Protein 1KFT (pdb70)

Secondary structure (DSSP, 8-state):
--GGGG-TT-SSSHHHHHHHHHS-HHHHHH--HHHHTTSSSTTSHHHHHHHHHHT-

Solvent-accessible surface area: 3497 Å² total; per-residue (Å²): 190,72,62,26,127,80,16,173,29,7,50,107,124,50,33,97,52,3,42,139,144,70,64,25,76,111,27,4,114,95,2,14,32,123,82,0,24,115,12,53,60,0,67,104,39,16,0,52,68,0,29,121,46,21,61,146

B-factor: mean 1.95, std 2.53, range [0.15, 14.19]

CATH classification: 1.10.150.20

Sequence (56 aa):
TSSLETIEGVGPKRRQMLLKYMGGLQGLRNASVEEIAKVPGISQGLAEKIFWSLKHTSSLETIEGVGPKRRQMLLKYMGGLQGLRNASVEEIAKVPGISQGLAEKIFWSLKHTSSLETIEGVGPKRRQMLLKYMGGLQGLRNASVEEIAKVPGISQGLAEKIFWSLKHTSSLETIEGVGPKRRQMLLKYMGGLQGLRNASVEEIAKVPGISQGLAEKIFWSLKHTSSLETIEGVGPKRRQMLLKYMGGLQGLRNASVEEIAKVPGISQGLAEKIFWSLKHTSSLETIEGVGPKRRQMLLKYMGGLQGLRNASVEEIAKVPGISQGLAEKIFWSLKHTSSLETIEGVGPKRRQMLLKYMGGLQGLRNASVEEIAKVPGISQGLAEKIFWSLKHTSSLETIEGVGPKRRQMLLKYMGGLQGLRNASVEEIAKVPGISQGLAEKIFWSLKHTSSLETIEGVGPKRRQMLLKYMGGLQGLRNASVEEIAKVPGISQGLAEKIFWSLKHTSSLETIEGVGPKRRQMLLKYMGGLQGLRNASVEEIAKVPGISQGLAEKIFWSLKHTSSLETIEGVGPKRRQMLLKYMGGLQGLRNASVEEIAKVPGISQGLAEKIFWSLKHTSSLETIEGVGPKRRQMLLKYMGGLQGLRNASVEEIAKVPGISQGLAEKIFWSLKHTSSLETIEGVGPKRRQMLLKYMGGLQGLRNASVEEIAKVPGISQGLAEKIFWSLKHTSSLETIEGVGPKRRQMLLKYMGGLQGLRNASVEEIAKVPGISQGLAEKIFWSLKHTSSLETIEGVGPKRRQMLLKYMGGLQGLRNASVEEIAKVPGISQGLAEKIFWSLKHTSSLETIEGVGPKRRQMLLKYMGGLQGLRNASVEEIAKVPGISQGLAEKIFWSLKHTSSLETIEGVGPKRRQMLLKYMGGLQGLRNASVEEIAKVPGISQGLAEKIFWSLKHTSSLETIEGVGPKRRQMLLKYMGGLQGLRNASVEEIAKVPGISQGLAEKIFWSLKHTSSLETIEGVGPKRRQMLLKYMGGLQGLRNASVEEIAKVPGISQGLAEKIFWSLKHTSSLETIEGVGPKRRQMLLKYMGGLQGLRNASVEEIAKVPGISQGLAEKIFWSLKHTSSLETIEGVGPKRRQMLLKYMGGLQGLRNASVEEIAKVPGISQGLAEKIFWSLKHTSSLETIEGVGPKRRQMLLKYMGGLQGLRNASVEEIAKVPGISQGLAEKIFWSLKH

Nearest PDB structures (foldseek):
  1kft-assembly1_A  TM=8.227E-01  e=1.218E-06  Escherichia coli
  4glx-assembly1_A  TM=8.314E-01  e=6.378E-01  Escherichia coli K-12
  3lda-assembly1_A  TM=5.570E-01  e=4.583E+00  Saccharomyces cerevisiae
  3q8r-assembly1_B  TM=4.460E-01  e=3.129E+00  Homo sapiens
  3gv8-assembly1_B  TM=4.213E-01  e=6.300E+00  Homo sapiens

InterPro domains:
  IPR000305 GIY-YIG endonuclease [PF01541] (18-93)
  IPR000305 GIY-YIG endonuclease [PS50164] (16-94)
  IPR000305 GIY-YIG endonuclease [SM00465] (17-98)
  IPR001162 UvrC, RNAse H endonuclease domain [PF08459] (385-542)
  IPR001162 UvrC, RNAse H endonuclease domain [PF22920] (251-368)
  IPR001162 UvrC, RNAse H endonuclease domain [PS50165] (254-479)
  IPR001943 UVR domain [PF02151] (205-237)
  IPR001943 UVR domain [PS50151] (204-239)
  IPR003583 Helix-hairpin-helix DNA-binding motif, class 1 [SM00278] (556-575)
  IPR003583 Helix-hairpin-helix DNA-binding motif, class 1 [SM00278] (588-607)
  IPR004791 UvrABC system, subunit C [MF_00203] (4-607)
  IPR004791 UvrABC system, subunit C [TIGR00194] (9-589)
  IPR010994 RuvA domain 2-like [SSF47781] (521-606)
  IPR035901 GIY-YIG endonuclease superfamily [G3DSA:3.40.1440.10] (4-102)
  IPR035901 GIY-YIG endonuclease superfamily [SSF82771] (17-100)
  IPR036876 UVR domain superfamily [SSF46600] (190-243)
  IPR038476 UvrC, RNAse H endonuclease domain superfamily [G3DSA:3.30.420.340] (377-552)
  IPR047296 UvrC/Cho-like, GIY-YIG domain [cd10434] (17-94)
  IPR050066 UvrABC system protein C [PTHR30562] (1-606)
  IPR060101 SAM-like helix-hairpin-helix tandem [PF14520] (557-608)

Foldseek 3Di:
DDCLVPLPCPPVCLQVQVCVVPVDVVVVQVPALVRQCPTDVSHPNVRVSCNSNRDD

Structure (mmCIF, N/CA/C/O backbone):
data_1KFT
#
_entry.id   1KFT
#
loop_
_atom_site.group_PDB
_atom_site.id
_atom_site.type_symbol
_atom_site.label_atom_id
_atom_site.label_alt_id
_atom_site.label_comp_id
_atom_site.label_asym_id
_atom_site.label_entity_id
_atom_site.label_seq_id
_atom_site.pdbx_PDB_ins_code
_atom_site.Cartn_x
_atom_site.Cartn_y
_atom_site.Cartn_z
_atom_site.occupancy
_atom_site.B_iso_or_equiv
_atom_site.auth_seq_id
_atom_site.auth_comp_id
_atom_site.auth_asym_id
_atom_site.auth_atom_id
_atom_site.pdbx_PDB_model_num
ATOM 1 N N . THR A 1 23 ? -2.482 9.547 12.851 1.00 12.87 23 THR A N 1
ATOM 2 C CA . THR A 1 23 ? -3.914 9.812 12.862 1.00 12.40 23 THR A CA 1
ATOM 3 C C . THR A 1 23 ? -4.551 9.343 11.564 1.00 11.26 23 THR A C 1
ATOM 4 O O . THR A 1 23 ? -5.730 8.980 11.528 1.00 10.91 23 THR A O 1
ATOM 13 N N . SER A 1 24 ? -3.756 9.340 10.508 1.00 10.84 24 SER A N 1
ATOM 14 C CA . SER A 1 24 ? -4.233 8.923 9.206 1.00 9.88 24 SER A CA 1
ATOM 15 C C . SER A 1 24 ? -4.586 7.448 9.212 1.00 8.88 24 SER A C 1
ATOM 16 O O . SER A 1 24 ? -3.753 6.601 9.533 1.00 8.94 24 SER A O 1
ATOM 24 N N . SER A 1 25 ? -5.829 7.154 8.871 1.00 8.15 25 SER A N 1
ATOM 25 C CA . SER A 1 25 ? -6.320 5.786 8.829 1.00 7.30 25 SER A CA 1
ATOM 26 C C . SER A 1 25 ? -5.746 5.037 7.624 1.00 6.57 25 SER A C 1
ATOM 27 O O . SER A 1 25 ? -6.426 4.229 6.991 1.00 5.75 25 SER A O 1
ATOM 35 N N . LEU A 1 26 ? -4.482 5.293 7.340 1.00 7.14 26 LEU A N 1
ATOM 36 C CA . LEU A 1 26 ? -3.800 4.686 6.209 1.00 6.89 26 LEU A CA 1
ATOM 37 C C . LEU A 1 26 ? -3.902 3.167 6.242 1.00 6.55 26 LEU A C 1
ATOM 38 O O . LEU A 1 26 ? -3.942 2.512 5.200 1.00 6.21 26 LEU A O 1
ATOM 50 N N . GLU A 1 27 ? -3.940 2.616 7.437 1.00 6.94 27 GLU A N 1
ATOM 51 C CA . GLU A 1 27 ? -4.023 1.175 7.615 1.00 7.02 27 GLU A CA 1
ATOM 52 C C . GLU A 1 27 ? -5.457 0.689 7.502 1.00 6.28 27 GLU A C 1
ATOM 53 O O . GLU A 1 27 ? -5.709 -0.501 7.302 1.00 6.42 27 GLU A O 1
ATOM 65 N N . THR A 1 28 ? -6.387 1.613 7.613 1.00 5.77 28 THR A N 1
ATOM 66 C CA . THR A 1 28 ? -7.793 1.284 7.547 1.00 5.34 28 THR A CA 1
ATOM 67 C C . THR A 1 28 ? -8.495 2.278 6.643 1.00 4.42 28 THR A C 1
ATOM 68 O O . THR A 1 28 ? -9.640 2.670 6.874 1.00 4.45 28 THR A O 1
ATOM 77 N N . ILE A 1 29 ? -7.779 2.662 5.601 1.00 4.01 29 ILE A N 1
ATOM 78 C CA . ILE A 1 29 ? -8.271 3.616 4.616 1.00 3.56 29 ILE A CA 1
ATOM 79 C C . ILE A 1 29 ? -9.662 3.222 4.145 1.00 3.24 29 ILE A C 1
ATOM 80 O O . ILE A 1 29 ? -10.102 2.092 4.363 1.00 3.39 29 ILE A O 1
ATOM 91 N N . GLU A 1 30 ? -10.340 4.140 3.472 1.00 3.49 30 GLU A N 1
ATOM 92 C CA . GLU A 1 30 ? -11.677 3.872 2.951 1.00 3.95 30 GLU A CA 1
ATOM 93 C C . GLU A 1 30 ? -11.669 2.677 2.008 1.00 4.11 30 GLU A C 1
ATOM 94 O O . GLU A 1 30 ? -12.652 2.396 1.321 1.00 4.90 30 GLU A O 1
ATOM 106 N N . GLY A 1 31 ? -10.549 1.990 1.978 1.00 3.73 31 GLY A N 1
ATOM 107 C CA . GLY A 1 31 ? -10.395 0.820 1.148 1.00 4.17 31 GLY A CA 1
ATOM 108 C C . GLY A 1 31 ? -9.158 0.054 1.522 1.00 3.45 31 GLY A C 1
ATOM 109 O O . GLY A 1 31 ? -8.452 -0.475 0.665 1.00 3.82 31 GLY A O 1
ATOM 113 N N . VAL A 1 32 ? -8.883 0.024 2.806 1.00 2.72 32 VAL A N 1
ATOM 114 C CA . VAL A 1 32 ? -7.748 -0.671 3.320 1.00 2.24 32 VAL A CA 1
ATOM 115 C C . VAL A 1 32 ? -7.982 -1.078 4.752 1.00 2.14 32 VAL A C 1
ATOM 116 O O . VAL A 1 32 ? -8.776 -0.472 5.471 1.00 2.77 32 VAL A O 1
ATOM 125 N N . GLY A 1 33 ? -7.279 -2.105 5.141 1.00 1.69 33 GLY A N 1
ATOM 126 C CA . GLY A 1 33 ? -7.390 -2.636 6.484 1.00 1.86 33 GLY A CA 1
ATOM 127 C C . GLY A 1 33 ? -7.598 -4.134 6.485 1.00 1.69 33 GLY A C 1
ATOM 128 O O . GLY A 1 33 ? -7.055 -4.844 7.334 1.00 1.88 33 GLY A O 1
ATOM 132 N N . PRO A 1 34 ? -8.365 -4.651 5.522 1.00 1.60 34 PRO A N 1
ATOM 133 C CA . PRO A 1 34 ? -8.650 -6.079 5.425 1.00 1.62 34 PRO A CA 1
ATOM 134 C C . PRO A 1 34 ? -7.498 -6.870 4.824 1.00 1.33 34 PRO A C 1
ATOM 135 O O . PRO A 1 34 ? -7.157 -7.954 5.302 1.00 1.51 34 PRO A O 1
ATOM 146 N N . LYS A 1 35 ? -6.897 -6.326 3.773 1.00 1.11 35 LYS A N 1
ATOM 147 C CA . LYS A 1 35 ? -5.803 -7.005 3.098 1.00 0.99 35 LYS A CA 1
ATOM 148 C C . LYS A 1 35 ? -5.197 -6.144 2.002 1.00 0.77 35 LYS A C 1
ATOM 149 O O . LYS A 1 35 ? -4.076 -6.379 1.560 1.00 0.72 35 LYS A O 1
ATOM 168 N N . ARG A 1 36 ? -5.937 -5.142 1.580 1.00 0.85 36 ARG A N 1
ATOM 169 C CA . ARG A 1 36 ? -5.470 -4.256 0.530 1.00 0.99 36 ARG A CA 1
ATOM 170 C C . ARG A 1 36 ? -4.012 -3.911 0.761 1.00 0.92 36 ARG A C 1
ATOM 171 O O . ARG A 1 36 ? -3.205 -3.913 -0.163 1.00 0.97 36 ARG A O 1
ATOM 190 N N . ARG A 1 37 ? -3.675 -3.610 1.999 1.00 0.98 37 ARG A N 1
ATOM 191 C CA . ARG A 1 37 ? -2.305 -3.296 2.334 1.00 1.15 37 ARG A CA 1
ATOM 192 C C . ARG A 1 37 ? -1.444 -4.519 2.079 1.00 0.98 37 ARG A C 1
ATOM 193 O O . ARG A 1 37 ? -0.398 -4.446 1.434 1.00 1.10 37 ARG A O 1
ATOM 212 N N . GLN A 1 38 ? -1.907 -5.646 2.580 1.00 0.83 38 GLN A N 1
ATOM 213 C CA . GLN A 1 38 ? -1.212 -6.896 2.400 1.00 0.84 38 GLN A CA 1
ATOM 214 C C . GLN A 1 38 ? -0.965 -7.128 0.927 1.00 0.68 38 GLN A C 1
ATOM 215 O O . GLN A 1 38 ? 0.047 -7.711 0.547 1.00 0.73 38 GLN A O 1
ATOM 228 N N . MET A 1 39 ? -1.887 -6.660 0.095 1.00 0.59 39 MET A N 1
ATOM 229 C CA . MET A 1 39 ? -1.746 -6.827 -1.334 1.00 0.57 39 MET A CA 1
ATOM 230 C C . MET A 1 39 ? -0.309 -6.546 -1.703 1.00 0.45 39 MET A C 1
ATOM 231 O O . MET A 1 39 ? 0.343 -7.342 -2.377 1.00 0.46 39 MET A O 1
ATOM 245 N N . LEU A 1 40 ? 0.196 -5.418 -1.233 1.00 0.43 40 LEU A N 1
ATOM 246 C CA . LEU A 1 40 ? 1.563 -5.053 -1.494 1.00 0.39 40 LEU A CA 1
ATOM 247 C C . LEU A 1 40 ? 2.462 -6.248 -1.259 1.00 0.32 40 LEU A C 1
ATOM 248 O O . LEU A 1 40 ? 3.302 -6.582 -2.093 1.00 0.33 40 LEU A O 1
ATOM 260 N N . LEU A 1 41 ? 2.267 -6.919 -0.138 1.00 0.34 41 LEU A N 1
ATOM 261 C CA . LEU A 1 41 ? 3.071 -8.084 0.175 1.00 0.37 41 LEU A CA 1
ATOM 262 C C . LEU A 1 41 ? 2.644 -9.251 -0.680 1.00 0.36 41 LEU A C 1
ATOM 263 O O . LEU A 1 41 ? 3.424 -10.146 -0.975 1.00 0.45 41 LEU A O 1
ATOM 275 N N . LYS A 1 42 ? 1.401 -9.253 -1.076 1.00 0.40 42 LYS A N 1
ATOM 276 C CA . LYS A 1 42 ? 0.941 -10.285 -1.968 1.00 0.48 42 LYS A CA 1
ATOM 277 C C . LYS A 1 42 ? 1.630 -10.042 -3.294 1.00 0.46 42 LYS A C 1
ATOM 278 O O . LYS A 1 42 ? 1.768 -10.932 -4.131 1.00 0.55 42 LYS A O 1
ATOM 297 N N . TYR A 1 43 ? 2.094 -8.806 -3.432 1.00 0.40 43 TYR A N 1
ATOM 298 C CA . TYR A 1 43 ? 2.803 -8.346 -4.612 1.00 0.42 43 TYR A CA 1
ATOM 299 C C . TYR A 1 43 ? 4.314 -8.505 -4.428 1.00 0.42 43 TYR A C 1
ATOM 300 O O . TYR A 1 43 ? 5.035 -8.839 -5.372 1.00 0.55 43 TYR A O 1
ATOM 318 N N . MET A 1 44 ? 4.790 -8.266 -3.209 1.00 0.34 44 MET A N 1
ATOM 319 C CA . MET A 1 44 ? 6.215 -8.379 -2.904 1.00 0.40 44 MET A CA 1
ATOM 320 C C . MET A 1 44 ? 6.510 -9.585 -2.027 1.00 0.39 44 MET A C 1
ATOM 321 O O . MET A 1 44 ? 7.516 -10.275 -2.211 1.00 0.52 44 MET A O 1
ATOM 335 N N . GLY A 1 45 ? 5.633 -9.830 -1.072 1.00 0.32 45 GLY A N 1
ATOM 336 C CA . GLY A 1 45 ? 5.816 -10.942 -0.170 1.00 0.40 45 GLY A CA 1
ATOM 337 C C . GLY A 1 45 ? 6.725 -10.576 0.973 1.00 0.37 45 GLY A C 1
ATOM 338 O O . GLY A 1 45 ? 7.481 -11.412 1.471 1.00 0.51 45 GLY A O 1
ATOM 342 N N . GLY A 1 46 ? 6.650 -9.327 1.408 1.00 0.32 46 GLY A N 1
ATOM 343 C CA . GLY A 1 46 ? 7.505 -8.892 2.486 1.00 0.40 46 GLY A CA 1
ATOM 344 C C . GLY A 1 46 ? 7.367 -7.418 2.781 1.00 0.32 46 GLY A C 1
ATOM 345 O O . GLY A 1 46 ? 7.820 -6.574 2.007 1.00 0.30 46 GLY A O 1
ATOM 349 N N . LEU A 1 47 ? 6.740 -7.108 3.903 1.00 0.33 47 LEU A N 1
ATOM 350 C CA . LEU A 1 47 ? 6.537 -5.730 4.305 1.00 0.32 47 LEU A CA 1
ATOM 351 C C . LEU A 1 47 ? 7.798 -4.924 4.058 1.00 0.29 47 LEU A C 1
ATOM 352 O O . LEU A 1 47 ? 7.742 -3.790 3.594 1.00 0.30 47 LEU A O 1
ATOM 364 N N . GLN A 1 48 ? 8.938 -5.515 4.373 1.00 0.36 48 GLN A N 1
ATOM 365 C CA . GLN A 1 48 ? 10.206 -4.844 4.169 1.00 0.41 48 GLN A CA 1
ATOM 366 C C . GLN A 1 48 ? 10.218 -4.188 2.805 1.00 0.36 48 GLN A C 1
ATOM 367 O O . GLN A 1 48 ? 10.466 -2.990 2.672 1.00 0.38 48 GLN A O 1
ATOM 380 N N . GLY A 1 49 ? 9.941 -4.984 1.791 1.00 0.44 49 GLY A N 1
ATOM 381 C CA . GLY A 1 49 ? 9.914 -4.467 0.447 1.00 0.51 49 GLY A CA 1
ATOM 382 C C . GLY A 1 49 ? 8.960 -3.308 0.357 1.00 0.45 49 GLY A C 1
ATOM 383 O O . GLY A 1 49 ? 9.217 -2.321 -0.332 1.00 0.55 49 GLY A O 1
ATOM 387 N N . LEU A 1 50 ? 7.868 -3.415 1.083 1.00 0.37 50 LEU A N 1
ATOM 388 C CA . LEU A 1 50 ? 6.866 -2.381 1.098 1.00 0.43 50 LEU A CA 1
ATOM 389 C C . LEU A 1 50 ? 7.430 -1.164 1.802 1.00 0.40 50 LEU A C 1
ATOM 390 O O . LEU A 1 50 ? 7.150 -0.025 1.447 1.00 0.56 50 LEU A O 1
ATOM 402 N N . ARG A 1 51 ? 8.258 -1.429 2.785 1.00 0.31 51 ARG A N 1
ATOM 403 C CA . ARG A 1 51 ? 8.899 -0.383 3.541 1.00 0.40 51 ARG A CA 1
ATOM 404 C C . ARG A 1 51 ? 9.980 0.238 2.690 1.00 0.42 51 ARG A C 1
ATOM 405 O O . ARG A 1 51 ? 10.388 1.382 2.890 1.00 0.61 51 ARG A O 1
ATOM 424 N N . ASN A 1 52 ? 10.436 -0.549 1.738 1.00 0.40 52 ASN A N 1
ATOM 425 C CA . ASN A 1 52 ? 11.457 -0.119 0.800 1.00 0.51 52 ASN A CA 1
ATOM 426 C C . ASN A 1 52 ? 10.781 0.454 -0.424 1.00 0.47 52 ASN A C 1
ATOM 427 O O . ASN A 1 52 ? 11.373 1.209 -1.193 1.00 0.65 52 ASN A O 1
ATOM 437 N N . ALA A 1 53 ? 9.521 0.091 -0.585 1.00 0.39 53 ALA A N 1
ATOM 438 C CA . ALA A 1 53 ? 8.717 0.547 -1.695 1.00 0.35 53 ALA A CA 1
ATOM 439 C C . ALA A 1 53 ? 7.952 1.797 -1.312 1.00 0.32 53 ALA A C 1
ATOM 440 O O . ALA A 1 53 ? 7.059 1.752 -0.473 1.00 0.50 53 ALA A O 1
ATOM 447 N N . SER A 1 54 ? 8.301 2.916 -1.908 1.00 0.27 54 SER A N 1
ATOM 448 C CA . SER A 1 54 ? 7.609 4.135 -1.617 1.00 0.28 54 SER A CA 1
ATOM 449 C C . SER A 1 54 ? 6.416 4.200 -2.545 1.00 0.22 54 SER A C 1
ATOM 450 O O . SER A 1 54 ? 6.139 3.235 -3.267 1.00 0.26 54 SER A O 1
ATOM 458 N N . VAL A 1 55 ? 5.720 5.308 -2.553 1.00 0.23 55 VAL A N 1
ATOM 459 C CA . VAL A 1 55 ? 4.569 5.445 -3.406 1.00 0.23 55 VAL A CA 1
ATOM 460 C C . VAL A 1 55 ? 4.910 4.907 -4.781 1.00 0.24 55 VAL A C 1
ATOM 461 O O . VAL A 1 55 ? 4.108 4.245 -5.435 1.00 0.28 55 VAL A O 1
ATOM 470 N N . GLU A 1 56 ? 6.132 5.189 -5.183 1.00 0.28 56 GLU A N 1
ATOM 471 C CA . GLU A 1 56 ? 6.645 4.766 -6.470 1.00 0.36 56 GLU A CA 1
ATOM 472 C C . GLU A 1 56 ? 6.356 3.293 -6.721 1.00 0.35 56 GLU A C 1
ATOM 473 O O . GLU A 1 56 ? 5.895 2.915 -7.799 1.00 0.46 56 GLU A O 1
ATOM 485 N N . GLU A 1 57 ? 6.644 2.460 -5.733 1.00 0.29 57 GLU A N 1
ATOM 486 C CA . GLU A 1 57 ? 6.425 1.037 -5.846 1.00 0.34 57 GLU A CA 1
ATOM 487 C C . GLU A 1 57 ? 5.018 0.669 -5.421 1.00 0.30 57 GLU A C 1
ATOM 488 O O . GLU A 1 57 ? 4.317 -0.075 -6.106 1.00 0.36 57 GLU A O 1
ATOM 500 N N . ILE A 1 58 ? 4.623 1.192 -4.275 1.00 0.24 58 ILE A N 1
ATOM 501 C CA . ILE A 1 58 ? 3.319 0.920 -3.728 1.00 0.24 58 ILE A CA 1
ATOM 502 C C . ILE A 1 58 ? 2.250 1.257 -4.744 1.00 0.27 58 ILE A C 1
ATOM 503 O O . ILE A 1 58 ? 1.184 0.655 -4.772 1.00 0.36 58 ILE A O 1
ATOM 514 N N . ALA A 1 59 ? 2.556 2.212 -5.592 1.00 0.24 59 ALA A N 1
ATOM 515 C CA . ALA A 1 59 ? 1.631 2.646 -6.618 1.00 0.28 59 ALA A CA 1
ATOM 516 C C . ALA A 1 59 ? 1.551 1.630 -7.749 1.00 0.34 59 ALA A C 1
ATOM 517 O O . ALA A 1 59 ? 1.341 1.994 -8.907 1.00 0.43 59 ALA A O 1
ATOM 524 N N . LYS A 1 60 ? 1.729 0.354 -7.428 1.00 0.34 60 LYS A N 1
ATOM 525 C CA . LYS A 1 60 ? 1.675 -0.689 -8.441 1.00 0.42 60 LYS A CA 1
ATOM 526 C C . LYS A 1 60 ? 0.662 -1.749 -8.058 1.00 0.42 60 LYS A C 1
ATOM 527 O O . LYS A 1 60 ? 0.664 -2.854 -8.601 1.00 0.51 60 LYS A O 1
ATOM 546 N N . VAL A 1 61 ? -0.218 -1.399 -7.138 1.00 0.39 61 VAL A N 1
ATOM 547 C CA . VAL A 1 61 ? -1.228 -2.327 -6.667 1.00 0.43 61 VAL A CA 1
ATOM 548 C C . VAL A 1 61 ? -2.635 -1.826 -7.014 1.00 0.50 61 VAL A C 1
ATOM 549 O O . VAL A 1 61 ? -2.801 -0.715 -7.523 1.00 0.58 61 VAL A O 1
ATOM 558 N N . PRO A 1 62 ? -3.658 -2.639 -6.732 1.00 0.56 62 PRO A N 1
ATOM 559 C CA . PRO A 1 62 ? -5.067 -2.325 -7.020 1.00 0.66 62 PRO A CA 1
ATOM 560 C C . PRO A 1 62 ? -5.472 -0.961 -6.491 1.00 0.71 62 PRO A C 1
ATOM 561 O O . PRO A 1 62 ? -5.560 -0.757 -5.274 1.00 1.49 62 PRO A O 1
ATOM 572 N N . GLY A 1 63 ? -5.714 -0.027 -7.398 1.00 0.68 63 GLY A N 1
ATOM 573 C CA . GLY A 1 63 ? -6.101 1.306 -7.001 1.00 0.65 63 GLY A CA 1
ATOM 574 C C . GLY A 1 63 ? -4.948 2.044 -6.366 1.00 0.48 63 GLY A C 1
ATOM 575 O O . GLY A 1 63 ? -4.776 3.247 -6.559 1.00 0.52 63 GLY A O 1
ATOM 579 N N . ILE A 1 64 ? -4.147 1.312 -5.613 1.00 0.39 64 ILE A N 1
ATOM 580 C CA . ILE A 1 64 ? -2.998 1.870 -4.947 1.00 0.30 64 ILE A CA 1
ATOM 581 C C . ILE A 1 64 ? -2.057 2.477 -5.973 1.00 0.39 64 ILE A C 1
ATOM 582 O O . ILE A 1 64 ? -1.113 1.830 -6.430 1.00 0.41 64 ILE A O 1
ATOM 593 N N . SER A 1 65 ? -2.339 3.706 -6.354 1.00 0.58 65 SER A N 1
ATOM 594 C CA . SER A 1 65 ? -1.534 4.415 -7.330 1.00 0.80 65 SER A CA 1
ATOM 595 C C . SER A 1 65 ? -0.933 5.671 -6.725 1.00 0.98 65 SER A C 1
ATOM 596 O O . SER A 1 65 ? 0.274 5.903 -6.794 1.00 1.90 65 SER A O 1
ATOM 604 N N . GLN A 1 66 ? -1.781 6.476 -6.123 1.00 0.76 66 GLN A N 1
ATOM 605 C CA . GLN A 1 66 ? -1.334 7.709 -5.510 1.00 0.75 66 GLN A CA 1
ATOM 606 C C . GLN A 1 66 ? -1.988 7.882 -4.152 1.00 0.61 66 GLN A C 1
ATOM 607 O O . GLN A 1 66 ? -1.309 8.077 -3.147 1.00 0.69 66 GLN A O 1
ATOM 620 N N . GLY A 1 67 ? -3.303 7.777 -4.121 1.00 0.48 67 GLY A N 1
ATOM 621 C CA . GLY A 1 67 ? -4.002 7.925 -2.859 1.00 0.48 67 GLY A CA 1
ATOM 622 C C . GLY A 1 67 ? -3.572 6.859 -1.878 1.00 0.41 67 GLY A C 1
ATOM 623 O O . GLY A 1 67 ? -2.961 7.150 -0.850 1.00 0.55 67 GLY A O 1
ATOM 627 N N . LEU A 1 68 ? -3.843 5.615 -2.225 1.00 0.27 68 LEU A N 1
ATOM 628 C CA . LEU A 1 68 ? -3.464 4.491 -1.396 1.00 0.24 68 LEU A CA 1
ATOM 629 C C . LEU A 1 68 ? -1.955 4.429 -1.320 1.00 0.19 68 LEU A C 1
ATOM 630 O O . LEU A 1 68 ? -1.379 4.279 -0.248 1.00 0.19 68 LEU A O 1
ATOM 642 N N . ALA A 1 69 ? -1.320 4.550 -2.472 1.00 0.19 69 ALA A N 1
ATOM 643 C CA . ALA A 1 69 ? 0.124 4.525 -2.542 1.00 0.18 69 ALA A CA 1
ATOM 644 C C . ALA A 1 69 ? 0.693 5.397 -1.442 1.00 0.15 69 ALA A C 1
ATOM 645 O O . ALA A 1 69 ? 1.451 4.930 -0.596 1.00 0.20 69 ALA A O 1
ATOM 652 N N . GLU A 1 70 ? 0.315 6.665 -1.445 1.00 0.18 70 GLU A N 1
ATOM 653 C CA . GLU A 1 70 ? 0.778 7.576 -0.421 1.00 0.21 70 GLU A CA 1
ATOM 654 C C . GLU A 1 70 ? 0.391 7.026 0.942 1.00 0.21 70 GLU A C 1
ATOM 655 O O . GLU A 1 70 ? 1.223 6.887 1.843 1.00 0.25 70 GLU A O 1
ATOM 667 N N . LYS A 1 71 ? -0.880 6.680 1.065 1.00 0.23 71 LYS A N 1
ATOM 668 C CA . LYS A 1 71 ? -1.416 6.140 2.289 1.00 0.28 71 LYS A CA 1
ATOM 669 C C . LYS A 1 71 ? -0.494 5.066 2.841 1.00 0.30 71 LYS A C 1
ATOM 670 O O . LYS A 1 71 ? -0.227 5.014 4.042 1.00 0.41 71 LYS A O 1
ATOM 689 N N . ILE A 1 72 ? 0.000 4.215 1.957 1.00 0.23 72 ILE A N 1
ATOM 690 C CA . ILE A 1 72 ? 0.891 3.142 2.364 1.00 0.25 72 ILE A CA 1
ATOM 691 C C . ILE A 1 72 ? 2.286 3.680 2.594 1.00 0.24 72 ILE A C 1
ATOM 692 O O . ILE A 1 72 ? 2.976 3.299 3.543 1.00 0.29 72 ILE A O 1
ATOM 703 N N . PHE A 1 73 ? 2.692 4.580 1.727 1.00 0.22 73 PHE A N 1
ATOM 704 C CA . PHE A 1 73 ? 4.005 5.180 1.830 1.00 0.25 73 PHE A CA 1
ATOM 705 C C . PHE A 1 73 ? 4.225 5.717 3.237 1.00 0.31 73 PHE A C 1
ATOM 706 O O . PHE A 1 73 ? 5.179 5.342 3.922 1.00 0.41 73 PHE A O 1
ATOM 723 N N . TRP A 1 74 ? 3.328 6.586 3.666 1.00 0.34 74 TRP A N 1
ATOM 724 C CA . TRP A 1 74 ? 3.412 7.187 4.987 1.00 0.45 74 TRP A CA 1
ATOM 725 C C . TRP A 1 74 ? 3.353 6.109 6.066 1.00 0.48 74 TRP A C 1
ATOM 726 O O . TRP A 1 74 ? 3.669 6.353 7.232 1.00 0.64 74 TRP A O 1
ATOM 747 N N . SER A 1 75 ? 2.948 4.915 5.668 1.00 0.52 75 SER A N 1
ATOM 748 C CA . SER A 1 75 ? 2.829 3.815 6.606 1.00 0.67 75 SER A CA 1
ATOM 749 C C . SER A 1 75 ? 4.196 3.247 6.974 1.00 0.76 75 SER A C 1
ATOM 750 O O . SER A 1 75 ? 4.552 3.194 8.150 1.00 1.22 75 SER A O 1
ATOM 758 N N . LEU A 1 76 ? 4.969 2.828 5.978 1.00 0.64 76 LEU A N 1
ATOM 759 C CA . LEU A 1 76 ? 6.280 2.258 6.250 1.00 0.84 76 LEU A CA 1
ATOM 760 C C . LEU A 1 76 ? 7.409 3.184 5.838 1.00 1.07 76 LEU A C 1
ATOM 761 O O . LEU A 1 76 ? 8.405 3.318 6.552 1.00 1.45 76 LEU A O 1
ATOM 773 N N . LYS A 1 77 ? 7.266 3.822 4.696 1.00 1.10 77 LYS A N 1
ATOM 774 C CA . LYS A 1 77 ? 8.315 4.690 4.206 1.00 1.55 77 LYS A CA 1
ATOM 775 C C . LYS A 1 77 ? 8.727 5.704 5.262 1.00 1.37 77 LYS A C 1
ATOM 776 O O . LYS A 1 77 ? 9.836 5.631 5.795 1.00 1.74 77 LYS A O 1
ATOM 795 N N . HIS A 1 78 ? 7.855 6.648 5.573 1.00 1.66 78 HIS A N 1
ATOM 796 C CA . HIS A 1 78 ? 8.176 7.646 6.580 1.00 2.18 78 HIS A CA 1
ATOM 797 C C . HIS A 1 78 ? 6.924 8.375 7.032 1.00 2.90 78 HIS A C 1
ATOM 798 O O . HIS A 1 78 ? 6.615 8.322 8.241 1.00 3.54 78 HIS A O 1
ATOM 814 N N . THR A 1 23 ? 1.753 6.953 18.269 1.00 12.87 23 THR A N 2
ATOM 815 C CA . THR A 1 23 ? 0.537 6.162 18.138 1.00 12.40 23 THR A CA 2
ATOM 816 C C . THR A 1 23 ? 0.302 5.751 16.687 1.00 11.26 23 THR A C 2
ATOM 817 O O . THR A 1 23 ? -0.806 5.363 16.314 1.00 10.91 23 THR A O 2
ATOM 826 N N . SER A 1 24 ? 1.349 5.841 15.877 1.00 10.84 24 SER A N 2
ATOM 827 C CA . SER A 1 24 ? 1.261 5.484 14.465 1.00 9.88 24 SER A CA 2
ATOM 828 C C . SER A 1 24 ? 0.433 4.219 14.264 1.00 8.88 24 SER A C 2
ATOM 829 O O . SER A 1 24 ? 0.232 3.436 15.196 1.00 8.94 24 SER A O 2
ATOM 837 N N . SER A 1 25 ? -0.034 4.021 13.043 1.00 8.15 25 SER A N 2
ATOM 838 C CA . SER A 1 25 ? -0.839 2.858 12.710 1.00 7.30 25 SER A CA 2
ATOM 839 C C . SER A 1 25 ? -0.381 2.254 11.386 1.00 6.57 25 SER A C 2
ATOM 840 O O . SER A 1 25 ? -1.193 1.882 10.547 1.00 5.75 25 SER A O 2
ATOM 848 N N . LEU A 1 26 ? 0.923 2.157 11.206 1.00 7.14 26 LEU A N 2
ATOM 849 C CA . LEU A 1 26 ? 1.482 1.612 9.976 1.00 6.89 26 LEU A CA 2
ATOM 850 C C . LEU A 1 26 ? 0.710 0.389 9.511 1.00 6.55 26 LEU A C 2
ATOM 851 O O . LEU A 1 26 ? 0.657 0.082 8.323 1.00 6.21 26 LEU A O 2
ATOM 863 N N . GLU A 1 27 ? 0.088 -0.286 10.445 1.00 6.94 27 GLU A N 2
ATOM 864 C CA . GLU A 1 27 ? -0.652 -1.495 10.140 1.00 7.02 27 GLU A CA 2
ATOM 865 C C . GLU A 1 27 ? -2.107 -1.171 9.872 1.00 6.28 27 GLU A C 2
ATOM 866 O O . GLU A 1 27 ? -2.795 -1.884 9.143 1.00 6.42 27 GLU A O 2
ATOM 878 N N . THR A 1 28 ? -2.567 -0.087 10.473 1.00 5.77 28 THR A N 2
ATOM 879 C CA . THR A 1 28 ? -3.952 0.335 10.325 1.00 5.34 28 THR A CA 2
ATOM 880 C C . THR A 1 28 ? -4.099 1.853 10.133 1.00 4.42 28 THR A C 2
ATOM 881 O O . THR A 1 28 ? -5.035 2.463 10.656 1.00 4.45 28 THR A O 2
ATOM 890 N N . ILE A 1 29 ? -3.189 2.458 9.378 1.00 4.01 29 ILE A N 2
ATOM 891 C CA . ILE A 1 29 ? -3.218 3.903 9.138 1.00 3.56 29 ILE A CA 2
ATOM 892 C C . ILE A 1 29 ? -4.491 4.366 8.435 1.00 3.24 29 ILE A C 2
ATOM 893 O O . ILE A 1 29 ? -4.667 4.166 7.228 1.00 3.39 29 ILE A O 2
ATOM 904 N N . GLU A 1 30 ? -5.349 4.993 9.210 1.00 3.49 30 GLU A N 2
ATOM 905 C CA . GLU A 1 30 ? -6.604 5.565 8.739 1.00 3.95 30 GLU A CA 2
ATOM 906 C C . GLU A 1 30 ? -7.117 4.957 7.438 1.00 4.11 30 GLU A C 2
ATOM 907 O O . GLU A 1 30 ? -7.692 5.668 6.614 1.00 4.90 30 GLU A O 2
ATOM 919 N N . GLY A 1 31 ? -6.938 3.665 7.249 1.00 3.73 31 GLY A N 2
ATOM 920 C CA . GLY A 1 31 ? -7.423 3.038 6.037 1.00 4.17 31 GLY A CA 2
ATOM 921 C C . GLY A 1 31 ? -6.749 1.731 5.808 1.00 3.45 31 GLY A C 2
ATOM 922 O O . GLY A 1 31 ? -7.373 0.752 5.389 1.00 3.82 31 GLY A O 2
ATOM 926 N N . VAL A 1 32 ? -5.470 1.708 6.066 1.00 2.72 32 VAL A N 2
ATOM 927 C CA . VAL A 1 32 ? -4.730 0.491 5.925 1.00 2.24 32 VAL A CA 2
ATOM 928 C C . VAL A 1 32 ? -5.150 -0.444 7.046 1.00 2.14 32 VAL A C 2
ATOM 929 O O . VAL A 1 32 ? -5.619 0.005 8.090 1.00 2.77 32 VAL A O 2
ATOM 938 N N . GLY A 1 33 ? -5.023 -1.724 6.804 1.00 1.69 33 GLY A N 2
ATOM 939 C CA . GLY A 1 33 ? -5.396 -2.714 7.786 1.00 1.86 33 GLY A CA 2
ATOM 940 C C . GLY A 1 33 ? -6.262 -3.788 7.165 1.00 1.69 33 GLY A C 2
ATOM 941 O O . GLY A 1 33 ? -6.005 -4.981 7.344 1.00 1.88 33 GLY A O 2
ATOM 945 N N . PRO A 1 34 ? -7.284 -3.387 6.394 1.00 1.60 34 PRO A N 2
ATOM 946 C CA . PRO A 1 34 ? -8.189 -4.324 5.740 1.00 1.62 34 PRO A CA 2
ATOM 947 C C . PRO A 1 34 ? -7.429 -5.339 4.906 1.00 1.33 34 PRO A C 2
ATOM 948 O O . PRO A 1 34 ? -7.337 -6.514 5.264 1.00 1.51 34 PRO A O 2
ATOM 959 N N . LYS A 1 35 ? -6.879 -4.886 3.797 1.00 1.11 35 LYS A N 2
ATOM 960 C CA . LYS A 1 35 ? -6.120 -5.762 2.920 1.00 0.99 35 LYS A CA 2
ATOM 961 C C . LYS A 1 35 ? -5.045 -4.975 2.185 1.00 0.77 35 LYS A C 2
ATOM 962 O O . LYS A 1 35 ? -4.142 -5.546 1.579 1.00 0.72 35 LYS A O 2
ATOM 981 N N . ARG A 1 36 ? -5.132 -3.659 2.274 1.00 0.85 36 ARG A N 2
ATOM 982 C CA . ARG A 1 36 ? -4.214 -2.781 1.597 1.00 0.99 36 ARG A CA 2
ATOM 983 C C . ARG A 1 36 ? -2.765 -3.221 1.767 1.00 0.92 36 ARG A C 2
ATOM 984 O O . ARG A 1 36 ? -2.080 -3.509 0.791 1.00 0.97 36 ARG A O 2
ATOM 1003 N N . ARG A 1 37 ? -2.303 -3.293 3.000 1.00 0.98 37 ARG A N 2
ATOM 1004 C CA . ARG A 1 37 ? -0.935 -3.696 3.261 1.00 1.15 37 ARG A CA 2
ATOM 1005 C C . ARG A 1 37 ? -0.698 -5.085 2.699 1.00 0.98 37 ARG A C 2
ATOM 1006 O O . ARG A 1 37 ? 0.302 -5.348 2.023 1.00 1.10 37 ARG A O 2
ATOM 1025 N N . GLN A 1 38 ? -1.637 -5.969 2.974 1.00 0.83 38 GLN A N 2
ATOM 1026 C CA . GLN A 1 38 ? -1.561 -7.326 2.499 1.00 0.84 38 GLN A CA 2
ATOM 1027 C C . GLN A 1 38 ? -1.292 -7.339 1.007 1.00 0.68 38 GLN A C 2
ATOM 1028 O O . GLN A 1 38 ? -0.433 -8.078 0.524 1.00 0.73 38 GLN A O 2
ATOM 1041 N N . MET A 1 39 ? -2.019 -6.502 0.283 1.00 0.59 39 MET A N 2
ATOM 1042 C CA . MET A 1 39 ? -1.853 -6.412 -1.155 1.00 0.57 39 MET A CA 2
ATOM 1043 C C . MET A 1 39 ? -0.379 -6.320 -1.477 1.00 0.45 39 MET A C 2
ATOM 1044 O O . MET A 1 39 ? 0.179 -7.190 -2.145 1.00 0.46 39 MET A O 2
ATOM 1058 N N . LEU A 1 40 ? 0.259 -5.278 -0.980 1.00 0.43 40 LEU A N 2
ATOM 1059 C CA . LEU A 1 40 ? 1.673 -5.099 -1.212 1.00 0.39 40 LEU A CA 2
ATOM 1060 C C . LEU A 1 40 ? 2.407 -6.391 -0.919 1.00 0.32 40 LEU A C 2
ATOM 1061 O O . LEU A 1 40 ? 3.161 -6.898 -1.744 1.00 0.33 40 LEU A O 2
ATOM 1073 N N . LEU A 1 41 ? 2.149 -6.942 0.252 1.00 0.34 41 LEU A N 2
ATOM 1074 C CA . LEU A 1 41 ? 2.792 -8.171 0.672 1.00 0.37 41 LEU A CA 2
ATOM 1075 C C . LEU A 1 41 ? 2.535 -9.287 -0.325 1.00 0.36 41 LEU A C 2
ATOM 1076 O O . LEU A 1 41 ? 3.403 -10.112 -0.583 1.00 0.45 41 LEU A O 2
ATOM 1088 N N . LYS A 1 42 ? 1.354 -9.305 -0.900 1.00 0.40 42 LYS A N 2
ATOM 1089 C CA . LYS A 1 42 ? 1.020 -10.325 -1.874 1.00 0.48 42 LYS A CA 2
ATOM 1090 C C . LYS A 1 42 ? 1.596 -9.954 -3.222 1.00 0.46 42 LYS A C 2
ATOM 1091 O O . LYS A 1 42 ? 1.784 -10.797 -4.100 1.00 0.55 42 LYS A O 2
ATOM 1110 N N . TYR A 1 43 ? 1.881 -8.683 -3.371 1.00 0.40 43 TYR A N 2
ATOM 1111 C CA . TYR A 1 43 ? 2.452 -8.175 -4.601 1.00 0.42 43 TYR A CA 2
ATOM 1112 C C . TYR A 1 43 ? 3.969 -8.319 -4.595 1.00 0.42 43 TYR A C 2
ATOM 1113 O O . TYR A 1 43 ? 4.589 -8.498 -5.645 1.00 0.55 43 TYR A O 2
ATOM 1131 N N . MET A 1 44 ? 4.562 -8.230 -3.413 1.00 0.34 44 MET A N 2
ATOM 1132 C CA . MET A 1 44 ? 6.007 -8.344 -3.273 1.00 0.40 44 MET A CA 2
ATOM 1133 C C . MET A 1 44 ? 6.406 -9.538 -2.411 1.00 0.39 44 MET A C 2
ATOM 1134 O O . MET A 1 44 ? 7.414 -10.194 -2.672 1.00 0.52 44 MET A O 2
ATOM 1148 N N . GLY A 1 45 ? 5.623 -9.812 -1.378 1.00 0.32 45 GLY A N 2
ATOM 1149 C CA . GLY A 1 45 ? 5.931 -10.919 -0.496 1.00 0.40 45 GLY A CA 2
ATOM 1150 C C . GLY A 1 45 ? 7.024 -10.557 0.481 1.00 0.37 45 GLY A C 2
ATOM 1151 O O . GLY A 1 45 ? 7.950 -11.337 0.716 1.00 0.51 45 GLY A O 2
ATOM 1155 N N . GLY A 1 46 ? 6.914 -9.367 1.055 1.00 0.32 46 GLY A N 2
ATOM 1156 C CA . GLY A 1 46 ? 7.913 -8.906 1.993 1.00 0.40 46 GLY A CA 2
ATOM 1157 C C . GLY A 1 46 ? 7.619 -7.511 2.502 1.00 0.32 46 GLY A C 2
ATOM 1158 O O . GLY A 1 46 ? 7.989 -6.519 1.869 1.00 0.30 46 GLY A O 2
ATOM 1162 N N . LEU A 1 47 ? 6.939 -7.434 3.637 1.00 0.33 47 LEU A N 2
ATOM 1163 C CA . LEU A 1 47 ? 6.590 -6.153 4.227 1.00 0.32 47 LEU A CA 2
ATOM 1164 C C . LEU A 1 47 ? 7.784 -5.220 4.183 1.00 0.29 47 LEU A C 2
ATOM 1165 O O . LEU A 1 47 ? 7.696 -4.103 3.687 1.00 0.30 47 LEU A O 2
ATOM 1177 N N . GLN A 1 48 ? 8.900 -5.681 4.707 1.00 0.36 48 GLN A N 2
ATOM 1178 C CA . GLN A 1 48 ? 10.104 -4.874 4.703 1.00 0.41 48 GLN A CA 2
ATOM 1179 C C . GLN A 1 48 ? 10.270 -4.223 3.340 1.00 0.36 48 GLN A C 2
ATOM 1180 O O . GLN A 1 48 ? 10.342 -2.997 3.221 1.00 0.38 48 GLN A O 2
ATOM 1193 N N . GLY A 1 49 ? 10.326 -5.056 2.315 1.00 0.44 49 GLY A N 2
ATOM 1194 C CA . GLY A 1 49 ? 10.469 -4.551 0.972 1.00 0.51 49 GLY A CA 2
ATOM 1195 C C . GLY A 1 49 ? 9.407 -3.523 0.683 1.00 0.45 49 GLY A C 2
ATOM 1196 O O . GLY A 1 49 ? 9.648 -2.536 -0.015 1.00 0.55 49 GLY A O 2
ATOM 1200 N N . LEU A 1 50 ? 8.234 -3.744 1.245 1.00 0.37 50 LEU A N 2
ATOM 1201 C CA . LEU A 1 50 ? 7.132 -2.828 1.062 1.00 0.43 50 LEU A CA 2
ATOM 1202 C C . LEU A 1 50 ? 7.494 -1.513 1.714 1.00 0.40 50 LEU A C 2
ATOM 1203 O O . LEU A 1 50 ? 7.321 -0.441 1.137 1.00 0.56 50 LEU A O 2
ATOM 1215 N N . ARG A 1 51 ? 8.036 -1.613 2.911 1.00 0.31 51 ARG A N 2
ATOM 1216 C CA . ARG A 1 51 ? 8.461 -0.446 3.651 1.00 0.40 51 ARG A CA 2
ATOM 1217 C C . ARG A 1 51 ? 9.482 0.299 2.820 1.00 0.42 51 ARG A C 2
ATOM 1218 O O . ARG A 1 51 ? 9.475 1.525 2.725 1.00 0.61 51 ARG A O 2
ATOM 1237 N N . ASN A 1 52 ? 10.350 -0.466 2.196 1.00 0.40 52 ASN A N 2
ATOM 1238 C CA . ASN A 1 52 ? 11.376 0.112 1.352 1.00 0.51 52 ASN A CA 2
ATOM 1239 C C . ASN A 1 52 ? 10.707 0.769 0.172 1.00 0.47 52 ASN A C 2
ATOM 1240 O O . ASN A 1 52 ? 11.089 1.853 -0.269 1.00 0.65 52 ASN A O 2
ATOM 1250 N N . ALA A 1 53 ? 9.671 0.112 -0.308 1.00 0.39 53 ALA A N 2
ATOM 1251 C CA . ALA A 1 53 ? 8.918 0.606 -1.437 1.00 0.35 53 ALA A CA 2
ATOM 1252 C C . ALA A 1 53 ? 8.333 1.969 -1.117 1.00 0.32 53 ALA A C 2
ATOM 1253 O O . ALA A 1 53 ? 7.940 2.237 0.017 1.00 0.50 53 ALA A O 2
ATOM 1260 N N . SER A 1 54 ? 8.309 2.838 -2.097 1.00 0.27 54 SER A N 2
ATOM 1261 C CA . SER A 1 54 ? 7.740 4.146 -1.917 1.00 0.28 54 SER A CA 2
ATOM 1262 C C . SER A 1 54 ? 6.536 4.242 -2.826 1.00 0.22 54 SER A C 2
ATOM 1263 O O . SER A 1 54 ? 6.228 3.285 -3.538 1.00 0.26 54 SER A O 2
ATOM 1271 N N . VAL A 1 55 ? 5.865 5.368 -2.824 1.00 0.23 55 VAL A N 2
ATOM 1272 C CA . VAL A 1 55 ? 4.709 5.526 -3.672 1.00 0.23 55 VAL A CA 2
ATOM 1273 C C . VAL A 1 55 ? 5.033 4.946 -5.032 1.00 0.24 55 VAL A C 2
ATOM 1274 O O . VAL A 1 55 ? 4.221 4.290 -5.671 1.00 0.28 55 VAL A O 2
ATOM 1283 N N . GLU A 1 56 ? 6.255 5.193 -5.438 1.00 0.28 56 GLU A N 2
ATOM 1284 C CA . GLU A 1 56 ? 6.771 4.714 -6.697 1.00 0.36 56 GLU A CA 2
ATOM 1285 C C . GLU A 1 56 ? 6.376 3.257 -6.929 1.00 0.35 56 GLU A C 2
ATOM 1286 O O . GLU A 1 56 ? 5.818 2.913 -7.970 1.00 0.46 56 GLU A O 2
ATOM 1298 N N . GLU A 1 57 ? 6.651 2.412 -5.947 1.00 0.29 57 GLU A N 2
ATOM 1299 C CA . GLU A 1 57 ? 6.347 1.000 -6.046 1.00 0.34 57 GLU A CA 2
ATOM 1300 C C . GLU A 1 57 ? 4.930 0.713 -5.595 1.00 0.30 57 GLU A C 2
ATOM 1301 O O . GLU A 1 57 ? 4.189 -0.019 -6.248 1.00 0.36 57 GLU A O 2
ATOM 1313 N N . ILE A 1 58 ? 4.568 1.282 -4.465 1.00 0.24 58 ILE A N 2
ATOM 1314 C CA . ILE A 1 58 ? 3.258 1.081 -3.910 1.00 0.24 58 ILE A CA 2
ATOM 1315 C C . ILE A 1 58 ? 2.204 1.465 -4.928 1.00 0.27 58 ILE A C 2
ATOM 1316 O O . ILE A 1 58 ? 1.104 0.926 -4.949 1.00 0.36 58 ILE A O 2
ATOM 1327 N N . ALA A 1 59 ? 2.565 2.394 -5.780 1.00 0.24 59 ALA A N 2
ATOM 1328 C CA . ALA A 1 59 ? 1.667 2.872 -6.812 1.00 0.28 59 ALA A CA 2
ATOM 1329 C C . ALA A 1 59 ? 1.550 1.862 -7.942 1.00 0.34 59 ALA A C 2
ATOM 1330 O O . ALA A 1 59 ? 1.409 2.237 -9.110 1.00 0.43 59 ALA A O 2
ATOM 1337 N N . LYS A 1 60 ? 1.629 0.583 -7.600 1.00 0.34 60 LYS A N 2
ATOM 1338 C CA . LYS A 1 60 ? 1.522 -0.479 -8.586 1.00 0.42 60 LYS A CA 2
ATOM 1339 C C . LYS A 1 60 ? 0.609 -1.567 -8.059 1.00 0.42 60 LYS A C 2
ATOM 1340 O O . LYS A 1 60 ? 0.843 -2.757 -8.272 1.00 0.51 60 LYS A O 2
ATOM 1359 N N . VAL A 1 61 ? -0.429 -1.155 -7.357 1.00 0.39 61 VAL A N 2
ATOM 1360 C CA . VAL A 1 61 ? -1.369 -2.100 -6.779 1.00 0.43 61 VAL A CA 2
ATOM 1361 C C . VAL A 1 61 ? -2.816 -1.672 -7.063 1.00 0.50 61 VAL A C 2
ATOM 1362 O O . VAL A 1 61 ? -3.047 -0.614 -7.651 1.00 0.58 61 VAL A O 2
ATOM 1371 N N . PRO A 1 62 ? -3.807 -2.468 -6.628 1.00 0.56 62 PRO A N 2
ATOM 1372 C CA . PRO A 1 62 ? -5.225 -2.196 -6.884 1.00 0.66 62 PRO A CA 2
ATOM 1373 C C . PRO A 1 62 ? -5.616 -0.776 -6.526 1.00 0.71 62 PRO A C 2
ATOM 1374 O O . PRO A 1 62 ? -5.697 -0.421 -5.345 1.00 1.49 62 PRO A O 2
ATOM 1385 N N . GLY A 1 63 ? -5.846 0.039 -7.545 1.00 0.68 63 GLY A N 2
ATOM 1386 C CA . GLY A 1 63 ? -6.221 1.416 -7.320 1.00 0.65 63 GLY A CA 2
ATOM 1387 C C . GLY A 1 63 ? -5.100 2.195 -6.679 1.00 0.48 63 GLY A C 2
ATOM 1388 O O . GLY A 1 63 ? -5.072 3.428 -6.713 1.00 0.52 63 GLY A O 2
ATOM 1392 N N . ILE A 1 64 ? -4.170 1.474 -6.089 1.00 0.39 64 ILE A N 2
ATOM 1393 C CA . ILE A 1 64 ? -3.040 2.071 -5.438 1.00 0.30 64 ILE A CA 2
ATOM 1394 C C . ILE A 1 64 ? -2.126 2.728 -6.458 1.00 0.39 64 ILE A C 2
ATOM 1395 O O . ILE A 1 64 ? -1.155 2.137 -6.928 1.00 0.41 64 ILE A O 2
ATOM 1406 N N . SER A 1 65 ? -2.470 3.946 -6.805 1.00 0.58 65 SER A N 2
ATOM 1407 C CA . SER A 1 65 ? -1.714 4.729 -7.754 1.00 0.80 65 SER A CA 2
ATOM 1408 C C . SER A 1 65 ? -1.003 5.860 -7.033 1.00 0.98 65 SER A C 2
ATOM 1409 O O . SER A 1 65 ? 0.223 5.952 -7.034 1.00 1.90 65 SER A O 2
ATOM 1417 N N . GLN A 1 66 ? -1.786 6.713 -6.406 1.00 0.76 66 GLN A N 2
ATOM 1418 C CA . GLN A 1 66 ? -1.251 7.834 -5.660 1.00 0.75 66 GLN A CA 2
ATOM 1419 C C . GLN A 1 66 ? -1.946 7.929 -4.321 1.00 0.61 66 GLN A C 2
ATOM 1420 O O . GLN A 1 66 ? -1.309 7.921 -3.266 1.00 0.69 66 GLN A O 2
ATOM 1433 N N . GLY A 1 67 ? -3.261 8.005 -4.370 1.00 0.48 67 GLY A N 2
ATOM 1434 C CA . GLY A 1 67 ? -4.023 8.106 -3.152 1.00 0.48 67 GLY A CA 2
ATOM 1435 C C . GLY A 1 67 ? -3.675 6.988 -2.194 1.00 0.41 67 GLY A C 2
ATOM 1436 O O . GLY A 1 67 ? -3.163 7.223 -1.100 1.00 0.55 67 GLY A O 2
ATOM 1440 N N . LEU A 1 68 ? -3.920 5.763 -2.624 1.00 0.27 68 LEU A N 2
ATOM 1441 C CA . LEU A 1 68 ? -3.620 4.601 -1.812 1.00 0.24 68 LEU A CA 2
ATOM 1442 C C . LEU A 1 68 ? -2.123 4.467 -1.659 1.00 0.19 68 LEU A C 2
ATOM 1443 O O . LEU A 1 68 ? -1.614 4.200 -0.576 1.00 0.19 68 LEU A O 2
ATOM 1455 N N . ALA A 1 69 ? -1.421 4.683 -2.752 1.00 0.19 69 ALA A N 2
ATOM 1456 C CA . ALA A 1 69 ? 0.022 4.575 -2.742 1.00 0.18 69 ALA A CA 2
ATOM 1457 C C . ALA A 1 69 ? 0.574 5.260 -1.507 1.00 0.15 69 ALA A C 2
ATOM 1458 O O . ALA A 1 69 ? 1.205 4.627 -0.662 1.00 0.20 69 ALA A O 2
ATOM 1465 N N . GLU A 1 70 ? 0.324 6.552 -1.390 1.00 0.18 70 GLU A N 2
ATOM 1466 C CA . GLU A 1 70 ? 0.790 7.290 -0.231 1.00 0.21 70 GLU A CA 2
ATOM 1467 C C . GLU A 1 70 ? 0.202 6.667 1.023 1.00 0.21 70 GLU A C 2
ATOM 1468 O O . GLU A 1 70 ? 0.896 6.454 2.018 1.00 0.25 70 GLU A O 2
ATOM 1480 N N . LYS A 1 71 ? -1.086 6.364 0.956 1.00 0.23 71 LYS A N 2
ATOM 1481 C CA . LYS A 1 71 ? -1.785 5.757 2.065 1.00 0.28 71 LYS A CA 2
ATOM 1482 C C . LYS A 1 71 ? -0.996 4.566 2.569 1.00 0.30 71 LYS A C 2
ATOM 1483 O O . LYS A 1 71 ? -1.021 4.236 3.754 1.00 0.41 71 LYS A O 2
ATOM 1502 N N . ILE A 1 72 ? -0.326 3.903 1.649 1.00 0.23 72 ILE A N 2
ATOM 1503 C CA . ILE A 1 72 ? 0.509 2.765 1.985 1.00 0.25 72 ILE A CA 2
ATOM 1504 C C . ILE A 1 72 ? 1.872 3.261 2.417 1.00 0.24 72 ILE A C 2
ATOM 1505 O O . ILE A 1 72 ? 2.454 2.783 3.386 1.00 0.29 72 ILE A O 2
ATOM 1516 N N . PHE A 1 73 ? 2.355 4.249 1.699 1.00 0.22 73 PHE A N 2
ATOM 1517 C CA . PHE A 1 73 ? 3.655 4.827 1.972 1.00 0.25 73 PHE A CA 2
ATOM 1518 C C . PHE A 1 73 ? 3.812 5.092 3.462 1.00 0.31 73 PHE A C 2
ATOM 1519 O O . PHE A 1 73 ? 4.669 4.504 4.132 1.00 0.41 73 PHE A O 2
ATOM 1536 N N . TRP A 1 74 ? 2.966 5.963 3.987 1.00 0.34 74 TRP A N 2
ATOM 1537 C CA . TRP A 1 74 ? 3.017 6.304 5.399 1.00 0.45 74 TRP A CA 2
ATOM 1538 C C . TRP A 1 74 ? 2.673 5.087 6.238 1.00 0.48 74 TRP A C 2
ATOM 1539 O O . TRP A 1 74 ? 2.949 5.038 7.437 1.00 0.64 74 TRP A O 2
ATOM 1560 N N . SER A 1 75 ? 2.085 4.099 5.588 1.00 0.52 75 SER A N 2
ATOM 1561 C CA . SER A 1 75 ? 1.656 2.883 6.253 1.00 0.67 75 SER A CA 2
ATOM 1562 C C . SER A 1 75 ? 2.834 2.004 6.645 1.00 0.76 75 SER A C 2
ATOM 1563 O O . SER A 1 75 ? 2.658 1.004 7.341 1.00 1.22 75 SER A O 2
ATOM 1571 N N . LEU A 1 76 ? 4.027 2.360 6.211 1.00 0.64 76 LEU A N 2
ATOM 1572 C CA . LEU A 1 76 ? 5.183 1.555 6.519 1.00 0.84 76 LEU A CA 2
ATOM 1573 C C . LEU A 1 76 ? 6.447 2.360 6.747 1.00 1.07 76 LEU A C 2
ATOM 1574 O O . LEU A 1 76 ? 7.006 2.385 7.845 1.00 1.45 76 LEU A O 2
ATOM 1586 N N . LYS A 1 77 ? 6.873 3.030 5.696 1.00 1.10 77 LYS A N 2
ATOM 1587 C CA . LYS A 1 77 ? 8.119 3.770 5.706 1.00 1.55 77 LYS A CA 2
ATOM 1588 C C . LYS A 1 77 ? 7.931 5.251 5.985 1.00 1.37 77 LYS A C 2
ATOM 1589 O O . LYS A 1 77 ? 8.275 6.106 5.172 1.00 1.74 77 LYS A O 2
ATOM 1608 N N . HIS A 1 78 ? 7.373 5.542 7.138 1.00 1.66 78 HIS A N 2
ATOM 1609 C CA . HIS A 1 78 ? 7.172 6.910 7.566 1.00 2.18 78 HIS A CA 2
ATOM 1610 C C . HIS A 1 78 ? 6.437 6.923 8.891 1.00 2.90 78 HIS A C 2
ATOM 1611 O O . HIS A 1 78 ? 6.072 5.826 9.375 1.00 3.54 78 HIS A O 2
ATOM 1627 N N . THR A 1 23 ? 0.283 4.118 18.849 1.00 12.87 23 THR A N 3
ATOM 1628 C CA . THR A 1 23 ? 0.975 5.380 18.626 1.00 12.40 23 THR A CA 3
ATOM 1629 C C . THR A 1 23 ? 0.919 5.766 17.151 1.00 11.26 23 THR A C 3
ATOM 1630 O O . THR A 1 23 ? 1.358 6.849 16.755 1.00 10.91 23 THR A O 3
ATOM 1639 N N . SER A 1 24 ? 0.378 4.878 16.336 1.00 10.84 24 SER A N 3
ATOM 1640 C CA . SER A 1 24 ? 0.263 5.141 14.913 1.00 9.88 24 SER A CA 3
ATOM 1641 C C . SER A 1 24 ? -0.941 4.424 14.316 1.00 8.88 24 SER A C 3
ATOM 1642 O O . SER A 1 24 ? -1.388 3.398 14.828 1.00 8.94 24 SER A O 3
ATOM 1650 N N . SER A 1 25 ? -1.489 4.996 13.257 1.00 8.15 25 SER A N 3
ATOM 1651 C CA . SER A 1 25 ? -2.621 4.401 12.577 1.00 7.30 25 SER A CA 3
ATOM 1652 C C . SER A 1 25 ? -2.155 3.799 11.262 1.00 6.57 25 SER A C 3
ATOM 1653 O O . SER A 1 25 ? -2.945 3.255 10.492 1.00 5.75 25 SER A O 3
ATOM 1661 N N . LEU A 1 26 ? -0.852 3.857 11.037 1.00 7.14 26 LEU A N 3
ATOM 1662 C CA . LEU A 1 26 ? -0.271 3.335 9.815 1.00 6.89 26 LEU A CA 3
ATOM 1663 C C . LEU A 1 26 ? -0.572 1.854 9.707 1.00 6.55 26 LEU A C 3
ATOM 1664 O O . LEU A 1 26 ? -0.404 1.240 8.652 1.00 6.21 26 LEU A O 3
ATOM 1676 N N . GLU A 1 27 ? -1.008 1.290 10.815 1.00 6.94 27 GLU A N 3
ATOM 1677 C CA . GLU A 1 27 ? -1.366 -0.112 10.880 1.00 7.02 27 GLU A CA 3
ATOM 1678 C C . GLU A 1 27 ? -2.876 -0.265 10.765 1.00 6.28 27 GLU A C 3
ATOM 1679 O O . GLU A 1 27 ? -3.388 -1.333 10.436 1.00 6.42 27 GLU A O 3
ATOM 1691 N N . THR A 1 28 ? -3.571 0.826 11.022 1.00 5.77 28 THR A N 3
ATOM 1692 C CA . THR A 1 28 ? -5.018 0.852 10.978 1.00 5.34 28 THR A CA 3
ATOM 1693 C C . THR A 1 28 ? -5.496 1.882 9.969 1.00 4.42 28 THR A C 3
ATOM 1694 O O . THR A 1 28 ? -6.629 2.363 10.027 1.00 4.45 28 THR A O 3
ATOM 1703 N N . ILE A 1 29 ? -4.619 2.215 9.046 1.00 4.01 29 ILE A N 3
ATOM 1704 C CA . ILE A 1 29 ? -4.940 3.194 8.025 1.00 3.56 29 ILE A CA 3
ATOM 1705 C C . ILE A 1 29 ? -6.268 2.863 7.364 1.00 3.24 29 ILE A C 3
ATOM 1706 O O . ILE A 1 29 ? -6.683 1.701 7.298 1.00 3.39 29 ILE A O 3
ATOM 1717 N N . GLU A 1 30 ? -6.921 3.902 6.891 1.00 3.49 30 GLU A N 3
ATOM 1718 C CA . GLU A 1 30 ? -8.198 3.794 6.217 1.00 3.95 30 GLU A CA 3
ATOM 1719 C C . GLU A 1 30 ? -8.150 2.790 5.066 1.00 4.11 30 GLU A C 3
ATOM 1720 O O . GLU A 1 30 ? -8.095 3.181 3.899 1.00 4.90 30 GLU A O 3
ATOM 1732 N N . GLY A 1 31 ? -8.152 1.503 5.382 1.00 3.73 31 GLY A N 3
ATOM 1733 C CA . GLY A 1 31 ? -8.144 0.497 4.338 1.00 4.17 31 GLY A CA 3
ATOM 1734 C C . GLY A 1 31 ? -7.067 -0.552 4.504 1.00 3.45 31 GLY A C 3
ATOM 1735 O O . GLY A 1 31 ? -6.956 -1.460 3.683 1.00 3.82 31 GLY A O 3
ATOM 1739 N N . VAL A 1 32 ? -6.261 -0.443 5.544 1.00 2.72 32 VAL A N 3
ATOM 1740 C CA . VAL A 1 32 ? -5.216 -1.420 5.756 1.00 2.24 32 VAL A CA 3
ATOM 1741 C C . VAL A 1 32 ? -5.610 -2.430 6.803 1.00 2.14 32 VAL A C 3
ATOM 1742 O O . VAL A 1 32 ? -6.021 -2.086 7.911 1.00 2.77 32 VAL A O 3
ATOM 1751 N N . GLY A 1 33 ? -5.480 -3.679 6.420 1.00 1.69 33 GLY A N 3
ATOM 1752 C CA . GLY A 1 33 ? -5.838 -4.776 7.283 1.00 1.86 33 GLY A CA 3
ATOM 1753 C C . GLY A 1 33 ? -6.737 -5.741 6.549 1.00 1.69 33 GLY A C 3
ATOM 1754 O O . GLY A 1 33 ? -6.523 -6.952 6.588 1.00 1.88 33 GLY A O 3
ATOM 1758 N N . PRO A 1 34 ? -7.748 -5.218 5.842 1.00 1.60 34 PRO A N 3
ATOM 1759 C CA . PRO A 1 34 ? -8.674 -6.039 5.070 1.00 1.62 34 PRO A CA 3
ATOM 1760 C C . PRO A 1 34 ? -7.924 -6.899 4.064 1.00 1.33 34 PRO A C 3
ATOM 1761 O O . PRO A 1 34 ? -7.746 -8.101 4.266 1.00 1.51 34 PRO A O 3
ATOM 1772 N N . LYS A 1 35 ? -7.479 -6.276 2.983 1.00 1.11 35 LYS A N 3
ATOM 1773 C CA . LYS A 1 35 ? -6.727 -6.984 1.959 1.00 0.99 35 LYS A CA 3
ATOM 1774 C C . LYS A 1 35 ? -5.595 -6.114 1.427 1.00 0.77 35 LYS A C 3
ATOM 1775 O O . LYS A 1 35 ? -4.582 -6.623 0.958 1.00 0.72 35 LYS A O 3
ATOM 1794 N N . ARG A 1 36 ? -5.751 -4.798 1.537 1.00 0.85 36 ARG A N 3
ATOM 1795 C CA . ARG A 1 36 ? -4.767 -3.871 1.047 1.00 0.99 36 ARG A CA 3
ATOM 1796 C C . ARG A 1 36 ? -3.390 -4.254 1.547 1.00 0.92 36 ARG A C 3
ATOM 1797 O O . ARG A 1 36 ? -2.454 -4.419 0.769 1.00 0.97 36 ARG A O 3
ATOM 1816 N N . ARG A 1 37 ? -3.277 -4.416 2.852 1.00 0.98 37 ARG A N 3
ATOM 1817 C CA . ARG A 1 37 ? -2.013 -4.792 3.450 1.00 1.15 37 ARG A CA 3
ATOM 1818 C C . ARG A 1 37 ? -1.502 -6.045 2.773 1.00 0.98 37 ARG A C 3
ATOM 1819 O O . ARG A 1 37 ? -0.314 -6.179 2.466 1.00 1.10 37 ARG A O 3
ATOM 1838 N N . GLN A 1 38 ? -2.427 -6.948 2.527 1.00 0.83 38 GLN A N 3
ATOM 1839 C CA . GLN A 1 38 ? -2.119 -8.202 1.883 1.00 0.84 38 GLN A CA 3
ATOM 1840 C C . GLN A 1 38 ? -1.743 -7.978 0.445 1.00 0.68 38 GLN A C 3
ATOM 1841 O O . GLN A 1 38 ? -0.941 -8.700 -0.104 1.00 0.73 38 GLN A O 3
ATOM 1854 N N . MET A 1 39 ? -2.339 -6.990 -0.174 1.00 0.59 39 MET A N 3
ATOM 1855 C CA . MET A 1 39 ? -2.023 -6.704 -1.552 1.00 0.57 39 MET A CA 3
ATOM 1856 C C . MET A 1 39 ? -0.538 -6.454 -1.667 1.00 0.45 39 MET A C 3
ATOM 1857 O O . MET A 1 39 ? 0.175 -7.176 -2.354 1.00 0.46 39 MET A O 3
ATOM 1871 N N . LEU A 1 40 ? -0.060 -5.460 -0.943 1.00 0.43 40 LEU A N 3
ATOM 1872 C CA . LEU A 1 40 ? 1.346 -5.136 -0.980 1.00 0.39 40 LEU A CA 3
ATOM 1873 C C . LEU A 1 40 ? 2.176 -6.358 -0.629 1.00 0.32 40 LEU A C 3
ATOM 1874 O O . LEU A 1 40 ? 2.996 -6.813 -1.424 1.00 0.33 40 LEU A O 3
ATOM 1886 N N . LEU A 1 41 ? 1.937 -6.911 0.549 1.00 0.34 41 LEU A N 3
ATOM 1887 C CA . LEU A 1 41 ? 2.676 -8.078 0.995 1.00 0.37 41 LEU A CA 3
ATOM 1888 C C . LEU A 1 41 ? 2.574 -9.212 -0.013 1.00 0.36 41 LEU A C 3
ATOM 1889 O O . LEU A 1 41 ? 3.543 -9.928 -0.256 1.00 0.45 41 LEU A O 3
ATOM 1901 N N . LYS A 1 42 ? 1.403 -9.382 -0.591 1.00 0.40 42 LYS A N 3
ATOM 1902 C CA . LYS A 1 42 ? 1.186 -10.424 -1.582 1.00 0.48 42 LYS A CA 3
ATOM 1903 C C . LYS A 1 42 ? 1.759 -10.004 -2.929 1.00 0.46 42 LYS A C 3
ATOM 1904 O O . LYS A 1 42 ? 2.034 -10.836 -3.795 1.00 0.55 42 LYS A O 3
ATOM 1923 N N . TYR A 1 43 ? 1.946 -8.712 -3.101 1.00 0.40 43 TYR A N 3
ATOM 1924 C CA . TYR A 1 43 ? 2.485 -8.180 -4.341 1.00 0.42 43 TYR A CA 3
ATOM 1925 C C . TYR A 1 43 ? 4.004 -8.121 -4.282 1.00 0.42 43 TYR A C 3
ATOM 1926 O O . TYR A 1 43 ? 4.682 -8.176 -5.310 1.00 0.55 43 TYR A O 3
ATOM 1944 N N . MET A 1 44 ? 4.535 -8.017 -3.075 1.00 0.34 44 MET A N 3
ATOM 1945 C CA . MET A 1 44 ? 5.980 -7.935 -2.880 1.00 0.40 44 MET A CA 3
ATOM 1946 C C . MET A 1 44 ? 6.522 -9.186 -2.209 1.00 0.39 44 MET A C 3
ATOM 1947 O O . MET A 1 44 ? 7.619 -9.656 -2.526 1.00 0.52 44 MET A O 3
ATOM 1961 N N . GLY A 1 45 ? 5.755 -9.717 -1.279 1.00 0.32 45 GLY A N 3
ATOM 1962 C CA . GLY A 1 45 ? 6.172 -10.899 -0.564 1.00 0.40 45 GLY A CA 3
ATOM 1963 C C . GLY A 1 45 ? 6.992 -10.547 0.649 1.00 0.37 45 GLY A C 3
ATOM 1964 O O . GLY A 1 45 ? 8.001 -11.190 0.947 1.00 0.51 45 GLY A O 3
ATOM 1968 N N . GLY A 1 46 ? 6.558 -9.522 1.357 1.00 0.32 46 GLY A N 3
ATOM 1969 C CA . GLY A 1 46 ? 7.269 -9.089 2.530 1.00 0.40 46 GLY A CA 3
ATOM 1970 C C . GLY A 1 46 ? 7.161 -7.599 2.710 1.00 0.32 46 GLY A C 3
ATOM 1971 O O . GLY A 1 46 ? 7.587 -6.835 1.849 1.00 0.30 46 GLY A O 3
ATOM 1975 N N . LEU A 1 47 ? 6.580 -7.177 3.816 1.00 0.33 47 LEU A N 3
ATOM 1976 C CA . LEU A 1 47 ? 6.416 -5.763 4.079 1.00 0.32 47 LEU A CA 3
ATOM 1977 C C . LEU A 1 47 ? 7.689 -5.027 3.735 1.00 0.29 47 LEU A C 3
ATOM 1978 O O . LEU A 1 47 ? 7.658 -3.898 3.267 1.00 0.30 47 LEU A O 3
ATOM 1990 N N . GLN A 1 48 ? 8.810 -5.680 3.963 1.00 0.36 48 GLN A N 3
ATOM 1991 C CA . GLN A 1 48 ? 10.099 -5.101 3.656 1.00 0.41 48 GLN A CA 3
ATOM 1992 C C . GLN A 1 48 ? 10.042 -4.413 2.305 1.00 0.36 48 GLN A C 3
ATOM 1993 O O . GLN A 1 48 ? 10.458 -3.262 2.149 1.00 0.38 48 GLN A O 3
ATOM 2006 N N . GLY A 1 49 ? 9.492 -5.127 1.339 1.00 0.44 49 GLY A N 3
ATOM 2007 C CA . GLY A 1 49 ? 9.390 -4.598 -0.001 1.00 0.51 49 GLY A CA 3
ATOM 2008 C C . GLY A 1 49 ? 8.640 -3.296 0.006 1.00 0.45 49 GLY A C 3
ATOM 2009 O O . GLY A 1 49 ? 8.943 -2.376 -0.755 1.00 0.55 49 GLY A O 3
ATOM 2013 N N . LEU A 1 50 ? 7.675 -3.222 0.896 1.00 0.37 50 LEU A N 3
ATOM 2014 C CA . LEU A 1 50 ? 6.858 -2.041 1.047 1.00 0.43 50 LEU A CA 3
ATOM 2015 C C . LEU A 1 50 ? 7.639 -0.985 1.813 1.00 0.40 50 LEU A C 3
ATOM 2016 O O . LEU A 1 50 ? 7.769 0.151 1.372 1.00 0.56 50 LEU A O 3
ATOM 2028 N N . ARG A 1 51 ? 8.183 -1.374 2.951 1.00 0.31 51 ARG A N 3
ATOM 2029 C CA . ARG A 1 51 ? 8.971 -0.468 3.765 1.00 0.40 51 ARG A CA 3
ATOM 2030 C C . ARG A 1 51 ? 10.037 0.182 2.913 1.00 0.42 51 ARG A C 3
ATOM 2031 O O . ARG A 1 51 ? 10.448 1.308 3.160 1.00 0.61 51 ARG A O 3
ATOM 2050 N N . ASN A 1 52 ? 10.473 -0.537 1.902 1.00 0.40 52 ASN A N 3
ATOM 2051 C CA . ASN A 1 52 ? 11.480 -0.029 0.991 1.00 0.51 52 ASN A CA 3
ATOM 2052 C C . ASN A 1 52 ? 10.818 0.649 -0.184 1.00 0.47 52 ASN A C 3
ATOM 2053 O O . ASN A 1 52 ? 11.417 1.475 -0.871 1.00 0.65 52 ASN A O 3
ATOM 2063 N N . ALA A 1 53 ? 9.567 0.308 -0.396 1.00 0.39 53 ALA A N 3
ATOM 2064 C CA . ALA A 1 53 ? 8.812 0.865 -1.493 1.00 0.35 53 ALA A CA 3
ATOM 2065 C C . ALA A 1 53 ? 8.199 2.194 -1.115 1.00 0.32 53 ALA A C 3
ATOM 2066 O O . ALA A 1 53 ? 7.719 2.381 0.001 1.00 0.50 53 ALA A O 3
ATOM 2073 N N . SER A 1 54 ? 8.259 3.131 -2.032 1.00 0.27 54 SER A N 3
ATOM 2074 C CA . SER A 1 54 ? 7.672 4.424 -1.824 1.00 0.28 54 SER A CA 3
ATOM 2075 C C . SER A 1 54 ? 6.436 4.498 -2.694 1.00 0.22 54 SER A C 3
ATOM 2076 O O . SER A 1 54 ? 6.156 3.567 -3.459 1.00 0.26 54 SER A O 3
ATOM 2084 N N . VAL A 1 55 ? 5.706 5.578 -2.599 1.00 0.23 55 VAL A N 3
ATOM 2085 C CA . VAL A 1 55 ? 4.504 5.727 -3.385 1.00 0.23 55 VAL A CA 3
ATOM 2086 C C . VAL A 1 55 ? 4.758 5.245 -4.802 1.00 0.24 55 VAL A C 3
ATOM 2087 O O . VAL A 1 55 ? 3.919 4.588 -5.417 1.00 0.28 55 VAL A O 3
ATOM 2096 N N . GLU A 1 56 ? 5.938 5.558 -5.295 1.00 0.28 56 GLU A N 3
ATOM 2097 C CA . GLU A 1 56 ? 6.330 5.191 -6.639 1.00 0.36 56 GLU A CA 3
ATOM 2098 C C . GLU A 1 56 ? 5.931 3.758 -6.961 1.00 0.35 56 GLU A C 3
ATOM 2099 O O . GLU A 1 56 ? 5.199 3.510 -7.918 1.00 0.46 56 GLU A O 3
ATOM 2111 N N . GLU A 1 57 ? 6.397 2.820 -6.157 1.00 0.29 57 GLU A N 3
ATOM 2112 C CA . GLU A 1 57 ? 6.078 1.420 -6.367 1.00 0.34 57 GLU A CA 3
ATOM 2113 C C . GLU A 1 57 ? 4.774 1.072 -5.703 1.00 0.30 57 GLU A C 3
ATOM 2114 O O . GLU A 1 57 ? 3.921 0.401 -6.279 1.00 0.36 57 GLU A O 3
ATOM 2126 N N . ILE A 1 58 ? 4.634 1.515 -4.481 1.00 0.24 58 ILE A N 3
ATOM 2127 C CA . ILE A 1 58 ? 3.427 1.269 -3.742 1.00 0.24 58 ILE A CA 3
ATOM 2128 C C . ILE A 1 58 ? 2.237 1.644 -4.607 1.00 0.27 58 ILE A C 3
ATOM 2129 O O . ILE A 1 58 ? 1.131 1.153 -4.431 1.00 0.36 58 ILE A O 3
ATOM 2140 N N . ALA A 1 59 ? 2.493 2.527 -5.548 1.00 0.24 59 ALA A N 3
ATOM 2141 C CA . ALA A 1 59 ? 1.468 3.000 -6.461 1.00 0.28 59 ALA A CA 3
ATOM 2142 C C . ALA A 1 59 ? 1.319 2.083 -7.673 1.00 0.34 59 ALA A C 3
ATOM 2143 O O . ALA A 1 59 ? 0.803 2.500 -8.710 1.00 0.43 59 ALA A O 3
ATOM 2150 N N . LYS A 1 60 ? 1.791 0.848 -7.560 1.00 0.34 60 LYS A N 3
ATOM 2151 C CA . LYS A 1 60 ? 1.668 -0.101 -8.655 1.00 0.42 60 LYS A CA 3
ATOM 2152 C C . LYS A 1 60 ? 0.893 -1.306 -8.173 1.00 0.42 60 LYS A C 3
ATOM 2153 O O . LYS A 1 60 ? 1.121 -2.441 -8.606 1.00 0.51 60 LYS A O 3
ATOM 2172 N N . VAL A 1 61 ? -0.031 -1.047 -7.273 1.00 0.39 61 VAL A N 3
ATOM 2173 C CA . VAL A 1 61 ? -0.839 -2.090 -6.689 1.00 0.43 61 VAL A CA 3
ATOM 2174 C C . VAL A 1 61 ? -2.335 -1.762 -6.790 1.00 0.50 61 VAL A C 3
ATOM 2175 O O . VAL A 1 61 ? -2.721 -0.657 -7.183 1.00 0.58 61 VAL A O 3
ATOM 2184 N N . PRO A 1 62 ? -3.187 -2.721 -6.421 1.00 0.56 62 PRO A N 3
ATOM 2185 C CA . PRO A 1 62 ? -4.648 -2.604 -6.467 1.00 0.66 62 PRO A CA 3
ATOM 2186 C C . PRO A 1 62 ? -5.150 -1.245 -5.997 1.00 0.71 62 PRO A C 3
ATOM 2187 O O . PRO A 1 62 ? -5.147 -0.947 -4.798 1.00 1.49 62 PRO A O 3
ATOM 2198 N N . GLY A 1 63 ? -5.596 -0.429 -6.937 1.00 0.68 63 GLY A N 3
ATOM 2199 C CA . GLY A 1 63 ? -6.082 0.885 -6.595 1.00 0.65 63 GLY A CA 3
ATOM 2200 C C . GLY A 1 63 ? -4.943 1.798 -6.227 1.00 0.48 63 GLY A C 3
ATOM 2201 O O . GLY A 1 63 ? -4.962 2.995 -6.530 1.00 0.52 63 GLY A O 3
ATOM 2205 N N . ILE A 1 64 ? -3.936 1.225 -5.590 1.00 0.39 64 ILE A N 3
ATOM 2206 C CA . ILE A 1 64 ? -2.771 1.965 -5.182 1.00 0.30 64 ILE A CA 3
ATOM 2207 C C . ILE A 1 64 ? -2.046 2.471 -6.414 1.00 0.39 64 ILE A C 3
ATOM 2208 O O . ILE A 1 64 ? -1.093 1.860 -6.892 1.00 0.41 64 ILE A O 3
ATOM 2219 N N . SER A 1 65 ? -2.525 3.587 -6.924 1.00 0.58 65 SER A N 3
ATOM 2220 C CA . SER A 1 65 ? -1.963 4.204 -8.109 1.00 0.80 65 SER A CA 3
ATOM 2221 C C . SER A 1 65 ? -1.079 5.376 -7.742 1.00 0.98 65 SER A C 3
ATOM 2222 O O . SER A 1 65 ? -0.244 5.819 -8.533 1.00 1.90 65 SER A O 3
ATOM 2230 N N . GLN A 1 66 ? -1.288 5.886 -6.551 1.00 0.76 66 GLN A N 3
ATOM 2231 C CA . GLN A 1 66 ? -0.512 6.994 -6.048 1.00 0.75 66 GLN A CA 3
ATOM 2232 C C . GLN A 1 66 ? -1.064 7.402 -4.707 1.00 0.61 66 GLN A C 3
ATOM 2233 O O . GLN A 1 66 ? -0.359 7.385 -3.706 1.00 0.69 66 GLN A O 3
ATOM 2246 N N . GLY A 1 67 ? -2.350 7.713 -4.683 1.00 0.48 67 GLY A N 3
ATOM 2247 C CA . GLY A 1 67 ? -2.961 8.134 -3.437 1.00 0.48 67 GLY A CA 3
ATOM 2248 C C . GLY A 1 67 ? -2.820 7.073 -2.374 1.00 0.41 67 GLY A C 3
ATOM 2249 O O . GLY A 1 67 ? -2.148 7.280 -1.362 1.00 0.55 67 GLY A O 3
ATOM 2253 N N . LEU A 1 68 ? -3.434 5.927 -2.610 1.00 0.27 68 LEU A N 3
ATOM 2254 C CA . LEU A 1 68 ? -3.328 4.812 -1.697 1.00 0.24 68 LEU A CA 3
ATOM 2255 C C . LEU A 1 68 ? -1.866 4.608 -1.411 1.00 0.19 68 LEU A C 3
ATOM 2256 O O . LEU A 1 68 ? -1.449 4.383 -0.277 1.00 0.19 68 LEU A O 3
ATOM 2268 N N . ALA A 1 69 ? -1.093 4.690 -2.471 1.00 0.19 69 ALA A N 3
ATOM 2269 C CA . ALA A 1 69 ? 0.340 4.542 -2.367 1.00 0.18 69 ALA A CA 3
ATOM 2270 C C . ALA A 1 69 ? 0.875 5.480 -1.309 1.00 0.15 69 ALA A C 3
ATOM 2271 O O . ALA A 1 69 ? 1.750 5.114 -0.536 1.00 0.20 69 ALA A O 3
ATOM 2278 N N . GLU A 1 70 ? 0.362 6.697 -1.288 1.00 0.18 70 GLU A N 3
ATOM 2279 C CA . GLU A 1 70 ? 0.774 7.654 -0.279 1.00 0.21 70 GLU A CA 3
ATOM 2280 C C . GLU A 1 70 ? 0.357 7.098 1.064 1.00 0.21 70 GLU A C 3
ATOM 2281 O O . GLU A 1 70 ? 1.155 6.964 1.989 1.00 0.25 70 GLU A O 3
ATOM 2293 N N . LYS A 1 71 ? -0.913 6.737 1.122 1.00 0.23 71 LYS A N 3
ATOM 2294 C CA . LYS A 1 71 ? -1.516 6.172 2.301 1.00 0.28 71 LYS A CA 3
ATOM 2295 C C . LYS A 1 71 ? -0.609 5.093 2.875 1.00 0.30 71 LYS A C 3
ATOM 2296 O O . LYS A 1 71 ? -0.355 5.024 4.079 1.00 0.41 71 LYS A O 3
ATOM 2315 N N . I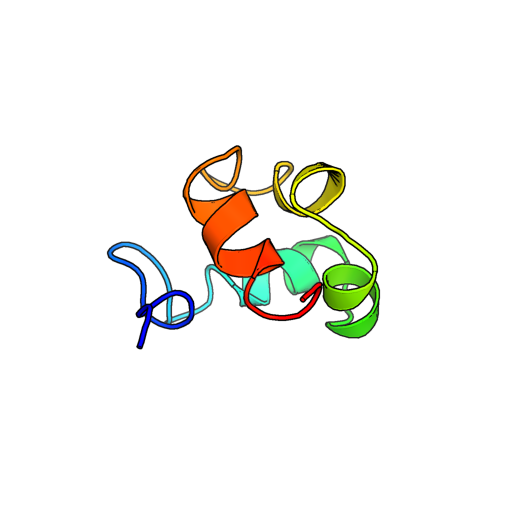LE A 1 72 ? -0.130 4.252 1.984 1.00 0.23 72 ILE A N 3
ATOM 2316 C CA . ILE A 1 72 ? 0.765 3.162 2.336 1.00 0.25 72 ILE A CA 3
ATOM 2317 C C . ILE A 1 72 ? 2.161 3.687 2.592 1.00 0.24 72 ILE A C 3
ATOM 2318 O O . ILE A 1 72 ? 2.863 3.243 3.500 1.00 0.29 72 ILE A O 3
ATOM 2329 N N . PHE A 1 73 ? 2.550 4.650 1.797 1.00 0.22 73 PHE A N 3
ATOM 2330 C CA . PHE A 1 73 ? 3.860 5.244 1.924 1.00 0.25 73 PHE A CA 3
ATOM 2331 C C . PHE A 1 73 ? 4.099 5.645 3.371 1.00 0.31 73 PHE A C 3
ATOM 2332 O O . PHE A 1 73 ? 5.080 5.226 3.995 1.00 0.41 73 PHE A O 3
ATOM 2349 N N . TRP A 1 74 ? 3.181 6.438 3.905 1.00 0.34 74 TRP A N 3
ATOM 2350 C CA . TRP A 1 74 ? 3.281 6.899 5.281 1.00 0.45 74 TRP A CA 3
ATOM 2351 C C . TRP A 1 74 ? 3.311 5.715 6.233 1.00 0.48 74 TRP A C 3
ATOM 2352 O O . TRP A 1 74 ? 3.753 5.831 7.376 1.00 0.64 74 TRP A O 3
ATOM 2373 N N . SER A 1 75 ? 2.847 4.573 5.753 1.00 0.52 75 SER A N 3
ATOM 2374 C CA . SER A 1 75 ? 2.782 3.375 6.572 1.00 0.67 75 SER A CA 3
ATOM 2375 C C . SER A 1 75 ? 4.160 2.942 7.067 1.00 0.76 75 SER A C 3
ATOM 2376 O O . SER A 1 75 ? 4.301 2.508 8.208 1.00 1.22 75 SER A O 3
ATOM 2384 N N . LEU A 1 76 ? 5.174 3.044 6.217 1.00 0.64 76 LEU A N 3
ATOM 2385 C CA . LEU A 1 76 ? 6.509 2.632 6.609 1.00 0.84 76 LEU A CA 3
ATOM 2386 C C . LEU A 1 76 ? 7.585 3.632 6.206 1.00 1.07 76 LEU A C 3
ATOM 2387 O O . LEU A 1 76 ? 8.560 3.825 6.934 1.00 1.45 76 LEU A O 3
ATOM 2399 N N . LYS A 1 77 ? 7.416 4.263 5.061 1.00 1.10 77 LYS A N 3
ATOM 2400 C CA . LYS A 1 77 ? 8.408 5.201 4.572 1.00 1.55 77 LYS A CA 3
ATOM 2401 C C . LYS A 1 77 ? 8.518 6.433 5.457 1.00 1.37 77 LYS A C 3
ATOM 2402 O O . LYS A 1 77 ? 9.185 6.411 6.491 1.00 1.74 77 LYS A O 3
ATOM 2421 N N . HIS A 1 78 ? 7.865 7.503 5.055 1.00 1.66 78 HIS A N 3
ATOM 2422 C CA . HIS A 1 78 ? 7.910 8.745 5.797 1.00 2.18 78 HIS A CA 3
ATOM 2423 C C . HIS A 1 78 ? 7.264 9.859 5.000 1.00 2.90 78 HIS A C 3
ATOM 2424 O O . HIS A 1 78 ? 7.972 10.496 4.192 1.00 3.54 78 HIS A O 3
ATOM 2440 N N . THR A 1 23 ? 4.556 4.203 10.837 1.00 12.87 23 THR A N 4
ATOM 2441 C CA . THR A 1 23 ? 4.300 3.452 12.057 1.00 12.40 23 THR A CA 4
ATOM 2442 C C . THR A 1 23 ? 2.800 3.324 12.305 1.00 11.26 23 THR A C 4
ATOM 2443 O O . THR A 1 23 ? 2.356 2.646 13.236 1.00 10.91 23 THR A O 4
ATOM 2452 N N . SER A 1 24 ? 2.027 3.977 11.454 1.00 10.84 24 SER A N 4
ATOM 2453 C CA . SER A 1 24 ? 0.579 3.947 11.550 1.00 9.88 24 SER A CA 4
ATOM 2454 C C . SER A 1 24 ? -0.013 3.574 10.199 1.00 8.88 24 SER A C 4
ATOM 2455 O O . SER A 1 24 ? 0.724 3.233 9.273 1.00 8.94 24 SER A O 4
ATOM 2463 N N . SER A 1 25 ? -1.330 3.624 10.079 1.00 8.15 25 SER A N 4
ATOM 2464 C CA . SER A 1 25 ? -1.976 3.281 8.823 1.00 7.30 25 SER A CA 4
ATOM 2465 C C . SER A 1 25 ? -3.308 3.995 8.651 1.00 6.57 25 SER A C 4
ATOM 2466 O O . SER A 1 25 ? -4.060 3.709 7.717 1.00 5.75 25 SER A O 4
ATOM 2474 N N . LEU A 1 26 ? -3.597 4.936 9.531 1.00 7.14 26 LEU A N 4
ATOM 2475 C CA . LEU A 1 26 ? -4.842 5.673 9.439 1.00 6.89 26 LEU A CA 4
ATOM 2476 C C . LEU A 1 26 ? -5.051 6.106 7.998 1.00 6.55 26 LEU A C 4
ATOM 2477 O O . LEU A 1 26 ? -6.069 5.800 7.378 1.00 6.21 26 LEU A O 4
ATOM 2489 N N . GLU A 1 27 ? -4.066 6.799 7.460 1.00 6.94 27 GLU A N 4
ATOM 2490 C CA . GLU A 1 27 ? -4.142 7.270 6.090 1.00 7.02 27 GLU A CA 4
ATOM 2491 C C . GLU A 1 27 ? -4.257 6.092 5.129 1.00 6.28 27 GLU A C 4
ATOM 2492 O O . GLU A 1 27 ? -4.851 6.210 4.059 1.00 6.42 27 GLU A O 4
ATOM 2504 N N . THR A 1 28 ? -3.703 4.955 5.520 1.00 5.77 28 THR A N 4
ATOM 2505 C CA . THR A 1 28 ? -3.762 3.766 4.692 1.00 5.34 28 THR A CA 4
ATOM 2506 C C . THR A 1 28 ? -5.155 3.188 4.720 1.00 4.42 28 THR A C 4
ATOM 2507 O O . THR A 1 28 ? -5.596 2.518 3.783 1.00 4.45 28 THR A O 4
ATOM 2516 N N . ILE A 1 29 ? -5.835 3.442 5.814 1.00 4.01 29 ILE A N 4
ATOM 2517 C CA . ILE A 1 29 ? -7.172 2.951 6.000 1.00 3.56 29 ILE A CA 4
ATOM 2518 C C . ILE A 1 29 ? -8.100 3.470 4.921 1.00 3.24 29 ILE A C 4
ATOM 2519 O O . ILE A 1 29 ? -8.807 4.467 5.091 1.00 3.39 29 ILE A O 4
ATOM 2530 N N . GLU A 1 30 ? -8.040 2.793 3.805 1.00 3.49 30 GLU A N 4
ATOM 2531 C CA . GLU A 1 30 ? -8.851 3.071 2.649 1.00 3.95 30 GLU A CA 4
ATOM 2532 C C . GLU A 1 30 ? -9.142 1.727 2.012 1.00 4.11 30 GLU A C 4
ATOM 2533 O O . GLU A 1 30 ? -8.444 1.295 1.098 1.00 4.90 30 GLU A O 4
ATOM 2545 N N . GLY A 1 31 ? -10.149 1.048 2.537 1.00 3.73 31 GLY A N 4
ATOM 2546 C CA . GLY A 1 31 ? -10.450 -0.283 2.074 1.00 4.17 31 GLY A CA 4
ATOM 2547 C C . GLY A 1 31 ? -9.425 -1.200 2.668 1.00 3.45 31 GLY A C 4
ATOM 2548 O O . GLY A 1 31 ? -9.049 -2.228 2.100 1.00 3.82 31 GLY A O 4
ATOM 2552 N N . VAL A 1 32 ? -8.976 -0.784 3.838 1.00 2.72 32 VAL A N 4
ATOM 2553 C CA . VAL A 1 32 ? -7.958 -1.473 4.585 1.00 2.24 32 VAL A CA 4
ATOM 2554 C C . VAL A 1 32 ? -8.532 -2.453 5.569 1.00 2.14 32 VAL A C 4
ATOM 2555 O O . VAL A 1 32 ? -9.636 -2.291 6.093 1.00 2.77 32 VAL A O 4
ATOM 2564 N N . GLY A 1 33 ? -7.757 -3.475 5.795 1.00 1.69 33 GLY A N 4
ATOM 2565 C CA . GLY A 1 33 ? -8.140 -4.522 6.713 1.00 1.86 33 GLY A CA 4
ATOM 2566 C C . GLY A 1 33 ? -8.396 -5.846 6.018 1.00 1.69 33 GLY A C 4
ATOM 2567 O O . GLY A 1 33 ? -8.055 -6.900 6.552 1.00 1.88 33 GLY A O 4
ATOM 2571 N N . PRO A 1 34 ? -8.983 -5.827 4.817 1.00 1.60 34 PRO A N 4
ATOM 2572 C CA . PRO A 1 34 ? -9.278 -7.055 4.088 1.00 1.62 34 PRO A CA 4
ATOM 2573 C C . PRO A 1 34 ? -8.011 -7.749 3.601 1.00 1.33 34 PRO A C 4
ATOM 2574 O O . PRO A 1 34 ? -7.544 -8.723 4.199 1.00 1.51 34 PRO A O 4
ATOM 2585 N N . LYS A 1 35 ? -7.461 -7.234 2.517 1.00 1.11 35 LYS A N 4
ATOM 2586 C CA . LYS A 1 35 ? -6.241 -7.758 1.929 1.00 0.99 35 LYS A CA 4
ATOM 2587 C C . LYS A 1 35 ? -5.488 -6.612 1.298 1.00 0.77 35 LYS A C 4
ATOM 2588 O O . LYS A 1 35 ? -4.355 -6.746 0.858 1.00 0.72 35 LYS A O 4
ATOM 2607 N N . ARG A 1 36 ? -6.145 -5.470 1.305 1.00 0.85 36 ARG A N 4
ATOM 2608 C CA . ARG A 1 36 ? -5.653 -4.256 0.749 1.00 0.99 36 ARG A CA 4
ATOM 2609 C C . ARG A 1 36 ? -4.186 -4.033 1.090 1.00 0.92 36 ARG A C 4
ATOM 2610 O O . ARG A 1 36 ? -3.373 -3.759 0.212 1.00 0.97 36 ARG A O 4
ATOM 2629 N N . ARG A 1 37 ? -3.848 -4.143 2.355 1.00 0.98 37 ARG A N 4
ATOM 2630 C CA . ARG A 1 37 ? -2.473 -3.965 2.770 1.00 1.15 37 ARG A CA 4
ATOM 2631 C C . ARG A 1 37 ? -1.678 -5.198 2.390 1.00 0.98 37 ARG A C 4
ATOM 2632 O O . ARG A 1 37 ? -0.560 -5.109 1.877 1.00 1.10 37 ARG A O 4
ATOM 2651 N N . GLN A 1 38 ? -2.270 -6.348 2.634 1.00 0.83 38 GLN A N 4
ATOM 2652 C CA . GLN A 1 38 ? -1.628 -7.602 2.307 1.00 0.84 38 GLN A CA 4
ATOM 2653 C C . GLN A 1 38 ? -1.187 -7.580 0.860 1.00 0.68 38 GLN A C 4
ATOM 2654 O O . GLN A 1 38 ? -0.137 -8.110 0.514 1.00 0.73 38 GLN A O 4
ATOM 2667 N N . MET A 1 39 ? -1.974 -6.930 0.020 1.00 0.59 39 MET A N 4
ATOM 2668 C CA . MET A 1 39 ? -1.664 -6.859 -1.394 1.00 0.57 39 MET A CA 4
ATOM 2669 C C . MET A 1 39 ? -0.189 -6.589 -1.578 1.00 0.45 39 MET A C 4
ATOM 2670 O O . MET A 1 39 ? 0.533 -7.380 -2.175 1.00 0.46 39 MET A O 4
ATOM 2684 N N . LEU A 1 40 ? 0.263 -5.475 -1.034 1.00 0.43 40 LEU A N 4
ATOM 2685 C CA . LEU A 1 40 ? 1.655 -5.110 -1.141 1.00 0.39 40 LEU A CA 4
ATOM 2686 C C . LEU A 1 40 ? 2.518 -6.309 -0.784 1.00 0.32 40 LEU A C 4
ATOM 2687 O O . LEU A 1 40 ? 3.410 -6.701 -1.533 1.00 0.33 40 LEU A O 4
ATOM 2699 N N . LEU A 1 41 ? 2.211 -6.915 0.354 1.00 0.34 41 LEU A N 4
ATOM 2700 C CA . LEU A 1 41 ? 2.954 -8.071 0.831 1.00 0.37 41 LEU A CA 4
ATOM 2701 C C . LEU A 1 41 ? 2.866 -9.221 -0.154 1.00 0.36 41 LEU A C 4
ATOM 2702 O O . LEU A 1 41 ? 3.830 -9.948 -0.355 1.00 0.45 41 LEU A O 4
ATOM 2714 N N . LYS A 1 42 ? 1.712 -9.375 -0.769 1.00 0.40 42 LYS A N 4
ATOM 2715 C CA . LYS A 1 42 ? 1.502 -10.435 -1.742 1.00 0.48 42 LYS A CA 4
ATOM 2716 C C . LYS A 1 42 ? 2.106 -10.029 -3.076 1.00 0.46 42 LYS A C 4
ATOM 2717 O O . LYS A 1 42 ? 2.386 -10.862 -3.942 1.00 0.55 42 LYS A O 4
ATOM 2736 N N . TYR A 1 43 ? 2.306 -8.734 -3.225 1.00 0.40 43 TYR A N 4
ATOM 2737 C CA . TYR A 1 43 ? 2.871 -8.175 -4.439 1.00 0.42 43 TYR A CA 4
ATOM 2738 C C . TYR A 1 43 ? 4.392 -8.167 -4.371 1.00 0.42 43 TYR A C 4
ATOM 2739 O O . TYR A 1 43 ? 5.070 -8.219 -5.393 1.00 0.55 43 TYR A O 4
ATOM 2757 N N . MET A 1 44 ? 4.917 -8.091 -3.160 1.00 0.34 44 MET A N 4
ATOM 2758 C CA . MET A 1 44 ? 6.363 -8.070 -2.950 1.00 0.40 44 MET A CA 4
ATOM 2759 C C . MET A 1 44 ? 6.848 -9.347 -2.284 1.00 0.39 44 MET A C 4
ATOM 2760 O O . MET A 1 44 ? 7.896 -9.890 -2.640 1.00 0.52 44 MET A O 4
ATOM 2774 N N . GLY A 1 45 ? 6.071 -9.825 -1.329 1.00 0.32 45 GLY A N 4
ATOM 2775 C CA . GLY A 1 45 ? 6.427 -11.029 -0.608 1.00 0.40 45 GLY A CA 4
ATOM 2776 C C . GLY A 1 45 ? 7.205 -10.718 0.649 1.00 0.37 45 GLY A C 4
ATOM 2777 O O . GLY A 1 45 ? 8.126 -11.445 1.021 1.00 0.51 45 GLY A O 4
ATOM 2781 N N . GLY A 1 46 ? 6.830 -9.632 1.310 1.00 0.32 46 GLY A N 4
ATOM 2782 C CA . GLY A 1 46 ? 7.505 -9.235 2.524 1.00 0.40 46 GLY A CA 4
ATOM 2783 C C . GLY A 1 46 ? 7.419 -7.744 2.731 1.00 0.32 46 GLY A C 4
ATOM 2784 O O . GLY A 1 46 ? 7.908 -6.972 1.907 1.00 0.30 46 GLY A O 4
ATOM 2788 N N . LEU A 1 47 ? 6.789 -7.332 3.815 1.00 0.33 47 LEU A N 4
ATOM 2789 C CA . LEU A 1 47 ? 6.625 -5.917 4.101 1.00 0.32 47 LEU A CA 4
ATOM 2790 C C . LEU A 1 47 ? 7.896 -5.161 3.798 1.00 0.29 47 LEU A C 4
ATOM 2791 O O . LEU A 1 47 ? 7.859 -4.035 3.322 1.00 0.30 47 LEU A O 4
ATOM 2803 N N . GLN A 1 48 ? 9.015 -5.784 4.075 1.00 0.36 48 GLN A N 4
ATOM 2804 C CA . GLN A 1 48 ? 10.296 -5.167 3.823 1.00 0.41 48 GLN A CA 4
ATOM 2805 C C . GLN A 1 48 ? 10.258 -4.456 2.490 1.00 0.36 48 GLN A C 4
ATOM 2806 O O . GLN A 1 48 ? 10.644 -3.291 2.361 1.00 0.38 48 GLN A O 4
ATOM 2819 N N . GLY A 1 49 ? 9.757 -5.173 1.508 1.00 0.44 49 GLY A N 4
ATOM 2820 C CA . GLY A 1 49 ? 9.667 -4.639 0.173 1.00 0.51 49 GLY A CA 4
ATOM 2821 C C . GLY A 1 49 ? 8.812 -3.404 0.151 1.00 0.45 49 GLY A C 4
ATOM 2822 O O . GLY A 1 49 ? 9.084 -2.452 -0.584 1.00 0.55 49 GLY A O 4
ATOM 2826 N N . LEU A 1 50 ? 7.800 -3.418 0.985 1.00 0.37 50 LEU A N 4
ATOM 2827 C CA . LEU A 1 50 ? 6.870 -2.318 1.091 1.00 0.43 50 LEU A CA 4
ATOM 2828 C C . LEU A 1 50 ? 7.503 -1.160 1.845 1.00 0.40 50 LEU A C 4
ATOM 2829 O O . LEU A 1 50 ? 7.399 -0.004 1.445 1.00 0.56 50 LEU A O 4
ATOM 2841 N N . ARG A 1 51 ? 8.198 -1.487 2.913 1.00 0.31 51 ARG A N 4
ATOM 2842 C CA . ARG A 1 51 ? 8.839 -0.486 3.743 1.00 0.40 51 ARG A CA 4
ATOM 2843 C C . ARG A 1 51 ? 9.679 0.432 2.901 1.00 0.42 51 ARG A C 4
ATOM 2844 O O . ARG A 1 51 ? 9.526 1.650 2.927 1.00 0.61 51 ARG A O 4
ATOM 2863 N N . ASN A 1 52 ? 10.571 -0.179 2.161 1.00 0.40 52 ASN A N 4
ATOM 2864 C CA . ASN A 1 52 ? 11.474 0.555 1.301 1.00 0.51 52 ASN A CA 4
ATOM 2865 C C . ASN A 1 52 ? 10.794 0.909 -0.004 1.00 0.47 52 ASN A C 4
ATOM 2866 O O . ASN A 1 52 ? 11.396 1.531 -0.879 1.00 0.65 52 ASN A O 4
ATOM 2876 N N . ALA A 1 53 ? 9.536 0.521 -0.128 1.00 0.39 53 ALA A N 4
ATOM 2877 C CA . ALA A 1 53 ? 8.767 0.821 -1.319 1.00 0.35 53 ALA A CA 4
ATOM 2878 C C . ALA A 1 53 ? 8.102 2.169 -1.152 1.00 0.32 53 ALA A C 4
ATOM 2879 O O . ALA A 1 53 ? 7.425 2.417 -0.154 1.00 0.50 53 ALA A O 4
ATOM 2886 N N . SER A 1 54 ? 8.281 3.041 -2.114 1.00 0.27 54 SER A N 4
ATOM 2887 C CA . SER A 1 54 ? 7.696 4.341 -2.034 1.00 0.28 54 SER A CA 4
ATOM 2888 C C . SER A 1 54 ? 6.396 4.338 -2.804 1.00 0.22 54 SER A C 4
ATOM 2889 O O . SER A 1 54 ? 6.019 3.324 -3.397 1.00 0.26 54 SER A O 4
ATOM 2897 N N . VAL A 1 55 ? 5.724 5.456 -2.807 1.00 0.23 55 VAL A N 4
ATOM 2898 C CA . VAL A 1 55 ? 4.470 5.572 -3.502 1.00 0.23 55 VAL A CA 4
ATOM 2899 C C . VAL A 1 55 ? 4.564 4.890 -4.848 1.00 0.24 55 VAL A C 4
ATOM 2900 O O . VAL A 1 55 ? 3.641 4.219 -5.284 1.00 0.28 55 VAL A O 4
ATOM 2909 N N . GLU A 1 56 ? 5.702 5.060 -5.484 1.00 0.28 56 GLU A N 4
ATOM 2910 C CA . GLU A 1 56 ? 5.948 4.486 -6.790 1.00 0.36 56 GLU A CA 4
ATOM 2911 C C . GLU A 1 56 ? 5.695 2.987 -6.788 1.00 0.35 56 GLU A C 4
ATOM 2912 O O . GLU A 1 56 ? 4.906 2.477 -7.581 1.00 0.46 56 GLU A O 4
ATOM 2924 N N . GLU A 1 57 ? 6.358 2.287 -5.887 1.00 0.29 57 GLU A N 4
ATOM 2925 C CA . GLU A 1 57 ? 6.227 0.856 -5.788 1.00 0.34 57 GLU A CA 4
ATOM 2926 C C . GLU A 1 57 ? 4.869 0.514 -5.236 1.00 0.30 57 GLU A C 4
ATOM 2927 O O . GLU A 1 57 ? 4.143 -0.322 -5.772 1.00 0.36 57 GLU A O 4
ATOM 2939 N N . ILE A 1 58 ? 4.538 1.166 -4.147 1.00 0.24 58 ILE A N 4
ATOM 2940 C CA . ILE A 1 58 ? 3.270 0.956 -3.521 1.00 0.24 58 ILE A CA 4
ATOM 2941 C C . ILE A 1 58 ? 2.184 1.251 -4.525 1.00 0.27 58 ILE A C 4
ATOM 2942 O O . ILE A 1 58 ? 1.084 0.723 -4.452 1.00 0.36 58 ILE A O 4
ATOM 2953 N N . ALA A 1 59 ? 2.515 2.108 -5.473 1.00 0.24 59 ALA A N 4
ATOM 2954 C CA . ALA A 1 59 ? 1.576 2.468 -6.521 1.00 0.28 59 ALA A CA 4
ATOM 2955 C C . ALA A 1 59 ? 1.530 1.389 -7.592 1.00 0.34 59 ALA A C 4
ATOM 2956 O O . ALA A 1 59 ? 1.351 1.680 -8.775 1.00 0.43 59 ALA A O 4
ATOM 2963 N N . LYS A 1 60 ? 1.685 0.141 -7.180 1.00 0.34 60 LYS A N 4
ATOM 2964 C CA . LYS A 1 60 ? 1.658 -0.976 -8.114 1.00 0.42 60 LYS A CA 4
ATOM 2965 C C . LYS A 1 60 ? 0.621 -1.973 -7.662 1.00 0.42 60 LYS A C 4
ATOM 2966 O O . LYS A 1 60 ? 0.749 -3.180 -7.871 1.00 0.51 60 LYS A O 4
ATOM 2985 N N . VAL A 1 61 ? -0.407 -1.448 -7.040 1.00 0.39 61 VAL A N 4
ATOM 2986 C CA . VAL A 1 61 ? -1.488 -2.256 -6.525 1.00 0.43 61 VAL A CA 4
ATOM 2987 C C . VAL A 1 61 ? -2.820 -1.731 -7.068 1.00 0.50 61 VAL A C 4
ATOM 2988 O O . VAL A 1 61 ? -2.831 -0.775 -7.850 1.00 0.58 61 VAL A O 4
ATOM 2997 N N . PRO A 1 62 ? -3.948 -2.326 -6.666 1.00 0.56 62 PRO A N 4
ATOM 2998 C CA . PRO A 1 62 ? -5.278 -1.918 -7.131 1.00 0.66 62 PRO A CA 4
ATOM 2999 C C . PRO A 1 62 ? -5.652 -0.553 -6.595 1.00 0.71 62 PRO A C 4
ATOM 3000 O O . PRO A 1 62 ? -5.733 -0.357 -5.379 1.00 1.49 62 PRO A O 4
ATOM 3011 N N . GLY A 1 63 ? -5.877 0.387 -7.493 1.00 0.68 63 GLY A N 4
ATOM 3012 C CA . GLY A 1 63 ? -6.219 1.726 -7.082 1.00 0.65 63 GLY A CA 4
ATOM 3013 C C . GLY A 1 63 ? -5.013 2.432 -6.517 1.00 0.48 63 GLY A C 4
ATOM 3014 O O . GLY A 1 63 ? -4.794 3.618 -6.768 1.00 0.52 63 GLY A O 4
ATOM 3018 N N . ILE A 1 64 ? -4.226 1.693 -5.752 1.00 0.39 64 ILE A N 4
ATOM 3019 C CA . ILE A 1 64 ? -3.020 2.223 -5.170 1.00 0.30 64 ILE A CA 4
ATOM 3020 C C . ILE A 1 64 ? -2.111 2.686 -6.297 1.00 0.39 64 ILE A C 4
ATOM 3021 O O . ILE A 1 64 ? -1.213 1.965 -6.736 1.00 0.41 64 ILE A O 4
ATOM 3032 N N . SER A 1 65 ? -2.375 3.887 -6.769 1.00 0.58 65 SER A N 4
ATOM 3033 C CA . SER A 1 65 ? -1.631 4.480 -7.865 1.00 0.80 65 SER A CA 4
ATOM 3034 C C . SER A 1 65 ? -0.875 5.712 -7.397 1.00 0.98 65 SER A C 4
ATOM 3035 O O . SER A 1 65 ? 0.157 6.081 -7.963 1.00 1.90 65 SER A O 4
ATOM 3043 N N . GLN A 1 66 ? -1.404 6.351 -6.375 1.00 0.76 66 GLN A N 4
ATOM 3044 C CA . GLN A 1 66 ? -0.796 7.543 -5.821 1.00 0.75 66 GLN A CA 4
ATOM 3045 C C . GLN A 1 66 ? -1.417 7.856 -4.475 1.00 0.61 66 GLN A C 4
ATOM 3046 O O . GLN A 1 66 ? -0.727 7.924 -3.467 1.00 0.69 66 GLN A O 4
ATOM 3059 N N . GLY A 1 67 ? -2.731 8.006 -4.457 1.00 0.48 67 GLY A N 4
ATOM 3060 C CA . GLY A 1 67 ? -3.404 8.309 -3.211 1.00 0.48 67 GLY A CA 4
ATOM 3061 C C . GLY A 1 67 ? -3.173 7.220 -2.189 1.00 0.41 67 GLY A C 4
ATOM 3062 O O . GLY A 1 67 ? -2.566 7.451 -1.141 1.00 0.55 67 GLY A O 4
ATOM 3066 N N . LEU A 1 68 ? -3.635 6.020 -2.507 1.00 0.27 68 LEU A N 4
ATOM 3067 C CA . LEU A 1 68 ? -3.442 4.880 -1.636 1.00 0.24 68 LEU A CA 4
ATOM 3068 C C . LEU A 1 68 ? -1.956 4.708 -1.435 1.00 0.19 68 LEU A C 4
ATOM 3069 O O . LEU A 1 68 ? -1.472 4.480 -0.328 1.00 0.19 68 LEU A O 4
ATOM 3081 N N . ALA A 1 69 ? -1.238 4.836 -2.534 1.00 0.19 69 ALA A N 4
ATOM 3082 C CA . ALA A 1 69 ? 0.206 4.725 -2.514 1.00 0.18 69 ALA A CA 4
ATOM 3083 C C . ALA A 1 69 ? 0.779 5.564 -1.387 1.00 0.15 69 ALA A C 4
ATOM 3084 O O . ALA A 1 69 ? 1.609 5.093 -0.614 1.00 0.20 69 ALA A O 4
ATOM 3091 N N . GLU A 1 70 ? 0.340 6.811 -1.300 1.00 0.18 70 GLU A N 4
ATOM 3092 C CA . GLU A 1 70 ? 0.795 7.692 -0.242 1.00 0.21 70 GLU A CA 4
ATOM 3093 C C . GLU A 1 70 ? 0.291 7.145 1.077 1.00 0.21 70 GLU A C 4
ATOM 3094 O O . GLU A 1 70 ? 1.040 6.996 2.046 1.00 0.25 70 GLU A O 4
ATOM 3106 N N . LYS A 1 71 ? -0.994 6.820 1.079 1.00 0.23 71 LYS A N 4
ATOM 3107 C CA . LYS A 1 71 ? -1.654 6.277 2.239 1.00 0.28 71 LYS A CA 4
ATOM 3108 C C . LYS A 1 71 ? -0.809 5.166 2.844 1.00 0.30 71 LYS A C 4
ATOM 3109 O O . LYS A 1 71 ? -0.704 5.022 4.063 1.00 0.41 71 LYS A O 4
ATOM 3128 N N . ILE A 1 72 ? -0.220 4.373 1.971 1.00 0.23 72 ILE A N 4
ATOM 3129 C CA . ILE A 1 72 ? 0.627 3.264 2.382 1.00 0.25 72 ILE A CA 4
ATOM 3130 C C . ILE A 1 72 ? 2.050 3.725 2.638 1.00 0.24 72 ILE A C 4
ATOM 3131 O O . ILE A 1 72 ? 2.651 3.402 3.658 1.00 0.29 72 ILE A O 4
ATOM 3142 N N . PHE A 1 73 ? 2.548 4.536 1.731 1.00 0.22 73 PHE A N 4
ATOM 3143 C CA . PHE A 1 73 ? 3.921 5.011 1.789 1.00 0.25 73 PHE A CA 4
ATOM 3144 C C . PHE A 1 73 ? 4.337 5.406 3.198 1.00 0.31 73 PHE A C 4
ATOM 3145 O O . PHE A 1 73 ? 5.282 4.843 3.754 1.00 0.41 73 PHE A O 4
ATOM 3162 N N . TRP A 1 74 ? 3.635 6.357 3.777 1.00 0.34 74 TRP A N 4
ATOM 3163 C CA . TRP A 1 74 ? 3.966 6.846 5.109 1.00 0.45 74 TRP A CA 4
ATOM 3164 C C . TRP A 1 74 ? 3.491 5.892 6.201 1.00 0.48 74 TRP A C 4
ATOM 3165 O O . TRP A 1 74 ? 3.897 6.009 7.359 1.00 0.64 74 TRP A O 4
ATOM 3186 N N . SER A 1 75 ? 2.657 4.934 5.841 1.00 0.52 75 SER A N 4
ATOM 3187 C CA . SER A 1 75 ? 2.088 4.034 6.832 1.00 0.67 75 SER A CA 4
ATOM 3188 C C . SER A 1 75 ? 2.862 2.735 7.043 1.00 0.76 75 SER A C 4
ATOM 3189 O O . SER A 1 75 ? 2.267 1.719 7.414 1.00 1.22 75 SER A O 4
ATOM 3197 N N . LEU A 1 76 ? 4.171 2.740 6.828 1.00 0.64 76 LEU A N 4
ATOM 3198 C CA . LEU A 1 76 ? 4.957 1.541 7.076 1.00 0.84 76 LEU A CA 4
ATOM 3199 C C . LEU A 1 76 ? 6.109 1.842 8.011 1.00 1.07 76 LEU A C 4
ATOM 3200 O O . LEU A 1 76 ? 6.009 1.670 9.224 1.00 1.45 76 LEU A O 4
ATOM 3212 N N . LYS A 1 77 ? 7.194 2.314 7.422 1.00 1.10 77 LYS A N 4
ATOM 3213 C CA . LYS A 1 77 ? 8.404 2.636 8.154 1.00 1.55 77 LYS A CA 4
ATOM 3214 C C . LYS A 1 77 ? 8.797 4.095 7.956 1.00 1.37 77 LYS A C 4
ATOM 3215 O O . LYS A 1 77 ? 8.571 4.932 8.830 1.00 1.74 77 LYS A O 4
ATOM 3234 N N . HIS A 1 78 ? 9.390 4.390 6.808 1.00 1.66 78 HIS A N 4
ATOM 3235 C CA . HIS A 1 78 ? 9.821 5.744 6.494 1.00 2.18 78 HIS A CA 4
ATOM 3236 C C . HIS A 1 78 ? 8.741 6.757 6.852 1.00 2.90 78 HIS A C 4
ATOM 3237 O O . HIS A 1 78 ? 8.992 7.634 7.709 1.00 3.54 78 HIS A O 4
ATOM 3253 N N . THR A 1 23 ? -5.346 13.460 12.101 1.00 12.87 23 THR A N 5
ATOM 3254 C CA . THR A 1 23 ? -6.051 12.207 11.878 1.00 12.40 23 THR A CA 5
ATOM 3255 C C . THR A 1 23 ? -5.489 11.472 10.665 1.00 11.26 23 THR A C 5
ATOM 3256 O O . THR A 1 23 ? -5.084 12.098 9.681 1.00 10.91 23 THR A O 5
ATOM 3265 N N . SER A 1 24 ? -5.445 10.153 10.747 1.00 10.84 24 SER A N 5
ATOM 3266 C CA . SER A 1 24 ? -4.940 9.341 9.659 1.00 9.88 24 SER A CA 5
ATOM 3267 C C . SER A 1 24 ? -5.884 8.176 9.374 1.00 8.88 24 SER A C 5
ATOM 3268 O O . SER A 1 24 ? -6.825 7.933 10.134 1.00 8.94 24 SER A O 5
ATOM 3276 N N . SER A 1 25 ? -5.650 7.477 8.274 1.00 8.15 25 SER A N 5
ATOM 3277 C CA . SER A 1 25 ? -6.475 6.338 7.902 1.00 7.30 25 SER A CA 5
ATOM 3278 C C . SER A 1 25 ? -5.682 5.359 7.030 1.00 6.57 25 SER A C 5
ATOM 3279 O O . SER A 1 25 ? -6.256 4.549 6.306 1.00 5.75 25 SER A O 5
ATOM 3287 N N . LEU A 1 26 ? -4.361 5.417 7.134 1.00 7.14 26 LEU A N 5
ATOM 3288 C CA . LEU A 1 26 ? -3.491 4.549 6.347 1.00 6.89 26 LEU A CA 5
ATOM 3289 C C . LEU A 1 26 ? -3.963 3.102 6.428 1.00 6.55 26 LEU A C 5
ATOM 3290 O O . LEU A 1 26 ? -3.719 2.297 5.525 1.00 6.21 26 LEU A O 5
ATOM 3302 N N . GLU A 1 27 ? -4.588 2.773 7.540 1.00 6.94 27 GLU A N 5
ATOM 3303 C CA . GLU A 1 27 ? -5.114 1.435 7.768 1.00 7.02 27 GLU A CA 5
ATOM 3304 C C . GLU A 1 27 ? -6.618 1.405 7.535 1.00 6.28 27 GLU A C 5
ATOM 3305 O O . GLU A 1 27 ? -7.219 0.344 7.383 1.00 6.42 27 GLU A O 5
ATOM 3317 N N . THR A 1 28 ? -7.220 2.578 7.532 1.00 5.77 28 THR A N 5
ATOM 3318 C CA . THR A 1 28 ? -8.655 2.709 7.340 1.00 5.34 28 THR A CA 5
ATOM 3319 C C . THR A 1 28 ? -8.953 3.342 5.991 1.00 4.42 28 THR A C 5
ATOM 3320 O O . THR A 1 28 ? -10.073 3.778 5.711 1.00 4.45 28 THR A O 5
ATOM 3329 N N . ILE A 1 29 ? -7.934 3.391 5.161 1.00 4.01 29 ILE A N 5
ATOM 3330 C CA . ILE A 1 29 ? -8.049 3.978 3.840 1.00 3.56 29 ILE A CA 5
ATOM 3331 C C . ILE A 1 29 ? -9.268 3.424 3.109 1.00 3.24 29 ILE A C 5
ATOM 3332 O O . ILE A 1 29 ? -9.751 2.334 3.425 1.00 3.39 29 ILE A O 5
ATOM 3343 N N . GLU A 1 30 ? -9.757 4.187 2.142 1.00 3.49 30 GLU A N 5
ATOM 3344 C CA . GLU A 1 30 ? -10.913 3.786 1.355 1.00 3.95 30 GLU A CA 5
ATOM 3345 C C . GLU A 1 30 ? -10.736 2.371 0.832 1.00 4.11 30 GLU A C 5
ATOM 3346 O O . GLU A 1 30 ? -10.312 2.159 -0.304 1.00 4.90 30 GLU A O 5
ATOM 3358 N N . GLY A 1 31 ? -11.057 1.407 1.664 1.00 3.73 31 GLY A N 5
ATOM 3359 C CA . GLY A 1 31 ? -10.918 0.028 1.277 1.00 4.17 31 GLY A CA 5
ATOM 3360 C C . GLY A 1 31 ? -9.603 -0.514 1.738 1.00 3.45 31 GLY A C 5
ATOM 3361 O O . GLY A 1 31 ? -8.861 -1.123 0.971 1.00 3.82 31 GLY A O 5
ATOM 3365 N N . VAL A 1 32 ? -9.288 -0.237 2.982 1.00 2.72 32 VAL A N 5
ATOM 3366 C CA . VAL A 1 32 ? -8.078 -0.697 3.571 1.00 2.24 32 VAL A CA 5
ATOM 3367 C C . VAL A 1 32 ? -8.311 -1.030 5.026 1.00 2.14 32 VAL A C 5
ATOM 3368 O O . VAL A 1 32 ? -9.218 -0.495 5.663 1.00 2.77 32 VAL A O 5
ATOM 3377 N N . GLY A 1 33 ? -7.494 -1.920 5.527 1.00 1.69 33 GLY A N 5
ATOM 3378 C CA . GLY A 1 33 ? -7.610 -2.353 6.900 1.00 1.86 33 GLY A CA 5
ATOM 3379 C C . GLY A 1 33 ? -7.834 -3.844 6.998 1.00 1.69 33 GLY A C 5
ATOM 3380 O O . GLY A 1 33 ? -7.348 -4.492 7.919 1.00 1.88 33 GLY A O 5
ATOM 3384 N N . PRO A 1 34 ? -8.578 -4.421 6.051 1.00 1.60 34 PRO A N 5
ATOM 3385 C CA . PRO A 1 34 ? -8.866 -5.849 6.038 1.00 1.62 34 PRO A CA 5
ATOM 3386 C C . PRO A 1 34 ? -7.745 -6.666 5.409 1.00 1.33 34 PRO A C 5
ATOM 3387 O O . PRO A 1 34 ? -7.302 -7.666 5.973 1.00 1.51 34 PRO A O 5
ATOM 3398 N N . LYS A 1 35 ? -7.273 -6.231 4.250 1.00 1.11 35 LYS A N 5
ATOM 3399 C CA . LYS A 1 35 ? -6.216 -6.951 3.553 1.00 0.99 35 LYS A CA 5
ATOM 3400 C C . LYS A 1 35 ? -5.695 -6.143 2.373 1.00 0.77 35 LYS A C 5
ATOM 3401 O O . LYS A 1 35 ? -4.588 -6.374 1.884 1.00 0.72 35 LYS A O 5
ATOM 3420 N N . ARG A 1 36 ? -6.493 -5.189 1.929 1.00 0.85 36 ARG A N 5
ATOM 3421 C CA . ARG A 1 36 ? -6.146 -4.360 0.806 1.00 0.99 36 ARG A CA 5
ATOM 3422 C C . ARG A 1 36 ? -4.704 -3.901 0.902 1.00 0.92 36 ARG A C 5
ATOM 3423 O O . ARG A 1 36 ? -4.032 -3.712 -0.108 1.00 0.97 36 ARG A O 5
ATOM 3442 N N . ARG A 1 37 ? -4.239 -3.714 2.120 1.00 0.98 37 ARG A N 5
ATOM 3443 C CA . ARG A 1 37 ? -2.868 -3.306 2.346 1.00 1.15 37 ARG A CA 5
ATOM 3444 C C . ARG A 1 37 ? -1.964 -4.498 2.111 1.00 0.98 37 ARG A C 5
ATOM 3445 O O . ARG A 1 37 ? -0.924 -4.401 1.465 1.00 1.10 37 ARG A O 5
ATOM 3464 N N . GLN A 1 38 ? -2.384 -5.632 2.633 1.00 0.83 38 GLN A N 5
ATOM 3465 C CA . GLN A 1 38 ? -1.640 -6.860 2.487 1.00 0.84 38 GLN A CA 5
ATOM 3466 C C . GLN A 1 38 ? -1.355 -7.125 1.030 1.00 0.68 38 GLN A C 5
ATOM 3467 O O . GLN A 1 38 ? -0.308 -7.677 0.688 1.00 0.73 38 GLN A O 5
ATOM 3480 N N . MET A 1 39 ? -2.277 -6.736 0.161 1.00 0.59 39 MET A N 5
ATOM 3481 C CA . MET A 1 39 ? -2.069 -6.957 -1.251 1.00 0.57 39 MET A CA 5
ATOM 3482 C C . MET A 1 39 ? -0.632 -6.611 -1.573 1.00 0.45 39 MET A C 5
ATOM 3483 O O . MET A 1 39 ? 0.015 -7.269 -2.381 1.00 0.46 39 MET A O 5
ATOM 3497 N N . LEU A 1 40 ? -0.140 -5.581 -0.903 1.00 0.43 40 LEU A N 5
ATOM 3498 C CA . LEU A 1 40 ? 1.229 -5.146 -1.064 1.00 0.39 40 LEU A CA 5
ATOM 3499 C C . LEU A 1 40 ? 2.168 -6.314 -0.835 1.00 0.32 40 LEU A C 5
ATOM 3500 O O . LEU A 1 40 ? 2.950 -6.696 -1.703 1.00 0.33 40 LEU A O 5
ATOM 3512 N N . LEU A 1 41 ? 2.066 -6.887 0.350 1.00 0.34 41 LEU A N 5
ATOM 3513 C CA . LEU A 1 41 ? 2.886 -8.021 0.717 1.00 0.37 41 LEU A CA 5
ATOM 3514 C C . LEU A 1 41 ? 2.657 -9.147 -0.263 1.00 0.36 41 LEU A C 5
ATOM 3515 O O . LEU A 1 41 ? 3.568 -9.890 -0.595 1.00 0.45 41 LEU A O 5
ATOM 3527 N N . LYS A 1 42 ? 1.430 -9.260 -0.725 1.00 0.40 42 LYS A N 5
ATOM 3528 C CA . LYS A 1 42 ? 1.083 -10.280 -1.695 1.00 0.48 42 LYS A CA 5
ATOM 3529 C C . LYS A 1 42 ? 1.564 -9.853 -3.075 1.00 0.46 42 LYS A C 5
ATOM 3530 O O . LYS A 1 42 ? 1.724 -10.670 -3.984 1.00 0.55 42 LYS A O 5
ATOM 3549 N N . TYR A 1 43 ? 1.801 -8.560 -3.216 1.00 0.40 43 TYR A N 5
ATOM 3550 C CA . TYR A 1 43 ? 2.257 -7.992 -4.469 1.00 0.42 43 TYR A CA 5
ATOM 3551 C C . TYR A 1 43 ? 3.777 -7.951 -4.524 1.00 0.42 43 TYR A C 5
ATOM 3552 O O . TYR A 1 43 ? 4.370 -7.953 -5.601 1.00 0.55 43 TYR A O 5
ATOM 3570 N N . MET A 1 44 ? 4.400 -7.916 -3.357 1.00 0.34 44 MET A N 5
ATOM 3571 C CA . MET A 1 44 ? 5.851 -7.847 -3.269 1.00 0.40 44 MET A CA 5
ATOM 3572 C C . MET A 1 44 ? 6.424 -9.087 -2.605 1.00 0.39 44 MET A C 5
ATOM 3573 O O . MET A 1 44 ? 7.472 -9.596 -3.002 1.00 0.52 44 MET A O 5
ATOM 3587 N N . GLY A 1 45 ? 5.738 -9.559 -1.583 1.00 0.32 45 GLY A N 5
ATOM 3588 C CA . GLY A 1 45 ? 6.194 -10.726 -0.869 1.00 0.40 45 GLY A CA 5
ATOM 3589 C C . GLY A 1 45 ? 7.318 -10.383 0.075 1.00 0.37 45 GLY A C 5
ATOM 3590 O O . GLY A 1 45 ? 8.332 -11.082 0.133 1.00 0.51 45 GLY A O 5
ATOM 3594 N N . GLY A 1 46 ? 7.137 -9.300 0.819 1.00 0.32 46 GLY A N 5
ATOM 3595 C CA . GLY A 1 46 ? 8.151 -8.867 1.749 1.00 0.40 46 GLY A CA 5
ATOM 3596 C C . GLY A 1 46 ? 7.853 -7.489 2.304 1.00 0.32 46 GLY A C 5
ATOM 3597 O O . GLY A 1 46 ? 8.136 -6.475 1.665 1.00 0.30 46 GLY A O 5
ATOM 3601 N N . LEU A 1 47 ? 7.282 -7.448 3.496 1.00 0.33 47 LEU A N 5
ATOM 3602 C CA . LEU A 1 47 ? 6.935 -6.183 4.124 1.00 0.32 47 LEU A CA 5
ATOM 3603 C C . LEU A 1 47 ? 8.048 -5.175 3.913 1.00 0.29 47 LEU A C 5
ATOM 3604 O O . LEU A 1 47 ? 7.806 -4.018 3.574 1.00 0.30 47 LEU A O 5
ATOM 3616 N N . GLN A 1 48 ? 9.271 -5.623 4.107 1.00 0.36 48 GLN A N 5
ATOM 3617 C CA . GLN A 1 48 ? 10.420 -4.761 3.926 1.00 0.41 48 GLN A CA 5
ATOM 3618 C C . GLN A 1 48 ? 10.341 -4.109 2.558 1.00 0.36 48 GLN A C 5
ATOM 3619 O O . GLN A 1 48 ? 10.484 -2.893 2.418 1.00 0.38 48 GLN A O 5
ATOM 3632 N N . GLY A 1 49 ? 10.090 -4.930 1.551 1.00 0.44 49 GLY A N 5
ATOM 3633 C CA . GLY A 1 49 ? 9.982 -4.427 0.204 1.00 0.51 49 GLY A CA 5
ATOM 3634 C C . GLY A 1 49 ? 8.941 -3.341 0.123 1.00 0.45 49 GLY A C 5
ATOM 3635 O O . GLY A 1 49 ? 8.996 -2.465 -0.744 1.00 0.55 49 GLY A O 5
ATOM 3639 N N . LEU A 1 50 ? 7.986 -3.409 1.034 1.00 0.37 50 LEU A N 5
ATOM 3640 C CA . LEU A 1 50 ? 6.920 -2.430 1.107 1.00 0.43 50 LEU A CA 5
ATOM 3641 C C . LEU A 1 50 ? 7.420 -1.181 1.808 1.00 0.40 50 LEU A C 5
ATOM 3642 O O . LEU A 1 50 ? 7.316 -0.076 1.287 1.00 0.56 50 LEU A O 5
ATOM 3654 N N . ARG A 1 51 ? 7.992 -1.377 2.979 1.00 0.31 51 ARG A N 5
ATOM 3655 C CA . ARG A 1 51 ? 8.521 -0.278 3.770 1.00 0.40 51 ARG A CA 5
ATOM 3656 C C . ARG A 1 51 ? 9.579 0.462 2.983 1.00 0.42 51 ARG A C 5
ATOM 3657 O O . ARG A 1 51 ? 9.826 1.647 3.195 1.00 0.61 51 ARG A O 5
ATOM 3676 N N . ASN A 1 52 ? 10.219 -0.267 2.095 1.00 0.40 52 ASN A N 5
ATOM 3677 C CA . ASN A 1 52 ? 11.261 0.291 1.249 1.00 0.51 52 ASN A CA 5
ATOM 3678 C C . ASN A 1 52 ? 10.657 0.765 -0.057 1.00 0.47 52 ASN A C 5
ATOM 3679 O O . ASN A 1 52 ? 11.317 1.418 -0.869 1.00 0.65 52 ASN A O 5
ATOM 3689 N N . ALA A 1 53 ? 9.397 0.429 -0.247 1.00 0.39 53 ALA A N 5
ATOM 3690 C CA . ALA A 1 53 ? 8.667 0.811 -1.433 1.00 0.35 53 ALA A CA 5
ATOM 3691 C C . ALA A 1 53 ? 7.888 2.083 -1.181 1.00 0.32 53 ALA A C 5
ATOM 3692 O O . ALA A 1 53 ? 6.977 2.106 -0.362 1.00 0.50 53 ALA A O 5
ATOM 3699 N N . SER A 1 54 ? 8.245 3.149 -1.859 1.00 0.27 54 SER A N 5
ATOM 3700 C CA . SER A 1 54 ? 7.527 4.376 -1.690 1.00 0.28 54 SER A CA 5
ATOM 3701 C C . SER A 1 54 ? 6.407 4.385 -2.704 1.00 0.22 54 SER A C 5
ATOM 3702 O O . SER A 1 54 ? 6.168 3.375 -3.373 1.00 0.26 54 SER A O 5
ATOM 3710 N N . VAL A 1 55 ? 5.753 5.502 -2.853 1.00 0.23 55 VAL A N 5
ATOM 3711 C CA . VAL A 1 55 ? 4.661 5.599 -3.787 1.00 0.23 55 VAL A CA 5
ATOM 3712 C C . VAL A 1 55 ? 5.049 4.947 -5.101 1.00 0.24 55 VAL A C 5
ATOM 3713 O O . VAL A 1 55 ? 4.248 4.281 -5.753 1.00 0.28 55 VAL A O 5
ATOM 3722 N N . GLU A 1 56 ? 6.294 5.145 -5.473 1.00 0.28 56 GLU A N 5
ATOM 3723 C CA . GLU A 1 56 ? 6.824 4.599 -6.705 1.00 0.36 56 GLU A CA 5
ATOM 3724 C C . GLU A 1 56 ? 6.562 3.103 -6.814 1.00 0.35 56 GLU A C 5
ATOM 3725 O O . GLU A 1 56 ? 6.061 2.622 -7.830 1.00 0.46 56 GLU A O 5
ATOM 3737 N N . GLU A 1 57 ? 6.892 2.369 -5.768 1.00 0.29 57 GLU A N 5
ATOM 3738 C CA . GLU A 1 57 ? 6.707 0.933 -5.769 1.00 0.34 57 GLU A CA 5
ATOM 3739 C C . GLU A 1 57 ? 5.313 0.565 -5.322 1.00 0.30 57 GLU A C 5
ATOM 3740 O O . GLU A 1 57 ? 4.631 -0.247 -5.946 1.00 0.36 57 GLU A O 5
ATOM 3752 N N . ILE A 1 58 ? 4.898 1.164 -4.228 1.00 0.24 58 ILE A N 5
ATOM 3753 C CA . ILE A 1 58 ? 3.603 0.900 -3.670 1.00 0.24 58 ILE A CA 5
ATOM 3754 C C . ILE A 1 58 ? 2.525 1.112 -4.716 1.00 0.27 58 ILE A C 5
ATOM 3755 O O . ILE A 1 58 ? 1.482 0.470 -4.694 1.00 0.36 58 ILE A O 5
ATOM 3766 N N . ALA A 1 59 ? 2.792 2.009 -5.641 1.00 0.24 59 ALA A N 5
ATOM 3767 C CA . ALA A 1 59 ? 1.849 2.306 -6.704 1.00 0.28 59 ALA A CA 5
ATOM 3768 C C . ALA A 1 59 ? 1.844 1.200 -7.754 1.00 0.34 59 ALA A C 5
ATOM 3769 O O . ALA A 1 59 ? 1.621 1.458 -8.944 1.00 0.43 59 ALA A O 5
ATOM 3776 N N . LYS A 1 60 ? 2.082 -0.028 -7.318 1.00 0.34 60 LYS A N 5
ATOM 3777 C CA . LYS A 1 60 ? 2.101 -1.166 -8.223 1.00 0.42 60 LYS A CA 5
ATOM 3778 C C . LYS A 1 60 ? 0.986 -2.123 -7.860 1.00 0.42 60 LYS A C 5
ATOM 3779 O O . LYS A 1 60 ? 0.966 -3.275 -8.289 1.00 0.51 60 LYS A O 5
ATOM 3798 N N . VAL A 1 61 ? 0.043 -1.631 -7.086 1.00 0.39 61 VAL A N 5
ATOM 3799 C CA . VAL A 1 61 ? -1.060 -2.447 -6.635 1.00 0.43 61 VAL A CA 5
ATOM 3800 C C . VAL A 1 61 ? -2.364 -1.905 -7.213 1.00 0.50 61 VAL A C 5
ATOM 3801 O O . VAL A 1 61 ? -2.334 -1.008 -8.054 1.00 0.58 61 VAL A O 5
ATOM 3810 N N . PRO A 1 62 ? -3.505 -2.495 -6.835 1.00 0.56 62 PRO A N 5
ATOM 3811 C CA . PRO A 1 62 ? -4.837 -2.059 -7.275 1.00 0.66 62 PRO A CA 5
ATOM 3812 C C . PRO A 1 62 ? -4.985 -0.537 -7.167 1.00 0.71 62 PRO A C 5
ATOM 3813 O O . PRO A 1 62 ? -4.024 0.195 -7.401 1.00 1.49 62 PRO A O 5
ATOM 3824 N N . GLY A 1 63 ? -6.177 -0.042 -6.852 1.00 0.68 63 GLY A N 5
ATOM 3825 C CA . GLY A 1 63 ? -6.349 1.391 -6.696 1.00 0.65 63 GLY A CA 5
ATOM 3826 C C . GLY A 1 63 ? -5.097 2.037 -6.134 1.00 0.48 63 GLY A C 5
ATOM 3827 O O . GLY A 1 63 ? -4.858 3.232 -6.322 1.00 0.52 63 GLY A O 5
ATOM 3831 N N . ILE A 1 64 ? -4.307 1.237 -5.429 1.00 0.39 64 ILE A N 5
ATOM 3832 C CA . ILE A 1 64 ? -3.062 1.690 -4.856 1.00 0.30 64 ILE A CA 5
ATOM 3833 C C . ILE A 1 64 ? -2.145 2.227 -5.938 1.00 0.39 64 ILE A C 5
ATOM 3834 O O . ILE A 1 64 ? -1.280 1.522 -6.456 1.00 0.41 64 ILE A O 5
ATOM 3845 N N . SER A 1 65 ? -2.352 3.473 -6.277 1.00 0.58 65 SER A N 5
ATOM 3846 C CA . SER A 1 65 ? -1.558 4.135 -7.282 1.00 0.80 65 SER A CA 5
ATOM 3847 C C . SER A 1 65 ? -0.874 5.337 -6.665 1.00 0.98 65 SER A C 5
ATOM 3848 O O . SER A 1 65 ? 0.347 5.402 -6.587 1.00 1.90 65 SER A O 5
ATOM 3856 N N . GLN A 1 66 ? -1.676 6.278 -6.215 1.00 0.76 66 GLN A N 5
ATOM 3857 C CA . GLN A 1 66 ? -1.162 7.468 -5.577 1.00 0.75 66 GLN A CA 5
ATOM 3858 C C . GLN A 1 66 ? -1.843 7.651 -4.236 1.00 0.61 66 GLN A C 5
ATOM 3859 O O . GLN A 1 66 ? -1.193 7.716 -3.200 1.00 0.69 66 GLN A O 5
ATOM 3872 N N . GLY A 1 67 ? -3.162 7.691 -4.262 1.00 0.48 67 GLY A N 5
ATOM 3873 C CA . GLY A 1 67 ? -3.907 7.861 -3.032 1.00 0.48 67 GLY A CA 5
ATOM 3874 C C . GLY A 1 67 ? -3.489 6.841 -1.996 1.00 0.41 67 GLY A C 5
ATOM 3875 O O . GLY A 1 67 ? -2.978 7.186 -0.931 1.00 0.55 67 GLY A O 5
ATOM 3879 N N . LEU A 1 68 ? -3.682 5.578 -2.327 1.00 0.27 68 LEU A N 5
ATOM 3880 C CA . LEU A 1 68 ? -3.318 4.491 -1.441 1.00 0.24 68 LEU A CA 5
ATOM 3881 C C . LEU A 1 68 ? -1.815 4.402 -1.346 1.00 0.19 68 LEU A C 5
ATOM 3882 O O . LEU A 1 68 ? -1.259 4.220 -0.270 1.00 0.19 68 LEU A O 5
ATOM 3894 N N . ALA A 1 69 ? -1.157 4.539 -2.482 1.00 0.19 69 ALA A N 5
ATOM 3895 C CA . ALA A 1 69 ? 0.287 4.470 -2.513 1.00 0.18 69 ALA A CA 5
ATOM 3896 C C . ALA A 1 69 ? 0.853 5.331 -1.404 1.00 0.15 69 ALA A C 5
ATOM 3897 O O . ALA A 1 69 ? 1.589 4.855 -0.546 1.00 0.20 69 ALA A O 5
ATOM 3904 N N . GLU A 1 70 ? 0.494 6.601 -1.425 1.00 0.18 70 GLU A N 5
ATOM 3905 C CA . GLU A 1 70 ? 0.944 7.528 -0.405 1.00 0.21 70 GLU A CA 5
ATOM 3906 C C . GLU A 1 70 ? 0.500 7.023 0.956 1.00 0.21 70 GLU A C 5
ATOM 3907 O O . GLU A 1 70 ? 1.295 6.904 1.886 1.00 0.25 70 GLU A O 5
ATOM 3919 N N . LYS A 1 71 ? -0.782 6.705 1.045 1.00 0.23 71 LYS A N 5
ATOM 3920 C CA . LYS A 1 71 ? -1.364 6.208 2.269 1.00 0.28 71 LYS A CA 5
ATOM 3921 C C . LYS A 1 71 ? -0.504 5.099 2.841 1.00 0.30 71 LYS A C 5
ATOM 3922 O O . LYS A 1 71 ? -0.312 4.996 4.050 1.00 0.41 71 LYS A O 5
ATOM 3941 N N . ILE A 1 72 ? 0.016 4.274 1.954 1.00 0.23 72 ILE A N 5
ATOM 3942 C CA . ILE A 1 72 ? 0.863 3.168 2.348 1.00 0.25 72 ILE A CA 5
ATOM 3943 C C . ILE A 1 72 ? 2.246 3.679 2.684 1.00 0.24 72 ILE A C 5
ATOM 3944 O O . ILE A 1 72 ? 2.841 3.309 3.700 1.00 0.29 72 ILE A O 5
ATOM 3955 N N . PHE A 1 73 ? 2.737 4.553 1.832 1.00 0.22 73 PHE A N 5
ATOM 3956 C CA . PHE A 1 73 ? 4.048 5.146 2.004 1.00 0.25 73 PHE A CA 5
ATOM 3957 C C . PHE A 1 73 ? 4.186 5.709 3.410 1.00 0.31 73 PHE A C 5
ATOM 3958 O O . PHE A 1 73 ? 5.133 5.401 4.134 1.00 0.41 73 PHE A O 5
ATOM 3975 N N . TRP A 1 74 ? 3.221 6.517 3.800 1.00 0.34 74 TRP A N 5
ATOM 3976 C CA . TRP A 1 74 ? 3.227 7.131 5.115 1.00 0.45 74 TRP A CA 5
ATOM 3977 C C . TRP A 1 74 ? 3.037 6.093 6.218 1.00 0.48 74 TRP A C 5
ATOM 3978 O O . TRP A 1 74 ? 3.280 6.375 7.391 1.00 0.64 74 TRP A O 5
ATOM 3999 N N . SER A 1 75 ? 2.608 4.898 5.849 1.00 0.52 75 SER A N 5
ATOM 4000 C CA . SER A 1 75 ? 2.351 3.852 6.831 1.00 0.67 75 SER A CA 5
ATOM 4001 C C . SER A 1 75 ? 3.631 3.287 7.442 1.00 0.76 75 SER A C 5
ATOM 4002 O O . SER A 1 75 ? 3.978 3.600 8.584 1.00 1.22 75 SER A O 5
ATOM 4010 N N . LEU A 1 76 ? 4.345 2.473 6.677 1.00 0.64 76 LEU A N 5
ATOM 4011 C CA . LEU A 1 76 ? 5.549 1.835 7.189 1.00 0.84 76 LEU A CA 5
ATOM 4012 C C . LEU A 1 76 ? 6.602 2.867 7.557 1.00 1.07 76 LEU A C 5
ATOM 4013 O O . LEU A 1 76 ? 6.881 3.088 8.737 1.00 1.45 76 LEU A O 5
ATOM 4025 N N . LYS A 1 77 ? 7.180 3.507 6.557 1.00 1.10 77 LYS A N 5
ATOM 4026 C CA . LYS A 1 77 ? 8.213 4.497 6.802 1.00 1.55 77 LYS A CA 5
ATOM 4027 C C . LYS A 1 77 ? 8.082 5.672 5.847 1.00 1.37 77 LYS A C 5
ATOM 4028 O O . LYS A 1 77 ? 7.441 6.674 6.167 1.00 1.74 77 LYS A O 5
ATOM 4047 N N . HIS A 1 78 ? 8.695 5.549 4.682 1.00 1.66 78 HIS A N 5
ATOM 4048 C CA . HIS A 1 78 ? 8.650 6.600 3.676 1.00 2.18 78 HIS A CA 5
ATOM 4049 C C . HIS A 1 78 ? 9.564 6.244 2.515 1.00 2.90 78 HIS A C 5
ATOM 4050 O O . HIS A 1 78 ? 10.742 6.662 2.533 1.00 3.54 78 HIS A O 5
ATOM 4066 N N . THR A 1 23 ? -8.849 11.611 14.956 1.00 12.87 23 THR A N 6
ATOM 4067 C CA . THR A 1 23 ? -7.655 10.776 14.944 1.00 12.40 23 THR A CA 6
ATOM 4068 C C . THR A 1 23 ? -7.845 9.584 14.011 1.00 11.26 23 THR A C 6
ATOM 4069 O O . THR A 1 23 ? -7.104 8.598 14.067 1.00 10.91 23 THR A O 6
ATOM 4078 N N . SER A 1 24 ? -8.839 9.696 13.141 1.00 10.84 24 SER A N 6
ATOM 4079 C CA . SER A 1 24 ? -9.139 8.641 12.190 1.00 9.88 24 SER A CA 6
ATOM 4080 C C . SER A 1 24 ? -7.849 8.005 11.693 1.00 8.88 24 SER A C 6
ATOM 4081 O O . SER A 1 24 ? -6.818 8.672 11.569 1.00 8.94 24 SER A O 6
ATOM 4089 N N . SER A 1 25 ? -7.911 6.724 11.395 1.00 8.15 25 SER A N 6
ATOM 4090 C CA . SER A 1 25 ? -6.754 5.988 10.929 1.00 7.30 25 SER A CA 6
ATOM 4091 C C . SER A 1 25 ? -6.199 6.601 9.645 1.00 6.57 25 SER A C 6
ATOM 4092 O O . SER A 1 25 ? -5.181 6.156 9.110 1.00 5.75 25 SER A O 6
ATOM 4100 N N . LEU A 1 26 ? -6.868 7.634 9.159 1.00 7.14 26 LEU A N 6
ATOM 4101 C CA . LEU A 1 26 ? -6.447 8.316 7.944 1.00 6.89 26 LEU A CA 6
ATOM 4102 C C . LEU A 1 26 ? -4.951 8.587 7.952 1.00 6.55 26 LEU A C 6
ATOM 4103 O O . LEU A 1 26 ? -4.353 8.865 6.913 1.00 6.21 26 LEU A O 6
ATOM 4115 N N . GLU A 1 27 ? -4.349 8.499 9.123 1.00 6.94 27 GLU A N 6
ATOM 4116 C CA . GLU A 1 27 ? -2.924 8.735 9.257 1.00 7.02 27 GLU A CA 6
ATOM 4117 C C . GLU A 1 27 ? -2.174 7.943 8.203 1.00 6.28 27 GLU A C 6
ATOM 4118 O O . GLU A 1 27 ? -1.085 8.330 7.767 1.00 6.42 27 GLU A O 6
ATOM 4130 N N . THR A 1 28 ? -2.766 6.831 7.802 1.00 5.77 28 THR A N 6
ATOM 4131 C CA . THR A 1 28 ? -2.181 5.954 6.810 1.00 5.34 28 THR A CA 6
ATOM 4132 C C . THR A 1 28 ? -3.221 4.969 6.291 1.00 4.42 28 THR A C 6
ATOM 4133 O O . THR A 1 28 ? -3.159 4.492 5.152 1.00 4.45 28 THR A O 6
ATOM 4142 N N . ILE A 1 29 ? -4.168 4.666 7.157 1.00 4.01 29 ILE A N 6
ATOM 4143 C CA . ILE A 1 29 ? -5.244 3.755 6.863 1.00 3.56 29 ILE A CA 6
ATOM 4144 C C . ILE A 1 29 ? -6.273 4.356 5.946 1.00 3.24 29 ILE A C 6
ATOM 4145 O O . ILE A 1 29 ? -6.982 5.295 6.306 1.00 3.39 29 ILE A O 6
ATOM 4156 N N . GLU A 1 30 ? -6.358 3.779 4.782 1.00 3.49 30 GLU A N 6
ATOM 4157 C CA . GLU A 1 30 ? -7.296 4.190 3.774 1.00 3.95 30 GLU A CA 6
ATOM 4158 C C . GLU A 1 30 ? -7.423 3.046 2.805 1.00 4.11 30 GLU A C 6
ATOM 4159 O O . GLU A 1 30 ? -6.663 2.925 1.843 1.00 4.90 30 GLU A O 6
ATOM 4171 N N . GLY A 1 31 ? -8.365 2.180 3.104 1.00 3.73 31 GLY A N 6
ATOM 4172 C CA . GLY A 1 31 ? -8.555 0.996 2.321 1.00 4.17 31 GLY A CA 6
ATOM 4173 C C . GLY A 1 31 ? -7.841 -0.142 2.989 1.00 3.45 31 GLY A C 6
ATOM 4174 O O . GLY A 1 31 ? -7.662 -1.215 2.416 1.00 3.82 31 GLY A O 6
ATOM 4178 N N . VAL A 1 32 ? -7.408 0.110 4.223 1.00 2.72 32 VAL A N 6
ATOM 4179 C CA . VAL A 1 32 ? -6.717 -0.875 4.998 1.00 2.24 32 VAL A CA 6
ATOM 4180 C C . VAL A 1 32 ? -7.680 -1.600 5.900 1.00 2.14 32 VAL A C 6
ATOM 4181 O O . VAL A 1 32 ? -8.694 -1.052 6.334 1.00 2.77 32 VAL A O 6
ATOM 4190 N N . GLY A 1 33 ? -7.348 -2.835 6.155 1.00 1.69 33 GLY A N 6
ATOM 4191 C CA . GLY A 1 33 ? -8.159 -3.680 7.005 1.00 1.86 33 GLY A CA 6
ATOM 4192 C C . GLY A 1 33 ? -8.740 -4.846 6.239 1.00 1.69 33 GLY A C 6
ATOM 4193 O O . GLY A 1 33 ? -8.841 -5.954 6.762 1.00 1.88 33 GLY A O 6
ATOM 4197 N N . PRO A 1 34 ? -9.133 -4.621 4.976 1.00 1.60 34 PRO A N 6
ATOM 4198 C CA . PRO A 1 34 ? -9.705 -5.668 4.140 1.00 1.62 34 PRO A CA 6
ATOM 4199 C C . PRO A 1 34 ? -8.636 -6.609 3.597 1.00 1.33 34 PRO A C 6
ATOM 4200 O O . PRO A 1 34 ? -8.419 -7.698 4.128 1.00 1.51 34 PRO A O 6
ATOM 4211 N N . LYS A 1 35 ? -7.968 -6.188 2.540 1.00 1.11 35 LYS A N 6
ATOM 4212 C CA . LYS A 1 35 ? -6.925 -6.998 1.938 1.00 0.99 35 LYS A CA 6
ATOM 4213 C C . LYS A 1 35 ? -5.738 -6.146 1.533 1.00 0.77 35 LYS A C 6
ATOM 4214 O O . LYS A 1 35 ? -4.681 -6.663 1.226 1.00 0.72 35 LYS A O 6
ATOM 4233 N N . ARG A 1 36 ? -5.907 -4.841 1.580 1.00 0.85 36 ARG A N 6
ATOM 4234 C CA . ARG A 1 36 ? -4.862 -3.923 1.165 1.00 0.99 36 ARG A CA 6
ATOM 4235 C C . ARG A 1 36 ? -3.498 -4.329 1.701 1.00 0.92 36 ARG A C 6
ATOM 4236 O O . ARG A 1 36 ? -2.573 -4.588 0.931 1.00 0.97 36 ARG A O 6
ATOM 4255 N N . ARG A 1 37 ? -3.374 -4.405 3.006 1.00 0.98 37 ARG A N 6
ATOM 4256 C CA . ARG A 1 37 ? -2.110 -4.777 3.616 1.00 1.15 37 ARG A CA 6
ATOM 4257 C C . ARG A 1 37 ? -1.638 -6.120 3.082 1.00 0.98 37 ARG A C 6
ATOM 4258 O O . ARG A 1 37 ? -0.452 -6.324 2.806 1.00 1.10 37 ARG A O 6
ATOM 4277 N N . GLN A 1 38 ? -2.577 -7.026 2.924 1.00 0.83 38 GLN A N 6
ATOM 4278 C CA . GLN A 1 38 ? -2.268 -8.357 2.439 1.00 0.84 38 GLN A CA 6
ATOM 4279 C C . GLN A 1 38 ? -1.889 -8.342 0.968 1.00 0.68 38 GLN A C 6
ATOM 4280 O O . GLN A 1 38 ? -0.956 -9.019 0.561 1.00 0.73 38 GLN A O 6
ATOM 4293 N N . MET A 1 39 ? -2.583 -7.550 0.176 1.00 0.59 39 MET A N 6
ATOM 4294 C CA . MET A 1 39 ? -2.294 -7.496 -1.233 1.00 0.57 39 MET A CA 6
ATOM 4295 C C . MET A 1 39 ? -0.889 -6.995 -1.396 1.00 0.45 39 MET A C 6
ATOM 4296 O O . MET A 1 39 ? -0.078 -7.585 -2.102 1.00 0.46 39 MET A O 6
ATOM 4310 N N . LEU A 1 40 ? -0.602 -5.911 -0.704 1.00 0.43 40 LEU A N 6
ATOM 4311 C CA . LEU A 1 40 ? 0.717 -5.335 -0.724 1.00 0.39 40 LEU A CA 6
ATOM 4312 C C . LEU A 1 40 ? 1.752 -6.416 -0.471 1.00 0.32 40 LEU A C 6
ATOM 4313 O O . LEU A 1 40 ? 2.605 -6.702 -1.313 1.00 0.33 40 LEU A O 6
ATOM 4325 N N . LEU A 1 41 ? 1.647 -7.040 0.686 1.00 0.34 41 LEU A N 6
ATOM 4326 C CA . LEU A 1 41 ? 2.573 -8.088 1.056 1.00 0.37 41 LEU A CA 6
ATOM 4327 C C . LEU A 1 41 ? 2.599 -9.167 -0.008 1.00 0.36 41 LEU A C 6
ATOM 4328 O O . LEU A 1 41 ? 3.659 -9.608 -0.435 1.00 0.45 41 LEU A O 6
ATOM 4340 N N . LYS A 1 42 ? 1.434 -9.580 -0.447 1.00 0.40 42 LYS A N 6
ATOM 4341 C CA . LYS A 1 42 ? 1.337 -10.601 -1.474 1.00 0.48 42 LYS A CA 6
ATOM 4342 C C . LYS A 1 42 ? 1.839 -10.058 -2.801 1.00 0.46 42 LYS A C 6
ATOM 4343 O O . LYS A 1 42 ? 2.197 -10.812 -3.711 1.00 0.55 42 LYS A O 6
ATOM 4362 N N . TYR A 1 43 ? 1.866 -8.742 -2.903 1.00 0.40 43 TYR A N 6
ATOM 4363 C CA . TYR A 1 43 ? 2.314 -8.067 -4.109 1.00 0.42 43 TYR A CA 6
ATOM 4364 C C . TYR A 1 43 ? 3.823 -7.874 -4.101 1.00 0.42 43 TYR A C 6
ATOM 4365 O O . TYR A 1 43 ? 4.470 -7.886 -5.151 1.00 0.55 43 TYR A O 6
ATOM 4383 N N . MET A 1 44 ? 4.384 -7.715 -2.912 1.00 0.34 44 MET A N 6
ATOM 4384 C CA . MET A 1 44 ? 5.816 -7.474 -2.765 1.00 0.40 44 MET A CA 6
ATOM 4385 C C . MET A 1 44 ? 6.562 -8.718 -2.311 1.00 0.39 44 MET A C 6
ATOM 4386 O O . MET A 1 44 ? 7.657 -9.016 -2.789 1.00 0.52 44 MET A O 6
ATOM 4400 N N . GLY A 1 45 ? 5.962 -9.445 -1.393 1.00 0.32 45 GLY A N 6
ATOM 4401 C CA . GLY A 1 45 ? 6.583 -10.631 -0.865 1.00 0.40 45 GLY A CA 6
ATOM 4402 C C . GLY A 1 45 ? 7.426 -10.306 0.343 1.00 0.37 45 GLY A C 6
ATOM 4403 O O . GLY A 1 45 ? 8.504 -10.872 0.533 1.00 0.51 45 GLY A O 6
ATOM 4407 N N . GLY A 1 46 ? 6.931 -9.383 1.156 1.00 0.32 46 GLY A N 6
ATOM 4408 C CA . GLY A 1 46 ? 7.644 -8.978 2.344 1.00 0.40 46 GLY A CA 6
ATOM 4409 C C . GLY A 1 46 ? 7.412 -7.517 2.652 1.00 0.32 46 GLY A C 6
ATOM 4410 O O . GLY A 1 46 ? 7.797 -6.649 1.872 1.00 0.30 46 GLY A O 6
ATOM 4414 N N . LEU A 1 47 ? 6.762 -7.237 3.772 1.00 0.33 47 LEU A N 6
ATOM 4415 C CA . LEU A 1 47 ? 6.480 -5.861 4.150 1.00 0.32 47 LEU A CA 6
ATOM 4416 C C . LEU A 1 47 ? 7.694 -4.999 3.873 1.00 0.29 47 LEU A C 6
ATOM 4417 O O . LEU A 1 47 ? 7.581 -3.854 3.443 1.00 0.30 47 LEU A O 6
ATOM 4429 N N . GLN A 1 48 ? 8.859 -5.558 4.129 1.00 0.36 48 GLN A N 6
ATOM 4430 C CA . GLN A 1 48 ? 10.109 -4.863 3.895 1.00 0.41 48 GLN A CA 6
ATOM 4431 C C . GLN A 1 48 ? 10.090 -4.243 2.516 1.00 0.36 48 GLN A C 6
ATOM 4432 O O . GLN A 1 48 ? 10.356 -3.050 2.343 1.00 0.38 48 GLN A O 6
ATOM 4445 N N . GLY A 1 49 ? 9.764 -5.068 1.539 1.00 0.44 49 GLY A N 6
ATOM 4446 C CA . GLY A 1 49 ? 9.704 -4.605 0.175 1.00 0.51 49 GLY A CA 6
ATOM 4447 C C . GLY A 1 49 ? 8.892 -3.342 0.082 1.00 0.45 49 GLY A C 6
ATOM 4448 O O . GLY A 1 49 ? 9.142 -2.480 -0.760 1.00 0.55 49 GLY A O 6
ATOM 4452 N N . LEU A 1 50 ? 7.924 -3.230 0.969 1.00 0.37 50 LEU A N 6
ATOM 4453 C CA . LEU A 1 50 ? 7.074 -2.068 1.017 1.00 0.43 50 LEU A CA 6
ATOM 4454 C C . LEU A 1 50 ? 7.762 -0.984 1.827 1.00 0.40 50 LEU A C 6
ATOM 4455 O O . LEU A 1 50 ? 7.776 0.184 1.453 1.00 0.56 50 LEU A O 6
ATOM 4467 N N . ARG A 1 51 ? 8.348 -1.391 2.932 1.00 0.31 51 ARG A N 6
ATOM 4468 C CA . ARG A 1 51 ? 9.059 -0.476 3.800 1.00 0.40 51 ARG A CA 6
ATOM 4469 C C . ARG A 1 51 ? 10.087 0.274 2.989 1.00 0.42 51 ARG A C 6
ATOM 4470 O O . ARG A 1 51 ? 10.446 1.410 3.291 1.00 0.61 51 ARG A O 6
ATOM 4489 N N . ASN A 1 52 ? 10.574 -0.400 1.966 1.00 0.40 52 ASN A N 6
ATOM 4490 C CA . ASN A 1 52 ? 11.556 0.182 1.071 1.00 0.51 52 ASN A CA 6
ATOM 4491 C C . ASN A 1 52 ? 10.839 0.853 -0.085 1.00 0.47 52 ASN A C 6
ATOM 4492 O O . ASN A 1 52 ? 11.238 1.921 -0.551 1.00 0.65 52 ASN A O 6
ATOM 4502 N N . ALA A 1 53 ? 9.757 0.230 -0.521 1.00 0.39 53 ALA A N 6
ATOM 4503 C CA . ALA A 1 53 ? 8.969 0.752 -1.623 1.00 0.35 53 ALA A CA 6
ATOM 4504 C C . ALA A 1 53 ? 8.256 2.033 -1.227 1.00 0.32 53 ALA A C 6
ATOM 4505 O O . ALA A 1 53 ? 7.596 2.100 -0.195 1.00 0.50 53 ALA A O 6
ATOM 4512 N N . SER A 1 54 ? 8.386 3.050 -2.049 1.00 0.27 54 SER A N 6
ATOM 4513 C CA . SER A 1 54 ? 7.737 4.300 -1.788 1.00 0.28 54 SER A CA 6
ATOM 4514 C C . SER A 1 54 ? 6.545 4.410 -2.708 1.00 0.22 54 SER A C 6
ATOM 4515 O O . SER A 1 54 ? 6.220 3.465 -3.426 1.00 0.26 54 SER A O 6
ATOM 4523 N N . VAL A 1 55 ? 5.916 5.556 -2.707 1.00 0.23 55 VAL A N 6
ATOM 4524 C CA . VAL A 1 55 ? 4.769 5.773 -3.549 1.00 0.23 55 VAL A CA 6
ATOM 4525 C C . VAL A 1 55 ? 5.051 5.222 -4.933 1.00 0.24 55 VAL A C 6
ATOM 4526 O O . VAL A 1 55 ? 4.188 4.645 -5.596 1.00 0.28 55 VAL A O 6
ATOM 4535 N N . GLU A 1 56 ? 6.286 5.410 -5.347 1.00 0.28 56 GLU A N 6
ATOM 4536 C CA . GLU A 1 56 ? 6.760 4.960 -6.638 1.00 0.36 56 GLU A CA 6
ATOM 4537 C C . GLU A 1 56 ? 6.452 3.483 -6.859 1.00 0.35 56 GLU A C 6
ATOM 4538 O O . GLU A 1 56 ? 5.958 3.094 -7.912 1.00 0.46 56 GLU A O 6
ATOM 4550 N N . GLU A 1 57 ? 6.756 2.664 -5.869 1.00 0.29 57 GLU A N 6
ATOM 4551 C CA . GLU A 1 57 ? 6.531 1.238 -5.971 1.00 0.34 57 GLU A CA 6
ATOM 4552 C C . GLU A 1 57 ? 5.124 0.888 -5.544 1.00 0.30 57 GLU A C 6
ATOM 4553 O O . GLU A 1 57 ? 4.431 0.108 -6.196 1.00 0.36 57 GLU A O 6
ATOM 4565 N N . ILE A 1 58 ? 4.723 1.461 -4.435 1.00 0.24 58 ILE A N 6
ATOM 4566 C CA . ILE A 1 58 ? 3.421 1.220 -3.883 1.00 0.24 58 ILE A CA 6
ATOM 4567 C C . ILE A 1 58 ? 2.342 1.545 -4.897 1.00 0.27 58 ILE A C 6
ATOM 4568 O O . ILE A 1 58 ? 1.293 0.910 -4.939 1.00 0.36 58 ILE A O 6
ATOM 4579 N N . ALA A 1 59 ? 2.614 2.523 -5.732 1.00 0.24 59 ALA A N 6
ATOM 4580 C CA . ALA A 1 59 ? 1.665 2.934 -6.748 1.00 0.28 59 ALA A CA 6
ATOM 4581 C C . ALA A 1 59 ? 1.570 1.900 -7.861 1.00 0.34 59 ALA A C 6
ATOM 4582 O O . ALA A 1 59 ? 1.289 2.239 -9.012 1.00 0.43 59 ALA A O 6
ATOM 4589 N N . LYS A 1 60 ? 1.801 0.638 -7.525 1.00 0.34 60 LYS A N 6
ATOM 4590 C CA . LYS A 1 60 ? 1.740 -0.427 -8.507 1.00 0.42 60 LYS A CA 6
ATOM 4591 C C . LYS A 1 60 ? 0.857 -1.541 -7.993 1.00 0.42 60 LYS A C 6
ATOM 4592 O O . LYS A 1 60 ? 1.108 -2.723 -8.250 1.00 0.51 60 LYS A O 6
ATOM 4611 N N . VAL A 1 61 ? -0.167 -1.160 -7.257 1.00 0.39 61 VAL A N 6
ATOM 4612 C CA . VAL A 1 61 ? -1.092 -2.123 -6.693 1.00 0.43 61 VAL A CA 6
ATOM 4613 C C . VAL A 1 61 ? -2.544 -1.689 -6.940 1.00 0.50 61 VAL A C 6
ATOM 4614 O O . VAL A 1 61 ? -2.785 -0.610 -7.480 1.00 0.58 61 VAL A O 6
ATOM 4623 N N . PRO A 1 62 ? -3.523 -2.506 -6.530 1.00 0.56 62 PRO A N 6
ATOM 4624 C CA . PRO A 1 62 ? -4.955 -2.243 -6.748 1.00 0.66 62 PRO A CA 6
ATOM 4625 C C . PRO A 1 62 ? -5.355 -0.814 -6.417 1.00 0.71 62 PRO A C 6
ATOM 4626 O O . PRO A 1 62 ? -5.418 -0.431 -5.250 1.00 1.49 62 PRO A O 6
ATOM 4637 N N . GLY A 1 63 ? -5.616 -0.024 -7.446 1.00 0.68 63 GLY A N 6
ATOM 4638 C CA . GLY A 1 63 ? -6.004 1.359 -7.241 1.00 0.65 63 GLY A CA 6
ATOM 4639 C C . GLY A 1 63 ? -4.887 2.173 -6.628 1.00 0.48 63 GLY A C 6
ATOM 4640 O O . GLY A 1 63 ? -4.875 3.403 -6.702 1.00 0.52 63 GLY A O 6
ATOM 4644 N N . ILE A 1 64 ? -3.944 1.476 -6.028 1.00 0.39 64 ILE A N 6
ATOM 4645 C CA . ILE A 1 64 ? -2.813 2.096 -5.400 1.00 0.30 64 ILE A CA 6
ATOM 4646 C C . ILE A 1 64 ? -1.953 2.781 -6.446 1.00 0.39 64 ILE A C 6
ATOM 4647 O O . ILE A 1 64 ? -1.035 2.184 -7.007 1.00 0.41 64 ILE A O 6
ATOM 4658 N N . SER A 1 65 ? -2.292 4.024 -6.730 1.00 0.58 65 SER A N 6
ATOM 4659 C CA . SER A 1 65 ? -1.581 4.821 -7.710 1.00 0.80 65 SER A CA 6
ATOM 4660 C C . SE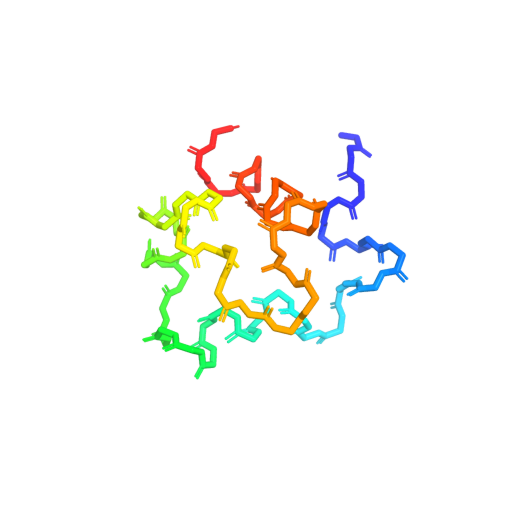R A 1 65 ? -0.951 6.042 -7.052 1.00 0.98 65 SER A C 6
ATOM 4661 O O . SER A 1 65 ? 0.257 6.257 -7.131 1.00 1.90 65 SER A O 6
ATOM 4669 N N . GLN A 1 66 ? -1.778 6.840 -6.408 1.00 0.76 66 GLN A N 6
ATOM 4670 C CA . GLN A 1 66 ? -1.304 8.037 -5.736 1.00 0.75 66 GLN A CA 6
ATOM 4671 C C . GLN A 1 66 ? -1.895 8.114 -4.341 1.00 0.61 66 GLN A C 6
ATOM 4672 O O . GLN A 1 66 ? -1.173 8.170 -3.346 1.00 0.69 66 GLN A O 6
ATOM 4685 N N . GLY A 1 67 ? -3.214 8.080 -4.265 1.00 0.48 67 GLY A N 6
ATOM 4686 C CA . GLY A 1 67 ? -3.865 8.142 -2.972 1.00 0.48 67 GLY A CA 6
ATOM 4687 C C . GLY A 1 67 ? -3.424 7.000 -2.090 1.00 0.41 67 GLY A C 6
ATOM 4688 O O . GLY A 1 67 ? -2.784 7.201 -1.056 1.00 0.55 67 GLY A O 6
ATOM 4692 N N . LEU A 1 68 ? -3.721 5.793 -2.527 1.00 0.27 68 LEU A N 6
ATOM 4693 C CA . LEU A 1 68 ? -3.350 4.611 -1.785 1.00 0.24 68 LEU A CA 6
ATOM 4694 C C . LEU A 1 68 ? -1.841 4.519 -1.698 1.00 0.19 68 LEU A C 6
ATOM 4695 O O . LEU A 1 68 ? -1.283 4.266 -0.633 1.00 0.19 68 LEU A O 6
ATOM 4707 N N . ALA A 1 69 ? -1.184 4.751 -2.819 1.00 0.19 69 ALA A N 6
ATOM 4708 C CA . ALA A 1 69 ? 0.264 4.695 -2.861 1.00 0.18 69 ALA A CA 6
ATOM 4709 C C . ALA A 1 69 ? 0.843 5.443 -1.674 1.00 0.15 69 ALA A C 6
ATOM 4710 O O . ALA A 1 69 ? 1.627 4.897 -0.902 1.00 0.20 69 ALA A O 6
ATOM 4717 N N . GLU A 1 70 ? 0.451 6.696 -1.531 1.00 0.18 70 GLU A N 6
ATOM 4718 C CA . GLU A 1 70 ? 0.921 7.493 -0.417 1.00 0.21 70 GLU A CA 6
ATOM 4719 C C . GLU A 1 70 ? 0.449 6.856 0.876 1.00 0.21 70 GLU A C 6
ATOM 4720 O O . GLU A 1 70 ? 1.231 6.612 1.794 1.00 0.25 70 GLU A O 6
ATOM 4732 N N . LYS A 1 71 ? -0.841 6.555 0.917 1.00 0.23 71 LYS A N 6
ATOM 4733 C CA . LYS A 1 71 ? -1.457 5.954 2.078 1.00 0.28 71 LYS A CA 6
ATOM 4734 C C . LYS A 1 71 ? -0.607 4.799 2.585 1.00 0.30 71 LYS A C 6
ATOM 4735 O O . LYS A 1 71 ? -0.466 4.585 3.789 1.00 0.41 71 LYS A O 6
ATOM 4754 N N . ILE A 1 72 ? -0.046 4.048 1.655 1.00 0.23 72 ILE A N 6
ATOM 4755 C CA . ILE A 1 72 ? 0.801 2.921 2.001 1.00 0.25 72 ILE A CA 6
ATOM 4756 C C . ILE A 1 72 ? 2.209 3.398 2.295 1.00 0.24 72 ILE A C 6
ATOM 4757 O O . ILE A 1 72 ? 2.851 2.947 3.238 1.00 0.29 72 ILE A O 6
ATOM 4768 N N . PHE A 1 73 ? 2.683 4.322 1.487 1.00 0.22 73 PHE A N 6
ATOM 4769 C CA . PHE A 1 73 ? 4.011 4.867 1.680 1.00 0.25 73 PHE A CA 6
ATOM 4770 C C . PHE A 1 73 ? 4.182 5.246 3.144 1.00 0.31 73 PHE A C 6
ATOM 4771 O O . PHE A 1 73 ? 5.094 4.781 3.830 1.00 0.41 73 PHE A O 6
ATOM 4788 N N . TRP A 1 74 ? 3.258 6.057 3.620 1.00 0.34 74 TRP A N 6
ATOM 4789 C CA . TRP A 1 74 ? 3.261 6.523 4.993 1.00 0.45 74 TRP A CA 6
ATOM 4790 C C . TRP A 1 74 ? 3.114 5.358 5.963 1.00 0.48 74 TRP A C 6
ATOM 4791 O O . TRP A 1 74 ? 3.300 5.508 7.169 1.00 0.64 74 TRP A O 6
ATOM 4812 N N . SER A 1 75 ? 2.749 4.199 5.444 1.00 0.52 75 SER A N 6
ATOM 4813 C CA . SER A 1 75 ? 2.577 3.022 6.281 1.00 0.67 75 SER A CA 6
ATOM 4814 C C . SER A 1 75 ? 3.926 2.539 6.817 1.00 0.76 75 SER A C 6
ATOM 4815 O O . SER A 1 75 ? 4.004 1.984 7.915 1.00 1.22 75 SER A O 6
ATOM 4823 N N . LEU A 1 76 ? 4.984 2.719 6.033 1.00 0.64 76 LEU A N 6
ATOM 4824 C CA . LEU A 1 76 ? 6.314 2.308 6.450 1.00 0.84 76 LEU A CA 6
ATOM 4825 C C . LEU A 1 76 ? 7.386 3.295 6.006 1.00 1.07 76 LEU A C 6
ATOM 4826 O O . LEU A 1 76 ? 8.320 3.591 6.752 1.00 1.45 76 LEU A O 6
ATOM 4838 N N . LYS A 1 77 ? 7.247 3.808 4.801 1.00 1.10 77 LYS A N 6
ATOM 4839 C CA . LYS A 1 77 ? 8.208 4.748 4.248 1.00 1.55 77 LYS A CA 6
ATOM 4840 C C . LYS A 1 77 ? 8.339 5.994 5.112 1.00 1.37 77 LYS A C 6
ATOM 4841 O O . LYS A 1 77 ? 9.165 6.868 4.835 1.00 1.74 77 LYS A O 6
ATOM 4860 N N . HIS A 1 78 ? 7.543 6.077 6.159 1.00 1.66 78 HIS A N 6
ATOM 4861 C CA . HIS A 1 78 ? 7.596 7.222 7.046 1.00 2.18 78 HIS A CA 6
ATOM 4862 C C . HIS A 1 78 ? 7.571 6.773 8.494 1.00 2.90 78 HIS A C 6
ATOM 4863 O O . HIS A 1 78 ? 6.468 6.682 9.071 1.00 3.54 78 HIS A O 6
ATOM 4879 N N . THR A 1 23 ? -15.484 -4.870 0.428 1.00 12.87 23 THR A N 7
ATOM 4880 C CA . THR A 1 23 ? -14.857 -5.909 1.233 1.00 12.40 23 THR A CA 7
ATOM 4881 C C . THR A 1 23 ? -13.335 -5.801 1.170 1.00 11.26 23 THR A C 7
ATOM 4882 O O . THR A 1 23 ? -12.615 -6.749 1.496 1.00 10.91 23 THR A O 7
ATOM 4891 N N . SER A 1 24 ? -12.854 -4.648 0.741 1.00 10.84 24 SER A N 7
ATOM 4892 C CA . SER A 1 24 ? -11.426 -4.413 0.631 1.00 9.88 24 SER A CA 7
ATOM 4893 C C . SER A 1 24 ? -10.938 -3.543 1.777 1.00 8.88 24 SER A C 7
ATOM 4894 O O . SER A 1 24 ? -11.737 -2.916 2.474 1.00 8.94 24 SER A O 7
ATOM 4902 N N . SER A 1 25 ? -9.632 -3.500 1.966 1.00 8.15 25 SER A N 7
ATOM 4903 C CA . SER A 1 25 ? -9.056 -2.697 3.025 1.00 7.30 25 SER A CA 7
ATOM 4904 C C . SER A 1 25 ? -8.133 -1.640 2.449 1.00 6.57 25 SER A C 7
ATOM 4905 O O . SER A 1 25 ? -7.065 -1.376 2.988 1.00 5.75 25 SER A O 7
ATOM 4913 N N . LEU A 1 26 ? -8.533 -1.062 1.334 1.00 7.14 26 LEU A N 7
ATOM 4914 C CA . LEU A 1 26 ? -7.745 -0.027 0.694 1.00 6.89 26 LEU A CA 7
ATOM 4915 C C . LEU A 1 26 ? -8.160 1.337 1.217 1.00 6.55 26 LEU A C 7
ATOM 4916 O O . LEU A 1 26 ? -7.831 1.698 2.339 1.00 6.21 26 LEU A O 7
ATOM 4928 N N . GLU A 1 27 ? -8.938 2.064 0.434 1.00 6.94 27 GLU A N 7
ATOM 4929 C CA . GLU A 1 27 ? -9.391 3.394 0.823 1.00 7.02 27 GLU A CA 7
ATOM 4930 C C . GLU A 1 27 ? -9.981 3.373 2.226 1.00 6.28 27 GLU A C 7
ATOM 4931 O O . GLU A 1 27 ? -10.251 4.418 2.823 1.00 6.42 27 GLU A O 7
ATOM 4943 N N . THR A 1 28 ? -10.168 2.175 2.745 1.00 5.77 28 THR A N 7
ATOM 4944 C CA . THR A 1 28 ? -10.718 1.983 4.071 1.00 5.34 28 THR A CA 7
ATOM 4945 C C . THR A 1 28 ? -9.596 1.897 5.088 1.00 4.42 28 THR A C 7
ATOM 4946 O O . THR A 1 28 ? -9.728 1.283 6.151 1.00 4.45 28 THR A O 7
ATOM 4955 N N . ILE A 1 29 ? -8.471 2.489 4.722 1.00 4.01 29 ILE A N 7
ATOM 4956 C CA . ILE A 1 29 ? -7.305 2.521 5.571 1.00 3.56 29 ILE A CA 7
ATOM 4957 C C . ILE A 1 29 ? -7.645 2.996 6.973 1.00 3.24 29 ILE A C 7
ATOM 4958 O O . ILE A 1 29 ? -7.447 4.158 7.320 1.00 3.39 29 ILE A O 7
ATOM 4969 N N . GLU A 1 30 ? -8.145 2.077 7.767 1.00 3.49 30 GLU A N 7
ATOM 4970 C CA . GLU A 1 30 ? -8.509 2.333 9.143 1.00 3.95 30 GLU A CA 7
ATOM 4971 C C . GLU A 1 30 ? -8.274 1.054 9.919 1.00 4.11 30 GLU A C 7
ATOM 4972 O O . GLU A 1 30 ? -8.998 0.709 10.855 1.00 4.90 30 GLU A O 7
ATOM 4984 N N . GLY A 1 31 ? -7.234 0.361 9.492 1.00 3.73 31 GLY A N 7
ATOM 4985 C CA . GLY A 1 31 ? -6.859 -0.907 10.079 1.00 4.17 31 GLY A CA 7
ATOM 4986 C C . GLY A 1 31 ? -6.661 -1.940 9.008 1.00 3.45 31 GLY A C 7
ATOM 4987 O O . GLY A 1 31 ? -7.159 -3.066 9.101 1.00 3.82 31 GLY A O 7
ATOM 4991 N N . VAL A 1 32 ? -5.959 -1.545 7.959 1.00 2.72 32 VAL A N 7
ATOM 4992 C CA . VAL A 1 32 ? -5.701 -2.425 6.868 1.00 2.24 32 VAL A CA 7
ATOM 4993 C C . VAL A 1 32 ? -4.814 -3.564 7.296 1.00 2.14 32 VAL A C 7
ATOM 4994 O O . VAL A 1 32 ? -4.092 -3.481 8.287 1.00 2.77 32 VAL A O 7
ATOM 5003 N N . GLY A 1 33 ? -4.886 -4.618 6.533 1.00 1.69 33 GLY A N 7
ATOM 5004 C CA . GLY A 1 33 ? -4.125 -5.806 6.811 1.00 1.86 33 GLY A CA 7
ATOM 5005 C C . GLY A 1 33 ? -4.761 -6.998 6.145 1.00 1.69 33 GLY A C 7
ATOM 5006 O O . GLY A 1 33 ? -4.074 -7.795 5.506 1.00 1.88 33 GLY A O 7
ATOM 5010 N N . PRO A 1 34 ? -6.093 -7.126 6.244 1.00 1.60 34 PRO A N 7
ATOM 5011 C CA . PRO A 1 34 ? -6.825 -8.232 5.634 1.00 1.62 34 PRO A CA 7
ATOM 5012 C C . PRO A 1 34 ? -6.515 -8.344 4.153 1.00 1.33 34 PRO A C 7
ATOM 5013 O O . PRO A 1 34 ? -6.125 -9.408 3.667 1.00 1.51 34 PRO A O 7
ATOM 5024 N N . LYS A 1 35 ? -6.660 -7.235 3.440 1.00 1.11 35 LYS A N 7
ATOM 5025 C CA . LYS A 1 35 ? -6.416 -7.236 2.011 1.00 0.99 35 LYS A CA 7
ATOM 5026 C C . LYS A 1 35 ? -5.402 -6.177 1.596 1.00 0.77 35 LYS A C 7
ATOM 5027 O O . LYS A 1 35 ? -4.442 -6.489 0.911 1.00 0.72 35 LYS A O 7
ATOM 5046 N N . ARG A 1 36 ? -5.584 -4.937 2.033 1.00 0.85 36 ARG A N 7
ATOM 5047 C CA . ARG A 1 36 ? -4.668 -3.880 1.632 1.00 0.99 36 ARG A CA 7
ATOM 5048 C C . ARG A 1 36 ? -3.231 -4.344 1.768 1.00 0.92 36 ARG A C 7
ATOM 5049 O O . ARG A 1 36 ? -2.490 -4.443 0.793 1.00 0.97 36 ARG A O 7
ATOM 5068 N N . ARG A 1 37 ? -2.857 -4.653 2.993 1.00 0.98 37 ARG A N 7
ATOM 5069 C CA . ARG A 1 37 ? -1.510 -5.093 3.271 1.00 1.15 37 ARG A CA 7
ATOM 5070 C C . ARG A 1 37 ? -1.236 -6.362 2.497 1.00 0.98 37 ARG A C 7
ATOM 5071 O O . ARG A 1 37 ? -0.134 -6.584 2.005 1.00 1.10 37 ARG A O 7
ATOM 5090 N N . GLN A 1 38 ? -2.263 -7.181 2.381 1.00 0.83 38 GLN A N 7
ATOM 5091 C CA . GLN A 1 38 ? -2.167 -8.415 1.651 1.00 0.84 38 GLN A CA 7
ATOM 5092 C C . GLN A 1 38 ? -1.720 -8.128 0.226 1.00 0.68 38 GLN A C 7
ATOM 5093 O O . GLN A 1 38 ? -0.848 -8.797 -0.307 1.00 0.73 38 GLN A O 7
ATOM 5106 N N . MET A 1 39 ? -2.298 -7.106 -0.375 1.00 0.59 39 MET A N 7
ATOM 5107 C CA . MET A 1 39 ? -1.953 -6.751 -1.735 1.00 0.57 39 MET A CA 7
ATOM 5108 C C . MET A 1 39 ? -0.469 -6.456 -1.823 1.00 0.45 39 MET A C 7
ATOM 5109 O O . MET A 1 39 ? 0.271 -7.154 -2.508 1.00 0.46 39 MET A O 7
ATOM 5123 N N . LEU A 1 40 ? -0.028 -5.446 -1.093 1.00 0.43 40 LEU A N 7
ATOM 5124 C CA . LEU A 1 40 ? 1.375 -5.088 -1.098 1.00 0.39 40 LEU A CA 7
ATOM 5125 C C . LEU A 1 40 ? 2.227 -6.310 -0.787 1.00 0.32 40 LEU A C 7
ATOM 5126 O O . LEU A 1 40 ? 3.070 -6.733 -1.578 1.00 0.33 40 LEU A O 7
ATOM 5138 N N . LEU A 1 41 ? 1.969 -6.899 0.370 1.00 0.34 41 LEU A N 7
ATOM 5139 C CA . LEU A 1 41 ? 2.703 -8.065 0.826 1.00 0.37 41 LEU A CA 7
ATOM 5140 C C . LEU A 1 41 ? 2.636 -9.204 -0.183 1.00 0.36 41 LEU A C 7
ATOM 5141 O O . LEU A 1 41 ? 3.576 -9.984 -0.299 1.00 0.45 41 LEU A O 7
ATOM 5153 N N . LYS A 1 42 ? 1.526 -9.308 -0.890 1.00 0.40 42 LYS A N 7
ATOM 5154 C CA . LYS A 1 42 ? 1.362 -10.352 -1.890 1.00 0.48 42 LYS A CA 7
ATOM 5155 C C . LYS A 1 42 ? 1.980 -9.899 -3.195 1.00 0.46 42 LYS A C 7
ATOM 5156 O O . LYS A 1 42 ? 2.287 -10.703 -4.080 1.00 0.55 42 LYS A O 7
ATOM 5175 N N . TYR A 1 43 ? 2.138 -8.597 -3.303 1.00 0.40 43 TYR A N 7
ATOM 5176 C CA . TYR A 1 43 ? 2.718 -7.981 -4.479 1.00 0.42 43 TYR A CA 7
ATOM 5177 C C . TYR A 1 43 ? 4.236 -7.981 -4.383 1.00 0.42 43 TYR A C 7
ATOM 5178 O O . TYR A 1 43 ? 4.938 -7.986 -5.395 1.00 0.55 43 TYR A O 7
ATOM 5196 N N . MET A 1 44 ? 4.738 -7.968 -3.161 1.00 0.34 44 MET A N 7
ATOM 5197 C CA . MET A 1 44 ? 6.174 -7.965 -2.932 1.00 0.40 44 MET A CA 7
ATOM 5198 C C . MET A 1 44 ? 6.629 -9.220 -2.202 1.00 0.39 44 MET A C 7
ATOM 5199 O O . MET A 1 44 ? 7.672 -9.801 -2.518 1.00 0.52 44 MET A O 7
ATOM 5213 N N . GLY A 1 45 ? 5.838 -9.641 -1.229 1.00 0.32 45 GLY A N 7
ATOM 5214 C CA . GLY A 1 45 ? 6.182 -10.810 -0.453 1.00 0.40 45 GLY A CA 7
ATOM 5215 C C . GLY A 1 45 ? 6.989 -10.441 0.773 1.00 0.37 45 GLY A C 7
ATOM 5216 O O . GLY A 1 45 ? 8.006 -11.065 1.072 1.00 0.51 45 GLY A O 7
ATOM 5220 N N . GLY A 1 46 ? 6.545 -9.410 1.479 1.00 0.32 46 GLY A N 7
ATOM 5221 C CA . GLY A 1 46 ? 7.249 -8.980 2.664 1.00 0.40 46 GLY A CA 7
ATOM 5222 C C . GLY A 1 46 ? 7.099 -7.496 2.901 1.00 0.32 46 GLY A C 7
ATOM 5223 O O . GLY A 1 46 ? 7.540 -6.685 2.084 1.00 0.30 46 GLY A O 7
ATOM 5227 N N . LEU A 1 47 ? 6.469 -7.137 4.010 1.00 0.33 47 LEU A N 7
ATOM 5228 C CA . LEU A 1 47 ? 6.259 -5.738 4.335 1.00 0.32 47 LEU A CA 7
ATOM 5229 C C . LEU A 1 47 ? 7.506 -4.947 4.040 1.00 0.29 47 LEU A C 7
ATOM 5230 O O . LEU A 1 47 ? 7.459 -3.867 3.461 1.00 0.30 47 LEU A O 7
ATOM 5242 N N . GLN A 1 48 ? 8.621 -5.482 4.471 1.00 0.36 48 GLN A N 7
ATOM 5243 C CA . GLN A 1 48 ? 9.894 -4.837 4.239 1.00 0.41 48 GLN A CA 7
ATOM 5244 C C . GLN A 1 48 ? 9.943 -4.310 2.815 1.00 0.36 48 GLN A C 7
ATOM 5245 O O . GLN A 1 48 ? 10.209 -3.130 2.581 1.00 0.38 48 GLN A O 7
ATOM 5258 N N . GLY A 1 49 ? 9.671 -5.190 1.868 1.00 0.44 49 GLY A N 7
ATOM 5259 C CA . GLY A 1 49 ? 9.672 -4.795 0.478 1.00 0.51 49 GLY A CA 7
ATOM 5260 C C . GLY A 1 49 ? 8.771 -3.606 0.264 1.00 0.45 49 GLY A C 7
ATOM 5261 O O . GLY A 1 49 ? 9.028 -2.752 -0.585 1.00 0.55 49 GLY A O 7
ATOM 5265 N N . LEU A 1 50 ? 7.716 -3.547 1.056 1.00 0.37 50 LEU A N 7
ATOM 5266 C CA . LEU A 1 50 ? 6.769 -2.460 0.978 1.00 0.43 50 LEU A CA 7
ATOM 5267 C C . LEU A 1 50 ? 7.419 -1.217 1.544 1.00 0.40 50 LEU A C 7
ATOM 5268 O O . LEU A 1 50 ? 7.480 -0.181 0.892 1.00 0.56 50 LEU A O 7
ATOM 5280 N N . ARG A 1 51 ? 7.927 -1.334 2.761 1.00 0.31 51 ARG A N 7
ATOM 5281 C CA . ARG A 1 51 ? 8.608 -0.223 3.400 1.00 0.40 51 ARG A CA 7
ATOM 5282 C C . ARG A 1 51 ? 9.672 0.284 2.454 1.00 0.42 51 ARG A C 7
ATOM 5283 O O . ARG A 1 51 ? 9.971 1.474 2.381 1.00 0.61 51 ARG A O 7
ATOM 5302 N N . ASN A 1 52 ? 10.244 -0.658 1.732 1.00 0.40 52 ASN A N 7
ATOM 5303 C CA . ASN A 1 52 ? 11.278 -0.359 0.761 1.00 0.51 52 ASN A CA 7
ATOM 5304 C C . ASN A 1 52 ? 10.651 0.312 -0.443 1.00 0.47 52 ASN A C 7
ATOM 5305 O O . ASN A 1 52 ? 11.261 1.155 -1.099 1.00 0.65 52 ASN A O 7
ATOM 5315 N N . ALA A 1 53 ? 9.413 -0.062 -0.704 1.00 0.39 53 ALA A N 7
ATOM 5316 C CA . ALA A 1 53 ? 8.659 0.469 -1.818 1.00 0.35 53 ALA A CA 7
ATOM 5317 C C . ALA A 1 53 ? 8.056 1.817 -1.472 1.00 0.32 53 ALA A C 7
ATOM 5318 O O . ALA A 1 53 ? 7.366 1.959 -0.467 1.00 0.50 53 ALA A O 7
ATOM 5325 N N . SER A 1 54 ? 8.335 2.813 -2.284 1.00 0.27 54 SER A N 7
ATOM 5326 C CA . SER A 1 54 ? 7.785 4.119 -2.060 1.00 0.28 54 SER A CA 7
ATOM 5327 C C . SER A 1 54 ? 6.561 4.249 -2.927 1.00 0.22 54 SER A C 7
ATOM 5328 O O . SER A 1 54 ? 6.122 3.272 -3.532 1.00 0.26 54 SER A O 7
ATOM 5336 N N . VAL A 1 55 ? 6.027 5.436 -3.019 1.00 0.23 55 VAL A N 7
ATOM 5337 C CA . VAL A 1 55 ? 4.852 5.650 -3.826 1.00 0.23 55 VAL A CA 7
ATOM 5338 C C . VAL A 1 55 ? 5.059 5.003 -5.176 1.00 0.24 55 VAL A C 7
ATOM 5339 O O . VAL A 1 55 ? 4.167 4.377 -5.735 1.00 0.28 55 VAL A O 7
ATOM 5348 N N . GLU A 1 56 ? 6.263 5.160 -5.672 1.00 0.28 56 GLU A N 7
ATOM 5349 C CA . GLU A 1 56 ? 6.652 4.607 -6.949 1.00 0.36 56 GLU A CA 7
ATOM 5350 C C . GLU A 1 56 ? 6.252 3.144 -7.052 1.00 0.35 56 GLU A C 7
ATOM 5351 O O . GLU A 1 56 ? 5.626 2.726 -8.021 1.00 0.46 56 GLU A O 7
ATOM 5363 N N . GLU A 1 57 ? 6.621 2.373 -6.041 1.00 0.29 57 GLU A N 7
ATOM 5364 C CA . GLU A 1 57 ? 6.330 0.967 -5.992 1.00 0.34 57 GLU A CA 7
ATOM 5365 C C . GLU A 1 57 ? 4.905 0.743 -5.518 1.00 0.30 57 GLU A C 7
ATOM 5366 O O . GLU A 1 57 ? 4.094 0.083 -6.170 1.00 0.36 57 GLU A O 7
ATOM 5378 N N . ILE A 1 58 ? 4.619 1.306 -4.367 1.00 0.24 58 ILE A N 7
ATOM 5379 C CA . ILE A 1 58 ? 3.328 1.191 -3.747 1.00 0.24 58 ILE A CA 7
ATOM 5380 C C . ILE A 1 58 ? 2.217 1.563 -4.713 1.00 0.27 58 ILE A C 7
ATOM 5381 O O . ILE A 1 58 ? 1.090 1.103 -4.587 1.00 0.36 58 ILE A O 7
ATOM 5392 N N . ALA A 1 59 ? 2.531 2.405 -5.669 1.00 0.24 59 ALA A N 7
ATOM 5393 C CA . ALA A 1 59 ? 1.548 2.829 -6.650 1.00 0.28 59 ALA A CA 7
ATOM 5394 C C . ALA A 1 59 ? 1.442 1.815 -7.788 1.00 0.34 59 ALA A C 7
ATOM 5395 O O . ALA A 1 59 ? 1.031 2.154 -8.904 1.00 0.43 59 ALA A O 7
ATOM 5402 N N . LYS A 1 60 ? 1.785 0.569 -7.494 1.00 0.34 60 LYS A N 7
ATOM 5403 C CA . LYS A 1 60 ? 1.755 -0.495 -8.487 1.00 0.42 60 LYS A CA 7
ATOM 5404 C C . LYS A 1 60 ? 0.932 -1.652 -7.958 1.00 0.42 60 LYS A C 7
ATOM 5405 O O . LYS A 1 60 ? 1.200 -2.818 -8.255 1.00 0.51 60 LYS A O 7
ATOM 5424 N N . VAL A 1 61 ? -0.059 -1.311 -7.156 1.00 0.39 61 VAL A N 7
ATOM 5425 C CA . VAL A 1 61 ? -0.935 -2.297 -6.554 1.00 0.43 61 VAL A CA 7
ATOM 5426 C C . VAL A 1 61 ? -2.388 -1.990 -6.915 1.00 0.50 61 VAL A C 7
ATOM 5427 O O . VAL A 1 61 ? -2.658 -1.011 -7.611 1.00 0.58 61 VAL A O 7
ATOM 5436 N N . PRO A 1 62 ? -3.342 -2.799 -6.441 1.00 0.56 62 PRO A N 7
ATOM 5437 C CA . PRO A 1 62 ? -4.766 -2.629 -6.743 1.00 0.66 62 PRO A CA 7
ATOM 5438 C C . PRO A 1 62 ? -5.244 -1.209 -6.509 1.00 0.71 62 PRO A C 7
ATOM 5439 O O . PRO A 1 62 ? -5.596 -0.837 -5.388 1.00 1.49 62 PRO A O 7
ATOM 5450 N N . GLY A 1 63 ? -5.242 -0.412 -7.557 1.00 0.68 63 GLY A N 7
ATOM 5451 C CA . GLY A 1 63 ? -5.695 0.953 -7.437 1.00 0.65 63 GLY A CA 7
ATOM 5452 C C . GLY A 1 63 ? -4.742 1.792 -6.620 1.00 0.48 63 GLY A C 7
ATOM 5453 O O . GLY A 1 63 ? -4.681 3.012 -6.780 1.00 0.52 63 GLY A O 7
ATOM 5457 N N . ILE A 1 64 ? -3.980 1.145 -5.750 1.00 0.39 64 ILE A N 7
ATOM 5458 C CA . ILE A 1 64 ? -3.036 1.834 -4.927 1.00 0.30 64 ILE A CA 7
ATOM 5459 C C . ILE A 1 64 ? -2.130 2.695 -5.768 1.00 0.39 64 ILE A C 7
ATOM 5460 O O . ILE A 1 64 ? -1.265 2.208 -6.489 1.00 0.41 64 ILE A O 7
ATOM 5471 N N . SER A 1 65 ? -2.365 3.976 -5.682 1.00 0.58 65 SER A N 7
ATOM 5472 C CA . SER A 1 65 ? -1.602 4.954 -6.377 1.00 0.80 65 SER A CA 7
ATOM 5473 C C . SER A 1 65 ? -1.656 6.184 -5.521 1.00 0.98 65 SER A C 7
ATOM 5474 O O . SER A 1 65 ? -2.315 6.159 -4.487 1.00 1.90 65 SER A O 7
ATOM 5482 N N . GLN A 1 66 ? -0.950 7.209 -5.907 1.00 0.76 66 GLN A N 7
ATOM 5483 C CA . GLN A 1 66 ? -0.954 8.463 -5.176 1.00 0.75 66 GLN A CA 7
ATOM 5484 C C . GLN A 1 66 ? -1.875 8.405 -3.959 1.00 0.61 66 GLN A C 7
ATOM 5485 O O . GLN A 1 66 ? -1.437 8.584 -2.824 1.00 0.69 66 GLN A O 7
ATOM 5498 N N . GLY A 1 67 ? -3.146 8.117 -4.193 1.00 0.48 67 GLY A N 7
ATOM 5499 C CA . GLY A 1 67 ? -4.092 8.057 -3.093 1.00 0.48 67 GLY A CA 7
ATOM 5500 C C . GLY A 1 67 ? -3.723 6.989 -2.084 1.00 0.41 67 GLY A C 7
ATOM 5501 O O . GLY A 1 67 ? -3.401 7.298 -0.936 1.00 0.55 67 GLY A O 7
ATOM 5505 N N . LEU A 1 68 ? -3.728 5.740 -2.511 1.00 0.27 68 LEU A N 7
ATOM 5506 C CA . LEU A 1 68 ? -3.375 4.641 -1.629 1.00 0.24 68 LEU A CA 7
ATOM 5507 C C . LEU A 1 68 ? -1.871 4.552 -1.532 1.00 0.19 68 LEU A C 7
ATOM 5508 O O . LEU A 1 68 ? -1.315 4.354 -0.459 1.00 0.19 68 LEU A O 7
ATOM 5520 N N . ALA A 1 69 ? -1.217 4.718 -2.662 1.00 0.19 69 ALA A N 7
ATOM 5521 C CA . ALA A 1 69 ? 0.231 4.671 -2.704 1.00 0.18 69 ALA A CA 7
ATOM 5522 C C . ALA A 1 69 ? 0.810 5.556 -1.612 1.00 0.15 69 ALA A C 7
ATOM 5523 O O . ALA A 1 69 ? 1.551 5.090 -0.750 1.00 0.20 69 ALA A O 7
ATOM 5530 N N . GLU A 1 70 ? 0.464 6.832 -1.640 1.00 0.18 70 GLU A N 7
ATOM 5531 C CA . GLU A 1 70 ? 0.955 7.749 -0.630 1.00 0.21 70 GLU A CA 7
ATOM 5532 C C . GLU A 1 70 ? 0.495 7.274 0.736 1.00 0.21 70 GLU A C 7
ATOM 5533 O O . GLU A 1 70 ? 1.281 7.175 1.674 1.00 0.25 70 GLU A O 7
ATOM 5545 N N . LYS A 1 71 ? -0.788 6.963 0.830 1.00 0.23 71 LYS A N 7
ATOM 5546 C CA . LYS A 1 71 ? -1.367 6.487 2.065 1.00 0.28 71 LYS A CA 7
ATOM 5547 C C . LYS A 1 71 ? -0.488 5.397 2.652 1.00 0.30 71 LYS A C 7
ATOM 5548 O O . LYS A 1 71 ? -0.206 5.376 3.854 1.00 0.41 71 LYS A O 7
ATOM 5567 N N . ILE A 1 72 ? -0.054 4.493 1.791 1.00 0.23 72 ILE A N 7
ATOM 5568 C CA . ILE A 1 72 ? 0.802 3.397 2.196 1.00 0.25 72 ILE A CA 7
ATOM 5569 C C . ILE A 1 72 ? 2.178 3.927 2.531 1.00 0.24 72 ILE A C 7
ATOM 5570 O O . ILE A 1 72 ? 2.774 3.561 3.543 1.00 0.29 72 ILE A O 7
ATOM 5581 N N . PHE A 1 73 ? 2.668 4.812 1.687 1.00 0.22 73 PHE A N 7
ATOM 5582 C CA . PHE A 1 73 ? 3.971 5.413 1.903 1.00 0.25 73 PHE A CA 7
ATOM 5583 C C . PHE A 1 73 ? 4.040 5.936 3.333 1.00 0.31 73 PHE A C 7
ATOM 5584 O O . PHE A 1 73 ? 4.959 5.611 4.091 1.00 0.41 73 PHE A O 7
ATOM 5601 N N . TRP A 1 74 ? 3.034 6.720 3.699 1.00 0.34 74 TRP A N 7
ATOM 5602 C CA . TRP A 1 74 ? 2.947 7.306 5.028 1.00 0.45 74 TRP A CA 7
ATOM 5603 C C . TRP A 1 74 ? 2.840 6.222 6.090 1.00 0.48 74 TRP A C 7
ATOM 5604 O O . TRP A 1 74 ? 2.984 6.489 7.283 1.00 0.64 74 TRP A O 7
ATOM 5625 N N . SER A 1 75 ? 2.574 5.001 5.657 1.00 0.52 75 SER A N 7
ATOM 5626 C CA . SER A 1 75 ? 2.416 3.887 6.581 1.00 0.67 75 SER A CA 7
ATOM 5627 C C . SER A 1 75 ? 3.717 3.107 6.786 1.00 0.76 75 SER A C 7
ATOM 5628 O O . SER A 1 75 ? 3.775 2.201 7.622 1.00 1.22 75 SER A O 7
ATOM 5636 N N . LEU A 1 76 ? 4.747 3.436 6.026 1.00 0.64 76 LEU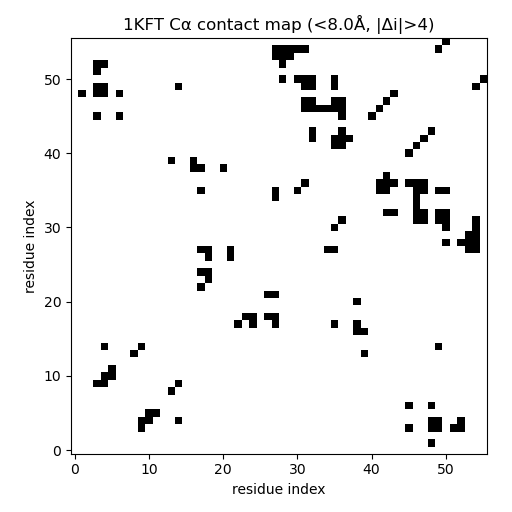 A N 7
ATOM 5637 C CA . LEU A 1 76 ? 6.008 2.740 6.147 1.00 0.84 76 LEU A CA 7
ATOM 5638 C C . LEU A 1 76 ? 7.197 3.648 5.879 1.00 1.07 76 LEU A C 7
ATOM 5639 O O . LEU A 1 76 ? 8.020 3.928 6.751 1.00 1.45 76 LEU A O 7
ATOM 5651 N N . LYS A 1 77 ? 7.266 4.105 4.647 1.00 1.10 77 LYS A N 7
ATOM 5652 C CA . LYS A 1 77 ? 8.360 4.945 4.196 1.00 1.55 77 LYS A CA 7
ATOM 5653 C C . LYS A 1 77 ? 8.832 5.893 5.292 1.00 1.37 77 LYS A C 7
ATOM 5654 O O . LYS A 1 77 ? 10.032 6.134 5.447 1.00 1.74 77 LYS A O 7
ATOM 5673 N N . HIS A 1 78 ? 7.894 6.416 6.062 1.00 1.66 78 HIS A N 7
ATOM 5674 C CA . HIS A 1 78 ? 8.226 7.327 7.146 1.00 2.18 78 HIS A CA 7
ATOM 5675 C C . HIS A 1 78 ? 6.977 7.678 7.926 1.00 2.90 78 HIS A C 7
ATOM 5676 O O . HIS A 1 78 ? 7.069 7.898 9.150 1.00 3.54 78 HIS A O 7
ATOM 5692 N N . THR A 1 23 ? -9.001 -7.310 -5.042 1.00 12.87 23 THR A N 8
ATOM 5693 C CA . THR A 1 23 ? -7.934 -6.479 -5.577 1.00 12.40 23 THR A CA 8
ATOM 5694 C C . THR A 1 23 ? -8.145 -5.018 -5.194 1.00 11.26 23 THR A C 8
ATOM 5695 O O . THR A 1 23 ? -7.207 -4.216 -5.176 1.00 10.91 23 THR A O 8
ATOM 5704 N N . SER A 1 24 ? -9.377 -4.687 -4.848 1.00 10.84 24 SER A N 8
ATOM 5705 C CA . SER A 1 24 ? -9.723 -3.332 -4.463 1.00 9.88 24 SER A CA 8
ATOM 5706 C C . SER A 1 24 ? -10.155 -3.283 -3.000 1.00 8.88 24 SER A C 8
ATOM 5707 O O . SER A 1 24 ? -10.255 -4.321 -2.343 1.00 8.94 24 SER A O 8
ATOM 5715 N N . SER A 1 25 ? -10.384 -2.083 -2.488 1.00 8.15 25 SER A N 8
ATOM 5716 C CA . SER A 1 25 ? -10.814 -1.915 -1.109 1.00 7.30 25 SER A CA 8
ATOM 5717 C C . SER A 1 25 ? -11.370 -0.513 -0.888 1.00 6.57 25 SER A C 8
ATOM 5718 O O . SER A 1 25 ? -11.480 -0.051 0.246 1.00 5.75 25 SER A O 8
ATOM 5726 N N . LEU A 1 26 ? -11.724 0.161 -1.974 1.00 7.14 26 LEU A N 8
ATOM 5727 C CA . LEU A 1 26 ? -12.248 1.515 -1.889 1.00 6.89 26 LEU A CA 8
ATOM 5728 C C . LEU A 1 26 ? -13.289 1.603 -0.789 1.00 6.55 26 LEU A C 8
ATOM 5729 O O . LEU A 1 26 ? -13.403 2.611 -0.090 1.00 6.21 26 LEU A O 8
ATOM 5741 N N . GLU A 1 27 ? -14.035 0.532 -0.621 1.00 6.94 27 GLU A N 8
ATOM 5742 C CA . GLU A 1 27 ? -15.058 0.497 0.399 1.00 7.02 27 GLU A CA 8
ATOM 5743 C C . GLU A 1 27 ? -14.478 0.940 1.734 1.00 6.28 27 GLU A C 8
ATOM 5744 O O . GLU A 1 27 ? -15.107 1.689 2.478 1.00 6.42 27 GLU A O 8
ATOM 5756 N N . THR A 1 28 ? -13.273 0.484 2.024 1.00 5.77 28 THR A N 8
ATOM 5757 C CA . THR A 1 28 ? -12.619 0.827 3.269 1.00 5.34 28 THR A CA 8
ATOM 5758 C C . THR A 1 28 ? -11.438 1.764 3.052 1.00 4.42 28 THR A C 8
ATOM 5759 O O . THR A 1 28 ? -10.872 2.287 4.008 1.00 4.45 28 THR A O 8
ATOM 5768 N N . ILE A 1 29 ? -11.049 1.958 1.801 1.00 4.01 29 ILE A N 8
ATOM 5769 C CA . ILE A 1 29 ? -9.935 2.834 1.493 1.00 3.56 29 ILE A CA 8
ATOM 5770 C C . ILE A 1 29 ? -10.238 4.258 1.915 1.00 3.24 29 ILE A C 8
ATOM 5771 O O . ILE A 1 29 ? -10.632 5.116 1.123 1.00 3.39 29 ILE A O 8
ATOM 5782 N N . GLU A 1 30 ? -10.051 4.461 3.193 1.00 3.49 30 GLU A N 8
ATOM 5783 C CA . GLU A 1 30 ? -10.248 5.713 3.871 1.00 3.95 30 GLU A CA 8
ATOM 5784 C C . GLU A 1 30 ? -9.525 5.526 5.182 1.00 4.11 30 GLU A C 8
ATOM 5785 O O . GLU A 1 30 ? -9.989 5.902 6.261 1.00 4.90 30 GLU A O 8
ATOM 5797 N N . GLY A 1 31 ? -8.369 4.908 5.041 1.00 3.73 31 GLY A N 8
ATOM 5798 C CA . GLY A 1 31 ? -7.568 4.511 6.167 1.00 4.17 31 GLY A CA 8
ATOM 5799 C C . GLY A 1 31 ? -7.756 3.025 6.360 1.00 3.45 31 GLY A C 8
ATOM 5800 O O . GLY A 1 31 ? -7.748 2.513 7.481 1.00 3.82 31 GLY A O 8
ATOM 5804 N N . VAL A 1 32 ? -7.950 2.351 5.224 1.00 2.72 32 VAL A N 8
ATOM 5805 C CA . VAL A 1 32 ? -8.186 0.931 5.146 1.00 2.24 32 VAL A CA 8
ATOM 5806 C C . VAL A 1 32 ? -7.227 0.123 6.011 1.00 2.14 32 VAL A C 8
ATOM 5807 O O . VAL A 1 32 ? -6.945 0.485 7.148 1.00 2.77 32 VAL A O 8
ATOM 5816 N N . GLY A 1 33 ? -6.717 -0.974 5.481 1.00 1.69 33 GLY A N 8
ATOM 5817 C CA . GLY A 1 33 ? -5.846 -1.810 6.270 1.00 1.86 33 GLY A CA 8
ATOM 5818 C C . GLY A 1 33 ? -6.308 -3.256 6.314 1.00 1.69 33 GLY A C 8
ATOM 5819 O O . GLY A 1 33 ? -5.485 -4.160 6.289 1.00 1.88 33 GLY A O 8
ATOM 5823 N N . PRO A 1 34 ? -7.625 -3.511 6.370 1.00 1.60 34 PRO A N 8
ATOM 5824 C CA . PRO A 1 34 ? -8.165 -4.864 6.417 1.00 1.62 34 PRO A CA 8
ATOM 5825 C C . PRO A 1 34 ? -7.351 -5.855 5.590 1.00 1.33 34 PRO A C 8
ATOM 5826 O O . PRO A 1 34 ? -6.881 -6.871 6.107 1.00 1.51 34 PRO A O 8
ATOM 5837 N N . LYS A 1 35 ? -7.183 -5.564 4.309 1.00 1.11 35 LYS A N 8
ATOM 5838 C CA . LYS A 1 35 ? -6.426 -6.444 3.421 1.00 0.99 35 LYS A CA 8
ATOM 5839 C C . LYS A 1 35 ? -5.606 -5.628 2.436 1.00 0.77 35 LYS A C 8
ATOM 5840 O O . LYS A 1 35 ? -4.577 -6.069 1.924 1.00 0.72 35 LYS A O 8
ATOM 5859 N N . ARG A 1 36 ? -6.087 -4.434 2.180 1.00 0.85 36 ARG A N 8
ATOM 5860 C CA . ARG A 1 36 ? -5.469 -3.522 1.260 1.00 0.99 36 ARG A CA 8
ATOM 5861 C C . ARG A 1 36 ? -3.963 -3.425 1.465 1.00 0.92 36 ARG A C 8
ATOM 5862 O O . ARG A 1 36 ? -3.207 -3.228 0.516 1.00 0.97 36 ARG A O 8
ATOM 5881 N N . ARG A 1 37 ? -3.532 -3.569 2.699 1.00 0.98 37 ARG A N 8
ATOM 5882 C CA . ARG A 1 37 ? -2.122 -3.464 3.022 1.00 1.15 37 ARG A CA 8
ATOM 5883 C C . ARG A 1 37 ? -1.455 -4.813 2.895 1.00 0.98 37 ARG A C 8
ATOM 5884 O O . ARG A 1 37 ? -0.237 -4.925 2.751 1.00 1.10 37 ARG A O 8
ATOM 5903 N N . GLN A 1 38 ? -2.278 -5.831 2.940 1.00 0.83 38 GLN A N 8
ATOM 5904 C CA . GLN A 1 38 ? -1.821 -7.186 2.813 1.00 0.84 38 GLN A CA 8
ATOM 5905 C C . GLN A 1 38 ? -1.540 -7.455 1.353 1.00 0.68 38 GLN A C 8
ATOM 5906 O O . GLN A 1 38 ? -0.607 -8.181 0.997 1.00 0.73 38 GLN A O 8
ATOM 5919 N N . MET A 1 39 ? -2.346 -6.832 0.504 1.00 0.59 39 MET A N 8
ATOM 5920 C CA . MET A 1 39 ? -2.194 -6.984 -0.925 1.00 0.57 39 MET A CA 8
ATOM 5921 C C . MET A 1 39 ? -0.750 -6.744 -1.305 1.00 0.45 39 MET A C 8
ATOM 5922 O O . MET A 1 39 ? -0.128 -7.567 -1.975 1.00 0.46 39 MET A O 8
ATOM 5936 N N . LEU A 1 40 ? -0.215 -5.614 -0.868 1.00 0.43 40 LEU A N 8
ATOM 5937 C CA . LEU A 1 40 ? 1.168 -5.285 -1.152 1.00 0.39 40 LEU A CA 8
ATOM 5938 C C . LEU A 1 40 ? 2.046 -6.455 -0.758 1.00 0.32 40 LEU A C 8
ATOM 5939 O O . LEU A 1 40 ? 2.738 -7.038 -1.584 1.00 0.33 40 LEU A O 8
ATOM 5951 N N . LEU A 1 41 ? 1.988 -6.807 0.515 1.00 0.34 41 LEU A N 8
ATOM 5952 C CA . LEU A 1 41 ? 2.771 -7.909 1.036 1.00 0.37 41 LEU A CA 8
ATOM 5953 C C . LEU A 1 41 ? 2.595 -9.141 0.170 1.00 0.36 41 LEU A C 8
ATOM 5954 O O . LEU A 1 41 ? 3.534 -9.908 -0.027 1.00 0.45 41 LEU A O 8
ATOM 5966 N N . LYS A 1 42 ? 1.398 -9.324 -0.349 1.00 0.40 42 LYS A N 8
ATOM 5967 C CA . LYS A 1 42 ? 1.113 -10.462 -1.211 1.00 0.48 42 LYS A CA 8
ATOM 5968 C C . LYS A 1 42 ? 1.569 -10.157 -2.630 1.00 0.46 42 LYS A C 8
ATOM 5969 O O . LYS A 1 42 ? 1.771 -11.056 -3.449 1.00 0.55 42 LYS A O 8
ATOM 5988 N N . TYR A 1 43 ? 1.716 -8.878 -2.909 1.00 0.40 43 TYR A N 8
ATOM 5989 C CA . TYR A 1 43 ? 2.137 -8.415 -4.218 1.00 0.42 43 TYR A CA 8
ATOM 5990 C C . TYR A 1 43 ? 3.654 -8.274 -4.281 1.00 0.42 43 TYR A C 8
ATOM 5991 O O . TYR A 1 43 ? 4.240 -8.239 -5.360 1.00 0.55 43 TYR A O 8
ATOM 6009 N N . MET A 1 44 ? 4.281 -8.183 -3.118 1.00 0.34 44 MET A N 8
ATOM 6010 C CA . MET A 1 44 ? 5.725 -8.039 -3.035 1.00 0.40 44 MET A CA 8
ATOM 6011 C C . MET A 1 44 ? 6.354 -9.239 -2.343 1.00 0.39 44 MET A C 8
ATOM 6012 O O . MET A 1 44 ? 7.477 -9.636 -2.652 1.00 0.52 44 MET A O 8
ATOM 6026 N N . GLY A 1 45 ? 5.629 -9.796 -1.389 1.00 0.32 45 GLY A N 8
ATOM 6027 C CA . GLY A 1 45 ? 6.110 -10.953 -0.672 1.00 0.40 45 GLY A CA 8
ATOM 6028 C C . GLY A 1 45 ? 6.944 -10.591 0.534 1.00 0.37 45 GLY A C 8
ATOM 6029 O O . GLY A 1 45 ? 7.819 -11.356 0.943 1.00 0.51 45 GLY A O 8
ATOM 6033 N N . GLY A 1 46 ? 6.675 -9.430 1.114 1.00 0.32 46 GLY A N 8
ATOM 6034 C CA . GLY A 1 46 ? 7.417 -9.013 2.276 1.00 0.40 46 GLY A CA 8
ATOM 6035 C C . GLY A 1 46 ? 7.350 -7.524 2.485 1.00 0.32 46 GLY A C 8
ATOM 6036 O O . GLY A 1 46 ? 7.768 -6.743 1.632 1.00 0.30 46 GLY A O 8
ATOM 6040 N N . LEU A 1 47 ? 6.826 -7.133 3.619 1.00 0.33 47 LEU A N 8
ATOM 6041 C CA . LEU A 1 47 ? 6.692 -5.729 3.944 1.00 0.32 47 LEU A CA 8
ATOM 6042 C C . LEU A 1 47 ? 8.008 -5.018 3.737 1.00 0.29 47 LEU A C 8
ATOM 6043 O O . LEU A 1 47 ? 8.040 -3.866 3.315 1.00 0.30 47 LEU A O 8
ATOM 6055 N N . GLN A 1 48 ? 9.093 -5.693 4.051 1.00 0.36 48 GLN A N 8
ATOM 6056 C CA . GLN A 1 48 ? 10.400 -5.107 3.864 1.00 0.41 48 GLN A CA 8
ATOM 6057 C C . GLN A 1 48 ? 10.430 -4.394 2.534 1.00 0.36 48 GLN A C 8
ATOM 6058 O O . GLN A 1 48 ? 10.874 -3.253 2.434 1.00 0.38 48 GLN A O 8
ATOM 6071 N N . GLY A 1 49 ? 9.931 -5.079 1.522 1.00 0.44 49 GLY A N 8
ATOM 6072 C CA . GLY A 1 49 ? 9.906 -4.510 0.198 1.00 0.51 49 GLY A CA 8
ATOM 6073 C C . GLY A 1 49 ? 9.043 -3.281 0.160 1.00 0.45 49 GLY A C 8
ATOM 6074 O O . GLY A 1 49 ? 9.318 -2.319 -0.564 1.00 0.55 49 GLY A O 8
ATOM 6078 N N . LEU A 1 50 ? 8.010 -3.308 0.972 1.00 0.37 50 LEU A N 8
ATOM 6079 C CA . LEU A 1 50 ? 7.080 -2.209 1.069 1.00 0.43 50 LEU A CA 8
ATOM 6080 C C . LEU A 1 50 ? 7.729 -1.041 1.801 1.00 0.40 50 LEU A C 8
ATOM 6081 O O . LEU A 1 50 ? 7.601 0.112 1.403 1.00 0.56 50 LEU A O 8
ATOM 6093 N N . ARG A 1 51 ? 8.452 -1.356 2.855 1.00 0.31 51 ARG A N 8
ATOM 6094 C CA . ARG A 1 51 ? 9.123 -0.343 3.650 1.00 0.40 51 ARG A CA 8
ATOM 6095 C C . ARG A 1 51 ? 9.960 0.560 2.764 1.00 0.42 51 ARG A C 8
ATOM 6096 O O . ARG A 1 51 ? 10.111 1.751 3.035 1.00 0.61 51 ARG A O 8
ATOM 6115 N N . ASN A 1 52 ? 10.513 -0.020 1.719 1.00 0.40 52 ASN A N 8
ATOM 6116 C CA . ASN A 1 52 ? 11.301 0.750 0.764 1.00 0.51 52 ASN A CA 8
ATOM 6117 C C . ASN A 1 52 ? 10.433 1.140 -0.419 1.00 0.47 52 ASN A C 8
ATOM 6118 O O . ASN A 1 52 ? 10.710 2.116 -1.122 1.00 0.65 52 ASN A O 8
ATOM 6128 N N . ALA A 1 53 ? 9.375 0.378 -0.634 1.00 0.39 53 ALA A N 8
ATOM 6129 C CA . ALA A 1 53 ? 8.454 0.663 -1.717 1.00 0.35 53 ALA A CA 8
ATOM 6130 C C . ALA A 1 53 ? 7.766 1.985 -1.459 1.00 0.32 53 ALA A C 8
ATOM 6131 O O . ALA A 1 53 ? 6.814 2.053 -0.689 1.00 0.50 53 ALA A O 8
ATOM 6138 N N . SER A 1 54 ? 8.233 3.035 -2.093 1.00 0.27 54 SER A N 8
ATOM 6139 C CA . SER A 1 54 ? 7.651 4.325 -1.894 1.00 0.28 54 SER A CA 8
ATOM 6140 C C . SER A 1 54 ? 6.411 4.418 -2.746 1.00 0.22 54 SER A C 8
ATOM 6141 O O . SER A 1 54 ? 6.143 3.527 -3.554 1.00 0.26 54 SER A O 8
ATOM 6149 N N . VAL A 1 55 ? 5.673 5.481 -2.588 1.00 0.23 55 VAL A N 8
ATOM 6150 C CA . VAL A 1 55 ? 4.456 5.666 -3.340 1.00 0.23 55 VAL A CA 8
ATOM 6151 C C . VAL A 1 55 ? 4.642 5.168 -4.756 1.00 0.24 55 VAL A C 8
ATOM 6152 O O . VAL A 1 55 ? 3.777 4.518 -5.330 1.00 0.28 55 VAL A O 8
ATOM 6161 N N . GLU A 1 56 ? 5.799 5.472 -5.289 1.00 0.28 56 GLU A N 8
ATOM 6162 C CA . GLU A 1 56 ? 6.156 5.102 -6.637 1.00 0.36 56 GLU A CA 8
ATOM 6163 C C . GLU A 1 56 ? 6.054 3.601 -6.828 1.00 0.35 56 GLU A C 8
ATOM 6164 O O . GLU A 1 56 ? 5.418 3.118 -7.761 1.00 0.46 56 GLU A O 8
ATOM 6176 N N . GLU A 1 57 ? 6.686 2.875 -5.927 1.00 0.29 57 GLU A N 8
ATOM 6177 C CA . GLU A 1 57 ? 6.692 1.433 -5.971 1.00 0.34 57 GLU A CA 8
ATOM 6178 C C . GLU A 1 57 ? 5.339 0.915 -5.551 1.00 0.30 57 GLU A C 8
ATOM 6179 O O . GLU A 1 57 ? 4.729 0.081 -6.220 1.00 0.36 57 GLU A O 8
ATOM 6191 N N . ILE A 1 58 ? 4.887 1.404 -4.417 1.00 0.24 58 ILE A N 8
ATOM 6192 C CA . ILE A 1 58 ? 3.611 1.024 -3.901 1.00 0.24 58 ILE A CA 8
ATOM 6193 C C . ILE A 1 58 ? 2.569 1.289 -4.958 1.00 0.27 58 ILE A C 8
ATOM 6194 O O . ILE A 1 58 ? 1.552 0.619 -5.035 1.00 0.36 58 ILE A O 8
ATOM 6205 N N . ALA A 1 59 ? 2.845 2.269 -5.791 1.00 0.24 59 ALA A N 8
ATOM 6206 C CA . ALA A 1 59 ? 1.929 2.618 -6.856 1.00 0.28 59 ALA A CA 8
ATOM 6207 C C . ALA A 1 59 ? 1.998 1.591 -7.981 1.00 0.34 59 ALA A C 8
ATOM 6208 O O . ALA A 1 59 ? 1.795 1.923 -9.152 1.00 0.43 59 ALA A O 8
ATOM 6215 N N . LYS A 1 60 ? 2.279 0.345 -7.622 1.00 0.34 60 LYS A N 8
ATOM 6216 C CA . LYS A 1 60 ? 2.374 -0.732 -8.598 1.00 0.42 60 LYS A CA 8
ATOM 6217 C C . LYS A 1 60 ? 1.352 -1.796 -8.261 1.00 0.42 60 LYS A C 8
ATOM 6218 O O . LYS A 1 60 ? 1.495 -2.968 -8.625 1.00 0.51 60 LYS A O 8
ATOM 6237 N N . VAL A 1 61 ? 0.321 -1.377 -7.559 1.00 0.39 61 VAL A N 8
ATOM 6238 C CA . VAL A 1 61 ? -0.732 -2.273 -7.149 1.00 0.43 61 VAL A CA 8
ATOM 6239 C C . VAL A 1 61 ? -2.057 -1.748 -7.693 1.00 0.50 61 VAL A C 8
ATOM 6240 O O . VAL A 1 61 ? -2.049 -0.835 -8.520 1.00 0.58 61 VAL A O 8
ATOM 6249 N N . PRO A 1 62 ? -3.195 -2.338 -7.304 1.00 0.56 62 PRO A N 8
ATOM 6250 C CA . PRO A 1 62 ? -4.516 -1.892 -7.758 1.00 0.66 62 PRO A CA 8
ATOM 6251 C C . PRO A 1 62 ? -4.666 -0.373 -7.647 1.00 0.71 62 PRO A C 8
ATOM 6252 O O . PRO A 1 62 ? -3.692 0.360 -7.791 1.00 1.49 62 PRO A O 8
ATOM 6263 N N . GLY A 1 63 ? -5.881 0.113 -7.422 1.00 0.68 63 GLY A N 8
ATOM 6264 C CA . GLY A 1 63 ? -6.073 1.544 -7.271 1.00 0.65 63 GLY A CA 8
ATOM 6265 C C . GLY A 1 63 ? -4.880 2.194 -6.601 1.00 0.48 63 GLY A C 8
ATOM 6266 O O . GLY A 1 63 ? -4.637 3.391 -6.752 1.00 0.52 63 GLY A O 8
ATOM 6270 N N . ILE A 1 64 ? -4.133 1.395 -5.853 1.00 0.39 64 ILE A N 8
ATOM 6271 C CA . ILE A 1 64 ? -2.951 1.862 -5.167 1.00 0.30 64 ILE A CA 8
ATOM 6272 C C . ILE A 1 64 ? -1.993 2.506 -6.151 1.00 0.39 64 ILE A C 8
ATOM 6273 O O . ILE A 1 64 ? -1.056 1.875 -6.633 1.00 0.41 64 ILE A O 8
ATOM 6284 N N . SER A 1 65 ? -2.241 3.759 -6.446 1.00 0.58 65 SER A N 8
ATOM 6285 C CA . SER A 1 65 ? -1.424 4.510 -7.372 1.00 0.80 65 SER A CA 8
ATOM 6286 C C . SER A 1 65 ? -0.808 5.699 -6.660 1.00 0.98 65 SER A C 8
ATOM 6287 O O . SER A 1 65 ? 0.408 5.859 -6.613 1.00 1.90 65 SER A O 8
ATOM 6295 N N . GLN A 1 66 ? -1.662 6.531 -6.106 1.00 0.76 66 GLN A N 8
ATOM 6296 C CA . GLN A 1 66 ? -1.221 7.693 -5.365 1.00 0.75 66 GLN A CA 8
ATOM 6297 C C . GLN A 1 66 ? -1.958 7.743 -4.044 1.00 0.61 66 GLN A C 8
ATOM 6298 O O . GLN A 1 66 ? -1.349 7.754 -2.981 1.00 0.69 66 GLN A O 8
ATOM 6311 N N . GLY A 1 67 ? -3.275 7.731 -4.111 1.00 0.48 67 GLY A N 8
ATOM 6312 C CA . GLY A 1 67 ? -4.050 7.767 -2.891 1.00 0.48 67 GLY A CA 8
ATOM 6313 C C . GLY A 1 67 ? -3.611 6.674 -1.938 1.00 0.41 67 GLY A C 8
ATOM 6314 O O . GLY A 1 67 ? -3.120 6.942 -0.839 1.00 0.55 67 GLY A O 8
ATOM 6318 N N . LEU A 1 68 ? -3.762 5.435 -2.374 1.00 0.27 68 LEU A N 8
ATOM 6319 C CA . LEU A 1 68 ? -3.367 4.294 -1.572 1.00 0.24 68 LEU A CA 8
ATOM 6320 C C . LEU A 1 68 ? -1.859 4.251 -1.471 1.00 0.19 68 LEU A C 8
ATOM 6321 O O . LEU A 1 68 ? -1.306 3.999 -0.408 1.00 0.19 68 LEU A O 8
ATOM 6333 N N . ALA A 1 69 ? -1.200 4.494 -2.587 1.00 0.19 69 ALA A N 8
ATOM 6334 C CA . ALA A 1 69 ? 0.248 4.491 -2.615 1.00 0.18 69 ALA A CA 8
ATOM 6335 C C . ALA A 1 69 ? 0.762 5.255 -1.416 1.00 0.15 69 ALA A C 8
ATOM 6336 O O . ALA A 1 69 ? 1.575 4.755 -0.645 1.00 0.20 69 ALA A O 8
ATOM 6343 N N . GLU A 1 70 ? 0.270 6.471 -1.267 1.00 0.18 70 GLU A N 8
ATOM 6344 C CA . GLU A 1 70 ? 0.643 7.301 -0.139 1.00 0.21 70 GLU A CA 8
ATOM 6345 C C . GLU A 1 70 ? 0.192 6.611 1.136 1.00 0.21 70 GLU A C 8
ATOM 6346 O O . GLU A 1 70 ? 0.967 6.419 2.073 1.00 0.25 70 GLU A O 8
ATOM 6358 N N . LYS A 1 71 ? -1.071 6.210 1.142 1.00 0.23 71 LYS A N 8
ATOM 6359 C CA . LYS A 1 71 ? -1.658 5.530 2.275 1.00 0.28 71 LYS A CA 8
ATOM 6360 C C . LYS A 1 71 ? -0.726 4.442 2.782 1.00 0.30 71 LYS A C 8
ATOM 6361 O O . LYS A 1 71 ? -0.618 4.197 3.988 1.00 0.41 71 LYS A O 8
ATOM 6380 N N . ILE A 1 72 ? -0.072 3.776 1.848 1.00 0.23 72 ILE A N 8
ATOM 6381 C CA . ILE A 1 72 ? 0.849 2.708 2.187 1.00 0.25 72 ILE A CA 8
ATOM 6382 C C . ILE A 1 72 ? 2.223 3.268 2.497 1.00 0.24 72 ILE A C 8
ATOM 6383 O O . ILE A 1 72 ? 2.859 2.876 3.475 1.00 0.29 72 ILE A O 8
ATOM 6394 N N . PHE A 1 73 ? 2.664 4.202 1.676 1.00 0.22 73 PHE A N 8
ATOM 6395 C CA . PHE A 1 73 ? 3.966 4.812 1.868 1.00 0.25 73 PHE A CA 8
ATOM 6396 C C . PHE A 1 73 ? 4.116 5.231 3.314 1.00 0.31 73 PHE A C 8
ATOM 6397 O O . PHE A 1 73 ? 5.064 4.843 4.000 1.00 0.41 73 PHE A O 8
ATOM 6414 N N . TRP A 1 74 ? 3.168 6.022 3.779 1.00 0.34 74 TRP A N 8
ATOM 6415 C CA . TRP A 1 74 ? 3.187 6.492 5.147 1.00 0.45 74 TRP A CA 8
ATOM 6416 C C . TRP A 1 74 ? 3.384 5.315 6.097 1.00 0.48 74 TRP A C 8
ATOM 6417 O O . TRP A 1 74 ? 4.307 5.296 6.915 1.00 0.64 74 TRP A O 8
ATOM 6438 N N . SER A 1 75 ? 2.534 4.317 5.939 1.00 0.52 75 SER A N 8
ATOM 6439 C CA . SER A 1 75 ? 2.554 3.134 6.780 1.00 0.67 75 SER A CA 8
ATOM 6440 C C . SER A 1 75 ? 3.957 2.822 7.302 1.00 0.76 75 SER A C 8
ATOM 6441 O O . SER A 1 75 ? 4.155 2.674 8.514 1.00 1.22 75 SER A O 8
ATOM 6449 N N . LEU A 1 76 ? 4.927 2.717 6.406 1.00 0.64 76 LEU A N 8
ATOM 6450 C CA . LEU A 1 76 ? 6.286 2.402 6.811 1.00 0.84 76 LEU A CA 8
ATOM 6451 C C . LEU A 1 76 ? 7.183 3.632 6.793 1.00 1.07 76 LEU A C 8
ATOM 6452 O O . LEU A 1 76 ? 8.206 3.677 7.479 1.00 1.45 76 LEU A O 8
ATOM 6464 N N . LYS A 1 77 ? 6.816 4.620 6.000 1.00 1.10 77 LYS A N 8
ATOM 6465 C CA . LYS A 1 77 ? 7.620 5.829 5.894 1.00 1.55 77 LYS A CA 8
ATOM 6466 C C . LYS A 1 77 ? 7.198 6.913 6.880 1.00 1.37 77 LYS A C 8
ATOM 6467 O O . LYS A 1 77 ? 7.920 7.192 7.837 1.00 1.74 77 LYS A O 8
ATOM 6486 N N . HIS A 1 78 ? 6.050 7.534 6.649 1.00 1.66 78 HIS A N 8
ATOM 6487 C CA . HIS A 1 78 ? 5.588 8.611 7.523 1.00 2.18 78 HIS A CA 8
ATOM 6488 C C . HIS A 1 78 ? 4.068 8.689 7.561 1.00 2.90 78 HIS A C 8
ATOM 6489 O O . HIS A 1 78 ? 3.433 7.671 7.894 1.00 3.54 78 HIS A O 8
ATOM 6505 N N . THR A 1 23 ? -5.797 12.432 -4.265 1.00 12.87 23 THR A N 9
ATOM 6506 C CA . THR A 1 23 ? -5.214 11.674 -3.169 1.00 12.40 23 THR A CA 9
ATOM 6507 C C . THR A 1 23 ? -6.152 11.643 -1.965 1.00 11.26 23 THR A C 9
ATOM 6508 O O . THR A 1 23 ? -5.796 11.156 -0.889 1.00 10.91 23 THR A O 9
ATOM 6517 N N . SER A 1 24 ? -7.358 12.154 -2.160 1.00 10.84 24 SER A N 9
ATOM 6518 C CA . SER A 1 24 ? -8.356 12.201 -1.102 1.00 9.88 24 SER A CA 9
ATOM 6519 C C . SER A 1 24 ? -8.583 10.819 -0.498 1.00 8.88 24 SER A C 9
ATOM 6520 O O . SER A 1 24 ? -9.207 10.683 0.554 1.00 8.94 24 SER A O 9
ATOM 6528 N N . SER A 1 25 ? -8.091 9.795 -1.182 1.00 8.15 25 SER A N 9
ATOM 6529 C CA . SER A 1 25 ? -8.216 8.427 -0.698 1.00 7.30 25 SER A CA 9
ATOM 6530 C C . SER A 1 25 ? -9.666 7.959 -0.723 1.00 6.57 25 SER A C 9
ATOM 6531 O O . SER A 1 25 ? -9.987 6.863 -0.263 1.00 5.75 25 SER A O 9
ATOM 6539 N N . LEU A 1 26 ? -10.529 8.770 -1.297 1.00 7.14 26 LEU A N 9
ATOM 6540 C CA . LEU A 1 26 ? -11.945 8.451 -1.359 1.00 6.89 26 LEU A CA 9
ATOM 6541 C C . LEU A 1 26 ? -12.211 7.244 -2.248 1.00 6.55 26 LEU A C 9
ATOM 6542 O O . LEU A 1 26 ? -13.362 6.884 -2.494 1.00 6.21 26 LEU A O 9
ATOM 6554 N N . GLU A 1 27 ? -11.151 6.609 -2.722 1.00 6.94 27 GLU A N 9
ATOM 6555 C CA . GLU A 1 27 ? -11.293 5.444 -3.580 1.00 7.02 27 GLU A CA 9
ATOM 6556 C C . GLU A 1 27 ? -11.811 4.252 -2.792 1.00 6.28 27 GLU A C 9
ATOM 6557 O O . GLU A 1 27 ? -12.304 3.284 -3.367 1.00 6.42 27 GLU A O 9
ATOM 6569 N N . THR A 1 28 ? -11.708 4.337 -1.475 1.00 5.77 28 THR A N 9
ATOM 6570 C CA . THR A 1 28 ? -12.145 3.258 -0.600 1.00 5.34 28 THR A CA 9
ATOM 6571 C C . THR A 1 28 ? -11.467 3.366 0.757 1.00 4.42 28 THR A C 9
ATOM 6572 O O . THR A 1 28 ? -11.944 2.822 1.755 1.00 4.45 28 THR A O 9
ATOM 6581 N N . ILE A 1 29 ? -10.349 4.069 0.781 1.00 4.01 29 ILE A N 9
ATOM 6582 C CA . ILE A 1 29 ? -9.586 4.265 1.995 1.00 3.56 29 ILE A CA 9
ATOM 6583 C C . ILE A 1 29 ? -10.464 4.760 3.122 1.00 3.24 29 ILE A C 9
ATOM 6584 O O . ILE A 1 29 ? -10.610 5.962 3.346 1.00 3.39 29 ILE A O 9
ATOM 6595 N N . GLU A 1 30 ? -11.044 3.817 3.817 1.00 3.49 30 GLU A N 9
ATOM 6596 C CA . GLU A 1 30 ? -11.925 4.098 4.919 1.00 3.95 30 GLU A CA 9
ATOM 6597 C C . GLU A 1 30 ? -11.719 3.061 6.008 1.00 4.11 30 GLU A C 9
ATOM 6598 O O . GLU A 1 30 ? -12.667 2.602 6.646 1.00 4.90 30 GLU A O 9
ATOM 6610 N N . GLY A 1 31 ? -10.467 2.681 6.210 1.00 3.73 31 GLY A N 9
ATOM 6611 C CA . GLY A 1 31 ? -10.153 1.693 7.220 1.00 4.17 31 GLY A CA 9
ATOM 6612 C C . GLY A 1 31 ? -9.056 0.738 6.796 1.00 3.45 31 GLY A C 9
ATOM 6613 O O . GLY A 1 31 ? -8.655 -0.125 7.574 1.00 3.82 31 GLY A O 9
ATOM 6617 N N . VAL A 1 32 ? -8.573 0.872 5.567 1.00 2.72 32 VAL A N 9
ATOM 6618 C CA . VAL A 1 32 ? -7.523 0.006 5.074 1.00 2.24 32 VAL A CA 9
ATOM 6619 C C . VAL A 1 32 ? -6.648 -0.504 6.203 1.00 2.14 32 VAL A C 9
ATOM 6620 O O . VAL A 1 32 ? -6.059 0.259 6.967 1.00 2.77 32 VAL A O 9
ATOM 6629 N N . GLY A 1 33 ? -6.583 -1.813 6.281 1.00 1.69 33 GLY A N 9
ATOM 6630 C CA . GLY A 1 33 ? -5.821 -2.496 7.292 1.00 1.86 33 GLY A CA 9
ATOM 6631 C C . GLY A 1 33 ? -6.034 -3.982 7.148 1.00 1.69 33 GLY A C 9
ATOM 6632 O O . GLY A 1 33 ? -5.080 -4.757 7.163 1.00 1.88 33 GLY A O 9
ATOM 6636 N N . PRO A 1 34 ? -7.296 -4.402 6.998 1.00 1.60 34 PRO A N 9
ATOM 6637 C CA . PRO A 1 34 ? -7.645 -5.793 6.804 1.00 1.62 34 PRO A CA 9
ATOM 6638 C C . PRO A 1 34 ? -6.608 -6.517 5.957 1.00 1.33 34 PRO A C 9
ATOM 6639 O O . PRO A 1 34 ? -5.986 -7.484 6.403 1.00 1.51 34 PRO A O 9
ATOM 6650 N N . LYS A 1 35 ? -6.404 -6.035 4.737 1.00 1.11 35 LYS A N 9
ATOM 6651 C CA . LYS A 1 35 ? -5.441 -6.653 3.835 1.00 0.99 35 LYS A CA 9
ATOM 6652 C C . LYS A 1 35 ? -5.294 -5.871 2.537 1.00 0.77 35 LYS A C 9
ATOM 6653 O O . LYS A 1 35 ? -4.361 -6.084 1.769 1.00 0.72 35 LYS A O 9
ATOM 6672 N N . ARG A 1 36 ? -6.212 -4.970 2.292 1.00 0.85 36 ARG A N 9
ATOM 6673 C CA . ARG A 1 36 ? -6.185 -4.173 1.087 1.00 0.99 36 ARG A CA 9
ATOM 6674 C C . ARG A 1 36 ? -4.782 -3.664 0.794 1.00 0.92 36 ARG A C 9
ATOM 6675 O O . ARG A 1 36 ? -4.210 -3.952 -0.246 1.00 0.97 36 ARG A O 9
ATOM 6694 N N . ARG A 1 37 ? -4.214 -2.915 1.715 1.00 0.98 37 ARG A N 9
ATOM 6695 C CA . ARG A 1 37 ? -2.873 -2.395 1.504 1.00 1.15 37 ARG A CA 9
ATOM 6696 C C . ARG A 1 37 ? -1.902 -3.555 1.385 1.00 0.98 37 ARG A C 9
ATOM 6697 O O . ARG A 1 37 ? -0.906 -3.485 0.671 1.00 1.10 37 ARG A O 9
ATOM 6716 N N . GLN A 1 38 ? -2.223 -4.638 2.070 1.00 0.83 38 GLN A N 9
ATOM 6717 C CA . GLN A 1 38 ? -1.400 -5.818 2.031 1.00 0.84 38 GLN A CA 9
ATOM 6718 C C . GLN A 1 38 ? -1.139 -6.213 0.598 1.00 0.68 38 GLN A C 9
ATOM 6719 O O . GLN A 1 38 ? -0.175 -6.918 0.315 1.00 0.73 38 GLN A O 9
ATOM 6732 N N . MET A 1 39 ? -1.990 -5.755 -0.314 1.00 0.59 39 MET A N 9
ATOM 6733 C CA . MET A 1 39 ? -1.794 -6.062 -1.706 1.00 0.57 39 MET A CA 9
ATOM 6734 C C . MET A 1 39 ? -0.318 -5.944 -2.005 1.00 0.45 39 MET A C 9
ATOM 6735 O O . MET A 1 39 ? 0.262 -6.783 -2.697 1.00 0.46 39 MET A O 9
ATOM 6749 N N . LEU A 1 40 ? 0.299 -4.908 -1.463 1.00 0.43 40 LEU A N 9
ATOM 6750 C CA . LEU A 1 40 ? 1.719 -4.737 -1.628 1.00 0.39 40 LEU A CA 9
ATOM 6751 C C . LEU A 1 40 ? 2.420 -5.984 -1.130 1.00 0.32 40 LEU A C 9
ATOM 6752 O O . LEU A 1 40 ? 3.220 -6.595 -1.832 1.00 0.33 40 LEU A O 9
ATOM 6764 N N . LEU A 1 41 ? 2.084 -6.374 0.087 1.00 0.34 41 LEU A N 9
ATOM 6765 C CA . LEU A 1 41 ? 2.653 -7.561 0.686 1.00 0.37 41 LEU A CA 9
ATOM 6766 C C . LEU A 1 41 ? 2.397 -8.754 -0.210 1.00 0.36 41 LEU A C 9
ATOM 6767 O O . LEU A 1 41 ? 3.197 -9.680 -0.271 1.00 0.45 41 LEU A O 9
ATOM 6779 N N . LYS A 1 42 ? 1.280 -8.728 -0.906 1.00 0.40 42 LYS A N 9
ATOM 6780 C CA . LYS A 1 42 ? 0.938 -9.808 -1.818 1.00 0.48 42 LYS A CA 9
ATOM 6781 C C . LYS A 1 42 ? 1.739 -9.677 -3.103 1.00 0.46 42 LYS A C 9
ATOM 6782 O O . LYS A 1 42 ? 2.056 -10.668 -3.764 1.00 0.55 42 LYS A O 9
ATOM 6801 N N . TYR A 1 43 ? 2.081 -8.450 -3.442 1.00 0.40 43 TYR A N 9
ATOM 6802 C CA . TYR A 1 43 ? 2.838 -8.171 -4.649 1.00 0.42 43 TYR A CA 9
ATOM 6803 C C . TYR A 1 43 ? 4.332 -8.371 -4.428 1.00 0.42 43 TYR A C 9
ATOM 6804 O O . TYR A 1 43 ? 5.071 -8.689 -5.362 1.00 0.55 43 TYR A O 9
ATOM 6822 N N . MET A 1 44 ? 4.766 -8.180 -3.197 1.00 0.34 44 MET A N 9
ATOM 6823 C CA . MET A 1 44 ? 6.172 -8.329 -2.846 1.00 0.40 44 MET A CA 9
ATOM 6824 C C . MET A 1 44 ? 6.381 -9.548 -1.963 1.00 0.39 44 MET A C 9
ATOM 6825 O O . MET A 1 44 ? 7.362 -10.279 -2.102 1.00 0.52 44 MET A O 9
ATOM 6839 N N . GLY A 1 45 ? 5.450 -9.764 -1.056 1.00 0.32 45 GLY A N 9
ATOM 6840 C CA . GLY A 1 45 ? 5.545 -10.884 -0.152 1.00 0.40 45 GLY A CA 9
ATOM 6841 C C . GLY A 1 45 ? 6.493 -10.576 0.976 1.00 0.37 45 GLY A C 9
ATOM 6842 O O . GLY A 1 45 ? 7.373 -11.374 1.300 1.00 0.51 45 GLY A O 9
ATOM 6846 N N . GLY A 1 46 ? 6.327 -9.397 1.553 1.00 0.32 46 GLY A N 9
ATOM 6847 C CA . GLY A 1 46 ? 7.176 -8.971 2.638 1.00 0.40 46 GLY A CA 9
ATOM 6848 C C . GLY A 1 46 ? 7.126 -7.472 2.840 1.00 0.32 46 GLY A C 9
ATOM 6849 O O . GLY A 1 46 ? 7.638 -6.710 2.024 1.00 0.30 46 GLY A O 9
ATOM 6853 N N . LEU A 1 47 ? 6.508 -7.046 3.929 1.00 0.33 47 LEU A N 9
ATOM 6854 C CA . LEU A 1 47 ? 6.395 -5.628 4.218 1.00 0.32 47 LEU A CA 9
ATOM 6855 C C . LEU A 1 47 ? 7.700 -4.944 3.888 1.00 0.29 47 LEU A C 9
ATOM 6856 O O . LEU A 1 47 ? 7.725 -3.858 3.319 1.00 0.30 47 LEU A O 9
ATOM 6868 N N . GLN A 1 48 ? 8.780 -5.592 4.264 1.00 0.36 48 GLN A N 9
ATOM 6869 C CA . GLN A 1 48 ? 10.110 -5.072 4.006 1.00 0.41 48 GLN A CA 9
ATOM 6870 C C . GLN A 1 48 ? 10.200 -4.546 2.582 1.00 0.36 48 GLN A C 9
ATOM 6871 O O . GLN A 1 48 ? 10.584 -3.396 2.352 1.00 0.38 48 GLN A O 9
ATOM 6884 N N . GLY A 1 49 ? 9.843 -5.394 1.630 1.00 0.44 49 GLY A N 9
ATOM 6885 C CA . GLY A 1 49 ? 9.882 -4.999 0.241 1.00 0.51 49 GLY A CA 9
ATOM 6886 C C . GLY A 1 49 ? 9.188 -3.679 0.036 1.00 0.45 49 GLY A C 9
ATOM 6887 O O . GLY A 1 49 ? 9.557 -2.892 -0.837 1.00 0.55 49 GLY A O 9
ATOM 6891 N N . LEU A 1 50 ? 8.184 -3.447 0.853 1.00 0.37 50 LEU A N 9
ATOM 6892 C CA . LEU A 1 50 ? 7.415 -2.220 0.800 1.00 0.43 50 LEU A CA 9
ATOM 6893 C C . LEU A 1 50 ? 8.121 -1.129 1.580 1.00 0.40 50 LEU A C 9
ATOM 6894 O O . LEU A 1 50 ? 8.202 0.017 1.152 1.00 0.56 50 LEU A O 9
ATOM 6906 N N . ARG A 1 51 ? 8.659 -1.509 2.714 1.00 0.31 51 ARG A N 9
ATOM 6907 C CA . ARG A 1 51 ? 9.352 -0.571 3.573 1.00 0.40 51 ARG A CA 9
ATOM 6908 C C . ARG A 1 51 ? 10.262 0.317 2.755 1.00 0.42 51 ARG A C 9
ATOM 6909 O O . ARG A 1 51 ? 10.279 1.543 2.912 1.00 0.61 51 ARG A O 9
ATOM 6928 N N . ASN A 1 52 ? 11.004 -0.307 1.873 1.00 0.40 52 ASN A N 9
ATOM 6929 C CA . ASN A 1 52 ? 11.915 0.414 1.001 1.00 0.51 52 ASN A CA 9
ATOM 6930 C C . ASN A 1 52 ? 11.134 1.029 -0.136 1.00 0.47 52 ASN A C 9
ATOM 6931 O O . ASN A 1 52 ? 11.517 2.062 -0.692 1.00 0.65 52 ASN A O 9
ATOM 6941 N N . ALA A 1 53 ? 10.035 0.379 -0.470 1.00 0.39 53 ALA A N 9
ATOM 6942 C CA . ALA A 1 53 ? 9.177 0.824 -1.545 1.00 0.35 53 ALA A CA 9
ATOM 6943 C C . ALA A 1 53 ? 8.436 2.085 -1.159 1.00 0.32 53 ALA A C 9
ATOM 6944 O O . ALA A 1 53 ? 7.903 2.199 -0.055 1.00 0.50 53 ALA A O 9
ATOM 6951 N N . SER A 1 54 ? 8.408 3.033 -2.063 1.00 0.27 54 SER A N 9
ATOM 6952 C CA . SER A 1 54 ? 7.709 4.259 -1.832 1.00 0.28 54 SER A CA 9
ATOM 6953 C C . SER A 1 54 ? 6.483 4.245 -2.719 1.00 0.22 54 SER A C 9
ATOM 6954 O O . SER A 1 54 ? 6.258 3.272 -3.443 1.00 0.26 54 SER A O 9
ATOM 6962 N N . VAL A 1 55 ? 5.704 5.292 -2.690 1.00 0.23 55 VAL A N 9
ATOM 6963 C CA . VAL A 1 55 ? 4.517 5.335 -3.507 1.00 0.23 55 VAL A CA 9
ATOM 6964 C C . VAL A 1 55 ? 4.863 4.862 -4.902 1.00 0.24 55 VAL A C 9
ATOM 6965 O O . VAL A 1 55 ? 4.121 4.116 -5.532 1.00 0.28 55 VAL A O 9
ATOM 6974 N N . GLU A 1 56 ? 6.012 5.304 -5.364 1.00 0.28 56 GLU A N 9
ATOM 6975 C CA . GLU A 1 56 ? 6.501 4.946 -6.677 1.00 0.36 56 GLU A CA 9
ATOM 6976 C C . GLU A 1 56 ? 6.298 3.459 -6.938 1.00 0.35 56 GLU A C 9
ATOM 6977 O O . GLU A 1 56 ? 5.806 3.062 -7.996 1.00 0.46 56 GLU A O 9
ATOM 6989 N N . GLU A 1 57 ? 6.677 2.646 -5.964 1.00 0.29 57 GLU A N 9
ATOM 6990 C CA . GLU A 1 57 ? 6.551 1.211 -6.075 1.00 0.34 57 GLU A CA 9
ATOM 6991 C C . GLU A 1 57 ? 5.179 0.763 -5.617 1.00 0.30 57 GLU A C 9
ATOM 6992 O O . GLU A 1 57 ? 4.489 0.013 -6.306 1.00 0.36 57 GLU A O 9
ATOM 7004 N N . ILE A 1 58 ? 4.790 1.228 -4.451 1.00 0.24 58 ILE A N 9
ATOM 7005 C CA . ILE A 1 58 ? 3.513 0.879 -3.886 1.00 0.24 58 ILE A CA 9
ATOM 7006 C C . ILE A 1 58 ? 2.420 1.095 -4.911 1.00 0.27 58 ILE A C 9
ATOM 7007 O O . ILE A 1 58 ? 1.416 0.400 -4.929 1.00 0.36 58 ILE A O 9
ATOM 7018 N N . ALA A 1 59 ? 2.637 2.057 -5.775 1.00 0.24 59 ALA A N 9
ATOM 7019 C CA . ALA A 1 59 ? 1.681 2.378 -6.815 1.00 0.28 59 ALA A CA 9
ATOM 7020 C C . ALA A 1 59 ? 1.756 1.363 -7.940 1.00 0.34 59 ALA A C 9
ATOM 7021 O O . ALA A 1 59 ? 1.529 1.689 -9.109 1.00 0.43 59 ALA A O 9
ATOM 7028 N N . LYS A 1 60 ? 2.058 0.126 -7.584 1.00 0.34 60 LYS A N 9
ATOM 7029 C CA . LYS A 1 60 ? 2.173 -0.945 -8.560 1.00 0.42 60 LYS A CA 9
ATOM 7030 C C . LYS A 1 60 ? 1.156 -2.022 -8.243 1.00 0.42 60 LYS A C 9
ATOM 7031 O O . LYS A 1 60 ? 1.203 -3.128 -8.783 1.00 0.51 60 LYS A O 9
ATOM 7050 N N . VAL A 1 61 ? 0.232 -1.686 -7.366 1.00 0.39 61 VAL A N 9
ATOM 7051 C CA . VAL A 1 61 ? -0.797 -2.608 -6.952 1.00 0.43 61 VAL A CA 9
ATOM 7052 C C . VAL A 1 61 ? -2.135 -2.129 -7.486 1.00 0.50 61 VAL A C 9
ATOM 7053 O O . VAL A 1 61 ? -2.182 -1.168 -8.253 1.00 0.58 61 VAL A O 9
ATOM 7062 N N . PRO A 1 62 ? -3.221 -2.814 -7.146 1.00 0.56 62 PRO A N 9
ATOM 7063 C CA . PRO A 1 62 ? -4.569 -2.421 -7.548 1.00 0.66 62 PRO A CA 9
ATOM 7064 C C . PRO A 1 62 ? -4.798 -0.939 -7.242 1.00 0.71 62 PRO A C 9
ATOM 7065 O O . PRO A 1 62 ? -3.846 -0.165 -7.208 1.00 1.49 62 PRO A O 9
ATOM 7076 N N . GLY A 1 63 ? -6.042 -0.539 -7.028 1.00 0.68 63 GLY A N 9
ATOM 7077 C CA . GLY A 1 63 ? -6.334 0.850 -6.717 1.00 0.65 63 GLY A CA 9
ATOM 7078 C C . GLY A 1 63 ? -5.145 1.593 -6.126 1.00 0.48 63 GLY A C 9
ATOM 7079 O O . GLY A 1 63 ? -4.944 2.774 -6.409 1.00 0.52 63 GLY A O 9
ATOM 7083 N N . ILE A 1 64 ? -4.348 0.900 -5.322 1.00 0.39 64 ILE A N 9
ATOM 7084 C CA . ILE A 1 64 ? -3.179 1.491 -4.693 1.00 0.30 64 ILE A CA 9
ATOM 7085 C C . ILE A 1 64 ? -2.273 2.136 -5.730 1.00 0.39 64 ILE A C 9
ATOM 7086 O O . ILE A 1 64 ? -1.318 1.524 -6.209 1.00 0.41 64 ILE A O 9
ATOM 7097 N N . SER A 1 65 ? -2.585 3.359 -6.090 1.00 0.58 65 SER A N 9
ATOM 7098 C CA . SER A 1 65 ? -1.780 4.089 -7.046 1.00 0.80 65 SER A CA 9
ATOM 7099 C C . SER A 1 65 ? -1.157 5.294 -6.365 1.00 0.98 65 SER A C 9
ATOM 7100 O O . SER A 1 65 ? 0.064 5.452 -6.342 1.00 1.90 65 SER A O 9
ATOM 7108 N N . GLN A 1 66 ? -1.996 6.134 -5.794 1.00 0.76 66 GLN A N 9
ATOM 7109 C CA . GLN A 1 66 ? -1.523 7.313 -5.093 1.00 0.75 66 GLN A CA 9
ATOM 7110 C C . GLN A 1 66 ? -2.236 7.441 -3.757 1.00 0.61 66 GLN A C 9
ATOM 7111 O O . GLN A 1 66 ? -1.600 7.481 -2.710 1.00 0.69 66 GLN A O 9
ATOM 7124 N N . GLY A 1 67 ? -3.555 7.471 -3.784 1.00 0.48 67 GLY A N 9
ATOM 7125 C CA . GLY A 1 67 ? -4.290 7.574 -2.546 1.00 0.48 67 GLY A CA 9
ATOM 7126 C C . GLY A 1 67 ? -3.802 6.547 -1.552 1.00 0.41 67 GLY A C 9
ATOM 7127 O O . GLY A 1 67 ? -3.297 6.882 -0.483 1.00 0.55 67 GLY A O 9
ATOM 7131 N N . LEU A 1 68 ? -3.928 5.289 -1.927 1.00 0.27 68 LEU A N 9
ATOM 7132 C CA . LEU A 1 68 ? -3.498 4.192 -1.087 1.00 0.24 68 LEU A CA 9
ATOM 7133 C C . LEU A 1 68 ? -1.986 4.133 -1.056 1.00 0.19 68 LEU A C 9
ATOM 7134 O O . LEU A 1 68 ? -1.381 4.032 0.003 1.00 0.19 68 LEU A O 9
ATOM 7146 N N . ALA A 1 69 ? -1.387 4.218 -2.223 1.00 0.19 69 ALA A N 9
ATOM 7147 C CA . ALA A 1 69 ? 0.057 4.165 -2.325 1.00 0.18 69 ALA A CA 9
ATOM 7148 C C . ALA A 1 69 ? 0.672 5.051 -1.260 1.00 0.15 69 ALA A C 9
ATOM 7149 O O . ALA A 1 69 ? 1.507 4.617 -0.471 1.00 0.20 69 ALA A O 9
ATOM 7156 N N . GLU A 1 70 ? 0.242 6.298 -1.238 1.00 0.18 70 GLU A N 9
ATOM 7157 C CA . GLU A 1 70 ? 0.725 7.238 -0.253 1.00 0.21 70 GLU A CA 9
ATOM 7158 C C . GLU A 1 70 ? 0.352 6.737 1.131 1.00 0.21 70 GLU A C 9
ATOM 7159 O O . GLU A 1 70 ? 1.166 6.733 2.049 1.00 0.25 70 GLU A O 9
ATOM 7171 N N . LYS A 1 71 ? -0.882 6.274 1.250 1.00 0.23 71 LYS A N 9
ATOM 7172 C CA . LYS A 1 71 ? -1.394 5.777 2.507 1.00 0.28 71 LYS A CA 9
ATOM 7173 C C . LYS A 1 71 ? -0.501 4.679 3.046 1.00 0.30 71 LYS A C 9
ATOM 7174 O O . LYS A 1 71 ? -0.332 4.522 4.260 1.00 0.41 71 LYS A O 9
ATOM 7193 N N . ILE A 1 72 ? 0.060 3.917 2.136 1.00 0.23 72 ILE A N 9
ATOM 7194 C CA . ILE A 1 72 ? 0.958 2.844 2.497 1.00 0.25 72 ILE A CA 9
ATOM 7195 C C . ILE A 1 72 ? 2.340 3.401 2.760 1.00 0.24 72 ILE A C 9
ATOM 7196 O O . ILE A 1 72 ? 2.986 3.086 3.760 1.00 0.29 72 ILE A O 9
ATOM 7207 N N . PHE A 1 73 ? 2.760 4.279 1.873 1.00 0.22 73 PHE A N 9
ATOM 7208 C CA . PHE A 1 73 ? 4.074 4.884 1.973 1.00 0.25 73 PHE A CA 9
ATOM 7209 C C . PHE A 1 73 ? 4.240 5.596 3.305 1.00 0.31 73 PHE A C 9
ATOM 7210 O O . PHE A 1 73 ? 5.277 5.486 3.957 1.00 0.41 73 PHE A O 9
ATOM 7227 N N . TRP A 1 74 ? 3.210 6.316 3.709 1.00 0.34 74 TRP A N 9
ATOM 7228 C CA . TRP A 1 74 ? 3.240 7.071 4.951 1.00 0.45 74 TRP A CA 9
ATOM 7229 C C . TRP A 1 74 ? 3.590 6.181 6.138 1.00 0.48 74 TRP A C 9
ATOM 7230 O O . TRP A 1 74 ? 3.951 6.675 7.208 1.00 0.64 74 TRP A O 9
ATOM 7251 N N . SER A 1 75 ? 3.502 4.877 5.946 1.00 0.52 75 SER A N 9
ATOM 7252 C CA . SER A 1 75 ? 3.807 3.944 7.015 1.00 0.67 75 SER A CA 9
ATOM 7253 C C . SER A 1 75 ? 5.308 3.689 7.127 1.00 0.76 75 SER A C 9
ATOM 7254 O O . SER A 1 75 ? 5.989 4.248 7.994 1.00 1.22 75 SER A O 9
ATOM 7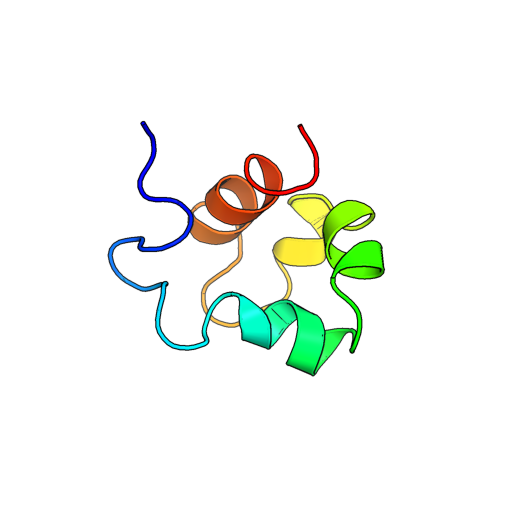262 N N . LEU A 1 76 ? 5.817 2.850 6.247 1.00 0.64 76 LEU A N 9
ATOM 7263 C CA . LEU A 1 76 ? 7.233 2.502 6.240 1.00 0.84 76 LEU A CA 9
ATOM 7264 C C . LEU A 1 76 ? 8.099 3.715 6.018 1.00 1.07 76 LEU A C 9
ATOM 7265 O O . LEU A 1 76 ? 8.722 4.221 6.947 1.00 1.45 76 LEU A O 9
ATOM 7277 N N . LYS A 1 77 ? 8.137 4.176 4.776 1.00 1.10 77 LYS A N 9
ATOM 7278 C CA . LYS A 1 77 ? 8.931 5.312 4.433 1.00 1.55 77 LYS A CA 9
ATOM 7279 C C . LYS A 1 77 ? 10.394 4.931 4.271 1.00 1.37 77 LYS A C 9
ATOM 7280 O O . LYS A 1 77 ? 11.134 4.800 5.247 1.00 1.74 77 LYS A O 9
ATOM 7299 N N . HIS A 1 78 ? 10.793 4.730 3.026 1.00 1.66 78 HIS A N 9
ATOM 7300 C CA . HIS A 1 78 ? 12.159 4.359 2.703 1.00 2.18 78 HIS A CA 9
ATOM 7301 C C . HIS A 1 78 ? 13.141 5.293 3.393 1.00 2.90 78 HIS A C 9
ATOM 7302 O O . HIS A 1 78 ? 14.054 4.800 4.090 1.00 3.54 78 HIS A O 9
ATOM 7318 N N . THR A 1 23 ? 3.603 4.774 13.242 1.00 12.87 23 THR A N 10
ATOM 7319 C CA . THR A 1 23 ? 2.604 5.826 13.124 1.00 12.40 23 THR A CA 10
ATOM 7320 C C . THR A 1 23 ? 1.446 5.369 12.248 1.00 11.26 23 THR A C 10
ATOM 7321 O O . THR A 1 23 ? 0.484 6.112 12.027 1.00 10.91 23 THR A O 10
ATOM 7330 N N . SER A 1 24 ? 1.535 4.148 11.758 1.00 10.84 24 SER A N 10
ATOM 7331 C CA . SER A 1 24 ? 0.504 3.607 10.903 1.00 9.88 24 SER A CA 10
ATOM 7332 C C . SER A 1 24 ? 0.196 2.161 11.254 1.00 8.88 24 SER A C 10
ATOM 7333 O O . SER A 1 24 ? 1.107 1.357 11.475 1.00 8.94 24 SER A O 10
ATOM 7341 N N . SER A 1 25 ? -1.082 1.841 11.322 1.00 8.15 25 SER A N 10
ATOM 7342 C CA . SER A 1 25 ? -1.511 0.486 11.609 1.00 7.30 25 SER A CA 10
ATOM 7343 C C . SER A 1 25 ? -1.142 -0.412 10.437 1.00 6.57 25 SER A C 10
ATOM 7344 O O . SER A 1 25 ? -2.004 -0.846 9.678 1.00 5.75 25 SER A O 10
ATOM 7352 N N . LEU A 1 26 ? 0.147 -0.665 10.285 1.00 7.14 26 LEU A N 10
ATOM 7353 C CA . LEU A 1 26 ? 0.666 -1.477 9.188 1.00 6.89 26 LEU A CA 10
ATOM 7354 C C . LEU A 1 26 ? -0.176 -2.719 8.921 1.00 6.55 26 LEU A C 10
ATOM 7355 O O . LEU A 1 26 ? 0.031 -3.405 7.917 1.00 6.21 26 LEU A O 10
ATOM 7367 N N . GLU A 1 27 ? -1.105 -3.021 9.803 1.00 6.94 27 GLU A N 10
ATOM 7368 C CA . GLU A 1 27 ? -1.954 -4.182 9.619 1.00 7.02 27 GLU A CA 10
ATOM 7369 C C . GLU A 1 27 ? -3.295 -3.774 9.044 1.00 6.28 27 GLU A C 10
ATOM 7370 O O . GLU A 1 27 ? -3.922 -4.514 8.283 1.00 6.42 27 GLU A O 10
ATOM 7382 N N . THR A 1 28 ? -3.725 -2.586 9.406 1.00 5.77 28 THR A N 10
ATOM 7383 C CA . THR A 1 28 ? -4.991 -2.063 8.965 1.00 5.34 28 THR A CA 10
ATOM 7384 C C . THR A 1 28 ? -4.976 -0.550 9.029 1.00 4.42 28 THR A C 10
ATOM 7385 O O . THR A 1 28 ? -5.895 0.088 9.553 1.00 4.45 28 THR A O 10
ATOM 7394 N N . ILE A 1 29 ? -3.902 0.010 8.519 1.00 4.01 29 ILE A N 10
ATOM 7395 C CA . ILE A 1 29 ? -3.739 1.454 8.483 1.00 3.56 29 ILE A CA 10
ATOM 7396 C C . ILE A 1 29 ? -4.982 2.105 7.916 1.00 3.24 29 ILE A C 10
ATOM 7397 O O . ILE A 1 29 ? -5.783 1.464 7.236 1.00 3.39 29 ILE A O 10
ATOM 7408 N N . GLU A 1 30 ? -5.128 3.386 8.181 1.00 3.49 30 GLU A N 10
ATOM 7409 C CA . GLU A 1 30 ? -6.270 4.148 7.706 1.00 3.95 30 GLU A CA 10
ATOM 7410 C C . GLU A 1 30 ? -6.260 4.314 6.192 1.00 4.11 30 GLU A C 10
ATOM 7411 O O . GLU A 1 30 ? -6.880 5.229 5.649 1.00 4.90 30 GLU A O 10
ATOM 7423 N N . GLY A 1 31 ? -5.571 3.423 5.518 1.00 3.73 31 GLY A N 10
ATOM 7424 C CA . GLY A 1 31 ? -5.494 3.463 4.074 1.00 4.17 31 GLY A CA 10
ATOM 7425 C C . GLY A 1 31 ? -5.339 2.064 3.573 1.00 3.45 31 GLY A C 10
ATOM 7426 O O . GLY A 1 31 ? -6.046 1.606 2.675 1.00 3.82 31 GLY A O 10
ATOM 7430 N N . VAL A 1 32 ? -4.401 1.389 4.185 1.00 2.72 32 VAL A N 10
ATOM 7431 C CA . VAL A 1 32 ? -4.129 0.011 3.903 1.00 2.24 32 VAL A CA 10
ATOM 7432 C C . VAL A 1 32 ? -4.560 -0.814 5.095 1.00 2.14 32 VAL A C 10
ATOM 7433 O O . VAL A 1 32 ? -4.099 -0.609 6.214 1.00 2.77 32 VAL A O 10
ATOM 7442 N N . GLY A 1 33 ? -5.442 -1.743 4.837 1.00 1.69 33 GLY A N 10
ATOM 7443 C CA . GLY A 1 33 ? -5.969 -2.582 5.879 1.00 1.86 33 GLY A CA 10
ATOM 7444 C C . GLY A 1 33 ? -6.945 -3.580 5.326 1.00 1.69 33 GLY A C 10
ATOM 7445 O O . GLY A 1 33 ? -6.891 -4.760 5.668 1.00 1.88 33 GLY A O 10
ATOM 7449 N N . PRO A 1 34 ? -7.851 -3.144 4.442 1.00 1.60 34 PRO A N 10
ATOM 7450 C CA . PRO A 1 34 ? -8.811 -4.042 3.825 1.00 1.62 34 PRO A CA 10
ATOM 7451 C C . PRO A 1 34 ? -8.077 -5.280 3.348 1.00 1.33 34 PRO A C 10
ATOM 7452 O O . PRO A 1 34 ? -7.980 -6.281 4.062 1.00 1.51 34 PRO A O 10
ATOM 7463 N N . LYS A 1 35 ? -7.533 -5.184 2.155 1.00 1.11 35 LYS A N 10
ATOM 7464 C CA . LYS A 1 35 ? -6.740 -6.253 1.583 1.00 0.99 35 LYS A CA 10
ATOM 7465 C C . LYS A 1 35 ? -5.393 -5.672 1.205 1.00 0.77 35 LYS A C 10
ATOM 7466 O O . LYS A 1 35 ? -4.442 -6.383 0.911 1.00 0.72 35 LYS A O 10
ATOM 7485 N N . ARG A 1 36 ? -5.328 -4.354 1.277 1.00 0.85 36 ARG A N 10
ATOM 7486 C CA . ARG A 1 36 ? -4.154 -3.597 0.914 1.00 0.99 36 ARG A CA 10
ATOM 7487 C C . ARG A 1 36 ? -2.868 -4.218 1.442 1.00 0.92 36 ARG A C 10
ATOM 7488 O O . ARG A 1 36 ? -1.997 -4.597 0.663 1.00 0.97 36 ARG A O 10
ATOM 7507 N N . ARG A 1 37 ? -2.750 -4.345 2.755 1.00 0.98 37 ARG A N 10
ATOM 7508 C CA . ARG A 1 37 ? -1.535 -4.913 3.320 1.00 1.15 37 ARG A CA 10
ATOM 7509 C C . ARG A 1 37 ? -1.220 -6.205 2.593 1.00 0.98 37 ARG A C 10
ATOM 7510 O O . ARG A 1 37 ? -0.079 -6.463 2.211 1.00 1.10 37 ARG A O 10
ATOM 7529 N N . GLN A 1 38 ? -2.257 -7.000 2.379 1.00 0.83 38 GLN A N 10
ATOM 7530 C CA . GLN A 1 38 ? -2.111 -8.262 1.684 1.00 0.84 38 GLN A CA 10
ATOM 7531 C C . GLN A 1 38 ? -1.704 -8.014 0.245 1.00 0.68 38 GLN A C 10
ATOM 7532 O O . GLN A 1 38 ? -0.855 -8.704 -0.291 1.00 0.73 38 GLN A O 10
ATOM 7545 N N . MET A 1 39 ? -2.295 -7.009 -0.364 1.00 0.59 39 MET A N 10
ATOM 7546 C CA . MET A 1 39 ? -1.978 -6.669 -1.734 1.00 0.57 39 MET A CA 10
ATOM 7547 C C . MET A 1 39 ? -0.489 -6.407 -1.851 1.00 0.45 39 MET A C 10
ATOM 7548 O O . MET A 1 39 ? 0.223 -7.124 -2.549 1.00 0.46 39 MET A O 10
ATOM 7562 N N . LEU A 1 40 ? -0.012 -5.412 -1.123 1.00 0.43 40 LEU A N 10
ATOM 7563 C CA . LEU A 1 40 ? 1.397 -5.084 -1.147 1.00 0.39 40 LEU A CA 10
ATOM 7564 C C . LEU A 1 40 ? 2.220 -6.318 -0.816 1.00 0.32 40 LEU A C 10
ATOM 7565 O O . LEU A 1 40 ? 3.028 -6.788 -1.618 1.00 0.33 40 LEU A O 10
ATOM 7577 N N . LEU A 1 41 ? 1.979 -6.869 0.362 1.00 0.34 41 LEU A N 10
ATOM 7578 C CA . LEU A 1 41 ? 2.695 -8.047 0.816 1.00 0.37 41 LEU A CA 10
ATOM 7579 C C . LEU A 1 41 ? 2.595 -9.174 -0.194 1.00 0.36 41 LEU A C 10
ATOM 7580 O O . LEU A 1 41 ? 3.521 -9.959 -0.349 1.00 0.45 41 LEU A O 10
ATOM 7592 N N . LYS A 1 42 ? 1.478 -9.250 -0.881 1.00 0.40 42 LYS A N 10
ATOM 7593 C CA . LYS A 1 42 ? 1.272 -10.290 -1.877 1.00 0.48 42 LYS A CA 10
ATOM 7594 C C . LYS A 1 42 ? 1.905 -9.880 -3.194 1.00 0.46 42 LYS A C 10
ATOM 7595 O O . LYS A 1 42 ? 2.175 -10.713 -4.063 1.00 0.55 42 LYS A O 10
ATOM 7614 N N . TYR A 1 43 ? 2.129 -8.589 -3.337 1.00 0.40 43 TYR A N 10
ATOM 7615 C CA . TYR A 1 43 ? 2.749 -8.048 -4.531 1.00 0.42 43 TYR A CA 10
ATOM 7616 C C . TYR A 1 43 ? 4.265 -8.094 -4.411 1.00 0.42 43 TYR A C 10
ATOM 7617 O O . TYR A 1 43 ? 4.981 -8.271 -5.401 1.00 0.55 43 TYR A O 10
ATOM 7635 N N . MET A 1 44 ? 4.747 -7.952 -3.187 1.00 0.34 44 MET A N 10
ATOM 7636 C CA . MET A 1 44 ? 6.181 -7.951 -2.923 1.00 0.40 44 MET A CA 10
ATOM 7637 C C . MET A 1 44 ? 6.599 -9.198 -2.163 1.00 0.39 44 MET A C 10
ATOM 7638 O O . MET A 1 44 ? 7.713 -9.703 -2.323 1.00 0.52 44 MET A O 10
ATOM 7652 N N . GLY A 1 45 ? 5.706 -9.682 -1.324 1.00 0.32 45 GLY A N 10
ATOM 7653 C CA . GLY A 1 45 ? 5.991 -10.859 -0.544 1.00 0.40 45 GLY A CA 10
ATOM 7654 C C . GLY A 1 45 ? 6.793 -10.516 0.685 1.00 0.37 45 GLY A C 10
ATOM 7655 O O . GLY A 1 45 ? 7.726 -11.232 1.050 1.00 0.51 45 GLY A O 10
ATOM 7659 N N . GLY A 1 46 ? 6.435 -9.412 1.321 1.00 0.32 46 GLY A N 10
ATOM 7660 C CA . GLY A 1 46 ? 7.138 -8.984 2.501 1.00 0.40 46 GLY A CA 10
ATOM 7661 C C . GLY A 1 46 ? 6.989 -7.499 2.741 1.00 0.32 46 GLY A C 10
ATOM 7662 O O . GLY A 1 46 ? 7.412 -6.688 1.918 1.00 0.30 46 GLY A O 10
ATOM 7666 N N . LEU A 1 47 ? 6.391 -7.135 3.862 1.00 0.33 47 LEU A N 10
ATOM 7667 C CA . LEU A 1 47 ? 6.179 -5.735 4.181 1.00 0.32 47 LEU A CA 10
ATOM 7668 C C . LEU A 1 47 ? 7.434 -4.929 3.926 1.00 0.29 47 LEU A C 10
ATOM 7669 O O . LEU A 1 47 ? 7.371 -3.798 3.455 1.00 0.30 47 LEU A O 10
ATOM 7681 N N . GLN A 1 48 ? 8.575 -5.504 4.243 1.00 0.36 48 GLN A N 10
ATOM 7682 C CA . GLN A 1 48 ? 9.824 -4.813 4.024 1.00 0.41 48 GLN A CA 10
ATOM 7683 C C . GLN A 1 48 ? 9.815 -4.223 2.632 1.00 0.36 48 GLN A C 10
ATOM 7684 O O . GLN A 1 48 ? 10.100 -3.046 2.438 1.00 0.38 48 GLN A O 10
ATOM 7697 N N . GLY A 1 49 ? 9.433 -5.049 1.669 1.00 0.44 49 GLY A N 10
ATOM 7698 C CA . GLY A 1 49 ? 9.391 -4.602 0.293 1.00 0.51 49 GLY A CA 10
ATOM 7699 C C . GLY A 1 49 ? 8.569 -3.349 0.184 1.00 0.45 49 GLY A C 10
ATOM 7700 O O . GLY A 1 49 ? 8.838 -2.465 -0.631 1.00 0.55 49 GLY A O 10
ATOM 7704 N N . LEU A 1 50 ? 7.579 -3.281 1.040 1.00 0.37 50 LEU A N 10
ATOM 7705 C CA . LEU A 1 50 ? 6.678 -2.155 1.103 1.00 0.43 50 LEU A CA 10
ATOM 7706 C C . LEU A 1 50 ? 7.307 -1.049 1.933 1.00 0.40 50 LEU A C 10
ATOM 7707 O O . LEU A 1 50 ? 7.022 0.132 1.765 1.00 0.56 50 LEU A O 10
ATOM 7719 N N . ARG A 1 51 ? 8.173 -1.467 2.823 1.00 0.31 51 ARG A N 10
ATOM 7720 C CA . ARG A 1 51 ? 8.883 -0.552 3.696 1.00 0.40 51 ARG A CA 10
ATOM 7721 C C . ARG A 1 51 ? 9.860 0.269 2.897 1.00 0.42 51 ARG A C 10
ATOM 7722 O O . ARG A 1 51 ? 10.086 1.446 3.174 1.00 0.61 51 ARG A O 10
ATOM 7741 N N . ASN A 1 52 ? 10.470 -0.372 1.929 1.00 0.40 52 ASN A N 10
ATOM 7742 C CA . ASN A 1 52 ? 11.401 0.313 1.045 1.00 0.51 52 ASN A CA 10
ATOM 7743 C C . ASN A 1 52 ? 10.617 0.901 -0.106 1.00 0.47 52 ASN A C 10
ATOM 7744 O O . ASN A 1 52 ? 10.872 2.020 -0.556 1.00 0.65 52 ASN A O 10
ATOM 7754 N N . ALA A 1 53 ? 9.640 0.142 -0.569 1.00 0.39 53 ALA A N 10
ATOM 7755 C CA . ALA A 1 53 ? 8.791 0.595 -1.647 1.00 0.35 53 ALA A CA 10
ATOM 7756 C C . ALA A 1 53 ? 8.100 1.876 -1.225 1.00 0.32 53 ALA A C 10
ATOM 7757 O O . ALA A 1 53 ? 7.508 1.952 -0.151 1.00 0.50 53 ALA A O 10
ATOM 7764 N N . SER A 1 54 ? 8.191 2.888 -2.058 1.00 0.27 54 SER A N 10
ATOM 7765 C CA . SER A 1 54 ? 7.577 4.145 -1.757 1.00 0.28 54 SER A CA 10
ATOM 7766 C C . SER A 1 54 ? 6.374 4.291 -2.655 1.00 0.22 54 SER A C 10
ATOM 7767 O O . SER A 1 54 ? 6.052 3.370 -3.401 1.00 0.26 54 SER A O 10
ATOM 7775 N N . VAL A 1 55 ? 5.724 5.422 -2.619 1.00 0.23 55 VAL A N 10
ATOM 7776 C CA . VAL A 1 55 ? 4.560 5.604 -3.446 1.00 0.23 55 VAL A CA 10
ATOM 7777 C C . VAL A 1 55 ? 4.866 5.086 -4.830 1.00 0.24 55 VAL A C 10
ATOM 7778 O O . VAL A 1 55 ? 4.052 4.427 -5.465 1.00 0.28 55 VAL A O 10
ATOM 7787 N N . GLU A 1 56 ? 6.069 5.381 -5.274 1.00 0.28 56 GLU A N 10
ATOM 7788 C CA . GLU A 1 56 ? 6.520 4.956 -6.578 1.00 0.36 56 GLU A CA 10
ATOM 7789 C C . GLU A 1 56 ? 6.251 3.475 -6.789 1.00 0.35 56 GLU A C 10
ATOM 7790 O O . GLU A 1 56 ? 5.644 3.081 -7.780 1.00 0.46 56 GLU A O 10
ATOM 7802 N N . GLU A 1 57 ? 6.682 2.667 -5.839 1.00 0.29 57 GLU A N 10
ATOM 7803 C CA . GLU A 1 57 ? 6.516 1.242 -5.915 1.00 0.34 57 GLU A CA 10
ATOM 7804 C C . GLU A 1 57 ? 5.128 0.839 -5.466 1.00 0.30 57 GLU A C 10
ATOM 7805 O O . GLU A 1 57 ? 4.425 0.102 -6.154 1.00 0.36 57 GLU A O 10
ATOM 7817 N N . ILE A 1 58 ? 4.753 1.309 -4.298 1.00 0.24 58 ILE A N 10
ATOM 7818 C CA . ILE A 1 58 ? 3.457 1.016 -3.747 1.00 0.24 58 ILE A CA 10
ATOM 7819 C C . ILE A 1 58 ? 2.381 1.327 -4.767 1.00 0.27 58 ILE A C 10
ATOM 7820 O O . ILE A 1 58 ? 1.323 0.717 -4.782 1.00 0.36 58 ILE A O 10
ATOM 7831 N N . ALA A 1 59 ? 2.665 2.284 -5.623 1.00 0.24 59 ALA A N 10
ATOM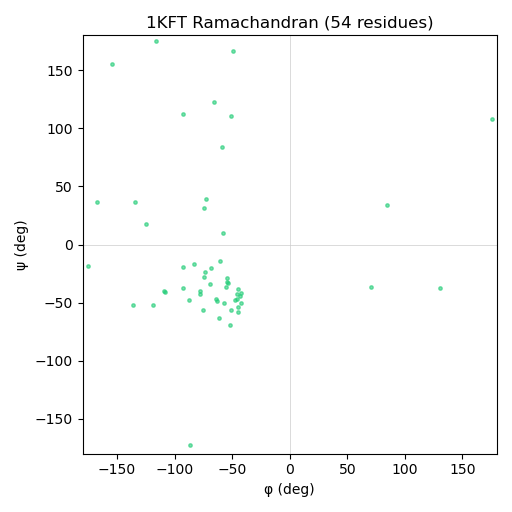 7832 C CA . ALA A 1 59 ? 1.728 2.673 -6.658 1.00 0.28 59 ALA A CA 10
ATOM 7833 C C . ALA A 1 59 ? 1.739 1.670 -7.808 1.00 0.34 59 ALA A C 10
ATOM 7834 O O . ALA A 1 59 ? 1.563 2.040 -8.973 1.00 0.43 59 ALA A O 10
ATOM 7841 N N . LYS A 1 60 ? 1.950 0.403 -7.476 1.00 0.34 60 LYS A N 10
ATOM 7842 C CA . LYS A 1 60 ? 1.978 -0.662 -8.473 1.00 0.42 60 LYS A CA 10
ATOM 7843 C C . LYS A 1 60 ? 1.006 -1.759 -8.078 1.00 0.42 60 LYS A C 10
ATOM 7844 O O . LYS A 1 60 ? 1.164 -2.925 -8.459 1.00 0.51 60 LYS A O 10
ATOM 7863 N N . VAL A 1 61 ? -0.010 -1.372 -7.334 1.00 0.39 61 VAL A N 10
ATOM 7864 C CA . VAL A 1 61 ? -1.004 -2.307 -6.838 1.00 0.43 61 VAL A CA 10
ATOM 7865 C C . VAL A 1 61 ? -2.397 -1.832 -7.235 1.00 0.50 61 VAL A C 10
ATOM 7866 O O . VAL A 1 61 ? -2.519 -0.890 -8.013 1.00 0.58 61 VAL A O 10
ATOM 7875 N N . PRO A 1 62 ? -3.453 -2.516 -6.768 1.00 0.56 62 PRO A N 10
ATOM 7876 C CA . PRO A 1 62 ? -4.852 -2.150 -7.037 1.00 0.66 62 PRO A CA 10
ATOM 7877 C C . PRO A 1 62 ? -5.083 -0.643 -6.867 1.00 0.71 62 PRO A C 10
ATOM 7878 O O . PRO A 1 62 ? -4.193 0.157 -7.146 1.00 1.49 62 PRO A O 10
ATOM 7889 N N . GLY A 1 63 ? -6.281 -0.243 -6.449 1.00 0.68 63 GLY A N 10
ATOM 7890 C CA . GLY A 1 63 ? -6.543 1.168 -6.232 1.00 0.65 63 GLY A CA 10
ATOM 7891 C C . GLY A 1 63 ? -5.277 1.921 -5.866 1.00 0.48 63 GLY A C 10
ATOM 7892 O O . GLY A 1 63 ? -5.114 3.097 -6.200 1.00 0.52 63 GLY A O 10
ATOM 7896 N N . ILE A 1 64 ? -4.382 1.244 -5.163 1.00 0.39 64 ILE A N 10
ATOM 7897 C CA . ILE A 1 64 ? -3.116 1.834 -4.780 1.00 0.30 64 ILE A CA 10
ATOM 7898 C C . ILE A 1 64 ? -2.376 2.308 -6.028 1.00 0.39 64 ILE A C 10
ATOM 7899 O O . ILE A 1 64 ? -1.486 1.630 -6.544 1.00 0.41 64 ILE A O 10
ATOM 7910 N N . SER A 1 65 ? -2.748 3.480 -6.494 1.00 0.58 65 SER A N 10
ATOM 7911 C CA . SER A 1 65 ? -2.157 4.072 -7.681 1.00 0.80 65 SER A CA 10
ATOM 7912 C C . SER A 1 65 ? -1.262 5.245 -7.314 1.00 0.98 65 SER A C 10
ATOM 7913 O O . SER A 1 65 ? -0.246 5.508 -7.955 1.00 1.90 65 SER A O 10
ATOM 7921 N N . GLN A 1 66 ? -1.668 5.955 -6.288 1.00 0.76 66 GLN A N 10
ATOM 7922 C CA . GLN A 1 66 ? -0.929 7.097 -5.796 1.00 0.75 66 GLN A CA 10
ATOM 7923 C C . GLN A 1 66 ? -1.522 7.517 -4.479 1.00 0.61 66 GLN A C 10
ATOM 7924 O O . GLN A 1 66 ? -0.836 7.597 -3.465 1.00 0.69 66 GLN A O 10
ATOM 7937 N N . GLY A 1 67 ? -2.822 7.747 -4.492 1.00 0.48 67 GLY A N 10
ATOM 7938 C CA . GLY A 1 67 ? -3.485 8.143 -3.272 1.00 0.48 67 GLY A CA 10
ATOM 7939 C C . GLY A 1 67 ? -3.179 7.151 -2.175 1.00 0.41 67 GLY A C 10
ATOM 7940 O O . GLY A 1 67 ? -2.552 7.485 -1.166 1.00 0.55 67 GLY A O 10
ATOM 7944 N N . LEU A 1 68 ? -3.591 5.916 -2.392 1.00 0.27 68 LEU A N 10
ATOM 7945 C CA . LEU A 1 68 ? -3.324 4.855 -1.451 1.00 0.24 68 LEU A CA 10
ATOM 7946 C C . LEU A 1 68 ? -1.824 4.714 -1.306 1.00 0.19 68 LEU A C 10
ATOM 7947 O O . LEU A 1 68 ? -1.300 4.609 -0.206 1.00 0.19 68 LEU A O 10
ATOM 7959 N N . ALA A 1 69 ? -1.143 4.733 -2.437 1.00 0.19 69 ALA A N 10
ATOM 7960 C CA . ALA A 1 69 ? 0.305 4.628 -2.457 1.00 0.18 69 ALA A CA 10
ATOM 7961 C C . ALA A 1 69 ? 0.900 5.515 -1.379 1.00 0.15 69 ALA A C 10
ATOM 7962 O O . ALA A 1 69 ? 1.790 5.098 -0.647 1.00 0.20 69 ALA A O 10
ATOM 7969 N N . GLU A 1 70 ? 0.408 6.740 -1.288 1.00 0.18 70 GLU A N 10
ATOM 7970 C CA . GLU A 1 70 ? 0.882 7.662 -0.273 1.00 0.21 70 GLU A CA 10
ATOM 7971 C C . GLU A 1 70 ? 0.405 7.169 1.073 1.00 0.21 70 GLU A C 10
ATOM 7972 O O . GLU A 1 70 ? 1.165 7.099 2.036 1.00 0.25 70 GLU A O 10
ATOM 7984 N N . LYS A 1 71 ? -0.866 6.808 1.115 1.00 0.23 71 LYS A N 10
ATOM 7985 C CA . LYS A 1 71 ? -1.489 6.304 2.316 1.00 0.28 71 LYS A CA 10
ATOM 7986 C C . LYS A 1 71 ? -0.636 5.202 2.923 1.00 0.30 71 LYS A C 10
ATOM 7987 O O . LYS A 1 71 ? -0.507 5.078 4.141 1.00 0.41 71 LYS A O 10
ATOM 8006 N N . ILE A 1 72 ? -0.075 4.396 2.049 1.00 0.23 72 ILE A N 10
ATOM 8007 C CA . ILE A 1 72 ? 0.773 3.285 2.442 1.00 0.25 72 ILE A CA 10
ATOM 8008 C C . ILE A 1 72 ? 2.207 3.745 2.666 1.00 0.24 72 ILE A C 10
ATOM 8009 O O . ILE A 1 72 ? 2.838 3.417 3.670 1.00 0.29 72 ILE A O 10
ATOM 8020 N N . PHE A 1 73 ? 2.703 4.525 1.728 1.00 0.22 73 PHE A N 10
ATOM 8021 C CA . PHE A 1 73 ? 4.065 5.029 1.781 1.00 0.25 73 PHE A CA 10
ATOM 8022 C C . PHE A 1 73 ? 4.343 5.721 3.107 1.00 0.31 73 PHE A C 10
ATOM 8023 O O . PHE A 1 73 ? 5.321 5.420 3.799 1.00 0.41 73 PHE A O 10
ATOM 8040 N N . TRP A 1 74 ? 3.471 6.643 3.458 1.00 0.34 74 TRP A N 10
ATOM 8041 C CA . TRP A 1 74 ? 3.605 7.401 4.683 1.00 0.45 74 TRP A CA 10
ATOM 8042 C C . TRP A 1 74 ? 3.614 6.487 5.903 1.00 0.48 74 TRP A C 10
ATOM 8043 O O . TRP A 1 74 ? 3.966 6.910 7.005 1.00 0.64 74 TRP A O 10
ATOM 8064 N N . SER A 1 75 ? 3.242 5.234 5.703 1.00 0.52 75 SER A N 10
ATOM 8065 C CA . SER A 1 75 ? 3.147 4.291 6.804 1.00 0.67 75 SER A CA 10
ATOM 8066 C C . SER A 1 75 ? 4.482 3.684 7.245 1.00 0.76 75 SER A C 10
ATOM 8067 O O . SER A 1 75 ? 5.085 4.131 8.220 1.00 1.22 75 SER A O 10
ATOM 8075 N N . LEU A 1 76 ? 4.939 2.670 6.525 1.00 0.64 76 LEU A N 10
ATOM 8076 C CA . LEU A 1 76 ? 6.158 1.958 6.906 1.00 0.84 76 LEU A CA 10
ATOM 8077 C C . LEU A 1 76 ? 7.385 2.853 7.016 1.00 1.07 76 LEU A C 10
ATOM 8078 O O . LEU A 1 76 ? 7.963 2.976 8.097 1.00 1.45 76 LEU A O 10
ATOM 8090 N N . LYS A 1 77 ? 7.792 3.480 5.926 1.00 1.10 77 LYS A N 10
ATOM 8091 C CA . LYS A 1 77 ? 9.001 4.295 5.958 1.00 1.55 77 LYS A CA 10
ATOM 8092 C C . LYS A 1 77 ? 8.748 5.773 5.694 1.00 1.37 77 LYS A C 10
ATOM 8093 O O . LYS A 1 77 ? 9.480 6.619 6.204 1.00 1.74 77 LYS A O 10
ATOM 8112 N N . HIS A 1 78 ? 7.725 6.096 4.925 1.00 1.66 78 HIS A N 10
ATOM 8113 C CA . HIS A 1 78 ? 7.435 7.483 4.613 1.00 2.18 78 HIS A CA 10
ATOM 8114 C C . HIS A 1 78 ? 8.728 8.270 4.436 1.00 2.90 78 HIS A C 10
ATOM 8115 O O . HIS A 1 78 ? 9.575 7.850 3.614 1.00 3.54 78 HIS A O 10
ATOM 8131 N N . THR A 1 23 ? -16.328 -5.074 4.181 1.00 12.87 23 THR A N 11
ATOM 8132 C CA . THR A 1 23 ? -16.436 -4.060 5.216 1.00 12.40 23 THR A CA 11
ATOM 8133 C C . THR A 1 23 ? -16.663 -2.687 4.595 1.00 11.26 23 THR A C 11
ATOM 8134 O O . THR A 1 23 ? -15.965 -1.724 4.908 1.00 10.91 23 THR A O 11
ATOM 8143 N N . SER A 1 24 ? -17.627 -2.605 3.701 1.00 10.84 24 SER A N 11
ATOM 8144 C CA . SER A 1 24 ? -17.927 -1.351 3.042 1.00 9.88 24 SER A CA 11
ATOM 8145 C C . SER A 1 24 ? -16.630 -0.687 2.594 1.00 8.88 24 SER A C 11
ATOM 8146 O O .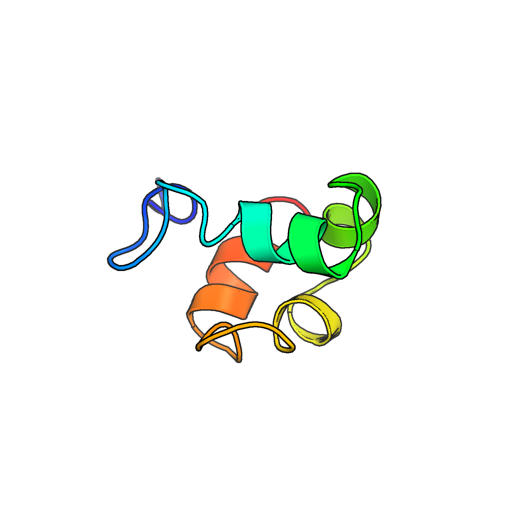 SER A 1 24 ? -15.604 -1.349 2.448 1.00 8.94 24 SER A O 11
ATOM 8154 N N . SER A 1 25 ? -16.663 0.611 2.377 1.00 8.15 25 SER A N 11
ATOM 8155 C CA . SER A 1 25 ? -15.472 1.316 1.965 1.00 7.30 25 SER A CA 11
ATOM 8156 C C . SER A 1 25 ? -14.328 1.008 2.925 1.00 6.57 25 SER A C 11
ATOM 8157 O O . SER A 1 25 ? -13.159 1.025 2.545 1.00 5.75 25 SER A O 11
ATOM 8165 N N . LEU A 1 26 ? -14.679 0.679 4.162 1.00 7.14 26 LEU A N 11
ATOM 8166 C CA . LEU A 1 26 ? -13.687 0.385 5.184 1.00 6.89 26 LEU A CA 11
ATOM 8167 C C . LEU A 1 26 ? -12.795 -0.774 4.764 1.00 6.55 26 LEU A C 11
ATOM 8168 O O . LEU A 1 26 ? -11.668 -0.906 5.243 1.00 6.21 26 LEU A O 11
ATOM 8180 N N . GLU A 1 27 ? -13.284 -1.614 3.869 1.00 6.94 27 GLU A N 11
ATOM 8181 C CA . GLU A 1 27 ? -12.498 -2.747 3.418 1.00 7.02 27 GLU A CA 11
ATOM 8182 C C . GLU A 1 27 ? -11.668 -2.391 2.194 1.00 6.28 27 GLU A C 11
ATOM 8183 O O . GLU A 1 27 ? -10.842 -3.182 1.746 1.00 6.42 27 GLU A O 11
ATOM 8195 N N . THR A 1 28 ? -11.878 -1.199 1.658 1.00 5.77 28 THR A N 11
ATOM 8196 C CA . THR A 1 28 ? -11.147 -0.763 0.482 1.00 5.34 28 THR A CA 11
ATOM 8197 C C . THR A 1 28 ? -10.627 0.656 0.661 1.00 4.42 28 THR A C 11
ATOM 8198 O O . THR A 1 28 ? -9.961 1.215 -0.214 1.00 4.45 28 THR A O 11
ATOM 8207 N N . ILE A 1 29 ? -10.922 1.221 1.817 1.00 4.01 29 ILE A N 11
ATOM 8208 C CA . ILE A 1 29 ? -10.514 2.553 2.150 1.00 3.56 29 ILE A CA 11
ATOM 8209 C C . ILE A 1 29 ? -9.034 2.746 1.920 1.00 3.24 29 ILE A C 11
ATOM 8210 O O . ILE A 1 29 ? -8.275 1.779 1.851 1.00 3.39 29 ILE A O 11
ATOM 8221 N N . GLU A 1 30 ? -8.617 3.994 1.833 1.00 3.49 30 GLU A N 11
ATOM 8222 C CA . GLU A 1 30 ? -7.221 4.306 1.633 1.00 3.95 30 GLU A CA 11
ATOM 8223 C C . GLU A 1 30 ? -6.424 3.806 2.819 1.00 4.11 30 GLU A C 11
ATOM 8224 O O . GLU A 1 30 ? -5.222 3.550 2.742 1.00 4.90 30 GLU A O 11
ATOM 8236 N N . GLY A 1 31 ? -7.138 3.633 3.899 1.00 3.73 31 GLY A N 11
ATOM 8237 C CA . GLY A 1 31 ? -6.545 3.161 5.132 1.00 4.17 31 GLY A CA 11
ATOM 8238 C C . GLY A 1 31 ? -7.011 1.780 5.482 1.00 3.45 31 GLY A C 11
ATOM 8239 O O . GLY A 1 31 ? -7.217 1.448 6.646 1.00 3.82 31 GLY A O 11
ATOM 8243 N N . VAL A 1 32 ? -7.219 0.991 4.452 1.00 2.72 32 VAL A N 11
ATOM 8244 C CA . VAL A 1 32 ? -7.620 -0.387 4.618 1.00 2.24 32 VAL A CA 11
ATOM 8245 C C . VAL A 1 32 ? -6.741 -1.089 5.637 1.00 2.14 32 VAL A C 11
ATOM 8246 O O . VAL A 1 32 ? -5.911 -0.487 6.320 1.00 2.77 32 VAL A O 11
ATOM 8255 N N . GLY A 1 33 ? -6.930 -2.374 5.677 1.00 1.69 33 GLY A N 11
ATOM 8256 C CA . GLY A 1 33 ? -6.232 -3.251 6.583 1.00 1.86 33 GLY A CA 11
ATOM 8257 C C . GLY A 1 33 ? -6.675 -4.674 6.332 1.00 1.69 33 GLY A C 11
ATOM 8258 O O . GLY A 1 33 ? -5.859 -5.592 6.285 1.00 1.88 33 GLY A O 11
ATOM 8262 N N . PRO A 1 34 ? -7.991 -4.879 6.142 1.00 1.60 34 PRO A N 11
ATOM 8263 C CA . PRO A 1 34 ? -8.575 -6.177 5.844 1.00 1.62 34 PRO A CA 11
ATOM 8264 C C . PRO A 1 34 ? -7.647 -7.049 4.996 1.00 1.33 34 PRO A C 11
ATOM 8265 O O . PRO A 1 34 ? -7.521 -8.248 5.239 1.00 1.51 34 PRO A O 11
ATOM 8276 N N . LYS A 1 35 ? -7.007 -6.447 3.998 1.00 1.11 35 LYS A N 11
ATOM 8277 C CA . LYS A 1 35 ? -6.072 -7.172 3.134 1.00 0.99 35 LYS A CA 11
ATOM 8278 C C . LYS A 1 35 ? -5.617 -6.308 1.969 1.00 0.77 35 LYS A C 11
ATOM 8279 O O . LYS A 1 35 ? -4.518 -6.474 1.439 1.00 0.72 35 LYS A O 11
ATOM 8298 N N . ARG A 1 36 ? -6.466 -5.380 1.583 1.00 0.85 36 ARG A N 11
ATOM 8299 C CA . ARG A 1 36 ? -6.175 -4.491 0.487 1.00 0.99 36 ARG A CA 11
ATOM 8300 C C . ARG A 1 36 ? -4.746 -3.969 0.575 1.00 0.92 36 ARG A C 11
ATOM 8301 O O . ARG A 1 36 ? -4.043 -3.892 -0.427 1.00 0.97 36 ARG A O 11
ATOM 8320 N N . ARG A 1 37 ? -4.316 -3.609 1.774 1.00 0.98 37 ARG A N 11
ATOM 8321 C CA . ARG A 1 37 ? -2.955 -3.124 1.957 1.00 1.15 37 ARG A CA 11
ATOM 8322 C C . ARG A 1 37 ? -2.003 -4.300 1.826 1.00 0.98 37 ARG A C 11
ATOM 8323 O O . ARG A 1 37 ? -0.919 -4.193 1.252 1.00 1.10 37 ARG A O 11
ATOM 8342 N N . GLN A 1 38 ? -2.436 -5.433 2.348 1.00 0.83 38 GLN A N 11
ATOM 8343 C CA . GLN A 1 38 ? -1.648 -6.651 2.288 1.00 0.84 38 GLN A CA 11
ATOM 8344 C C . GLN A 1 38 ? -1.326 -6.979 0.852 1.00 0.68 38 GLN A C 11
ATOM 8345 O O . GLN A 1 38 ? -0.291 -7.578 0.558 1.00 0.73 38 GLN A O 11
ATOM 8358 N N . MET A 1 39 ? -2.214 -6.587 -0.040 1.00 0.59 39 MET A N 11
ATOM 8359 C CA . MET A 1 39 ? -1.989 -6.829 -1.451 1.00 0.57 39 MET A CA 11
ATOM 8360 C C . MET A 1 39 ? -0.525 -6.566 -1.719 1.00 0.45 39 MET A C 11
ATOM 8361 O O . MET A 1 39 ? 0.134 -7.279 -2.474 1.00 0.46 39 MET A O 11
ATOM 8375 N N . LEU A 1 40 ? -0.024 -5.537 -1.061 1.00 0.43 40 LEU A N 11
ATOM 8376 C CA . LEU A 1 40 ? 1.365 -5.161 -1.160 1.00 0.39 40 LEU A CA 11
ATOM 8377 C C . LEU A 1 40 ? 2.238 -6.335 -0.770 1.00 0.32 40 LEU A C 11
ATOM 8378 O O . LEU A 1 40 ? 3.099 -6.778 -1.529 1.00 0.33 40 LEU A O 11
ATOM 8390 N N . LEU A 1 41 ? 1.995 -6.841 0.429 1.00 0.34 41 LEU A N 11
ATOM 8391 C CA . LEU A 1 41 ? 2.742 -7.967 0.952 1.00 0.37 41 LEU A CA 11
ATOM 8392 C C . LEU A 1 41 ? 2.621 -9.144 0.007 1.00 0.36 41 LEU A C 11
ATOM 8393 O O . LEU A 1 41 ? 3.559 -9.919 -0.160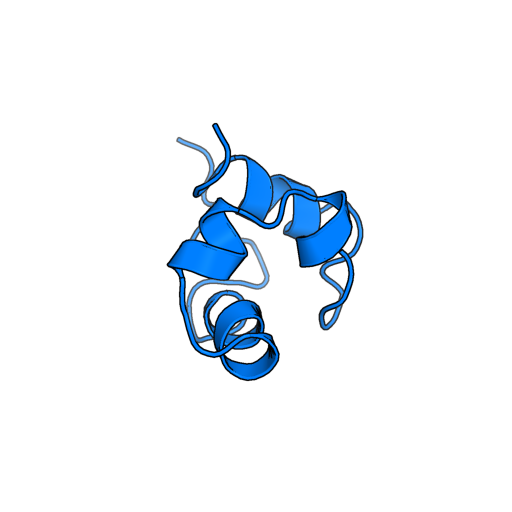 1.00 0.45 41 LEU A O 11
ATOM 8405 N N . LYS A 1 42 ? 1.464 -9.280 -0.600 1.00 0.40 42 LYS A N 11
ATOM 8406 C CA . LYS A 1 42 ? 1.242 -10.343 -1.561 1.00 0.48 42 LYS A CA 11
ATOM 8407 C C . LYS A 1 42 ? 1.880 -9.953 -2.883 1.00 0.46 42 LYS A C 11
ATOM 8408 O O . LYS A 1 42 ? 2.167 -10.795 -3.733 1.00 0.55 42 LYS A O 11
ATOM 8427 N N . TYR A 1 43 ? 2.100 -8.658 -3.035 1.00 0.40 43 TYR A N 11
ATOM 8428 C CA . TYR A 1 43 ? 2.709 -8.114 -4.235 1.00 0.42 43 TYR A CA 11
ATOM 8429 C C . TYR A 1 43 ? 4.227 -8.207 -4.155 1.00 0.42 43 TYR A C 11
ATOM 8430 O O . TYR A 1 43 ? 4.906 -8.324 -5.174 1.00 0.55 43 TYR A O 11
ATOM 8448 N N . MET A 1 44 ? 4.752 -8.156 -2.939 1.00 0.34 44 MET A N 11
ATOM 8449 C CA . MET A 1 44 ? 6.193 -8.221 -2.734 1.00 0.40 44 MET A CA 11
ATOM 8450 C C . MET A 1 44 ? 6.598 -9.458 -1.946 1.00 0.39 44 MET A C 11
ATOM 8451 O O . MET A 1 44 ? 7.593 -10.113 -2.263 1.00 0.52 44 MET A O 11
ATOM 8465 N N . GLY A 1 45 ? 5.819 -9.774 -0.924 1.00 0.32 45 GLY A N 11
ATOM 8466 C CA . GLY A 1 45 ? 6.104 -10.930 -0.102 1.00 0.40 45 GLY A CA 11
ATOM 8467 C C . GLY A 1 45 ? 6.907 -10.577 1.133 1.00 0.37 45 GLY A C 11
ATOM 8468 O O . GLY A 1 45 ? 7.663 -11.400 1.646 1.00 0.51 45 GLY A O 11
ATOM 8472 N N . GLY A 1 46 ? 6.740 -9.357 1.621 1.00 0.32 46 GLY A N 11
ATOM 8473 C CA . GLY A 1 46 ? 7.472 -8.931 2.793 1.00 0.40 46 GLY A CA 11
ATOM 8474 C C . GLY A 1 46 ? 7.376 -7.440 3.004 1.00 0.32 46 GLY A C 11
ATOM 8475 O O . GLY A 1 46 ? 7.844 -6.658 2.177 1.00 0.30 46 GLY A O 11
ATOM 8479 N N . LEU A 1 47 ? 6.771 -7.042 4.108 1.00 0.33 47 LEU A N 11
ATOM 8480 C CA . LEU A 1 47 ? 6.605 -5.634 4.410 1.00 0.32 47 LEU A CA 11
ATOM 8481 C C . LEU A 1 47 ? 7.870 -4.875 4.071 1.00 0.29 47 LEU A C 11
ATOM 8482 O O . LEU A 1 47 ? 7.826 -3.790 3.501 1.00 0.30 47 LEU A O 11
ATOM 8494 N N . GLN A 1 48 ? 8.993 -5.438 4.461 1.00 0.36 48 GLN A N 11
ATOM 8495 C CA . GLN A 1 48 ? 10.275 -4.824 4.174 1.00 0.41 48 GLN A CA 11
ATOM 8496 C C . GLN A 1 48 ? 10.290 -4.362 2.725 1.00 0.36 48 GLN A C 11
ATOM 8497 O O . GLN A 1 48 ? 10.626 -3.216 2.419 1.00 0.38 48 GLN A O 11
ATOM 8510 N N . GLY A 1 49 ? 9.901 -5.265 1.834 1.00 0.44 49 GLY A N 11
ATOM 8511 C CA . GLY A 1 49 ? 9.857 -4.942 0.425 1.00 0.51 49 GLY A CA 11
ATOM 8512 C C . GLY A 1 49 ? 8.969 -3.750 0.179 1.00 0.45 49 GLY A C 11
ATOM 8513 O O . GLY A 1 49 ? 9.156 -2.998 -0.782 1.00 0.55 49 GLY A O 11
ATOM 8517 N N . LEU A 1 50 ? 8.000 -3.579 1.058 1.00 0.37 50 LEU A N 11
ATOM 8518 C CA . LEU A 1 50 ? 7.079 -2.466 0.975 1.00 0.43 50 LEU A CA 11
ATOM 8519 C C . LEU A 1 50 ? 7.765 -1.228 1.511 1.00 0.40 50 LEU A C 11
ATOM 8520 O O . LEU A 1 50 ? 7.666 -0.148 0.939 1.00 0.56 50 LEU A O 11
ATOM 8532 N N . ARG A 1 51 ? 8.480 -1.407 2.605 1.00 0.31 51 ARG A N 11
ATOM 8533 C CA . ARG A 1 51 ? 9.223 -0.320 3.211 1.00 0.40 51 ARG A CA 11
ATOM 8534 C C . ARG A 1 51 ? 10.196 0.210 2.182 1.00 0.42 51 ARG A C 11
ATOM 8535 O O . ARG A 1 51 ? 10.526 1.396 2.145 1.00 0.61 51 ARG A O 11
ATOM 8554 N N . ASN A 1 52 ? 10.653 -0.703 1.347 1.00 0.40 52 ASN A N 11
ATOM 8555 C CA . ASN A 1 52 ? 11.569 -0.366 0.273 1.00 0.51 52 ASN A CA 11
ATOM 8556 C C . ASN A 1 52 ? 10.778 0.281 -0.844 1.00 0.47 52 ASN A C 11
ATOM 8557 O O . ASN A 1 52 ? 11.301 1.059 -1.641 1.00 0.65 52 ASN A O 11
ATOM 8567 N N . ALA A 1 53 ? 9.496 -0.032 -0.873 1.00 0.39 53 ALA A N 11
ATOM 8568 C CA . ALA A 1 53 ? 8.598 0.494 -1.877 1.00 0.35 53 ALA A CA 11
ATOM 8569 C C . ALA A 1 53 ? 8.051 1.834 -1.441 1.00 0.32 53 ALA A C 11
ATOM 8570 O O . ALA A 1 53 ? 7.467 1.965 -0.371 1.00 0.50 53 ALA A O 11
ATOM 8577 N N . SER A 1 54 ? 8.240 2.835 -2.267 1.00 0.27 54 SER A N 11
ATOM 8578 C CA . SER A 1 54 ? 7.747 4.140 -1.966 1.00 0.28 54 SER A CA 11
ATOM 8579 C C . SER A 1 54 ? 6.531 4.357 -2.826 1.00 0.22 54 SER A C 11
ATOM 8580 O O . SER A 1 54 ? 6.168 3.475 -3.599 1.00 0.26 54 SER A O 11
ATOM 8588 N N . VAL A 1 55 ? 5.914 5.498 -2.733 1.00 0.23 55 VAL A N 11
ATOM 8589 C CA . VAL A 1 55 ? 4.731 5.744 -3.516 1.00 0.23 55 VAL A CA 11
ATOM 8590 C C . VAL A 1 55 ? 4.957 5.258 -4.934 1.00 0.24 55 VAL A C 11
ATOM 8591 O O . VAL A 1 55 ? 4.080 4.675 -5.566 1.00 0.28 55 VAL A O 11
ATOM 8600 N N . GLU A 1 56 ? 6.171 5.471 -5.390 1.00 0.28 56 GLU A N 11
ATOM 8601 C CA . GLU A 1 56 ? 6.578 5.105 -6.729 1.00 0.36 56 GLU A CA 11
ATOM 8602 C C . GLU A 1 56 ? 6.390 3.616 -6.965 1.00 0.35 56 GLU A C 11
ATOM 8603 O O . GLU A 1 56 ? 5.939 3.189 -8.026 1.00 0.46 56 GLU A O 11
ATOM 8615 N N . GLU A 1 57 ? 6.747 2.828 -5.974 1.00 0.29 57 GLU A N 11
ATOM 8616 C CA . GLU A 1 57 ? 6.624 1.393 -6.072 1.00 0.34 57 GLU A CA 11
ATOM 8617 C C . GLU A 1 57 ? 5.246 0.948 -5.623 1.00 0.30 57 GLU A C 11
ATOM 8618 O O . GLU A 1 57 ? 4.564 0.180 -6.298 1.00 0.36 57 GLU A O 11
ATOM 8630 N N . ILE A 1 58 ? 4.852 1.428 -4.465 1.00 0.24 58 ILE A N 11
ATOM 8631 C CA . ILE A 1 58 ? 3.574 1.095 -3.907 1.00 0.24 58 ILE A CA 11
ATOM 8632 C C . ILE A 1 58 ? 2.484 1.359 -4.926 1.00 0.27 58 ILE A C 11
ATOM 8633 O O . ILE A 1 58 ? 1.502 0.636 -5.001 1.00 0.36 58 ILE A O 11
ATOM 8644 N N . ALA A 1 59 ? 2.678 2.382 -5.728 1.00 0.24 59 ALA A N 11
ATOM 8645 C CA . ALA A 1 59 ? 1.711 2.730 -6.751 1.00 0.28 59 ALA A CA 11
ATOM 8646 C C . ALA A 1 59 ? 1.743 1.726 -7.894 1.00 0.34 59 ALA A C 11
ATOM 8647 O O . ALA A 1 59 ? 1.424 2.062 -9.033 1.00 0.43 59 ALA A O 11
ATOM 8654 N N . LYS A 1 60 ? 2.108 0.490 -7.595 1.00 0.34 60 LYS A N 11
ATOM 8655 C CA . LYS A 1 60 ? 2.179 -0.534 -8.622 1.00 0.42 60 LYS A CA 11
ATOM 8656 C C . LYS A 1 60 ? 1.158 -1.610 -8.330 1.00 0.42 60 LYS A C 11
ATOM 8657 O O . LYS A 1 60 ? 1.154 -2.677 -8.949 1.00 0.51 60 LYS A O 11
ATOM 8676 N N . VAL A 1 61 ? 0.281 -1.311 -7.388 1.00 0.39 61 VAL A N 11
ATOM 8677 C CA . VAL A 1 61 ? -0.752 -2.236 -6.997 1.00 0.43 61 VAL A CA 11
ATOM 8678 C C . VAL A 1 61 ? -2.091 -1.709 -7.487 1.00 0.50 61 VAL A C 11
ATOM 8679 O O . VAL A 1 61 ? -2.131 -0.659 -8.124 1.00 0.58 61 VAL A O 11
ATOM 8688 N N . PRO A 1 62 ? -3.174 -2.452 -7.247 1.00 0.56 62 PRO A N 11
ATOM 8689 C CA . PRO A 1 62 ? -4.540 -2.073 -7.620 1.00 0.66 62 PRO A CA 11
ATOM 8690 C C . PRO A 1 62 ? -4.809 -0.582 -7.368 1.00 0.71 62 PRO A C 11
ATOM 8691 O O . PRO A 1 62 ? -3.904 0.236 -7.457 1.00 1.49 62 PRO A O 11
ATOM 8702 N N . GLY A 1 63 ? -6.047 -0.216 -7.073 1.00 0.68 63 GLY A N 11
ATOM 8703 C CA . GLY A 1 63 ? -6.346 1.184 -6.809 1.00 0.65 63 GLY A CA 11
ATOM 8704 C C . GLY A 1 63 ? -5.157 1.917 -6.207 1.00 0.48 63 GLY A C 11
ATOM 8705 O O . GLY A 1 63 ? -4.999 3.129 -6.376 1.00 0.52 63 GLY A O 11
ATOM 8709 N N . ILE A 1 64 ? -4.327 1.169 -5.498 1.00 0.39 64 ILE A N 11
ATOM 8710 C CA . ILE A 1 64 ? -3.138 1.699 -4.871 1.00 0.30 64 ILE A CA 11
ATOM 8711 C C . ILE A 1 64 ? -2.229 2.378 -5.888 1.00 0.39 64 ILE A C 11
ATOM 8712 O O . ILE A 1 64 ? -1.327 1.755 -6.446 1.00 0.41 64 ILE A O 11
ATOM 8723 N N . SER A 1 65 ? -2.479 3.648 -6.126 1.00 0.58 65 SER A N 11
ATOM 8724 C CA . SER A 1 65 ? -1.682 4.419 -7.061 1.00 0.80 65 SER A CA 11
ATOM 8725 C C . SER A 1 65 ? -1.098 5.646 -6.367 1.00 0.98 65 SER A C 11
ATOM 8726 O O . SER A 1 65 ? 0.115 5.804 -6.267 1.00 1.90 65 SER A O 11
ATOM 8734 N N . GLN A 1 66 ? -1.970 6.505 -5.882 1.00 0.76 66 GLN A N 11
ATOM 8735 C CA . GLN A 1 66 ? -1.546 7.705 -5.186 1.00 0.75 66 GLN A CA 11
ATOM 8736 C C . GLN A 1 66 ? -2.208 7.779 -3.824 1.00 0.61 66 GLN A C 11
ATOM 8737 O O . GLN A 1 66 ? -1.540 7.863 -2.794 1.00 0.69 66 GLN A O 11
ATOM 8750 N N . GLY A 1 67 ? -3.521 7.716 -3.809 1.00 0.48 67 GLY A N 11
ATOM 8751 C CA . GLY A 1 67 ? -4.221 7.783 -2.545 1.00 0.48 67 GLY A CA 11
ATOM 8752 C C . GLY A 1 67 ? -3.730 6.712 -1.595 1.00 0.41 67 GLY A C 11
ATOM 8753 O O . GLY A 1 67 ? -3.137 7.006 -0.557 1.00 0.55 67 GLY A O 11
ATOM 8757 N N . LEU A 1 68 ? -3.934 5.465 -1.984 1.00 0.27 68 LEU A N 11
ATOM 8758 C CA . LEU A 1 68 ? -3.511 4.325 -1.194 1.00 0.24 68 LEU A CA 11
ATOM 8759 C C . LEU A 1 68 ? -2.002 4.253 -1.170 1.00 0.19 68 LEU A C 11
ATOM 8760 O O . LEU A 1 68 ? -1.386 4.110 -0.122 1.00 0.19 68 LEU A O 11
ATOM 8772 N N . ALA A 1 69 ? -1.410 4.354 -2.339 1.00 0.19 69 ALA A N 11
ATOM 8773 C CA . ALA A 1 69 ? 0.029 4.300 -2.439 1.00 0.18 69 ALA A CA 11
ATOM 8774 C C . ALA A 1 69 ? 0.645 5.173 -1.361 1.00 0.15 69 ALA A C 11
ATOM 8775 O O . ALA A 1 69 ? 1.489 4.719 -0.589 1.00 0.20 69 ALA A O 11
ATOM 8782 N N . GLU A 1 70 ? 0.208 6.422 -1.302 1.00 0.18 70 GLU A N 11
ATOM 8783 C CA . GLU A 1 70 ? 0.711 7.338 -0.299 1.00 0.21 70 GLU A CA 11
ATOM 8784 C C . GLU A 1 70 ? 0.352 6.805 1.073 1.00 0.21 70 GLU A C 11
ATOM 8785 O O . GLU A 1 70 ? 1.179 6.779 1.985 1.00 0.25 70 GLU A O 11
ATOM 8797 N N . LYS A 1 71 ? -0.884 6.354 1.199 1.00 0.23 71 LYS A N 11
ATOM 8798 C CA . LYS A 1 71 ? -1.370 5.800 2.440 1.00 0.28 71 LYS A CA 11
ATOM 8799 C C . LYS A 1 71 ? -0.384 4.773 2.960 1.00 0.30 71 LYS A C 11
ATOM 8800 O O . LYS A 1 71 ? -0.099 4.705 4.158 1.00 0.41 71 LYS A O 11
ATOM 8819 N N . ILE A 1 72 ? 0.125 3.971 2.048 1.00 0.23 72 ILE A N 11
ATOM 8820 C CA . ILE A 1 72 ? 1.091 2.945 2.394 1.00 0.25 72 ILE A CA 11
ATOM 8821 C C . ILE A 1 72 ? 2.448 3.575 2.618 1.00 0.24 72 ILE A C 11
ATOM 8822 O O . ILE A 1 72 ? 3.158 3.254 3.571 1.00 0.29 72 ILE A O 11
ATOM 8833 N N . PHE A 1 73 ? 2.783 4.493 1.738 1.00 0.22 73 PHE A N 11
ATOM 8834 C CA . PHE A 1 73 ? 4.051 5.187 1.822 1.00 0.25 73 PHE A CA 11
ATOM 8835 C C . PHE A 1 73 ? 4.242 5.733 3.228 1.00 0.31 73 PHE A C 11
ATOM 8836 O O . PHE A 1 73 ? 5.197 5.386 3.925 1.00 0.41 73 PHE A O 11
ATOM 8853 N N . TRP A 1 74 ? 3.296 6.553 3.655 1.00 0.34 74 TRP A N 11
ATOM 8854 C CA . TRP A 1 74 ? 3.343 7.171 4.969 1.00 0.45 74 TRP A CA 11
ATOM 8855 C C . TRP A 1 74 ? 3.428 6.116 6.064 1.00 0.48 74 TRP A C 11
ATOM 8856 O O . TRP A 1 74 ? 3.777 6.420 7.207 1.00 0.64 74 TRP A O 11
ATOM 8877 N N . SER A 1 75 ? 3.115 4.879 5.715 1.00 0.52 75 SER A N 11
ATOM 8878 C CA . SER A 1 75 ? 3.150 3.795 6.679 1.00 0.67 75 SER A CA 11
ATOM 8879 C C . SER A 1 75 ? 4.590 3.392 6.991 1.00 0.76 75 SER A C 11
ATOM 8880 O O . SER A 1 75 ? 5.049 3.528 8.127 1.00 1.22 75 SER A O 11
ATOM 8888 N N . LEU A 1 76 ? 5.309 2.907 5.990 1.00 0.64 76 LEU A N 11
ATOM 8889 C CA . LEU A 1 76 ? 6.697 2.497 6.187 1.00 0.84 76 LEU A CA 11
ATOM 8890 C C . LEU A 1 76 ? 7.649 3.563 5.676 1.00 1.07 76 LEU A C 11
ATOM 8891 O O . LEU A 1 76 ? 8.708 3.802 6.255 1.00 1.45 76 LEU A O 11
ATOM 8903 N N . LYS A 1 77 ? 7.264 4.207 4.593 1.00 1.10 77 LYS A N 11
ATOM 8904 C CA . LYS A 1 77 ? 8.081 5.247 3.993 1.00 1.55 77 LYS A CA 11
ATOM 8905 C C . LYS A 1 77 ? 7.947 6.549 4.768 1.00 1.37 77 LYS A C 11
ATOM 8906 O O . LYS A 1 77 ? 8.010 7.633 4.187 1.00 1.74 77 LYS A O 11
ATOM 8925 N N . HIS A 1 78 ? 7.750 6.449 6.071 1.00 1.66 78 HIS A N 11
ATOM 8926 C CA . HIS A 1 78 ? 7.606 7.631 6.906 1.00 2.18 78 HIS A CA 11
ATOM 8927 C C . HIS A 1 78 ? 7.343 7.220 8.343 1.00 2.90 78 HIS A C 11
ATOM 8928 O O . HIS A 1 78 ? 6.687 7.986 9.075 1.00 3.54 78 HIS A O 11
ATOM 8944 N N . THR A 1 23 ? -18.719 4.255 6.535 1.00 12.87 23 THR A N 12
ATOM 8945 C CA . THR A 1 23 ? -18.281 4.816 7.809 1.00 12.40 23 THR A CA 12
ATOM 8946 C C . THR A 1 23 ? -16.883 4.330 8.158 1.00 11.26 23 THR A C 12
ATOM 8947 O O . THR A 1 23 ? -16.420 4.483 9.288 1.00 10.91 23 THR A O 12
ATOM 8956 N N . SER A 1 24 ? -16.216 3.747 7.181 1.00 10.84 24 SER A N 12
ATOM 8957 C CA . SER A 1 24 ? -14.880 3.235 7.381 1.00 9.88 24 SER A CA 12
ATOM 8958 C C . SER A 1 24 ? -14.020 3.484 6.153 1.00 8.88 24 SER A C 12
ATOM 8959 O O . SER A 1 24 ? -14.522 3.883 5.102 1.00 8.94 24 SER A O 12
ATOM 8967 N N . SER A 1 25 ? -12.726 3.262 6.296 1.00 8.15 25 SER A N 12
ATOM 8968 C CA . SER A 1 25 ? -11.793 3.450 5.202 1.00 7.30 25 SER A CA 12
ATOM 8969 C C . SER A 1 25 ? -10.534 2.638 5.456 1.00 6.57 25 SER A C 12
ATOM 8970 O O . SER A 1 25 ? -9.455 2.962 4.971 1.00 5.75 25 SER A O 12
ATOM 8978 N N . LEU A 1 26 ? -10.698 1.561 6.202 1.00 7.14 26 LEU A N 12
ATOM 8979 C CA . LEU A 1 26 ? -9.595 0.686 6.552 1.00 6.89 26 LEU A CA 12
ATOM 8980 C C . LEU A 1 26 ? -8.917 0.154 5.297 1.00 6.55 26 LEU A C 12
ATOM 8981 O O . LEU A 1 26 ? -7.780 -0.317 5.342 1.00 6.21 26 LEU A O 12
ATOM 8993 N N . GLU A 1 27 ? -9.620 0.253 4.179 1.00 6.94 27 GLU A N 12
ATOM 8994 C CA . GLU A 1 27 ? -9.113 -0.221 2.899 1.00 7.02 27 GLU A CA 12
ATOM 8995 C C . GLU A 1 27 ? -8.360 0.874 2.157 1.00 6.28 27 GLU A C 12
ATOM 8996 O O . GLU A 1 27 ? -7.773 0.631 1.105 1.00 6.42 27 GLU A O 12
ATOM 9008 N N . THR A 1 28 ? -8.380 2.081 2.692 1.00 5.77 28 THR A N 12
ATOM 9009 C CA . THR A 1 28 ? -7.700 3.185 2.044 1.00 5.34 28 THR A CA 12
ATOM 9010 C C . THR A 1 28 ? -6.993 4.077 3.050 1.00 4.42 28 THR A C 12
ATOM 9011 O O . THR A 1 28 ? -6.304 5.023 2.675 1.00 4.45 28 THR A O 12
ATOM 9020 N N . ILE A 1 29 ? -7.164 3.781 4.319 1.00 4.01 29 ILE A N 12
ATOM 9021 C CA . ILE A 1 29 ? -6.549 4.545 5.358 1.00 3.56 29 ILE A CA 12
ATOM 9022 C C . ILE A 1 29 ? -5.041 4.479 5.256 1.00 3.24 29 ILE A C 12
ATOM 9023 O O . ILE A 1 29 ? -4.479 3.450 4.871 1.00 3.39 29 ILE A O 12
ATOM 9034 N N . GLU A 1 30 ? -4.388 5.563 5.628 1.00 3.49 30 GLU A N 12
ATOM 9035 C CA . GLU A 1 30 ? -2.936 5.612 5.589 1.00 3.95 30 GLU A CA 12
ATOM 9036 C C . GLU A 1 30 ? -2.384 4.550 6.510 1.00 4.11 30 GLU A C 12
ATOM 9037 O O . GLU A 1 30 ? -1.184 4.272 6.550 1.00 4.90 30 GLU A O 12
ATOM 9049 N N . GLY A 1 31 ? -3.300 3.960 7.234 1.00 3.73 31 GLY A N 12
ATOM 9050 C CA . GLY A 1 31 ? -2.982 2.906 8.163 1.00 4.17 31 GLY A CA 12
ATOM 9051 C C . GLY A 1 31 ? -3.734 1.651 7.845 1.00 3.45 31 GLY A C 12
ATOM 9052 O O . GLY A 1 31 ? -4.186 0.936 8.739 1.00 3.82 31 GLY A O 12
ATOM 9056 N N . VAL A 1 32 ? -3.900 1.396 6.561 1.00 2.72 32 VAL A N 12
ATOM 9057 C CA . VAL A 1 32 ? -4.568 0.208 6.114 1.00 2.24 32 VAL A CA 12
ATOM 9058 C C . VAL A 1 32 ? -3.898 -1.015 6.711 1.00 2.14 32 VAL A C 12
ATOM 9059 O O . VAL A 1 32 ? -3.115 -0.911 7.656 1.00 2.77 32 VAL A O 12
ATOM 9068 N N . GLY A 1 33 ? -4.187 -2.158 6.139 1.00 1.69 33 GLY A N 12
ATOM 9069 C CA . GLY A 1 33 ? -3.635 -3.398 6.638 1.00 1.86 33 GLY A CA 12
ATOM 9070 C C . GLY A 1 33 ? -4.630 -4.532 6.540 1.00 1.69 33 GLY A C 12
ATOM 9071 O O . GLY A 1 33 ? -4.288 -5.616 6.076 1.00 1.88 33 GLY A O 12
ATOM 9075 N N . PRO A 1 34 ? -5.881 -4.303 6.961 1.00 1.60 34 PRO A N 12
ATOM 9076 C CA . PRO A 1 34 ? -6.946 -5.299 6.911 1.00 1.62 34 PRO A CA 12
ATOM 9077 C C . PRO A 1 34 ? -6.827 -6.217 5.697 1.00 1.33 34 PRO A C 12
ATOM 9078 O O . PRO A 1 34 ? -7.376 -7.320 5.672 1.00 1.51 34 PRO A O 12
ATOM 9089 N N . LYS A 1 35 ? -6.129 -5.739 4.683 1.00 1.11 35 LYS A N 12
ATOM 9090 C CA . LYS A 1 35 ? -5.903 -6.488 3.458 1.00 0.99 35 LYS A CA 12
ATOM 9091 C C . LYS A 1 35 ? -5.190 -5.594 2.463 1.00 0.77 35 LYS A C 12
ATOM 9092 O O . LYS A 1 35 ? -4.341 -6.032 1.686 1.00 0.72 35 LYS A O 12
ATOM 9111 N N . ARG A 1 36 ? -5.524 -4.319 2.530 1.00 0.85 36 ARG A N 12
ATOM 9112 C CA . ARG A 1 36 ? -4.961 -3.324 1.678 1.00 0.99 36 ARG A CA 12
ATOM 9113 C C . ARG A 1 36 ? -3.447 -3.450 1.620 1.00 0.92 36 ARG A C 12
ATOM 9114 O O . ARG A 1 36 ? -2.864 -3.659 0.558 1.00 0.97 36 ARG A O 12
ATOM 9133 N N . ARG A 1 37 ? -2.817 -3.333 2.773 1.00 0.98 37 ARG A N 12
ATOM 9134 C CA . ARG A 1 37 ? -1.373 -3.423 2.853 1.00 1.15 37 ARG A CA 12
ATOM 9135 C C . ARG A 1 37 ? -0.910 -4.752 2.289 1.00 0.98 37 ARG A C 12
ATOM 9136 O O . ARG A 1 37 ? 0.021 -4.811 1.485 1.00 1.10 37 ARG A O 12
ATOM 9155 N N . GLN A 1 38 ? -1.577 -5.818 2.705 1.00 0.83 38 GLN A N 12
ATOM 9156 C CA . GLN A 1 38 ? -1.235 -7.145 2.239 1.00 0.84 38 GLN A CA 12
ATOM 9157 C C . GLN A 1 38 ? -1.015 -7.114 0.745 1.00 0.68 38 GLN A C 12
ATOM 9158 O O . GLN A 1 38 ? -0.108 -7.759 0.231 1.00 0.73 38 GLN A O 12
ATOM 9171 N N . MET A 1 39 ? -1.842 -6.343 0.055 1.00 0.59 39 MET A N 12
ATOM 9172 C CA . MET A 1 39 ? -1.723 -6.224 -1.384 1.00 0.57 39 MET A CA 12
ATOM 9173 C C . MET A 1 39 ? -0.257 -6.093 -1.732 1.00 0.45 39 MET A C 12
ATOM 9174 O O . MET A 1 39 ? 0.271 -6.817 -2.574 1.00 0.46 39 MET A O 12
ATOM 9188 N N . LEU A 1 40 ? 0.408 -5.178 -1.043 1.00 0.43 40 LEU A N 12
ATOM 9189 C CA . LEU A 1 40 ? 1.816 -4.959 -1.248 1.00 0.39 40 LEU A CA 12
ATOM 9190 C C . LEU A 1 40 ? 2.562 -6.254 -1.009 1.00 0.32 40 LEU A C 12
ATOM 9191 O O . LEU A 1 40 ? 3.345 -6.697 -1.841 1.00 0.33 40 LEU A O 12
ATOM 9203 N N . LEU A 1 41 ? 2.268 -6.883 0.117 1.00 0.34 41 LEU A N 12
ATOM 9204 C CA . LEU A 1 41 ? 2.903 -8.136 0.489 1.00 0.37 41 LEU A CA 12
ATOM 9205 C C . LEU A 1 41 ? 2.712 -9.177 -0.593 1.00 0.36 41 LEU A C 12
ATOM 9206 O O . LEU A 1 41 ? 3.604 -9.974 -0.867 1.00 0.45 41 LEU A O 12
ATOM 9218 N N . LYS A 1 42 ? 1.546 -9.166 -1.205 1.00 0.40 42 LYS A N 12
ATOM 9219 C CA . LYS A 1 42 ? 1.235 -10.104 -2.262 1.00 0.48 42 LYS A CA 12
ATOM 9220 C C . LYS A 1 42 ? 1.891 -9.658 -3.555 1.00 0.46 42 LYS A C 12
ATOM 9221 O O . LYS A 1 42 ? 2.192 -10.469 -4.435 1.00 0.55 42 LYS A O 12
ATOM 9240 N N . TYR A 1 43 ? 2.123 -8.364 -3.658 1.00 0.40 43 TYR A N 12
ATOM 9241 C CA . TYR A 1 43 ? 2.748 -7.797 -4.839 1.00 0.42 43 TYR A CA 12
ATOM 9242 C C . TYR A 1 43 ? 4.270 -7.812 -4.737 1.00 0.42 43 TYR A C 12
ATOM 9243 O O . TYR A 1 43 ? 4.966 -7.762 -5.750 1.00 0.55 43 TYR A O 12
ATOM 9261 N N . MET A 1 44 ? 4.783 -7.854 -3.520 1.00 0.34 44 MET A N 12
ATOM 9262 C CA . MET A 1 44 ? 6.223 -7.870 -3.304 1.00 0.40 44 MET A CA 12
ATOM 9263 C C . MET A 1 44 ? 6.668 -9.157 -2.627 1.00 0.39 44 MET A C 12
ATOM 9264 O O . MET A 1 44 ? 7.702 -9.728 -2.971 1.00 0.52 44 MET A O 12
ATOM 9278 N N . GLY A 1 45 ? 5.879 -9.613 -1.671 1.00 0.32 45 GLY A N 12
ATOM 9279 C CA . GLY A 1 45 ? 6.218 -10.818 -0.953 1.00 0.40 45 GLY A CA 12
ATOM 9280 C C . GLY A 1 45 ? 7.055 -10.532 0.276 1.00 0.37 45 GLY A C 12
ATOM 9281 O O . GLY A 1 45 ? 7.965 -11.296 0.609 1.00 0.51 45 GLY A O 12
ATOM 9285 N N . GLY A 1 46 ? 6.752 -9.431 0.954 1.00 0.32 46 GLY A N 12
ATOM 9286 C CA . GLY A 1 46 ? 7.496 -9.071 2.141 1.00 0.40 46 GLY A CA 12
ATOM 9287 C C . GLY A 1 46 ? 7.242 -7.643 2.568 1.00 0.32 46 GLY A C 12
ATOM 9288 O O . GLY A 1 46 ? 7.609 -6.701 1.867 1.00 0.30 46 GLY A O 12
ATOM 9292 N N . LEU A 1 47 ? 6.608 -7.479 3.718 1.00 0.33 47 LEU A N 12
ATOM 9293 C CA . LEU A 1 47 ? 6.307 -6.153 4.228 1.00 0.32 47 LEU A CA 12
ATOM 9294 C C . LEU A 1 47 ? 7.543 -5.282 4.126 1.00 0.29 47 LEU A C 12
ATOM 9295 O O . LEU A 1 47 ? 7.459 -4.088 3.847 1.00 0.30 47 LEU A O 12
ATOM 9307 N N . GLN A 1 48 ? 8.687 -5.894 4.349 1.00 0.36 48 GLN A N 12
ATOM 9308 C CA . GLN A 1 48 ? 9.943 -5.184 4.256 1.00 0.41 48 GLN A CA 12
ATOM 9309 C C . GLN A 1 48 ? 10.000 -4.496 2.913 1.00 0.36 48 GLN A C 12
ATOM 9310 O O . GLN A 1 48 ? 10.317 -3.306 2.802 1.00 0.38 48 GLN A O 12
ATOM 9323 N N . GLY A 1 49 ? 9.649 -5.258 1.891 1.00 0.44 49 GLY A N 12
ATOM 9324 C CA . GLY A 1 49 ? 9.653 -4.740 0.548 1.00 0.51 49 GLY A CA 12
ATOM 9325 C C . GLY A 1 49 ? 8.692 -3.592 0.430 1.00 0.45 49 GLY A C 12
ATOM 9326 O O . GLY A 1 49 ? 8.897 -2.665 -0.355 1.00 0.55 49 GLY A O 12
ATOM 9330 N N . LEU A 1 50 ? 7.649 -3.642 1.239 1.00 0.37 50 LEU A N 12
ATOM 9331 C CA . LEU A 1 50 ? 6.649 -2.600 1.242 1.00 0.43 50 LEU A CA 12
ATOM 9332 C C . LEU A 1 50 ? 7.246 -1.363 1.884 1.00 0.40 50 LEU A C 12
ATOM 9333 O O . LEU A 1 50 ? 7.252 -0.289 1.293 1.00 0.56 50 LEU A O 12
ATOM 9345 N N . ARG A 1 51 ? 7.783 -1.524 3.080 1.00 0.31 51 ARG A N 12
ATOM 9346 C CA . ARG A 1 51 ? 8.413 -0.410 3.763 1.00 0.40 51 ARG A CA 12
ATOM 9347 C C . ARG A 1 51 ? 9.457 0.173 2.836 1.00 0.42 51 ARG A C 12
ATOM 9348 O O . ARG A 1 51 ? 9.691 1.379 2.795 1.00 0.61 51 ARG A O 12
ATOM 9367 N N . ASN A 1 52 ? 10.078 -0.719 2.082 1.00 0.40 52 ASN A N 12
ATOM 9368 C CA . ASN A 1 52 ? 11.109 -0.331 1.132 1.00 0.51 52 ASN A CA 12
ATOM 9369 C C . ASN A 1 52 ? 10.467 0.232 -0.109 1.00 0.47 52 ASN A C 12
ATOM 9370 O O . ASN A 1 52 ? 11.027 1.092 -0.789 1.00 0.65 52 ASN A O 12
ATOM 9380 N N . ALA A 1 53 ? 9.283 -0.254 -0.402 1.00 0.39 53 ALA A N 12
ATOM 9381 C CA . ALA A 1 53 ? 8.549 0.210 -1.553 1.00 0.35 53 ALA A CA 12
ATOM 9382 C C . ALA A 1 53 ? 8.150 1.653 -1.331 1.00 0.32 53 ALA A C 12
ATOM 9383 O O . ALA A 1 53 ? 7.870 2.061 -0.207 1.00 0.50 53 ALA A O 12
ATOM 9390 N N . SER A 1 54 ? 8.168 2.441 -2.377 1.00 0.27 54 SER A N 12
ATOM 9391 C CA . SER A 1 54 ? 7.783 3.819 -2.263 1.00 0.28 54 SER A CA 12
ATOM 9392 C C . SER A 1 54 ? 6.507 4.011 -3.047 1.00 0.22 54 SER A C 12
ATOM 9393 O O . SER A 1 54 ? 6.012 3.064 -3.652 1.00 0.26 54 SER A O 12
ATOM 9401 N N . VAL A 1 55 ? 5.987 5.210 -3.065 1.00 0.23 55 VAL A N 12
ATOM 9402 C CA . VAL A 1 55 ? 4.759 5.463 -3.776 1.00 0.23 55 VAL A CA 12
ATOM 9403 C C . VAL A 1 55 ? 4.821 4.781 -5.123 1.00 0.24 55 VAL A C 12
ATOM 9404 O O . VAL A 1 55 ? 3.863 4.174 -5.578 1.00 0.28 55 VAL A O 12
ATOM 9413 N N . GLU A 1 56 ? 5.988 4.863 -5.726 1.00 0.28 56 GLU A N 12
ATOM 9414 C CA . GLU A 1 56 ? 6.233 4.277 -7.026 1.00 0.36 56 GLU A CA 12
ATOM 9415 C C . GLU A 1 56 ? 5.875 2.796 -7.039 1.00 0.35 56 GLU A C 12
ATOM 9416 O O . GLU A 1 56 ? 5.213 2.305 -7.955 1.00 0.46 56 GLU A O 12
ATOM 9428 N N . GLU A 1 57 ? 6.316 2.094 -6.015 1.00 0.29 57 GLU A N 12
ATOM 9429 C CA . GLU A 1 57 ? 6.070 0.674 -5.888 1.00 0.34 57 GLU A CA 12
ATOM 9430 C C . GLU A 1 57 ? 4.681 0.448 -5.336 1.00 0.30 57 GLU A C 12
ATOM 9431 O O . GLU A 1 57 ? 3.874 -0.297 -5.888 1.00 0.36 57 GLU A O 12
ATOM 9443 N N . ILE A 1 58 ? 4.426 1.106 -4.226 1.00 0.24 58 ILE A N 12
ATOM 9444 C CA . ILE A 1 58 ? 3.157 1.027 -3.559 1.00 0.24 58 ILE A CA 12
ATOM 9445 C C . ILE A 1 58 ? 2.049 1.430 -4.511 1.00 0.27 58 ILE A C 12
ATOM 9446 O O . ILE A 1 58 ? 0.898 1.075 -4.331 1.00 0.36 58 ILE A O 12
ATOM 9457 N N . ALA A 1 59 ? 2.405 2.202 -5.513 1.00 0.24 59 ALA A N 12
ATOM 9458 C CA . ALA A 1 59 ? 1.435 2.643 -6.497 1.00 0.28 59 ALA A CA 12
ATOM 9459 C C . ALA A 1 59 ? 1.324 1.635 -7.630 1.00 0.34 59 ALA A C 12
ATOM 9460 O O . ALA A 1 59 ? 0.701 1.904 -8.658 1.00 0.43 59 ALA A O 12
ATOM 9467 N N . LYS A 1 60 ? 1.904 0.461 -7.428 1.00 0.34 60 LYS A N 12
ATOM 9468 C CA . LYS A 1 60 ? 1.882 -0.581 -8.440 1.00 0.42 60 LYS A CA 12
ATOM 9469 C C . LYS A 1 60 ? 1.113 -1.767 -7.910 1.00 0.42 60 LYS A C 12
ATOM 9470 O O . LYS A 1 60 ? 1.410 -2.922 -8.215 1.00 0.51 60 LYS A O 12
ATOM 9489 N N . VAL A 1 61 ? 0.136 -1.452 -7.095 1.00 0.39 61 VAL A N 12
ATOM 9490 C CA . VAL A 1 61 ? -0.707 -2.450 -6.484 1.00 0.43 61 VAL A CA 12
ATOM 9491 C C . VAL A 1 61 ? -2.170 -2.174 -6.832 1.00 0.50 61 VAL A C 12
ATOM 9492 O O . VAL A 1 61 ? -2.475 -1.188 -7.503 1.00 0.58 61 VAL A O 12
ATOM 9501 N N . PRO A 1 62 ? -3.084 -3.023 -6.365 1.00 0.56 62 PRO A N 12
ATOM 9502 C CA . PRO A 1 62 ? -4.521 -2.909 -6.626 1.00 0.66 62 PRO A CA 12
ATOM 9503 C C . PRO A 1 62 ? -5.050 -1.496 -6.444 1.00 0.71 62 PRO A C 12
ATOM 9504 O O . PRO A 1 62 ? -5.409 -1.096 -5.333 1.00 1.49 62 PRO A O 12
ATOM 9515 N N . GLY A 1 63 ? -5.099 -0.739 -7.524 1.00 0.68 63 GLY A N 12
ATOM 9516 C CA . GLY A 1 63 ? -5.600 0.610 -7.444 1.00 0.65 63 GLY A CA 12
ATOM 9517 C C . GLY A 1 63 ? -4.681 1.521 -6.661 1.00 0.48 63 GLY A C 12
ATOM 9518 O O . GLY A 1 63 ? -4.650 2.732 -6.888 1.00 0.52 63 GLY A O 12
ATOM 9522 N N . ILE A 1 64 ? -3.925 0.939 -5.750 1.00 0.39 64 ILE A N 12
ATOM 9523 C CA . ILE A 1 64 ? -3.013 1.680 -4.936 1.00 0.30 64 ILE A CA 12
ATOM 9524 C C . ILE A 1 64 ? -2.090 2.518 -5.779 1.00 0.39 64 ILE A C 12
ATOM 9525 O O . ILE A 1 64 ? -1.259 2.009 -6.530 1.00 0.41 64 ILE A O 12
ATOM 9536 N N . SER A 1 65 ? -2.289 3.805 -5.679 1.00 0.58 65 SER A N 12
ATOM 9537 C CA . SER A 1 65 ? -1.500 4.775 -6.353 1.00 0.80 65 SER A CA 12
ATOM 9538 C C . SER A 1 65 ? -1.600 6.013 -5.505 1.00 0.98 65 SER A C 12
ATOM 9539 O O . SER A 1 65 ? -2.387 6.021 -4.564 1.00 1.90 65 SER A O 12
ATOM 9547 N N . GLN A 1 66 ? -0.787 6.998 -5.778 1.00 0.76 66 GLN A N 12
ATOM 9548 C CA . GLN A 1 66 ? -0.797 8.238 -5.021 1.00 0.75 66 GLN A CA 12
ATOM 9549 C C . GLN A 1 66 ? -1.829 8.222 -3.893 1.00 0.61 66 GLN A C 12
ATOM 9550 O O . GLN A 1 66 ? -1.476 8.320 -2.721 1.00 0.69 66 GLN A O 12
ATOM 9563 N N . GLY A 1 67 ? -3.093 8.050 -4.243 1.00 0.48 67 GLY A N 12
ATOM 9564 C CA . GLY A 1 67 ? -4.126 8.030 -3.228 1.00 0.48 67 GLY A CA 12
ATOM 9565 C C . GLY A 1 67 ? -3.847 6.973 -2.187 1.00 0.41 67 GLY A C 12
ATOM 9566 O O . GLY A 1 67 ? -3.635 7.277 -1.014 1.00 0.55 67 GLY A O 12
ATOM 9570 N N . LEU A 1 68 ? -3.811 5.729 -2.619 1.00 0.27 68 LEU A N 12
ATOM 9571 C CA . LEU A 1 68 ? -3.533 4.629 -1.721 1.00 0.24 68 LEU A CA 12
ATOM 9572 C C . LEU A 1 68 ? -2.039 4.524 -1.536 1.00 0.19 68 LEU A C 12
ATOM 9573 O O . LEU A 1 68 ? -1.540 4.355 -0.430 1.00 0.19 68 LEU A O 12
ATOM 9585 N N . ALA A 1 69 ? -1.327 4.641 -2.637 1.00 0.19 69 ALA A N 12
ATOM 9586 C CA . ALA A 1 69 ? 0.117 4.576 -2.608 1.00 0.18 69 ALA A CA 12
ATOM 9587 C C . ALA A 1 69 ? 0.659 5.459 -1.504 1.00 0.15 69 ALA A C 12
ATOM 9588 O O . ALA A 1 69 ? 1.326 4.981 -0.592 1.00 0.20 69 ALA A O 12
ATOM 9595 N N . GLU A 1 70 ? 0.370 6.747 -1.581 1.00 0.18 70 GLU A N 12
ATOM 9596 C CA . GLU A 1 70 ? 0.836 7.669 -0.562 1.00 0.21 70 GLU A CA 12
ATOM 9597 C C . GLU A 1 70 ? 0.326 7.201 0.788 1.00 0.21 70 GLU A C 12
ATOM 9598 O O . GLU A 1 70 ? 1.082 7.071 1.747 1.00 0.25 70 GLU A O 12
ATOM 9610 N N . LYS A 1 71 ? -0.962 6.917 0.839 1.00 0.23 71 LYS A N 12
ATOM 9611 C CA . LYS A 1 71 ? -1.588 6.441 2.052 1.00 0.28 71 LYS A CA 12
ATOM 9612 C C . LYS A 1 71 ? -0.734 5.352 2.682 1.00 0.30 71 LYS A C 12
ATOM 9613 O O . LYS A 1 71 ? -0.516 5.324 3.894 1.00 0.41 71 LYS A O 12
ATOM 9632 N N . ILE A 1 72 ? -0.247 4.459 1.847 1.00 0.23 72 ILE A N 12
ATOM 9633 C CA . ILE A 1 72 ? 0.599 3.373 2.310 1.00 0.25 72 ILE A CA 12
ATOM 9634 C C . ILE A 1 72 ? 2.008 3.882 2.559 1.00 0.24 72 ILE A C 12
ATOM 9635 O O . ILE A 1 72 ? 2.699 3.434 3.473 1.00 0.29 72 ILE A O 12
ATOM 9646 N N . PHE A 1 73 ? 2.423 4.828 1.740 1.00 0.22 73 PHE A N 12
ATOM 9647 C CA . PHE A 1 73 ? 3.739 5.414 1.882 1.00 0.25 73 PHE A CA 12
ATOM 9648 C C . PHE A 1 73 ? 3.852 6.023 3.266 1.00 0.31 73 PHE A C 12
ATOM 9649 O O . PHE A 1 73 ? 4.911 6.011 3.894 1.00 0.41 73 PHE A O 12
ATOM 9666 N N . TRP A 1 74 ? 2.740 6.552 3.737 1.00 0.34 74 TRP A N 12
ATOM 9667 C CA . TRP A 1 74 ? 2.680 7.157 5.052 1.00 0.45 74 TRP A CA 12
ATOM 9668 C C . TRP A 1 74 ? 2.622 6.064 6.108 1.00 0.48 74 TRP A C 12
ATOM 9669 O O . TRP A 1 74 ? 2.811 6.314 7.299 1.00 0.64 74 TRP A O 12
ATOM 9690 N N . SER A 1 75 ? 2.356 4.843 5.659 1.00 0.52 75 SER A N 12
ATOM 9691 C CA . SER A 1 75 ? 2.262 3.701 6.552 1.00 0.67 75 SER A CA 12
ATOM 9692 C C . SER A 1 75 ? 3.636 3.299 7.090 1.00 0.76 75 SER A C 12
ATOM 9693 O O . SER A 1 75 ? 3.981 3.601 8.233 1.00 1.22 75 SER A O 12
ATOM 9701 N N . LEU A 1 76 ? 4.421 2.631 6.259 1.00 0.64 76 LEU A N 12
ATOM 9702 C CA . LEU A 1 76 ? 5.746 2.171 6.669 1.00 0.84 76 LEU A CA 12
ATOM 9703 C C . LEU A 1 76 ? 6.835 3.184 6.365 1.00 1.07 76 LEU A C 12
ATOM 9704 O O . LEU A 1 76 ? 7.525 3.661 7.263 1.00 1.45 76 LEU A O 12
ATOM 9716 N N . LYS A 1 77 ? 6.978 3.495 5.095 1.00 1.10 77 LYS A N 12
ATOM 9717 C CA . LYS A 1 77 ? 8.012 4.392 4.622 1.00 1.55 77 LYS A CA 12
ATOM 9718 C C . LYS A 1 77 ? 8.544 5.295 5.719 1.00 1.37 77 LYS A C 12
ATOM 9719 O O . LYS A 1 77 ? 9.692 5.162 6.149 1.00 1.74 77 LYS A O 12
ATOM 9738 N N . HIS A 1 78 ? 7.714 6.200 6.185 1.00 1.66 78 HIS A N 12
ATOM 9739 C CA . HIS A 1 78 ? 8.129 7.131 7.215 1.00 2.18 78 HIS A CA 12
ATOM 9740 C C . HIS A 1 78 ? 7.026 7.318 8.236 1.00 2.90 78 HIS A C 12
ATOM 9741 O O . HIS A 1 78 ? 7.343 7.616 9.406 1.00 3.54 78 HIS A O 12
ATOM 9757 N N . THR A 1 23 ? -7.689 6.140 -10.149 1.00 12.87 23 THR A N 13
ATOM 9758 C CA . THR A 1 23 ? -6.836 5.176 -9.469 1.00 12.40 23 THR A CA 13
ATOM 9759 C C . THR A 1 23 ? -6.520 5.632 -8.047 1.00 11.26 23 THR A C 13
ATOM 9760 O O . THR A 1 23 ? -5.374 5.580 -7.602 1.00 10.91 23 THR A O 13
ATOM 9769 N N . SER A 1 24 ? -7.537 6.097 -7.343 1.00 10.84 24 SER A N 13
ATOM 9770 C CA . SER A 1 24 ? -7.369 6.566 -5.976 1.00 9.88 24 SER A CA 13
ATOM 9771 C C . SER A 1 24 ? -7.579 5.440 -4.972 1.00 8.88 24 SER A C 13
ATOM 9772 O O . SER A 1 24 ? -7.185 5.551 -3.810 1.00 8.94 24 SER A O 13
ATOM 9780 N N . SER A 1 25 ? -8.186 4.352 -5.425 1.00 8.15 25 SER A N 13
ATOM 9781 C CA . SER A 1 25 ? -8.441 3.203 -4.566 1.00 7.30 25 SER A CA 13
ATOM 9782 C C . SER A 1 25 ? -9.564 3.498 -3.583 1.00 6.57 25 SER A C 13
ATOM 9783 O O . SER A 1 25 ? -9.357 4.201 -2.592 1.00 5.75 25 SER A O 13
ATOM 9791 N N . LEU A 1 26 ? -10.752 2.958 -3.834 1.00 7.14 26 LEU A N 13
ATOM 9792 C CA . LEU A 1 26 ? -11.876 3.190 -2.936 1.00 6.89 26 LEU A CA 13
ATOM 9793 C C . LEU A 1 26 ? -12.719 1.937 -2.745 1.00 6.55 26 LEU A C 13
ATOM 9794 O O . LEU A 1 26 ? -13.796 1.986 -2.146 1.00 6.21 26 LEU A O 13
ATOM 9806 N N . GLU A 1 27 ? -12.233 0.814 -3.253 1.00 6.94 27 GLU A N 13
ATOM 9807 C CA . GLU A 1 27 ? -12.949 -0.450 -3.107 1.00 7.02 27 GLU A CA 13
ATOM 9808 C C . GLU A 1 27 ? -13.247 -0.685 -1.634 1.00 6.28 27 GLU A C 13
ATOM 9809 O O . GLU A 1 27 ? -14.403 -0.765 -1.216 1.00 6.42 27 GLU A O 13
ATOM 9821 N N . THR A 1 28 ? -12.182 -0.801 -0.862 1.00 5.77 28 THR A N 13
ATOM 9822 C CA . THR A 1 28 ? -12.271 -0.985 0.573 1.00 5.34 28 THR A CA 13
ATOM 9823 C C . THR A 1 28 ? -11.449 0.098 1.252 1.00 4.42 28 THR A C 13
ATOM 9824 O O . THR A 1 28 ? -11.403 0.209 2.479 1.00 4.45 28 THR A O 13
ATOM 9833 N N . ILE A 1 29 ? -10.777 0.883 0.422 1.00 4.01 29 ILE A N 13
ATOM 9834 C CA . ILE A 1 29 ? -9.956 1.975 0.880 1.00 3.56 29 ILE A CA 13
ATOM 9835 C C . ILE A 1 29 ? -10.793 2.897 1.760 1.00 3.24 29 ILE A C 13
ATOM 9836 O O . ILE A 1 29 ? -11.964 2.600 1.992 1.00 3.39 29 ILE A O 13
ATOM 9847 N N . GLU A 1 30 ? -10.229 3.980 2.276 1.00 3.49 30 GLU A N 13
ATOM 9848 C CA . GLU A 1 30 ? -10.983 4.827 3.173 1.00 3.95 30 GLU A CA 13
ATOM 9849 C C . GLU A 1 30 ? -11.683 3.896 4.144 1.00 4.11 30 GLU A C 13
ATOM 9850 O O . GLU A 1 30 ? -12.905 3.753 4.159 1.00 4.90 30 GLU A O 13
ATOM 9862 N N . GLY A 1 31 ? -10.849 3.238 4.939 1.00 3.73 31 GLY A N 13
ATOM 9863 C CA . GLY A 1 31 ? -11.305 2.240 5.883 1.00 4.17 31 GLY A CA 13
ATOM 9864 C C . GLY A 1 31 ? -10.636 0.927 5.594 1.00 3.45 31 GLY A C 13
ATOM 9865 O O . GLY A 1 31 ? -10.873 -0.080 6.265 1.00 3.82 31 GLY A O 13
ATOM 9869 N N . VAL A 1 32 ? -9.803 0.942 4.566 1.00 2.72 32 VAL A N 13
ATOM 9870 C CA . VAL A 1 32 ? -9.050 -0.219 4.188 1.00 2.24 32 VAL A CA 13
ATOM 9871 C C . VAL A 1 32 ? -8.235 -0.694 5.376 1.00 2.14 32 VAL A C 13
ATOM 9872 O O . VAL A 1 32 ? -8.003 0.050 6.330 1.00 2.77 32 VAL A O 13
ATOM 9881 N N . GLY A 1 33 ? -7.801 -1.916 5.293 1.00 1.69 33 GLY A N 13
ATOM 9882 C CA . GLY A 1 33 ? -7.043 -2.524 6.364 1.00 1.86 33 GLY A CA 13
ATOM 9883 C C . GLY A 1 33 ? -7.071 -4.043 6.303 1.00 1.69 33 GLY A C 13
ATOM 9884 O O . GLY A 1 33 ? -6.073 -4.693 6.607 1.00 1.88 33 GLY A O 13
ATOM 9888 N N . PRO A 1 34 ? -8.200 -4.644 5.888 1.00 1.60 34 PRO A N 13
ATOM 9889 C CA . PRO A 1 34 ? -8.336 -6.096 5.809 1.00 1.62 34 PRO A CA 13
ATOM 9890 C C . PRO A 1 34 ? -7.162 -6.769 5.101 1.00 1.33 34 PRO A C 13
ATOM 9891 O O . PRO A 1 34 ? -6.268 -7.322 5.748 1.00 1.51 34 PRO A O 13
ATOM 9902 N N . LYS A 1 35 ? -7.152 -6.711 3.778 1.00 1.11 35 LYS A N 13
ATOM 9903 C CA . LYS A 1 35 ? -6.093 -7.351 3.006 1.00 0.99 35 LYS A CA 13
ATOM 9904 C C . LYS A 1 35 ? -5.458 -6.375 2.020 1.00 0.77 35 LYS A C 13
ATOM 9905 O O . LYS A 1 35 ? -4.398 -6.641 1.469 1.00 0.72 35 LYS A O 13
ATOM 9924 N N . ARG A 1 36 ? -6.079 -5.223 1.851 1.00 0.85 36 ARG A N 13
ATOM 9925 C CA . ARG A 1 36 ? -5.611 -4.224 0.936 1.00 0.99 36 ARG A CA 13
ATOM 9926 C C . ARG A 1 36 ? -4.117 -4.026 1.063 1.00 0.92 36 ARG A C 13
ATOM 9927 O O . ARG A 1 36 ? -3.364 -4.213 0.112 1.00 0.97 36 ARG A O 13
ATOM 9946 N N . ARG A 1 37 ? -3.703 -3.660 2.250 1.00 0.98 37 ARG A N 13
ATOM 9947 C CA . ARG A 1 37 ? -2.300 -3.439 2.521 1.00 1.15 37 ARG A CA 13
ATOM 9948 C C . ARG A 1 37 ? -1.558 -4.753 2.351 1.00 0.98 37 ARG A C 13
ATOM 9949 O O . ARG A 1 37 ? -0.405 -4.783 1.933 1.00 1.10 37 ARG A O 13
ATOM 9968 N N . GLN A 1 38 ? -2.246 -5.848 2.656 1.00 0.83 38 GLN A N 13
ATOM 9969 C CA . GLN A 1 38 ? -1.655 -7.161 2.501 1.00 0.84 38 GLN A CA 13
ATOM 9970 C C . GLN A 1 38 ? -1.328 -7.392 1.047 1.00 0.68 38 GLN A C 13
ATOM 9971 O O . GLN A 1 38 ? -0.283 -7.938 0.726 1.00 0.73 38 GLN A O 13
ATOM 9984 N N . MET A 1 39 ? -2.220 -6.965 0.165 1.00 0.59 39 MET A N 13
ATOM 9985 C CA . MET A 1 39 ? -1.991 -7.128 -1.255 1.00 0.57 39 MET A CA 13
ATOM 9986 C C . MET A 1 39 ? -0.551 -6.782 -1.521 1.00 0.45 39 MET A C 13
ATOM 9987 O O . MET A 1 39 ? 0.188 -7.548 -2.133 1.00 0.46 39 MET A O 13
ATOM 10001 N N . LEU A 1 40 ? -0.152 -5.620 -1.039 1.00 0.43 40 LEU A N 13
ATOM 10002 C CA . LEU A 1 40 ? 1.223 -5.188 -1.181 1.00 0.39 40 LEU A CA 13
ATOM 10003 C C . LEU A 1 40 ? 2.144 -6.328 -0.768 1.00 0.32 40 LEU A C 13
ATOM 10004 O O . LEU A 1 40 ? 3.027 -6.753 -1.515 1.00 0.33 40 LEU A O 13
ATOM 10016 N N . LEU A 1 41 ? 1.899 -6.835 0.427 1.00 0.34 41 LEU A N 13
ATOM 10017 C CA . LEU A 1 41 ? 2.675 -7.927 0.981 1.00 0.37 41 LEU A CA 13
ATOM 10018 C C . LEU A 1 41 ? 2.601 -9.144 0.082 1.00 0.36 41 LEU A C 13
ATOM 10019 O O . LEU A 1 41 ? 3.576 -9.869 -0.084 1.00 0.45 41 LEU A O 13
ATOM 10031 N N . LYS A 1 42 ? 1.447 -9.356 -0.504 1.00 0.40 42 LYS A N 13
ATOM 10032 C CA . LYS A 1 42 ? 1.246 -10.480 -1.395 1.00 0.48 42 LYS A CA 13
ATOM 10033 C C . LYS A 1 42 ? 1.843 -10.151 -2.754 1.00 0.46 42 LYS A C 13
ATOM 10034 O O . LYS A 1 42 ? 2.143 -11.034 -3.556 1.00 0.55 42 LYS A O 13
ATOM 10053 N N . TYR A 1 43 ? 2.028 -8.868 -2.992 1.00 0.40 43 TYR A N 13
ATOM 10054 C CA . TYR A 1 43 ? 2.583 -8.386 -4.240 1.00 0.42 43 TYR A CA 13
ATOM 10055 C C . TYR A 1 43 ? 4.103 -8.425 -4.197 1.00 0.42 43 TYR A C 13
ATOM 10056 O O . TYR A 1 43 ? 4.756 -8.618 -5.216 1.00 0.55 43 TYR A O 13
ATOM 10074 N N . MET A 1 44 ? 4.653 -8.240 -3.008 1.00 0.34 44 MET A N 13
ATOM 10075 C CA . MET A 1 44 ? 6.102 -8.239 -2.830 1.00 0.40 44 MET A CA 13
ATOM 10076 C C . MET A 1 44 ? 6.571 -9.451 -2.037 1.00 0.39 44 MET A C 13
ATOM 10077 O O . MET A 1 44 ? 7.623 -10.031 -2.321 1.00 0.52 44 MET A O 13
ATOM 10091 N N . GLY A 1 45 ? 5.800 -9.805 -1.027 1.00 0.32 45 GLY A N 13
ATOM 10092 C CA . GLY A 1 45 ? 6.136 -10.937 -0.193 1.00 0.40 45 GLY A CA 13
ATOM 10093 C C . GLY A 1 45 ? 6.917 -10.528 1.038 1.00 0.37 45 GLY A C 13
ATOM 10094 O O . GLY A 1 45 ? 7.887 -11.190 1.420 1.00 0.51 45 GLY A O 13
ATOM 10098 N N . GLY A 1 46 ? 6.500 -9.440 1.667 1.00 0.32 46 GLY A N 13
ATOM 10099 C CA . GLY A 1 46 ? 7.178 -8.974 2.852 1.00 0.40 46 GLY A CA 13
ATOM 10100 C C . GLY A 1 46 ? 7.094 -7.472 2.993 1.00 0.32 46 GLY A C 13
ATOM 10101 O O . GLY A 1 46 ? 7.586 -6.736 2.142 1.00 0.30 46 GLY A O 13
ATOM 10105 N N . LEU A 1 47 ? 6.468 -7.019 4.062 1.00 0.33 47 LEU A N 13
ATOM 10106 C CA . LEU A 1 47 ? 6.308 -5.597 4.301 1.00 0.32 47 LEU A CA 13
ATOM 10107 C C . LEU A 1 47 ? 7.615 -4.873 4.070 1.00 0.29 47 LEU A C 13
ATOM 10108 O O . LEU A 1 47 ? 7.643 -3.759 3.551 1.00 0.30 47 LEU A O 13
ATOM 10120 N N . GLN A 1 48 ? 8.705 -5.499 4.466 1.00 0.36 48 GLN A N 13
ATOM 10121 C CA . GLN A 1 48 ? 10.005 -4.904 4.273 1.00 0.41 48 GLN A CA 13
ATOM 10122 C C . GLN A 1 48 ? 10.109 -4.427 2.842 1.00 0.36 48 GLN A C 13
ATOM 10123 O O . GLN A 1 48 ? 10.501 -3.292 2.575 1.00 0.38 48 GLN A O 13
ATOM 10136 N N . GLY A 1 49 ? 9.701 -5.296 1.926 1.00 0.44 49 GLY A N 13
ATOM 10137 C CA . GLY A 1 49 ? 9.760 -4.970 0.519 1.00 0.51 49 GLY A CA 13
ATOM 10138 C C . GLY A 1 49 ? 8.935 -3.749 0.215 1.00 0.45 49 GLY A C 13
ATOM 10139 O O . GLY A 1 49 ? 9.143 -3.062 -0.790 1.00 0.55 49 GLY A O 13
ATOM 10143 N N . LEU A 1 50 ? 7.985 -3.495 1.086 1.00 0.37 50 LEU A N 13
ATOM 10144 C CA . LEU A 1 50 ? 7.109 -2.352 0.964 1.00 0.43 50 LEU A CA 13
ATOM 10145 C C . LEU A 1 50 ? 7.779 -1.147 1.594 1.00 0.40 50 LEU A C 13
ATOM 10146 O O . LEU A 1 50 ? 7.691 -0.028 1.098 1.00 0.56 50 LEU A O 13
ATOM 10158 N N . ARG A 1 51 ? 8.484 -1.400 2.674 1.00 0.31 51 ARG A N 13
ATOM 10159 C CA . ARG A 1 51 ? 9.189 -0.350 3.387 1.00 0.40 51 ARG A CA 13
ATOM 10160 C C . ARG A 1 51 ? 10.173 0.344 2.467 1.00 0.42 51 ARG A C 13
ATOM 10161 O O . ARG A 1 51 ? 10.399 1.549 2.559 1.00 0.61 51 ARG A O 13
ATOM 10180 N N . ASN A 1 52 ? 10.765 -0.433 1.583 1.00 0.40 52 ASN A N 13
ATOM 10181 C CA . ASN A 1 52 ? 11.724 0.110 0.624 1.00 0.51 52 ASN A CA 13
ATOM 10182 C C . ASN A 1 52 ? 11.007 0.528 -0.648 1.00 0.47 52 ASN A C 13
ATOM 10183 O O . ASN A 1 52 ? 11.629 0.991 -1.607 1.00 0.65 52 ASN A O 13
ATOM 10193 N N . ALA A 1 53 ? 9.696 0.368 -0.640 1.00 0.39 53 ALA A N 13
ATOM 10194 C CA . ALA A 1 53 ? 8.872 0.730 -1.779 1.00 0.35 53 ALA A CA 13
ATOM 10195 C C . ALA A 1 53 ? 8.113 2.010 -1.484 1.00 0.32 53 ALA A C 13
ATOM 10196 O O . ALA A 1 53 ? 7.334 2.076 -0.540 1.00 0.50 53 ALA A O 13
ATOM 10203 N N . SER A 1 54 ? 8.348 3.029 -2.281 1.00 0.27 54 SER A N 13
ATOM 10204 C CA . SER A 1 54 ? 7.685 4.282 -2.090 1.00 0.28 54 SER A CA 13
ATOM 10205 C C . SER A 1 54 ? 6.479 4.331 -3.002 1.00 0.22 54 SER A C 13
ATOM 10206 O O . SER A 1 54 ? 6.187 3.362 -3.696 1.00 0.26 54 SER A O 13
ATOM 10214 N N . VAL A 1 55 ? 5.803 5.447 -3.030 1.00 0.23 55 VAL A N 13
ATOM 10215 C CA . VAL A 1 55 ? 4.626 5.589 -3.852 1.00 0.23 55 VAL A CA 13
ATOM 10216 C C . VAL A 1 55 ? 4.928 5.155 -5.276 1.00 0.24 55 VAL A C 13
ATOM 10217 O O . VAL A 1 55 ? 4.062 4.659 -5.989 1.00 0.28 55 VAL A O 13
ATOM 10226 N N . GLU A 1 56 ? 6.174 5.321 -5.668 1.00 0.28 56 GLU A N 13
ATOM 10227 C CA . GLU A 1 56 ? 6.601 4.970 -7.007 1.00 0.36 56 GLU A CA 13
ATOM 10228 C C . GLU A 1 56 ? 6.399 3.489 -7.247 1.00 0.35 56 GLU A C 13
ATOM 10229 O O . GLU A 1 56 ? 6.040 3.059 -8.337 1.00 0.46 56 GLU A O 13
ATOM 10241 N N . GLU A 1 57 ? 6.657 2.723 -6.213 1.00 0.29 57 GLU A N 13
ATOM 10242 C CA . GLU A 1 57 ? 6.504 1.286 -6.264 1.00 0.34 57 GLU A CA 13
ATOM 10243 C C . GLU A 1 57 ? 5.091 0.911 -5.879 1.00 0.30 57 GLU A C 13
ATOM 10244 O O . GLU A 1 57 ? 4.406 0.154 -6.568 1.00 0.36 57 GLU A O 13
ATOM 10256 N N . ILE A 1 58 ? 4.672 1.466 -4.760 1.00 0.24 58 ILE A N 13
ATOM 10257 C CA . ILE A 1 58 ? 3.367 1.206 -4.210 1.00 0.24 58 ILE A CA 13
ATOM 10258 C C . ILE A 1 58 ? 2.276 1.593 -5.191 1.00 0.27 58 ILE A C 13
ATOM 10259 O O . ILE A 1 58 ? 1.207 0.994 -5.218 1.00 0.36 58 ILE A O 13
ATOM 10270 N N . ALA A 1 59 ? 2.542 2.589 -6.004 1.00 0.24 59 ALA A N 13
ATOM 10271 C CA . ALA A 1 59 ? 1.561 3.037 -6.974 1.00 0.28 59 ALA A CA 13
ATOM 10272 C C . ALA A 1 59 ? 1.494 2.074 -8.152 1.00 0.34 59 ALA A C 13
ATOM 10273 O O . ALA A 1 59 ? 1.136 2.461 -9.266 1.00 0.43 59 ALA A O 13
ATOM 10280 N N . LYS A 1 60 ? 1.849 0.819 -7.907 1.00 0.34 60 LYS A N 13
ATOM 10281 C CA . LYS A 1 60 ? 1.834 -0.199 -8.948 1.00 0.42 60 LYS A CA 13
ATOM 10282 C C . LYS A 1 60 ? 1.048 -1.397 -8.464 1.00 0.42 60 LYS A C 13
ATOM 10283 O O . LYS A 1 60 ? 1.386 -2.550 -8.752 1.00 0.51 60 LYS A O 13
ATOM 10302 N N . VAL A 1 61 ? 0.009 -1.114 -7.711 1.00 0.39 61 VAL A N 13
ATOM 10303 C CA . VAL A 1 61 ? -0.835 -2.156 -7.172 1.00 0.43 61 VAL A CA 13
ATOM 10304 C C . VAL A 1 61 ? -2.315 -1.809 -7.378 1.00 0.50 61 VAL A C 13
ATOM 10305 O O . VAL A 1 61 ? -2.644 -0.719 -7.847 1.00 0.58 61 VAL A O 13
ATOM 10314 N N . PRO A 1 62 ? -3.217 -2.717 -7.003 1.00 0.56 62 PRO A N 13
ATOM 10315 C CA . PRO A 1 62 ? -4.669 -2.565 -7.170 1.00 0.66 62 PRO A CA 13
ATOM 10316 C C . PRO A 1 62 ? -5.170 -1.173 -6.833 1.00 0.71 62 PRO A C 13
ATOM 10317 O O . PRO A 1 62 ? -5.458 -0.869 -5.672 1.00 1.49 62 PRO A O 13
ATOM 10328 N N . GLY A 1 63 ? -5.264 -0.322 -7.833 1.00 0.68 63 GLY A N 13
ATOM 10329 C CA . GLY A 1 63 ? -5.748 1.019 -7.606 1.00 0.65 63 GLY A CA 13
ATOM 10330 C C . GLY A 1 63 ? -4.797 1.832 -6.758 1.00 0.48 63 GLY A C 13
ATOM 10331 O O . GLY A 1 63 ? -4.802 3.062 -6.799 1.00 0.52 63 GLY A O 13
ATOM 10335 N N . ILE A 1 64 ? -3.991 1.139 -5.977 1.00 0.39 64 ILE A N 13
ATOM 10336 C CA . ILE A 1 64 ? -3.040 1.756 -5.123 1.00 0.30 64 ILE A CA 13
ATOM 10337 C C . ILE A 1 64 ? -2.135 2.691 -5.887 1.00 0.39 64 ILE A C 13
ATOM 10338 O O . ILE A 1 64 ? -1.241 2.271 -6.616 1.00 0.41 64 ILE A O 13
ATOM 10349 N N . SER A 1 65 ? -2.437 3.954 -5.752 1.00 0.58 65 SER A N 13
ATOM 10350 C CA . SER A 1 65 ? -1.675 5.011 -6.332 1.00 0.80 65 SER A CA 13
ATOM 10351 C C . SER A 1 65 ? -1.795 6.154 -5.360 1.00 0.98 65 SER A C 13
ATOM 10352 O O . SER A 1 65 ? -2.510 6.021 -4.369 1.00 1.90 65 SER A O 13
ATOM 10360 N N . GLN A 1 66 ? -1.074 7.218 -5.594 1.00 0.76 66 GLN A N 13
ATOM 10361 C CA . GLN A 1 66 ? -1.127 8.392 -4.733 1.00 0.75 66 GLN A CA 13
ATOM 10362 C C . GLN A 1 66 ? -2.086 8.200 -3.552 1.00 0.61 66 GLN A C 13
ATOM 10363 O O . GLN A 1 66 ? -1.680 8.254 -2.392 1.00 0.69 66 GLN A O 13
ATOM 10376 N N . GLY A 1 67 ? -3.352 7.942 -3.844 1.00 0.48 67 GLY A N 13
ATOM 10377 C CA . GLY A 1 67 ? -4.322 7.752 -2.787 1.00 0.48 67 GLY A CA 13
ATOM 10378 C C . GLY A 1 67 ? -3.899 6.658 -1.831 1.00 0.41 67 GLY A C 13
ATOM 10379 O O . GLY A 1 67 ? -3.676 6.903 -0.649 1.00 0.55 67 GLY A O 13
ATOM 10383 N N . LEU A 1 68 ? -3.761 5.453 -2.350 1.00 0.27 68 LEU A N 13
ATOM 10384 C CA . LEU A 1 68 ? -3.350 4.319 -1.546 1.00 0.24 68 LEU A CA 13
ATOM 10385 C C . LEU A 1 68 ? -1.839 4.294 -1.462 1.00 0.19 68 LEU A C 13
ATOM 10386 O O . LEU A 1 68 ? -1.265 4.087 -0.403 1.00 0.19 68 LEU A O 13
ATOM 10398 N N . ALA A 1 69 ? -1.211 4.535 -2.591 1.00 0.19 69 ALA A N 13
ATOM 10399 C CA . ALA A 1 69 ? 0.236 4.553 -2.667 1.00 0.18 69 ALA A CA 13
ATOM 10400 C C . ALA A 1 69 ? 0.810 5.334 -1.500 1.00 0.15 69 ALA A C 13
ATOM 10401 O O . ALA A 1 69 ? 1.677 4.848 -0.775 1.00 0.20 69 ALA A O 13
ATOM 10408 N N . GLU A 1 70 ? 0.310 6.539 -1.317 1.00 0.18 70 GLU A N 13
ATOM 10409 C CA . GLU A 1 70 ? 0.760 7.374 -0.225 1.00 0.21 70 GLU A CA 13
ATOM 10410 C C . GLU A 1 70 ? 0.362 6.735 1.090 1.00 0.21 70 GLU A C 13
ATOM 10411 O O . GLU A 1 70 ? 1.172 6.595 2.003 1.00 0.25 70 GLU A O 13
ATOM 10423 N N . LYS A 1 71 ? -0.893 6.324 1.162 1.00 0.23 71 LYS A N 13
ATOM 10424 C CA . LYS A 1 71 ? -1.422 5.677 2.343 1.00 0.28 71 LYS A CA 13
ATOM 10425 C C . LYS A 1 71 ? -0.438 4.633 2.836 1.00 0.30 71 LYS A C 13
ATOM 10426 O O . LYS A 1 71 ? -0.138 4.543 4.029 1.00 0.41 71 LYS A O 13
ATOM 10445 N N . ILE A 1 72 ? 0.072 3.854 1.897 1.00 0.23 72 ILE A N 13
ATOM 10446 C CA . ILE A 1 72 ? 1.044 2.818 2.210 1.00 0.25 72 ILE A CA 13
ATOM 10447 C C . ILE A 1 72 ? 2.388 3.451 2.507 1.00 0.24 72 ILE A C 13
ATOM 10448 O O . ILE A 1 72 ? 3.090 3.063 3.440 1.00 0.29 72 ILE A O 13
ATOM 10459 N N . PHE A 1 73 ? 2.736 4.443 1.714 1.00 0.22 73 PHE A N 13
ATOM 10460 C CA . PHE A 1 73 ? 3.994 5.140 1.893 1.00 0.25 73 PHE A CA 13
ATOM 10461 C C . PHE A 1 73 ? 4.128 5.583 3.345 1.00 0.31 73 PHE A C 13
ATOM 10462 O O . PHE A 1 73 ? 5.134 5.307 4.009 1.00 0.41 73 PHE A O 13
ATOM 10479 N N . TRP A 1 74 ? 3.090 6.239 3.848 1.00 0.34 74 TRP A N 13
ATOM 10480 C CA . TRP A 1 74 ? 3.083 6.721 5.222 1.00 0.45 74 TRP A CA 13
ATOM 10481 C C . TRP A 1 74 ? 3.144 5.548 6.191 1.00 0.48 74 TRP A C 13
ATOM 10482 O O . TRP A 1 74 ? 3.416 5.721 7.382 1.00 0.64 74 TRP A O 13
ATOM 10503 N N . SER A 1 75 ? 2.885 4.357 5.679 1.00 0.52 75 SER A N 13
ATOM 10504 C CA . SER A 1 75 ? 2.883 3.162 6.504 1.00 0.67 75 SER A CA 13
ATOM 10505 C C . SER A 1 75 ? 4.303 2.718 6.861 1.00 0.76 75 SER A C 13
ATOM 10506 O O . SER A 1 75 ? 4.541 2.204 7.955 1.00 1.22 75 SER A O 13
ATOM 10514 N N . LEU A 1 76 ? 5.242 2.901 5.939 1.00 0.64 76 LEU A N 13
ATOM 10515 C CA . LEU A 1 76 ? 6.622 2.526 6.194 1.00 0.84 76 LEU A CA 13
ATOM 10516 C C . LEU A 1 76 ? 7.610 3.555 5.662 1.00 1.07 76 LEU A C 13
ATOM 10517 O O . LEU A 1 76 ? 8.620 3.849 6.299 1.00 1.45 76 LEU A O 13
ATOM 10529 N N . LYS A 1 77 ? 7.310 4.103 4.503 1.00 1.10 77 LYS A N 13
ATOM 10530 C CA . LYS A 1 77 ? 8.197 5.059 3.870 1.00 1.55 77 LYS A CA 13
ATOM 10531 C C . LYS A 1 77 ? 8.419 6.292 4.733 1.00 1.37 77 LYS A C 13
ATOM 10532 O O . LYS A 1 77 ? 9.474 6.923 4.660 1.00 1.74 77 LYS A O 13
ATOM 10551 N N . HIS A 1 78 ? 7.441 6.635 5.546 1.00 1.66 78 HIS A N 13
ATOM 10552 C CA . HIS A 1 78 ? 7.567 7.794 6.415 1.00 2.18 78 HIS A CA 13
ATOM 10553 C C . HIS A 1 78 ? 6.561 7.731 7.552 1.00 2.90 78 HIS A C 13
ATOM 10554 O O . HIS A 1 78 ? 6.666 6.810 8.382 1.00 3.54 78 HIS A O 13
ATOM 10570 N N . THR A 1 23 ? -18.679 -3.963 -0.477 1.00 12.87 23 THR A N 14
ATOM 10571 C CA . THR A 1 23 ? -19.594 -2.997 -1.068 1.00 12.40 23 THR A CA 14
ATOM 10572 C C . THR A 1 23 ? -19.212 -1.577 -0.669 1.00 11.26 23 THR A C 14
ATOM 10573 O O . THR A 1 23 ? -19.873 -0.608 -1.044 1.00 10.91 23 THR A O 14
ATOM 10582 N N . SER A 1 24 ? -18.138 -1.464 0.095 1.00 10.84 24 SER A N 14
ATOM 10583 C CA . SER A 1 24 ? -17.664 -0.169 0.551 1.00 9.88 24 SER A CA 14
ATOM 10584 C C . SER A 1 24 ? -16.196 0.030 0.180 1.00 8.88 24 SER A C 14
ATOM 10585 O O . SER A 1 24 ? -15.593 -0.814 -0.486 1.00 8.94 24 SER A O 14
ATOM 10593 N N . SER A 1 25 ? -15.617 1.130 0.642 1.00 8.15 25 SER A N 14
ATOM 10594 C CA . SER A 1 25 ? -14.231 1.453 0.350 1.00 7.30 25 SER A CA 14
ATOM 10595 C C . SER A 1 25 ? -13.267 0.468 1.013 1.00 6.57 25 SER A C 14
ATOM 10596 O O . SER A 1 25 ? -12.096 0.785 1.213 1.00 5.75 25 SER A O 14
ATOM 10604 N N . LEU A 1 26 ? -13.745 -0.726 1.334 1.00 7.14 26 LEU A N 14
ATOM 10605 C CA . LEU A 1 26 ? -12.911 -1.727 1.986 1.00 6.89 26 LEU A CA 14
ATOM 10606 C C . LEU A 1 26 ? -11.563 -1.870 1.285 1.00 6.55 26 LEU A C 14
ATOM 10607 O O . LEU A 1 26 ? -10.579 -2.294 1.889 1.00 6.21 26 LEU A O 14
ATOM 10619 N N . GLU A 1 27 ? -11.525 -1.508 0.016 1.00 6.94 27 GLU A N 14
ATOM 10620 C CA . GLU A 1 27 ? -10.306 -1.614 -0.774 1.00 7.02 27 GLU A CA 14
ATOM 10621 C C . GLU A 1 27 ? -9.522 -0.309 -0.780 1.00 6.28 27 GLU A C 14
ATOM 10622 O O . GLU A 1 27 ? -8.320 -0.300 -1.027 1.00 6.42 27 GLU A O 14
ATOM 10634 N N . THR A 1 28 ? -10.188 0.787 -0.480 1.00 5.77 28 THR A N 14
ATOM 10635 C CA . THR A 1 28 ? -9.535 2.081 -0.496 1.00 5.34 28 THR A CA 14
ATOM 10636 C C . THR A 1 28 ? -9.747 2.805 0.820 1.00 4.42 28 THR A C 14
ATOM 10637 O O . THR A 1 28 ? -9.613 4.028 0.909 1.00 4.45 28 THR A O 14
ATOM 10646 N N . ILE A 1 29 ? -10.104 2.046 1.836 1.00 4.01 29 ILE A N 14
ATOM 10647 C CA . ILE A 1 29 ? -10.313 2.603 3.157 1.00 3.56 29 ILE A CA 14
ATOM 10648 C C . ILE A 1 29 ? -9.093 3.410 3.556 1.00 3.24 29 ILE A C 14
ATOM 10649 O O . ILE A 1 29 ? -8.059 3.343 2.891 1.00 3.39 29 ILE A O 14
ATOM 10660 N N . GLU A 1 30 ? -9.209 4.162 4.634 1.00 3.49 30 GLU A N 14
ATOM 10661 C CA . GLU A 1 30 ? -8.095 4.939 5.135 1.00 3.95 30 GLU A CA 14
ATOM 10662 C C . GLU A 1 30 ? -6.850 4.058 5.169 1.00 4.11 30 GLU A C 14
ATOM 10663 O O . GLU A 1 30 ? -6.627 3.322 6.131 1.00 4.90 30 GLU A O 14
ATOM 10675 N N . GLY A 1 31 ? -6.059 4.106 4.108 1.00 3.73 31 GLY A N 14
ATOM 10676 C CA . GLY A 1 31 ? -4.867 3.290 4.049 1.00 4.17 31 GLY A CA 14
ATOM 10677 C C . GLY A 1 31 ? -5.196 1.842 4.312 1.00 3.45 31 GLY A C 14
ATOM 10678 O O . GLY A 1 31 ? -4.346 1.056 4.736 1.00 3.82 31 GLY A O 14
ATOM 10682 N N . VAL A 1 32 ? -6.436 1.486 4.016 1.00 2.72 32 VAL A N 14
ATOM 10683 C CA . VAL A 1 32 ? -6.917 0.155 4.224 1.00 2.24 32 VAL A CA 14
ATOM 10684 C C . VAL A 1 32 ? -6.238 -0.483 5.426 1.00 2.14 32 VAL A C 14
ATOM 10685 O O . VAL A 1 32 ? -6.009 0.174 6.444 1.00 2.77 32 VAL A O 14
ATOM 10694 N N . GLY A 1 33 ? -5.929 -1.756 5.310 1.00 1.69 33 GLY A N 14
ATOM 10695 C CA . GLY A 1 33 ? -5.320 -2.476 6.396 1.00 1.86 33 GLY A CA 14
ATOM 10696 C C . GLY A 1 33 ? -5.955 -3.839 6.545 1.00 1.69 33 GLY A C 14
ATOM 10697 O O . GLY A 1 33 ? -5.276 -4.815 6.866 1.00 1.88 33 GLY A O 14
ATOM 10701 N N . PRO A 1 34 ? -7.274 -3.949 6.307 1.00 1.60 34 PRO A N 14
ATOM 10702 C CA . PRO A 1 34 ? -7.978 -5.221 6.394 1.00 1.62 34 PRO A CA 14
ATOM 10703 C C . PRO A 1 34 ? -7.337 -6.273 5.500 1.00 1.33 34 PRO A C 14
ATOM 10704 O O . PRO A 1 34 ? -7.097 -7.407 5.918 1.00 1.51 34 PRO A O 14
ATOM 10715 N N . LYS A 1 35 ? -7.036 -5.891 4.265 1.00 1.11 35 LYS A N 14
ATOM 10716 C CA . LYS A 1 35 ? -6.434 -6.824 3.321 1.00 0.99 35 LYS A CA 14
ATOM 10717 C C . LYS A 1 35 ? -5.705 -6.114 2.181 1.00 0.77 35 LYS A C 14
ATOM 10718 O O . LYS A 1 35 ? -4.644 -6.555 1.747 1.00 0.72 35 LYS A O 14
ATOM 10737 N N . ARG A 1 36 ? -6.250 -5.007 1.712 1.00 0.85 36 ARG A N 14
ATOM 10738 C CA . ARG A 1 36 ? -5.627 -4.279 0.623 1.00 0.99 36 ARG A CA 14
ATOM 10739 C C . ARG A 1 36 ? -4.135 -4.123 0.866 1.00 0.92 36 ARG A C 14
ATOM 10740 O O . ARG A 1 36 ? -3.313 -4.540 0.056 1.00 0.97 36 ARG A O 14
ATOM 10759 N N . ARG A 1 37 ? -3.797 -3.535 1.998 1.00 0.98 37 ARG A N 14
ATOM 10760 C CA . ARG A 1 37 ? -2.407 -3.312 2.349 1.00 1.15 37 ARG A CA 14
ATOM 10761 C C . ARG A 1 37 ? -1.655 -4.630 2.346 1.00 0.98 37 ARG A C 14
ATOM 10762 O O . ARG A 1 37 ? -0.455 -4.683 2.075 1.00 1.10 37 ARG A O 14
ATOM 10781 N N . GLN A 1 38 ? -2.378 -5.691 2.645 1.00 0.83 38 GLN A N 14
ATOM 10782 C CA . GLN A 1 38 ? -1.801 -7.019 2.676 1.00 0.84 38 GLN A CA 14
ATOM 10783 C C . GLN A 1 38 ? -1.371 -7.419 1.274 1.00 0.68 38 GLN A C 14
ATOM 10784 O O . GLN A 1 38 ? -0.311 -8.016 1.080 1.00 0.73 38 GLN A O 14
ATOM 10797 N N . MET A 1 39 ? -2.191 -7.064 0.296 1.00 0.59 39 MET A N 14
ATOM 10798 C CA . MET A 1 39 ? -1.887 -7.383 -1.088 1.00 0.57 39 MET A CA 14
ATOM 10799 C C . MET A 1 39 ? -0.441 -7.027 -1.367 1.00 0.45 39 MET A C 14
ATOM 10800 O O . MET A 1 39 ? 0.375 -7.882 -1.687 1.00 0.46 39 MET A O 14
ATOM 10814 N N . LEU A 1 40 ? -0.125 -5.757 -1.198 1.00 0.43 40 LEU A N 14
ATOM 10815 C CA . LEU A 1 40 ? 1.222 -5.276 -1.429 1.00 0.39 40 LEU A CA 14
ATOM 10816 C C . LEU A 1 40 ? 2.208 -6.224 -0.779 1.00 0.32 40 LEU A C 14
ATOM 10817 O O . LEU A 1 40 ? 3.214 -6.610 -1.372 1.00 0.33 40 LEU A O 14
ATOM 10829 N N . LEU A 1 41 ? 1.894 -6.613 0.443 1.00 0.34 41 LEU A N 14
ATOM 10830 C CA . LEU A 1 41 ? 2.743 -7.514 1.185 1.00 0.37 41 LEU A CA 14
ATOM 10831 C C . LEU A 1 41 ? 2.906 -8.799 0.422 1.00 0.36 41 LEU A C 14
ATOM 10832 O O . LEU A 1 41 ? 4.010 -9.301 0.250 1.00 0.45 41 LEU A O 14
ATOM 10844 N N . LYS A 1 42 ? 1.791 -9.325 -0.032 1.00 0.40 42 LYS A N 14
ATOM 10845 C CA . LYS A 1 42 ? 1.784 -10.548 -0.783 1.00 0.48 42 LYS A CA 14
ATOM 10846 C C . LYS A 1 42 ? 2.364 -10.320 -2.161 1.00 0.46 42 LYS A C 14
ATOM 10847 O O . LYS A 1 42 ? 2.827 -11.239 -2.838 1.00 0.55 42 LYS A O 14
ATOM 10866 N N . TYR A 1 43 ? 2.337 -9.076 -2.551 1.00 0.40 43 TYR A N 14
ATOM 10867 C CA . TYR A 1 43 ? 2.808 -8.650 -3.848 1.00 0.42 43 TYR A CA 14
ATOM 10868 C C . TYR A 1 43 ? 4.318 -8.536 -3.860 1.00 0.42 43 TYR A C 14
ATOM 10869 O O . TYR A 1 43 ? 4.965 -8.806 -4.872 1.00 0.55 43 TYR A O 14
ATOM 10887 N N . MET A 1 44 ? 4.881 -8.112 -2.748 1.00 0.34 44 MET A N 14
ATOM 10888 C CA . MET A 1 44 ? 6.322 -8.000 -2.642 1.00 0.40 44 MET A CA 14
ATOM 10889 C C . MET A 1 44 ? 6.872 -9.239 -1.958 1.00 0.39 44 MET A C 14
ATOM 10890 O O . MET A 1 44 ? 7.944 -9.747 -2.298 1.00 0.52 44 MET A O 14
ATOM 10904 N N . GLY A 1 45 ? 6.105 -9.720 -0.998 1.00 0.32 45 GLY A N 14
ATOM 10905 C CA . GLY A 1 45 ? 6.484 -10.875 -0.223 1.00 0.40 45 GLY A CA 14
ATOM 10906 C C . GLY A 1 45 ? 7.241 -10.478 1.016 1.00 0.37 45 GLY A C 14
ATOM 10907 O O . GLY A 1 45 ? 8.261 -11.080 1.351 1.00 0.51 45 GLY A O 14
ATOM 10911 N N . GLY A 1 46 ? 6.756 -9.452 1.697 1.00 0.32 46 GLY A N 14
ATOM 10912 C CA . GLY A 1 46 ? 7.412 -9.016 2.902 1.00 0.40 46 GLY A CA 14
ATOM 10913 C C . GLY A 1 46 ? 7.274 -7.532 3.132 1.00 0.32 46 GLY A C 14
ATOM 10914 O O . GLY A 1 46 ? 7.540 -6.727 2.248 1.00 0.30 46 GLY A O 14
ATOM 10918 N N . LEU A 1 47 ? 6.839 -7.168 4.317 1.00 0.33 47 LEU A N 14
ATOM 10919 C CA . LEU A 1 47 ? 6.659 -5.771 4.652 1.00 0.32 47 LEU A CA 14
ATOM 10920 C C . LEU A 1 47 ? 7.928 -4.971 4.421 1.00 0.29 47 LEU A C 14
ATOM 10921 O O . LEU A 1 47 ? 7.950 -4.074 3.592 1.00 0.30 47 LEU A O 14
ATOM 10933 N N . GLN A 1 48 ? 8.985 -5.297 5.142 1.00 0.36 48 GLN A N 14
ATOM 10934 C CA . GLN A 1 48 ? 10.236 -4.571 4.992 1.00 0.41 48 GLN A CA 14
ATOM 10935 C C . GLN A 1 48 ? 10.505 -4.303 3.521 1.00 0.36 48 GLN A C 14
ATOM 10936 O O . GLN A 1 48 ? 10.586 -3.154 3.086 1.00 0.38 48 GLN A O 14
ATOM 10949 N N . GLY A 1 49 ? 10.619 -5.367 2.753 1.00 0.44 49 GLY A N 14
ATOM 10950 C CA . GLY A 1 49 ? 10.866 -5.214 1.343 1.00 0.51 49 GLY A CA 14
ATOM 10951 C C . GLY A 1 49 ? 9.834 -4.302 0.727 1.00 0.45 49 GLY A C 14
ATOM 10952 O O . GLY A 1 49 ? 10.147 -3.462 -0.114 1.00 0.55 49 GLY A O 14
ATOM 10956 N N . LEU A 1 50 ? 8.599 -4.452 1.173 1.00 0.37 50 LEU A N 14
ATOM 10957 C CA . LEU A 1 50 ? 7.515 -3.636 0.683 1.00 0.43 50 LEU A CA 14
ATOM 10958 C C . LEU A 1 50 ? 7.816 -2.190 1.014 1.00 0.40 50 LEU A C 14
ATOM 10959 O O . LEU A 1 50 ? 7.580 -1.278 0.222 1.00 0.56 50 LEU A O 14
ATOM 10971 N N . ARG A 1 51 ? 8.383 -2.000 2.188 1.00 0.31 51 ARG A N 14
ATOM 10972 C CA . ARG A 1 51 ? 8.743 -0.684 2.665 1.00 0.40 51 ARG A CA 14
ATOM 10973 C C . ARG A 1 51 ? 9.768 -0.082 1.745 1.00 0.42 51 ARG A C 14
ATOM 10974 O O . ARG A 1 51 ? 9.881 1.135 1.610 1.00 0.61 51 ARG A O 14
ATOM 10993 N N . ASN A 1 52 ? 10.529 -0.940 1.114 1.00 0.40 52 ASN A N 14
ATOM 10994 C CA . ASN A 1 52 ? 11.519 -0.470 0.171 1.00 0.51 52 ASN A CA 14
ATOM 10995 C C . ASN A 1 52 ? 10.800 0.280 -0.923 1.00 0.47 52 ASN A C 14
ATOM 10996 O O . ASN A 1 52 ? 11.334 1.204 -1.539 1.00 0.65 52 ASN A O 14
ATOM 11006 N N . ALA A 1 53 ? 9.556 -0.108 -1.122 1.00 0.39 53 ALA A N 14
ATOM 11007 C CA . ALA A 1 53 ? 8.719 0.496 -2.129 1.00 0.35 53 ALA A CA 14
ATOM 11008 C C . ALA A 1 53 ? 8.037 1.732 -1.581 1.00 0.32 53 ALA A C 14
ATOM 11009 O O . ALA A 1 53 ? 7.405 1.694 -0.527 1.00 0.50 53 ALA A O 14
ATOM 11016 N N . SER A 1 54 ? 8.199 2.833 -2.272 1.00 0.27 54 SER A N 14
ATOM 11017 C CA . SER A 1 54 ? 7.567 4.062 -1.887 1.00 0.28 54 SER A CA 14
ATOM 11018 C C . SER A 1 54 ? 6.380 4.281 -2.807 1.00 0.22 54 SER A C 14
ATOM 11019 O O . SER A 1 54 ? 6.091 3.430 -3.649 1.00 0.26 54 SER A O 14
ATOM 11027 N N . VAL A 1 55 ? 5.714 5.399 -2.678 1.00 0.23 55 VAL A N 14
ATOM 11028 C CA . VAL A 1 55 ? 4.564 5.658 -3.512 1.00 0.23 55 VAL A CA 14
ATOM 11029 C C . VAL A 1 55 ? 4.861 5.226 -4.932 1.00 0.24 55 VAL A C 14
ATOM 11030 O O . VAL A 1 55 ? 4.060 4.569 -5.591 1.00 0.28 55 VAL A O 14
ATOM 11039 N N . GLU A 1 56 ? 6.034 5.600 -5.378 1.00 0.28 56 GLU A N 14
ATOM 11040 C CA . GLU A 1 56 ? 6.494 5.287 -6.711 1.00 0.36 56 GLU A CA 14
ATOM 11041 C C . GLU A 1 56 ? 6.210 3.838 -7.086 1.00 0.35 56 GLU A C 14
ATOM 11042 O O . GLU A 1 56 ? 5.668 3.554 -8.152 1.00 0.46 56 GLU A O 14
ATOM 11054 N N . GLU A 1 57 ? 6.590 2.920 -6.220 1.00 0.29 57 GLU A N 14
ATOM 11055 C CA . GLU A 1 57 ? 6.384 1.519 -6.473 1.00 0.34 57 GLU A CA 14
ATOM 11056 C C . GLU A 1 57 ? 5.003 1.087 -6.019 1.00 0.30 57 GLU A C 14
ATOM 11057 O O . GLU A 1 57 ? 4.281 0.404 -6.738 1.00 0.36 57 GLU A O 14
ATOM 11069 N N . ILE A 1 58 ? 4.638 1.495 -4.822 1.00 0.24 58 ILE A N 14
ATOM 11070 C CA . ILE A 1 58 ? 3.351 1.153 -4.276 1.00 0.24 58 ILE A CA 14
ATOM 11071 C C . ILE A 1 58 ? 2.262 1.532 -5.261 1.00 0.27 58 ILE A C 14
ATOM 11072 O O . ILE A 1 58 ? 1.224 0.888 -5.341 1.00 0.36 58 ILE A O 14
ATOM 11083 N N . ALA A 1 59 ? 2.515 2.575 -6.022 1.00 0.24 59 ALA A N 14
ATOM 11084 C CA . ALA A 1 59 ? 1.564 3.040 -7.013 1.00 0.28 59 ALA A CA 14
ATOM 11085 C C . ALA A 1 59 ? 1.586 2.131 -8.230 1.00 0.34 59 ALA A C 14
ATOM 11086 O O . ALA A 1 59 ? 1.397 2.581 -9.358 1.00 0.43 59 ALA A O 14
ATOM 11093 N N . LYS A 1 60 ? 1.835 0.850 -7.999 1.00 0.34 60 LYS A N 14
ATOM 11094 C CA . LYS A 1 60 ? 1.884 -0.124 -9.079 1.00 0.42 60 LYS A CA 14
ATOM 11095 C C . LYS A 1 60 ? 0.904 -1.243 -8.797 1.00 0.42 60 LYS A C 14
ATOM 11096 O O . LYS A 1 60 ? 0.958 -2.312 -9.410 1.00 0.51 60 LYS A O 14
ATOM 11115 N N . VAL A 1 61 ? -0.006 -0.981 -7.874 1.00 0.39 61 VAL A N 14
ATOM 11116 C CA . VAL A 1 61 ? -0.994 -1.953 -7.484 1.00 0.43 61 VAL A CA 14
ATOM 11117 C C . VAL A 1 61 ? -2.364 -1.454 -7.931 1.00 0.50 61 VAL A C 14
ATOM 11118 O O . VAL A 1 61 ? -2.437 -0.483 -8.678 1.00 0.58 61 VAL A O 14
ATOM 11127 N N . PRO A 1 62 ? -3.461 -2.113 -7.537 1.00 0.56 62 PRO A N 14
ATOM 11128 C CA . PRO A 1 62 ? -4.808 -1.686 -7.912 1.00 0.66 62 PRO A CA 14
ATOM 11129 C C . PRO A 1 62 ? -5.000 -0.194 -7.651 1.00 0.71 62 PRO A C 14
ATOM 11130 O O . PRO A 1 62 ? -4.033 0.563 -7.642 1.00 1.49 62 PRO A O 14
ATOM 11141 N N . GLY A 1 63 ? -6.237 0.231 -7.455 1.00 0.68 63 GLY A N 14
ATOM 11142 C CA . GLY A 1 63 ? -6.495 1.634 -7.174 1.00 0.65 63 GLY A CA 14
ATOM 11143 C C . GLY A 1 63 ? -5.356 2.292 -6.413 1.00 0.48 63 GLY A C 14
ATOM 11144 O O . GLY A 1 63 ? -5.219 3.515 -6.418 1.00 0.52 63 GLY A O 14
ATOM 11148 N N . ILE A 1 64 ? -4.539 1.487 -5.742 1.00 0.39 64 ILE A N 14
ATOM 11149 C CA . ILE A 1 64 ? -3.420 1.993 -4.996 1.00 0.30 64 ILE A CA 14
ATOM 11150 C C . ILE A 1 64 ? -2.532 2.859 -5.845 1.00 0.39 64 ILE A C 14
ATOM 11151 O O . ILE A 1 64 ? -1.616 2.386 -6.515 1.00 0.41 64 ILE A O 14
ATOM 11162 N N . SER A 1 65 ? -2.818 4.123 -5.815 1.00 0.58 65 SER A N 14
ATOM 11163 C CA . SER A 1 65 ? -2.045 5.088 -6.504 1.00 0.80 65 SER A CA 14
ATOM 11164 C C . SER A 1 65 ? -1.861 6.194 -5.518 1.00 0.98 65 SER A C 14
ATOM 11165 O O . SER A 1 65 ? -2.408 6.107 -4.426 1.00 1.90 65 SER A O 14
ATOM 11173 N N . GLN A 1 66 ? -1.064 7.163 -5.845 1.00 0.76 66 GLN A N 14
ATOM 11174 C CA . GLN A 1 66 ? -0.875 8.298 -4.966 1.00 0.75 66 GLN A CA 14
ATOM 11175 C C . GLN A 1 66 ? -1.833 8.230 -3.776 1.00 0.61 66 GLN A C 14
ATOM 11176 O O . GLN A 1 66 ? -1.411 8.199 -2.627 1.00 0.69 66 GLN A O 14
ATOM 11189 N N . GLY A 1 67 ? -3.127 8.144 -4.069 1.00 0.48 67 GLY A N 14
ATOM 11190 C CA . GLY A 1 67 ? -4.119 8.094 -3.009 1.00 0.48 67 GLY A CA 14
ATOM 11191 C C . GLY A 1 67 ? -3.814 7.015 -1.991 1.00 0.41 67 GLY A C 14
ATOM 11192 O O . GLY A 1 67 ? -3.580 7.310 -0.820 1.00 0.55 67 GLY A O 14
ATOM 11196 N N . LEU A 1 68 ? -3.802 5.768 -2.437 1.00 0.27 68 LEU A N 14
ATOM 11197 C CA . LEU A 1 68 ? -3.508 4.645 -1.561 1.00 0.24 68 LEU A CA 14
ATOM 11198 C C . LEU A 1 68 ? -2.008 4.489 -1.465 1.00 0.19 68 LEU A C 14
ATOM 11199 O O . LEU A 1 68 ? -1.458 4.257 -0.396 1.00 0.19 68 LEU A O 14
ATOM 11211 N N . ALA A 1 69 ? -1.354 4.624 -2.602 1.00 0.19 69 ALA A N 14
ATOM 11212 C CA . ALA A 1 69 ? 0.091 4.526 -2.656 1.00 0.18 69 ALA A CA 14
ATOM 11213 C C . ALA A 1 69 ? 0.682 5.312 -1.505 1.00 0.15 69 ALA A C 14
ATOM 11214 O O . ALA A 1 69 ? 1.597 4.853 -0.825 1.00 0.20 69 ALA A O 14
ATOM 11221 N N . GLU A 1 70 ? 0.150 6.500 -1.288 1.00 0.18 70 GLU A N 14
ATOM 11222 C CA . GLU A 1 70 ? 0.599 7.329 -0.189 1.00 0.21 70 GLU A CA 14
ATOM 11223 C C . GLU A 1 70 ? 0.203 6.655 1.106 1.00 0.21 70 GLU A C 14
ATOM 11224 O O . GLU A 1 70 ? 1.015 6.472 2.002 1.00 0.25 70 GLU A O 14
ATOM 11236 N N . LYS A 1 71 ? -1.059 6.272 1.180 1.00 0.23 71 LYS A N 14
ATOM 11237 C CA . LYS A 1 71 ? -1.586 5.597 2.345 1.00 0.28 71 LYS A CA 14
ATOM 11238 C C . LYS A 1 71 ? -0.613 4.519 2.794 1.00 0.30 71 LYS A C 14
ATOM 11239 O O . LYS A 1 71 ? -0.275 4.396 3.976 1.00 0.41 71 LYS A O 14
ATOM 11258 N N . ILE A 1 72 ? -0.170 3.741 1.830 1.00 0.23 72 ILE A N 14
ATOM 11259 C CA . ILE A 1 72 ? 0.764 2.662 2.087 1.00 0.25 72 ILE A CA 14
ATOM 11260 C C . ILE A 1 72 ? 2.141 3.224 2.402 1.00 0.24 72 ILE A C 14
ATOM 11261 O O . ILE A 1 72 ? 2.780 2.849 3.389 1.00 0.29 72 ILE A O 14
ATOM 11272 N N . PHE A 1 73 ? 2.570 4.155 1.576 1.00 0.22 73 PHE A N 14
ATOM 11273 C CA . PHE A 1 73 ? 3.869 4.786 1.733 1.00 0.25 73 PHE A CA 14
ATOM 11274 C C . PHE A 1 73 ? 4.035 5.326 3.148 1.00 0.31 73 PHE A C 14
ATOM 11275 O O . PHE A 1 73 ? 5.060 5.109 3.800 1.00 0.41 73 PHE A O 14
ATOM 11292 N N . TRP A 1 74 ? 3.007 6.010 3.613 1.00 0.34 74 TRP A N 14
ATOM 11293 C CA . TRP A 1 74 ? 2.991 6.614 4.936 1.00 0.45 74 TRP A CA 14
ATOM 11294 C C . TRP A 1 74 ? 3.092 5.569 6.035 1.00 0.48 74 TRP A C 14
ATOM 11295 O O . TRP A 1 74 ? 3.344 5.897 7.197 1.00 0.64 74 TRP A O 14
ATOM 11316 N N . SER A 1 75 ? 2.879 4.316 5.680 1.00 0.52 75 SER A N 14
ATOM 11317 C CA . SER A 1 75 ? 2.927 3.247 6.662 1.00 0.67 75 SER A CA 14
ATOM 11318 C C . SER A 1 75 ? 4.200 2.430 6.544 1.00 0.76 75 SER A C 14
ATOM 11319 O O . SER A 1 75 ? 4.762 1.978 7.542 1.00 1.22 75 SER A O 14
ATOM 11327 N N . LEU A 1 76 ? 4.656 2.251 5.326 1.00 0.64 76 LEU A N 14
ATOM 11328 C CA . LEU A 1 76 ? 5.838 1.475 5.065 1.00 0.84 76 LEU A CA 14
ATOM 11329 C C . LEU A 1 76 ? 7.110 2.079 5.615 1.00 1.07 76 LEU A C 14
ATOM 11330 O O . LEU A 1 76 ? 7.534 1.819 6.743 1.00 1.45 76 LEU A O 14
ATOM 11342 N N . LYS A 1 77 ? 7.687 2.918 4.775 1.00 1.10 77 LYS A N 14
ATOM 11343 C CA . LYS A 1 77 ? 8.977 3.514 5.022 1.00 1.55 77 LYS A CA 14
ATOM 11344 C C . LYS A 1 77 ? 8.940 5.034 4.917 1.00 1.37 77 LYS A C 14
ATOM 11345 O O . LYS A 1 77 ? 9.839 5.720 5.406 1.00 1.74 77 LYS A O 14
ATOM 11364 N N . HIS A 1 78 ? 7.892 5.554 4.298 1.00 1.66 78 HIS A N 14
ATOM 11365 C CA . HIS A 1 78 ? 7.757 6.988 4.111 1.00 2.18 78 HIS A CA 14
ATOM 11366 C C . HIS A 1 78 ? 9.013 7.558 3.464 1.00 2.90 78 HIS A C 14
ATOM 11367 O O . HIS A 1 78 ? 9.403 7.064 2.396 1.00 3.54 78 HIS A O 14
ATOM 11383 N N . THR A 1 23 ? -4.028 4.970 16.236 1.00 12.87 23 THR A N 15
ATOM 11384 C CA . THR A 1 23 ? -5.033 4.645 15.238 1.00 12.40 23 THR A CA 15
ATOM 11385 C C . THR A 1 23 ? -4.849 5.504 13.992 1.00 11.26 23 THR A C 15
ATOM 11386 O O . THR A 1 23 ? -5.597 5.382 13.017 1.00 10.91 23 THR A O 15
ATOM 11395 N N . SER A 1 24 ? -3.845 6.363 14.026 1.00 10.84 24 SER A N 15
ATOM 11396 C CA . SER A 1 24 ? -3.555 7.232 12.901 1.00 9.88 24 SER A CA 15
ATOM 11397 C C . SER A 1 24 ? -3.859 6.515 11.595 1.00 8.88 24 SER A C 15
ATOM 11398 O O . SER A 1 24 ? -3.447 5.372 11.396 1.00 8.94 24 SER A O 15
ATOM 11406 N N . SER A 1 25 ? -4.583 7.183 10.714 1.00 8.15 25 SER A N 15
ATOM 11407 C CA . SER A 1 25 ? -4.949 6.607 9.434 1.00 7.30 25 SER A CA 15
ATOM 11408 C C . SER A 1 25 ? -3.713 6.113 8.683 1.00 6.57 25 SER A C 15
ATOM 11409 O O . SER A 1 25 ? -3.218 6.772 7.770 1.00 5.75 25 SER A O 15
ATOM 11417 N N . LEU A 1 26 ? -3.225 4.950 9.076 1.00 7.14 26 LEU A N 15
ATOM 11418 C CA . LEU A 1 26 ? -2.058 4.359 8.451 1.00 6.89 26 LEU A CA 15
ATOM 11419 C C . LEU A 1 26 ? -2.309 2.896 8.129 1.00 6.55 26 LEU A C 15
ATOM 11420 O O . LEU A 1 26 ? -2.215 2.480 6.981 1.00 6.21 26 LEU A O 15
ATOM 11432 N N . GLU A 1 27 ? -2.637 2.127 9.143 1.00 6.94 27 GLU A N 15
ATOM 11433 C CA . GLU A 1 27 ? -2.901 0.709 8.968 1.00 7.02 27 GLU A CA 15
ATOM 11434 C C . GLU A 1 27 ? -4.397 0.454 8.860 1.00 6.28 27 GLU A C 15
ATOM 11435 O O . GLU A 1 27 ? -4.830 -0.675 8.645 1.00 6.42 27 GLU A O 15
ATOM 11447 N N . THR A 1 28 ? -5.177 1.504 9.054 1.00 5.77 28 THR A N 15
ATOM 11448 C CA . THR A 1 28 ? -6.623 1.427 8.978 1.00 5.34 28 THR A CA 15
ATOM 11449 C C . THR A 1 28 ? -7.153 2.650 8.253 1.00 4.42 28 THR A C 15
ATOM 11450 O O . THR A 1 28 ? -8.265 3.125 8.506 1.00 4.45 28 THR A O 15
ATOM 11459 N N . ILE A 1 29 ? -6.332 3.163 7.362 1.00 4.01 29 ILE A N 15
ATOM 11460 C CA . ILE A 1 29 ? -6.670 4.351 6.595 1.00 3.56 29 ILE A CA 15
ATOM 11461 C C . ILE A 1 29 ? -7.998 4.171 5.864 1.00 3.24 29 ILE A C 15
ATOM 11462 O O . ILE A 1 29 ? -8.552 3.071 5.814 1.00 3.39 29 ILE A O 15
ATOM 11473 N N . GLU A 1 30 ? -8.496 5.257 5.297 1.00 3.49 30 GLU A N 15
ATOM 11474 C CA . GLU A 1 30 ? -9.758 5.248 4.576 1.00 3.95 30 GLU A CA 15
ATOM 11475 C C . GLU A 1 30 ? -9.639 4.560 3.219 1.00 4.11 30 GLU A C 15
ATOM 11476 O O . GLU A 1 30 ? -10.162 5.049 2.218 1.00 4.90 30 GLU A O 15
ATOM 11488 N N . GLY A 1 31 ? -8.953 3.436 3.179 1.00 3.73 31 GLY A N 15
ATOM 11489 C CA . GLY A 1 31 ? -8.808 2.710 1.935 1.00 4.17 31 GLY A CA 15
ATOM 11490 C C . GLY A 1 31 ? -7.922 1.527 2.143 1.00 3.45 31 GLY A C 15
ATOM 11491 O O . GLY A 1 31 ? -8.141 0.448 1.591 1.00 3.82 31 GLY A O 15
ATOM 11495 N N . VAL A 1 32 ? -6.913 1.741 2.946 1.00 2.72 32 VAL A N 15
ATOM 11496 C CA . VAL A 1 32 ? -5.992 0.704 3.289 1.00 2.24 32 VAL A CA 15
ATOM 11497 C C . VAL A 1 32 ? -6.113 0.383 4.760 1.00 2.14 32 VAL A C 15
ATOM 11498 O O . VAL A 1 32 ? -6.211 1.275 5.602 1.00 2.77 32 VAL A O 15
ATOM 11507 N N . GLY A 1 33 ? -6.098 -0.893 5.050 1.00 1.69 33 GLY A N 15
ATOM 11508 C CA . GLY A 1 33 ? -6.221 -1.357 6.408 1.00 1.86 33 GLY A CA 15
ATOM 11509 C C . GLY A 1 33 ? -6.724 -2.781 6.450 1.00 1.69 33 GLY A C 15
ATOM 11510 O O . GLY A 1 33 ? -6.223 -3.609 7.215 1.00 1.88 33 GLY A O 15
ATOM 11514 N N . PRO A 1 34 ? -7.718 -3.099 5.614 1.00 1.60 34 PRO A N 15
ATOM 11515 C CA . PRO A 1 34 ? -8.281 -4.443 5.538 1.00 1.62 34 PRO A CA 15
ATOM 11516 C C . PRO A 1 34 ? -7.246 -5.447 5.045 1.00 1.33 34 PRO A C 15
ATOM 11517 O O . PRO A 1 34 ? -6.435 -5.968 5.814 1.00 1.51 34 PRO A O 15
ATOM 11528 N N . LYS A 1 35 ? -7.270 -5.697 3.752 1.00 1.11 35 LYS A N 15
ATOM 11529 C CA . LYS A 1 35 ? -6.342 -6.612 3.116 1.00 0.99 35 LYS A CA 15
ATOM 11530 C C . LYS A 1 35 ? -5.467 -5.829 2.156 1.00 0.77 35 LYS A C 15
ATOM 11531 O O . LYS A 1 35 ? -4.492 -6.342 1.607 1.00 0.72 35 LYS A O 15
ATOM 11550 N N . ARG A 1 36 ? -5.831 -4.569 1.985 1.00 0.85 36 ARG A N 15
ATOM 11551 C CA . ARG A 1 36 ? -5.162 -3.661 1.104 1.00 0.99 36 ARG A CA 15
ATOM 11552 C C . ARG A 1 36 ? -3.652 -3.753 1.226 1.00 0.92 36 ARG A C 15
ATOM 11553 O O . ARG A 1 36 ? -2.961 -4.063 0.261 1.00 0.97 36 ARG A O 15
ATOM 11572 N N . ARG A 1 37 ? -3.140 -3.485 2.410 1.00 0.98 37 ARG A N 15
ATOM 11573 C CA . ARG A 1 37 ? -1.711 -3.553 2.630 1.00 1.15 37 ARG A CA 15
ATOM 11574 C C . ARG A 1 37 ? -1.233 -4.946 2.304 1.00 0.98 37 ARG A C 15
ATOM 11575 O O . ARG A 1 37 ? -0.285 -5.133 1.541 1.00 1.10 37 ARG A O 15
ATOM 11594 N N . GLN A 1 38 ? -1.912 -5.925 2.868 1.00 0.83 38 GLN A N 15
ATOM 11595 C CA . GLN A 1 38 ? -1.566 -7.301 2.617 1.00 0.84 38 GLN A CA 15
ATOM 11596 C C . GLN A 1 38 ? -1.348 -7.503 1.143 1.00 0.68 38 GLN A C 15
ATOM 11597 O O . GLN A 1 38 ? -0.433 -8.200 0.744 1.00 0.73 38 GLN A O 15
ATOM 11610 N N . MET A 1 39 ? -2.186 -6.886 0.332 1.00 0.59 39 MET A N 15
ATOM 11611 C CA . MET A 1 39 ? -2.044 -7.017 -1.104 1.00 0.57 39 MET A CA 15
ATOM 11612 C C . MET A 1 39 ? -0.582 -6.831 -1.449 1.00 0.45 39 MET A C 15
ATOM 11613 O O . MET A 1 39 ? 0.061 -7.715 -2.009 1.00 0.46 39 MET A O 15
ATOM 11627 N N . LEU A 1 40 ? -0.049 -5.685 -1.068 1.00 0.43 40 LEU A N 15
ATOM 11628 C CA . LEU A 1 40 ? 1.346 -5.398 -1.306 1.00 0.39 40 LEU A CA 15
ATOM 11629 C C . LEU A 1 40 ? 2.178 -6.579 -0.862 1.00 0.32 40 LEU A C 15
ATOM 11630 O O . LEU A 1 40 ? 2.852 -7.216 -1.652 1.00 0.33 40 LEU A O 15
ATOM 11642 N N . LEU A 1 41 ? 2.063 -6.887 0.416 1.00 0.34 41 LEU A N 15
ATOM 11643 C CA . LEU A 1 41 ? 2.825 -7.964 1.031 1.00 0.37 41 LEU A CA 15
ATOM 11644 C C . LEU A 1 41 ? 2.680 -9.273 0.275 1.00 0.36 41 LEU A C 15
ATOM 11645 O O . LEU A 1 41 ? 3.629 -10.041 0.167 1.00 0.45 41 LEU A O 15
ATOM 11657 N N . LYS A 1 42 ? 1.498 -9.545 -0.223 1.00 0.40 42 LYS A N 15
ATOM 11658 C CA . LYS A 1 42 ? 1.281 -10.743 -1.008 1.00 0.48 42 LYS A CA 15
ATOM 11659 C C . LYS A 1 42 ? 1.868 -10.531 -2.392 1.00 0.46 42 LYS A C 15
ATOM 11660 O O . LYS A 1 42 ? 2.221 -11.477 -3.099 1.00 0.55 42 LYS A O 15
ATOM 11679 N N . TYR A 1 43 ? 1.982 -9.267 -2.753 1.00 0.40 43 TYR A N 15
ATOM 11680 C CA . TYR A 1 43 ? 2.519 -8.866 -4.043 1.00 0.42 43 TYR A CA 15
ATOM 11681 C C . TYR A 1 43 ? 4.047 -8.809 -4.020 1.00 0.42 43 TYR A C 15
ATOM 11682 O O . TYR A 1 43 ? 4.711 -9.092 -5.023 1.00 0.55 43 TYR A O 15
ATOM 11700 N N . MET A 1 44 ? 4.604 -8.439 -2.877 1.00 0.34 44 MET A N 15
ATOM 11701 C CA . MET A 1 44 ? 6.041 -8.333 -2.714 1.00 0.40 44 MET A CA 15
ATOM 11702 C C . MET A 1 44 ? 6.587 -9.478 -1.876 1.00 0.39 44 MET A C 15
ATOM 11703 O O . MET A 1 44 ? 7.748 -9.868 -2.003 1.00 0.52 44 MET A O 15
ATOM 11717 N N . GLY A 1 45 ? 5.749 -9.993 -1.002 1.00 0.32 45 GLY A N 15
ATOM 11718 C CA . GLY A 1 45 ? 6.131 -11.106 -0.168 1.00 0.40 45 GLY A CA 15
ATOM 11719 C C . GLY A 1 45 ? 6.936 -10.694 1.036 1.00 0.37 45 GLY A C 15
ATOM 11720 O O . GLY A 1 45 ? 7.730 -11.475 1.559 1.00 0.51 45 GLY A O 15
ATOM 11724 N N . GLY A 1 46 ? 6.739 -9.465 1.485 1.00 0.32 46 GLY A N 15
ATOM 11725 C CA . GLY A 1 46 ? 7.451 -9.005 2.640 1.00 0.40 46 GLY A CA 15
ATOM 11726 C C . GLY A 1 46 ? 7.421 -7.512 2.777 1.00 0.32 46 GLY A C 15
ATOM 11727 O O . GLY A 1 46 ? 7.779 -6.780 1.852 1.00 0.30 46 GLY A O 15
ATOM 11731 N N . LEU A 1 47 ? 6.980 -7.054 3.922 1.00 0.33 47 LEU A N 15
ATOM 11732 C CA . LEU A 1 47 ? 6.910 -5.633 4.181 1.00 0.32 47 LEU A CA 15
ATOM 11733 C C . LEU A 1 47 ? 8.221 -4.988 3.816 1.00 0.29 47 LEU A C 15
ATOM 11734 O O . LEU A 1 47 ? 8.277 -3.818 3.449 1.00 0.30 47 LEU A O 15
ATOM 11746 N N . GLN A 1 48 ? 9.272 -5.757 3.927 1.00 0.36 48 GLN A N 15
ATOM 11747 C CA . GLN A 1 48 ? 10.588 -5.272 3.587 1.00 0.41 48 GLN A CA 15
ATOM 11748 C C . GLN A 1 48 ? 10.514 -4.557 2.254 1.00 0.36 48 GLN A C 15
ATOM 11749 O O . GLN A 1 48 ? 11.059 -3.468 2.076 1.00 0.38 48 GLN A O 15
ATOM 11762 N N . GLY A 1 49 ? 9.802 -5.176 1.330 1.00 0.44 49 GLY A N 15
ATOM 11763 C CA . GLY A 1 49 ? 9.661 -4.624 0.009 1.00 0.51 49 GLY A CA 15
ATOM 11764 C C . GLY A 1 49 ? 8.692 -3.480 -0.014 1.00 0.45 49 GLY A C 15
ATOM 11765 O O . GLY A 1 49 ? 8.713 -2.655 -0.927 1.00 0.55 49 GLY A O 15
ATOM 11769 N N . LEU A 1 50 ? 7.862 -3.416 1.004 1.00 0.37 50 LEU A N 15
ATOM 11770 C CA . LEU A 1 50 ? 6.867 -2.370 1.102 1.00 0.43 50 LEU A CA 15
ATOM 11771 C C . LEU A 1 50 ? 7.509 -1.125 1.674 1.00 0.40 50 LEU A C 15
ATOM 11772 O O . LEU A 1 50 ? 7.405 -0.038 1.117 1.00 0.56 50 LEU A O 15
ATOM 11784 N N . ARG A 1 51 ? 8.192 -1.295 2.784 1.00 0.31 51 ARG A N 15
ATOM 11785 C CA . ARG A 1 51 ? 8.888 -0.198 3.410 1.00 0.40 51 ARG A CA 15
ATOM 11786 C C . ARG A 1 51 ? 9.994 0.249 2.481 1.00 0.42 51 ARG A C 15
ATOM 11787 O O . ARG A 1 51 ? 10.546 1.339 2.601 1.00 0.61 51 ARG A O 15
ATOM 11806 N N . ASN A 1 52 ? 10.320 -0.641 1.560 1.00 0.40 52 ASN A N 15
ATOM 11807 C CA . ASN A 1 52 ? 11.319 -0.365 0.540 1.00 0.51 52 ASN A CA 15
ATOM 11808 C C . ASN A 1 52 ? 10.603 0.145 -0.697 1.00 0.47 52 ASN A C 15
ATOM 11809 O O . ASN A 1 52 ? 11.218 0.594 -1.670 1.00 0.65 52 ASN A O 15
ATOM 11819 N N . ALA A 1 53 ? 9.287 0.077 -0.632 1.00 0.39 53 ALA A N 15
ATOM 11820 C CA . ALA A 1 53 ? 8.426 0.512 -1.716 1.00 0.35 53 ALA A CA 15
ATOM 11821 C C . ALA A 1 53 ? 7.644 1.743 -1.310 1.00 0.32 53 ALA A C 15
ATOM 11822 O O . ALA A 1 53 ? 6.692 1.660 -0.543 1.00 0.50 53 ALA A O 15
ATOM 11829 N N . SER A 1 54 ? 8.043 2.887 -1.810 1.00 0.27 54 SER A N 15
ATOM 11830 C CA . SER A 1 54 ? 7.347 4.101 -1.496 1.00 0.28 54 SER A CA 15
ATOM 11831 C C . SER A 1 54 ? 6.230 4.272 -2.507 1.00 0.22 54 SER A C 15
ATOM 11832 O O . SER A 1 54 ? 5.951 3.358 -3.281 1.00 0.26 54 SER A O 15
ATOM 11840 N N . VAL A 1 55 ? 5.614 5.427 -2.525 1.00 0.23 55 VAL A N 15
ATOM 11841 C CA . VAL A 1 55 ? 4.526 5.670 -3.444 1.00 0.23 55 VAL A CA 15
ATOM 11842 C C . VAL A 1 55 ? 4.878 5.139 -4.822 1.00 0.24 55 VAL A C 15
ATOM 11843 O O . VAL A 1 55 ? 4.066 4.521 -5.496 1.00 0.28 55 VAL A O 15
ATOM 11852 N N . GLU A 1 56 ? 6.115 5.368 -5.207 1.00 0.28 56 GLU A N 15
ATOM 11853 C CA . GLU A 1 56 ? 6.617 4.949 -6.499 1.00 0.36 56 GLU A CA 15
ATOM 11854 C C . GLU A 1 56 ? 6.353 3.475 -6.758 1.00 0.35 56 GLU A C 15
ATOM 11855 O O . GLU A 1 56 ? 5.730 3.106 -7.752 1.00 0.46 56 GLU A O 15
ATOM 11867 N N . GLU A 1 57 ? 6.823 2.637 -5.854 1.00 0.29 57 GLU A N 15
ATOM 11868 C CA . GLU A 1 57 ? 6.674 1.214 -5.987 1.00 0.34 57 GLU A CA 15
ATOM 11869 C C . GLU A 1 57 ? 5.270 0.792 -5.619 1.00 0.30 57 GLU A C 15
ATOM 11870 O O . GLU A 1 57 ? 4.624 0.026 -6.333 1.00 0.36 57 GLU A O 15
ATOM 11882 N N . ILE A 1 58 ? 4.806 1.288 -4.493 1.00 0.24 58 ILE A N 15
ATOM 11883 C CA . ILE A 1 58 ? 3.483 0.976 -4.034 1.00 0.24 58 ILE A CA 15
ATOM 11884 C C . ILE A 1 58 ? 2.489 1.334 -5.115 1.00 0.27 58 ILE A C 15
ATOM 11885 O O . ILE A 1 58 ? 1.437 0.719 -5.246 1.00 0.36 58 ILE A O 15
ATOM 11896 N N . ALA A 1 59 ? 2.842 2.326 -5.907 1.00 0.24 59 ALA A N 15
ATOM 11897 C CA . ALA A 1 59 ? 1.978 2.760 -6.990 1.00 0.28 59 ALA A CA 15
ATOM 11898 C C . ALA A 1 59 ? 2.032 1.777 -8.155 1.00 0.34 59 ALA A C 15
ATOM 11899 O O . ALA A 1 59 ? 1.861 2.161 -9.313 1.00 0.43 59 ALA A O 15
ATOM 11906 N N . LYS A 1 60 ? 2.261 0.507 -7.853 1.00 0.34 60 LYS A N 15
ATOM 11907 C CA . LYS A 1 60 ? 2.338 -0.516 -8.885 1.00 0.42 60 LYS A CA 15
ATOM 11908 C C . LYS A 1 60 ? 1.311 -1.592 -8.608 1.00 0.42 60 LYS A C 15
ATOM 11909 O O . LYS A 1 60 ? 1.449 -2.749 -9.021 1.00 0.51 60 LYS A O 15
ATOM 11928 N N . VAL A 1 61 ? 0.275 -1.192 -7.900 1.00 0.39 61 VAL A N 15
ATOM 11929 C CA . VAL A 1 61 ? -0.795 -2.087 -7.537 1.00 0.43 61 VAL A CA 15
ATOM 11930 C C . VAL A 1 61 ? -2.123 -1.475 -7.977 1.00 0.50 61 VAL A C 15
ATOM 11931 O O . VAL A 1 61 ? -2.130 -0.419 -8.603 1.00 0.58 61 VAL A O 15
ATOM 11940 N N . PRO A 1 62 ? -3.241 -2.163 -7.724 1.00 0.56 62 PRO A N 15
ATOM 11941 C CA . PRO A 1 62 ? -4.593 -1.698 -8.069 1.00 0.66 62 PRO A CA 15
ATOM 11942 C C . PRO A 1 62 ? -4.795 -0.207 -7.786 1.00 0.71 62 PRO A C 15
ATOM 11943 O O . PRO A 1 62 ? -3.855 0.577 -7.851 1.00 1.49 62 PRO A O 15
ATOM 11954 N N . GLY A 1 63 ? -6.026 0.195 -7.493 1.00 0.68 63 GLY A N 15
ATOM 11955 C CA . GLY A 1 63 ? -6.294 1.586 -7.194 1.00 0.65 63 GLY A CA 15
ATOM 11956 C C . GLY A 1 63 ? -5.123 2.258 -6.505 1.00 0.48 63 GLY A C 15
ATOM 11957 O O . GLY A 1 63 ? -4.975 3.484 -6.561 1.00 0.52 63 GLY A O 15
ATOM 11961 N N . ILE A 1 64 ? -4.298 1.459 -5.843 1.00 0.39 64 ILE A N 15
ATOM 11962 C CA . ILE A 1 64 ? -3.132 1.966 -5.159 1.00 0.30 64 ILE A CA 15
ATOM 11963 C C . ILE A 1 64 ? -2.258 2.756 -6.113 1.00 0.39 64 ILE A C 15
ATOM 11964 O O . ILE A 1 64 ? -1.310 2.229 -6.699 1.00 0.41 64 ILE A O 15
ATOM 11975 N N . SER A 1 65 ? -2.589 4.016 -6.277 1.00 0.58 65 SER A N 15
ATOM 11976 C CA . SER A 1 65 ? -1.853 4.895 -7.151 1.00 0.80 65 SER A CA 15
ATOM 11977 C C . SER A 1 65 ? -1.142 5.943 -6.329 1.00 0.98 65 SER A C 15
ATOM 11978 O O . SER A 1 65 ? 0.075 5.918 -6.155 1.00 1.90 65 SER A O 15
ATOM 11986 N N . GLN A 1 66 ? -1.936 6.857 -5.824 1.00 0.76 66 GLN A N 15
ATOM 11987 C CA . GLN A 1 66 ? -1.457 7.922 -4.981 1.00 0.75 66 GLN A CA 15
ATOM 11988 C C . GLN A 1 66 ? -2.259 7.891 -3.700 1.00 0.61 66 GLN A C 15
ATOM 11989 O O . GLN A 1 66 ? -1.725 7.721 -2.607 1.00 0.69 66 GLN A O 15
ATOM 12002 N N . GLY A 1 67 ? -3.564 7.968 -3.861 1.00 0.48 67 GLY A N 15
ATOM 12003 C CA . GLY A 1 67 ? -4.440 7.943 -2.717 1.00 0.48 67 GLY A CA 15
ATOM 12004 C C . GLY A 1 67 ? -4.083 6.807 -1.786 1.00 0.41 67 GLY A C 15
ATOM 12005 O O . GLY A 1 67 ? -3.960 6.992 -0.582 1.00 0.55 67 GLY A O 15
ATOM 12009 N N . LEU A 1 68 ? -3.925 5.618 -2.344 1.00 0.27 68 LEU A N 15
ATOM 12010 C CA . LEU A 1 68 ? -3.576 4.456 -1.546 1.00 0.24 68 LEU A CA 15
ATOM 12011 C C . LEU A 1 68 ? -2.075 4.374 -1.386 1.00 0.19 68 LEU A C 15
ATOM 12012 O O . LEU A 1 68 ? -1.565 4.218 -0.281 1.00 0.19 68 LEU A O 15
ATOM 12024 N N . ALA A 1 69 ? -1.368 4.491 -2.497 1.00 0.19 69 ALA A N 15
ATOM 12025 C CA . ALA A 1 69 ? 0.080 4.416 -2.467 1.00 0.18 69 ALA A CA 15
ATOM 12026 C C . ALA A 1 69 ? 0.613 5.284 -1.346 1.00 0.15 69 ALA A C 15
ATOM 12027 O O . ALA A 1 69 ? 1.215 4.785 -0.399 1.00 0.20 69 ALA A O 15
ATOM 12034 N N . GLU A 1 70 ? 0.361 6.581 -1.441 1.00 0.18 70 GLU A N 15
ATOM 12035 C CA . GLU A 1 70 ? 0.803 7.514 -0.421 1.00 0.21 70 GLU A CA 15
ATOM 12036 C C . GLU A 1 70 ? 0.398 6.986 0.945 1.00 0.21 70 GLU A C 15
ATOM 12037 O O . GLU A 1 70 ? 1.213 6.858 1.856 1.00 0.25 70 GLU A O 15
ATOM 12049 N N . LYS A 1 71 ? -0.869 6.642 1.048 1.00 0.23 71 LYS A N 15
ATOM 12050 C CA . LYS A 1 71 ? -1.442 6.125 2.273 1.00 0.28 71 LYS A CA 15
ATOM 12051 C C . LYS A 1 71 ? -0.603 4.979 2.806 1.00 0.30 71 LYS A C 15
ATOM 12052 O O . LYS A 1 71 ? -0.365 4.861 4.009 1.00 0.41 71 LYS A O 15
ATOM 12071 N N . ILE A 1 72 ? -0.158 4.131 1.898 1.00 0.23 72 ILE A N 15
ATOM 12072 C CA . ILE A 1 72 ? 0.680 2.999 2.257 1.00 0.25 72 ILE A CA 15
ATOM 12073 C C . ILE A 1 72 ? 2.074 3.492 2.571 1.00 0.24 72 ILE A C 15
ATOM 12074 O O . ILE A 1 72 ? 2.750 2.993 3.466 1.00 0.29 72 ILE A O 15
ATOM 12085 N N . PHE A 1 73 ? 2.468 4.505 1.839 1.00 0.22 73 PHE A N 15
ATOM 12086 C CA . PHE A 1 73 ? 3.777 5.099 1.986 1.00 0.25 73 PHE A CA 15
ATOM 12087 C C . PHE A 1 73 ? 3.965 5.671 3.389 1.00 0.31 73 PHE A C 15
ATOM 12088 O O . PHE A 1 73 ? 4.929 5.348 4.082 1.00 0.41 73 PHE A O 15
ATOM 12105 N N . TRP A 1 74 ? 3.023 6.496 3.813 1.00 0.34 74 TRP A N 15
ATOM 12106 C CA . TRP A 1 74 ? 3.080 7.137 5.121 1.00 0.45 74 TRP A CA 15
ATOM 12107 C C . TRP A 1 74 ? 3.284 6.133 6.250 1.00 0.48 74 TRP A C 15
ATOM 12108 O O . TRP A 1 74 ? 4.181 6.285 7.074 1.00 0.64 74 TRP A O 15
ATOM 12129 N N . SER A 1 75 ? 2.447 5.110 6.286 1.00 0.52 75 SER A N 15
ATOM 12130 C CA . SER A 1 75 ? 2.513 4.108 7.344 1.00 0.67 75 SER A CA 15
ATOM 12131 C C . SER A 1 75 ? 3.932 3.586 7.555 1.00 0.76 75 SER A C 15
ATOM 12132 O O . SER A 1 75 ? 4.308 3.222 8.670 1.00 1.22 75 SER A O 15
ATOM 12140 N N . LEU A 1 76 ? 4.718 3.555 6.496 1.00 0.64 76 LEU A N 15
ATOM 12141 C CA . LEU A 1 76 ? 6.082 3.068 6.586 1.00 0.84 76 LEU A CA 15
ATOM 12142 C C . LEU A 1 76 ? 7.087 4.180 6.326 1.00 1.07 76 LEU A C 15
ATOM 12143 O O . LEU A 1 76 ? 7.879 4.551 7.191 1.00 1.45 76 LEU A O 15
ATOM 12155 N N . LYS A 1 77 ? 7.029 4.708 5.124 1.00 1.10 77 LYS A N 15
ATOM 12156 C CA . LYS A 1 77 ? 7.932 5.756 4.684 1.00 1.55 77 LYS A CA 15
ATOM 12157 C C . LYS A 1 77 ? 7.566 7.121 5.258 1.00 1.37 77 LYS A C 15
ATOM 12158 O O . LYS A 1 77 ? 7.560 8.115 4.535 1.00 1.74 77 LYS A O 15
ATOM 12177 N N . HIS A 1 78 ? 7.263 7.174 6.543 1.00 1.66 78 HIS A N 15
ATOM 12178 C CA . HIS A 1 78 ? 6.919 8.439 7.190 1.00 2.18 78 HIS A CA 15
ATOM 12179 C C . HIS A 1 78 ? 6.396 8.197 8.598 1.00 2.90 78 HIS A C 15
ATOM 12180 O O . HIS A 1 78 ? 5.666 9.062 9.130 1.00 3.54 78 HIS A O 15
ATOM 12196 N N . THR A 1 23 ? -3.762 11.803 6.624 1.00 12.87 23 THR A N 16
ATOM 12197 C CA . THR A 1 23 ? -4.783 11.543 7.626 1.00 12.40 23 THR A CA 16
ATOM 12198 C C . THR A 1 23 ? -5.858 10.625 7.060 1.00 11.26 23 THR A C 16
ATOM 12199 O O . THR A 1 23 ? -6.874 10.349 7.706 1.00 10.91 23 THR A O 16
ATOM 12208 N N . SER A 1 24 ? -5.623 10.153 5.850 1.00 10.84 24 SER A N 16
ATOM 12209 C CA . SER A 1 24 ? -6.554 9.265 5.186 1.00 9.88 24 SER A CA 16
ATOM 12210 C C . SER A 1 24 ? -6.680 7.960 5.966 1.00 8.88 24 SER A C 16
ATOM 12211 O O . SER A 1 24 ? -5.889 7.692 6.873 1.00 8.94 24 SER A O 16
ATOM 12219 N N . SER A 1 25 ? -7.677 7.161 5.623 1.00 8.15 25 SER A N 16
ATOM 12220 C CA . SER A 1 25 ? -7.901 5.889 6.297 1.00 7.30 25 SER A CA 16
ATOM 12221 C C . SER A 1 25 ? -7.951 4.751 5.288 1.00 6.57 25 SER A C 16
ATOM 12222 O O . SER A 1 25 ? -8.580 3.719 5.521 1.00 5.75 25 SER A O 16
ATOM 12230 N N . LEU A 1 26 ? -7.262 4.939 4.176 1.00 7.14 26 LEU A N 16
ATOM 12231 C CA . LEU A 1 26 ? -7.237 3.949 3.110 1.00 6.89 26 LEU A CA 16
ATOM 12232 C C . LEU A 1 26 ? -6.836 2.567 3.622 1.00 6.55 26 LEU A C 16
ATOM 12233 O O . LEU A 1 26 ? -6.958 1.576 2.905 1.00 6.21 26 LEU A O 16
ATOM 12245 N N . GLU A 1 27 ? -6.315 2.502 4.836 1.00 6.94 27 GLU A N 16
ATOM 12246 C CA . GLU A 1 27 ? -5.944 1.219 5.424 1.00 7.02 27 GLU A CA 16
ATOM 12247 C C . GLU A 1 27 ? -7.024 0.782 6.389 1.00 6.28 27 GLU A C 16
ATOM 12248 O O . GLU A 1 27 ? -7.206 -0.407 6.657 1.00 6.42 27 GLU A O 16
ATOM 12260 N N . THR A 1 28 ? -7.751 1.763 6.888 1.00 5.77 28 THR A N 16
ATOM 12261 C CA . THR A 1 28 ? -8.811 1.522 7.841 1.00 5.34 28 THR A CA 16
ATOM 12262 C C . THR A 1 28 ? -10.163 1.451 7.144 1.00 4.42 28 THR A C 16
ATOM 12263 O O . THR A 1 28 ? -11.209 1.431 7.793 1.00 4.45 28 THR A O 16
ATOM 12272 N N . ILE A 1 29 ? -10.143 1.434 5.818 1.00 4.01 29 ILE A N 16
ATOM 12273 C CA . ILE A 1 29 ? -11.381 1.345 5.059 1.00 3.56 29 ILE A CA 16
ATOM 12274 C C . ILE A 1 29 ? -12.184 0.141 5.540 1.00 3.24 29 ILE A C 16
ATOM 12275 O O . ILE A 1 29 ? -11.662 -0.714 6.258 1.00 3.39 29 ILE A O 16
ATOM 12286 N N . GLU A 1 30 ? -13.435 0.062 5.128 1.00 3.49 30 GLU A N 16
ATOM 12287 C CA . GLU A 1 30 ? -14.335 -1.005 5.552 1.00 3.95 30 GLU A CA 16
ATOM 12288 C C . GLU A 1 30 ? -13.770 -2.411 5.399 1.00 4.11 30 GLU A C 16
ATOM 12289 O O . GLU A 1 30 ? -14.433 -3.391 5.742 1.00 4.90 30 GLU A O 16
ATOM 12301 N N . GLY A 1 31 ? -12.570 -2.523 4.911 1.00 3.73 31 GLY A N 16
ATOM 12302 C CA . GLY A 1 31 ? -11.975 -3.829 4.742 1.00 4.17 31 GLY A CA 16
ATOM 12303 C C . GLY A 1 31 ? -10.879 -3.764 3.735 1.00 3.45 31 GLY A C 16
ATOM 12304 O O . GLY A 1 31 ? -10.808 -4.558 2.796 1.00 3.82 31 GLY A O 16
ATOM 12308 N N . VAL A 1 32 ? -10.021 -2.798 3.929 1.00 2.72 32 VAL A N 16
ATOM 12309 C CA . VAL A 1 32 ? -8.929 -2.574 3.040 1.00 2.24 32 VAL A CA 16
ATOM 12310 C C . VAL A 1 32 ? -7.631 -3.206 3.543 1.00 2.14 32 VAL A C 16
ATOM 12311 O O . VAL A 1 32 ? -7.099 -4.138 2.931 1.00 2.77 32 VAL A O 16
ATOM 12320 N N . GLY A 1 33 ? -7.119 -2.707 4.653 1.00 1.69 33 GLY A N 16
ATOM 12321 C CA . GLY A 1 33 ? -5.912 -3.257 5.217 1.00 1.86 33 GLY A CA 16
ATOM 12322 C C . GLY A 1 33 ? -5.973 -4.768 5.305 1.00 1.69 33 GLY A C 16
ATOM 12323 O O . GLY A 1 33 ? -4.980 -5.446 5.034 1.00 1.88 33 GLY A O 16
ATOM 12327 N N . PRO A 1 34 ? -7.139 -5.332 5.659 1.00 1.60 34 PRO A N 16
ATOM 12328 C CA . PRO A 1 34 ? -7.339 -6.774 5.788 1.00 1.62 34 PRO A CA 16
ATOM 12329 C C . PRO A 1 34 ? -6.612 -7.568 4.724 1.00 1.33 34 PRO A C 16
ATOM 12330 O O . PRO A 1 34 ? -6.210 -8.709 4.952 1.00 1.51 34 PRO A O 16
ATOM 12341 N N . LYS A 1 35 ? -6.446 -6.973 3.557 1.00 1.11 35 LYS A N 16
ATOM 12342 C CA . LYS A 1 35 ? -5.777 -7.659 2.471 1.00 0.99 35 LYS A CA 16
ATOM 12343 C C . LYS A 1 35 ? -5.310 -6.675 1.424 1.00 0.77 35 LYS A C 16
ATOM 12344 O O . LYS A 1 35 ? -4.221 -6.814 0.874 1.00 0.72 35 LYS A O 16
ATOM 12363 N N . ARG A 1 36 ? -6.123 -5.667 1.167 1.00 0.85 36 ARG A N 16
ATOM 12364 C CA . ARG A 1 36 ? -5.805 -4.676 0.181 1.00 0.99 36 ARG A CA 16
ATOM 12365 C C . ARG A 1 36 ? -4.416 -4.118 0.414 1.00 0.92 36 ARG A C 16
ATOM 12366 O O . ARG A 1 36 ? -3.550 -4.196 -0.450 1.00 0.97 36 ARG A O 16
ATOM 12385 N N . ARG A 1 37 ? -4.203 -3.556 1.588 1.00 0.98 37 ARG A N 16
ATOM 12386 C CA . ARG A 1 37 ? -2.906 -3.002 1.917 1.00 1.15 37 ARG A CA 16
ATOM 12387 C C . ARG A 1 37 ? -1.879 -4.114 1.863 1.00 0.98 37 ARG A C 16
ATOM 12388 O O . ARG A 1 37 ? -0.788 -3.956 1.321 1.00 1.10 37 ARG A O 16
ATOM 12407 N N . GLN A 1 38 ? -2.253 -5.255 2.419 1.00 0.83 38 GLN A N 16
ATOM 12408 C CA . GLN A 1 38 ? -1.385 -6.414 2.427 1.00 0.84 38 GLN A CA 16
ATOM 12409 C C . GLN A 1 38 ? -0.983 -6.774 1.019 1.00 0.68 38 GLN A C 16
ATOM 12410 O O . GLN A 1 38 ? 0.115 -7.270 0.790 1.00 0.73 38 GLN A O 16
ATOM 12423 N N . MET A 1 39 ? -1.865 -6.501 0.074 1.00 0.59 39 MET A N 16
ATOM 12424 C CA . MET A 1 39 ? -1.584 -6.815 -1.308 1.00 0.57 39 MET A CA 16
ATOM 12425 C C . MET A 1 39 ? -0.147 -6.458 -1.596 1.00 0.45 39 MET A C 16
ATOM 12426 O O . MET A 1 39 ? 0.589 -7.239 -2.193 1.00 0.46 39 MET A O 16
ATOM 12440 N N . LEU A 1 40 ? 0.267 -5.283 -1.154 1.00 0.43 40 LEU A N 16
ATOM 12441 C CA . LEU A 1 40 ? 1.640 -4.880 -1.326 1.00 0.39 40 LEU A CA 16
ATOM 12442 C C . LEU A 1 40 ? 2.525 -5.997 -0.809 1.00 0.32 40 LEU A C 16
ATOM 12443 O O . LEU A 1 40 ? 3.341 -6.563 -1.534 1.00 0.33 40 LEU A O 16
ATOM 12455 N N . LEU A 1 41 ? 2.313 -6.349 0.448 1.00 0.34 41 LEU A N 16
ATOM 12456 C CA . LEU A 1 41 ? 3.074 -7.407 1.077 1.00 0.37 41 LEU A CA 16
ATOM 12457 C C . LEU A 1 41 ? 2.996 -8.665 0.240 1.00 0.36 41 LEU A C 16
ATOM 12458 O O . LEU A 1 41 ? 3.952 -9.426 0.162 1.00 0.45 41 LEU A O 16
ATOM 12470 N N . LYS A 1 42 ? 1.852 -8.878 -0.382 1.00 0.40 42 LYS A N 16
ATOM 12471 C CA . LYS A 1 42 ? 1.662 -10.040 -1.236 1.00 0.48 42 LYS A CA 16
ATOM 12472 C C . LYS A 1 42 ? 2.321 -9.800 -2.589 1.00 0.46 42 LYS A C 16
ATOM 12473 O O . LYS A 1 42 ? 2.649 -10.743 -3.315 1.00 0.55 42 LYS A O 16
ATOM 12492 N N . TYR A 1 43 ? 2.515 -8.529 -2.915 1.00 0.40 43 TYR A N 16
ATOM 12493 C CA . TYR A 1 43 ? 3.140 -8.132 -4.171 1.00 0.42 43 TYR A CA 16
ATOM 12494 C C . TYR A 1 43 ? 4.656 -8.231 -4.061 1.00 0.42 43 TYR A C 16
ATOM 12495 O O . TYR A 1 43 ? 5.343 -8.591 -5.020 1.00 0.55 43 TYR A O 16
ATOM 12513 N N . MET A 1 44 ? 5.167 -7.894 -2.887 1.00 0.34 44 MET A N 16
ATOM 12514 C CA . MET A 1 44 ? 6.594 -7.941 -2.628 1.00 0.40 44 MET A CA 16
ATOM 12515 C C . MET A 1 44 ? 6.961 -9.191 -1.846 1.00 0.39 44 MET A C 16
ATOM 12516 O O . MET A 1 44 ? 7.996 -9.814 -2.091 1.00 0.52 44 MET A O 16
ATOM 12530 N N . GLY A 1 45 ? 6.107 -9.544 -0.904 1.00 0.32 45 GLY A N 16
ATOM 12531 C CA . GLY A 1 45 ? 6.337 -10.716 -0.094 1.00 0.40 45 GLY A CA 16
ATOM 12532 C C . GLY A 1 45 ? 7.135 -10.402 1.149 1.00 0.37 45 GLY A C 16
ATOM 12533 O O . GLY A 1 45 ? 8.001 -11.177 1.549 1.00 0.51 45 GLY A O 16
ATOM 12537 N N . GLY A 1 46 ? 6.847 -9.266 1.762 1.00 0.32 46 GLY A N 16
ATOM 12538 C CA . GLY A 1 46 ? 7.557 -8.886 2.949 1.00 0.40 46 GLY A CA 16
ATOM 12539 C C . GLY A 1 46 ? 7.464 -7.407 3.183 1.00 0.32 46 GLY A C 16
ATOM 12540 O O . GLY A 1 46 ? 7.781 -6.611 2.297 1.00 0.30 46 GLY A O 16
ATOM 12544 N N . LEU A 1 47 ? 7.015 -7.024 4.360 1.00 0.33 47 LEU A N 16
ATOM 12545 C CA . LEU A 1 47 ? 6.887 -5.619 4.671 1.00 0.32 47 LEU A CA 16
ATOM 12546 C C . LEU A 1 47 ? 8.087 -4.887 4.134 1.00 0.29 47 LEU A C 16
ATOM 12547 O O . LEU A 1 47 ? 7.957 -3.857 3.496 1.00 0.30 47 LEU A O 16
ATOM 12559 N N . GLN A 1 48 ? 9.259 -5.419 4.400 1.00 0.36 48 GLN A N 16
ATOM 12560 C CA . GLN A 1 48 ? 10.472 -4.806 3.893 1.00 0.41 48 GLN A CA 16
ATOM 12561 C C . GLN A 1 48 ? 10.291 -4.506 2.420 1.00 0.36 48 GLN A C 16
ATOM 12562 O O . GLN A 1 48 ? 10.459 -3.369 1.972 1.00 0.38 48 GLN A O 16
ATOM 12575 N N . GLY A 1 49 ? 9.919 -5.542 1.680 1.00 0.44 49 GLY A N 16
ATOM 12576 C CA . GLY A 1 49 ? 9.701 -5.406 0.256 1.00 0.51 49 GLY A CA 16
ATOM 12577 C C . GLY A 1 49 ? 8.710 -4.310 -0.041 1.00 0.45 49 GLY A C 16
ATOM 12578 O O . GLY A 1 49 ? 8.675 -3.761 -1.143 1.00 0.55 49 GLY A O 16
ATOM 12582 N N . LEU A 1 50 ? 7.904 -3.996 0.953 1.00 0.37 50 LEU A N 16
ATOM 12583 C CA . LEU A 1 50 ? 6.913 -2.948 0.832 1.00 0.43 50 LEU A CA 16
ATOM 12584 C C . LEU A 1 50 ? 7.541 -1.611 1.187 1.00 0.40 50 LEU A C 16
ATOM 12585 O O . LEU A 1 50 ? 7.492 -0.661 0.420 1.00 0.56 50 LEU A O 16
ATOM 12597 N N . ARG A 1 51 ? 8.171 -1.568 2.345 1.00 0.31 51 ARG A N 16
ATOM 12598 C CA . ARG A 1 51 ? 8.796 -0.360 2.825 1.00 0.40 51 ARG A CA 16
ATOM 12599 C C . ARG A 1 51 ? 9.790 0.170 1.809 1.00 0.42 51 ARG A C 16
ATOM 12600 O O . ARG A 1 51 ? 9.717 1.328 1.404 1.00 0.61 51 ARG A O 16
ATOM 12619 N N . ASN A 1 52 ? 10.729 -0.666 1.412 1.00 0.40 52 ASN A N 16
ATOM 12620 C CA . ASN A 1 52 ? 11.704 -0.263 0.408 1.00 0.51 52 ASN A CA 16
ATOM 12621 C C . ASN A 1 52 ? 10.959 0.177 -0.838 1.00 0.47 52 ASN A C 16
ATOM 12622 O O . ASN A 1 52 ? 11.526 0.796 -1.744 1.00 0.65 52 ASN A O 16
ATOM 12632 N N . ALA A 1 53 ? 9.686 -0.177 -0.882 1.00 0.39 53 ALA A N 16
ATOM 12633 C CA . ALA A 1 53 ? 8.820 0.182 -1.983 1.00 0.35 53 ALA A CA 16
ATOM 12634 C C . ALA A 1 53 ? 8.044 1.425 -1.618 1.00 0.32 53 ALA A C 16
ATOM 12635 O O . ALA A 1 53 ? 7.057 1.360 -0.892 1.00 0.50 53 ALA A O 16
ATOM 12642 N N . SER A 1 54 ? 8.477 2.556 -2.112 1.00 0.27 54 SER A N 16
ATOM 12643 C CA . SER A 1 54 ? 7.806 3.776 -1.790 1.00 0.28 54 SER A CA 16
ATOM 12644 C C . SER A 1 54 ? 6.592 3.913 -2.676 1.00 0.22 54 SER A C 16
ATOM 12645 O O . SER A 1 54 ? 6.312 3.042 -3.506 1.00 0.26 54 SER A O 16
ATOM 12653 N N . VAL A 1 55 ? 5.884 4.995 -2.504 1.00 0.23 55 VAL A N 16
ATOM 12654 C CA . VAL A 1 55 ? 4.696 5.246 -3.274 1.00 0.23 55 VAL A CA 16
ATOM 12655 C C . VAL A 1 55 ? 4.893 4.789 -4.708 1.00 0.24 55 VAL A C 16
ATOM 12656 O O . VAL A 1 55 ? 3.994 4.239 -5.336 1.00 0.28 55 VAL A O 16
ATOM 12665 N N . GLU A 1 56 ? 6.093 5.010 -5.205 1.00 0.28 56 GLU A N 16
ATOM 12666 C CA . GLU A 1 56 ? 6.443 4.641 -6.560 1.00 0.36 56 GLU A CA 16
ATOM 12667 C C . GLU A 1 56 ? 6.036 3.209 -6.860 1.00 0.35 56 GLU A C 16
ATOM 12668 O O . GLU A 1 56 ? 5.319 2.935 -7.825 1.00 0.46 56 GLU A O 16
ATOM 12680 N N . GLU A 1 57 ? 6.505 2.300 -6.023 1.00 0.29 57 GLU A N 16
ATOM 12681 C CA . GLU A 1 57 ? 6.227 0.899 -6.185 1.00 0.34 57 GLU A CA 16
ATOM 12682 C C . GLU A 1 57 ? 4.847 0.576 -5.660 1.00 0.30 57 GLU A C 16
ATOM 12683 O O . GLU A 1 57 ? 4.061 -0.108 -6.311 1.00 0.36 57 GLU A O 16
ATOM 12695 N N . ILE A 1 58 ? 4.557 1.069 -4.473 1.00 0.24 58 ILE A N 16
ATOM 12696 C CA . ILE A 1 58 ? 3.273 0.837 -3.867 1.00 0.24 58 ILE A CA 16
ATOM 12697 C C . ILE A 1 58 ? 2.177 1.257 -4.823 1.00 0.27 58 ILE A C 16
ATOM 12698 O O . ILE A 1 58 ? 1.069 0.744 -4.791 1.00 0.36 58 ILE A O 16
ATOM 12709 N N . ALA A 1 59 ? 2.497 2.203 -5.676 1.00 0.24 59 ALA A N 16
ATOM 12710 C CA . ALA A 1 59 ? 1.546 2.696 -6.657 1.00 0.28 59 ALA A CA 16
ATOM 12711 C C . ALA A 1 59 ? 1.413 1.716 -7.817 1.00 0.34 59 ALA A C 16
ATOM 12712 O O . ALA A 1 59 ? 1.163 2.114 -8.954 1.00 0.43 59 ALA A O 16
ATOM 12719 N N . LYS A 1 60 ? 1.567 0.429 -7.525 1.00 0.34 60 LYS A N 16
ATOM 12720 C CA . LYS A 1 60 ? 1.469 -0.598 -8.551 1.00 0.42 60 LYS A CA 16
ATOM 12721 C C . LYS A 1 60 ? 0.475 -1.661 -8.126 1.00 0.42 60 LYS A C 16
ATOM 12722 O O . LYS A 1 60 ? 0.473 -2.781 -8.645 1.00 0.51 60 LYS A O 16
ATOM 12741 N N . VAL A 1 61 ? -0.382 -1.293 -7.192 1.00 0.39 61 VAL A N 16
ATOM 12742 C CA . VAL A 1 61 ? -1.383 -2.208 -6.678 1.00 0.43 61 VAL A CA 16
ATOM 12743 C C . VAL A 1 61 ? -2.774 -1.759 -7.127 1.00 0.50 61 VAL A C 16
ATOM 12744 O O . VAL A 1 61 ? -2.908 -0.718 -7.767 1.00 0.58 61 VAL A O 16
ATOM 12753 N N . PRO A 1 62 ? -3.821 -2.511 -6.783 1.00 0.56 62 PRO A N 16
ATOM 12754 C CA . PRO A 1 62 ? -5.197 -2.205 -7.181 1.00 0.66 62 PRO A CA 16
ATOM 12755 C C . PRO A 1 62 ? -5.589 -0.779 -6.854 1.00 0.71 62 PRO A C 16
ATOM 12756 O O . PRO A 1 62 ? -5.832 -0.440 -5.691 1.00 1.49 62 PRO A O 16
ATOM 12767 N N . GLY A 1 63 ? -5.633 0.062 -7.871 1.00 0.68 63 GLY A N 16
ATOM 12768 C CA . GLY A 1 63 ? -5.999 1.443 -7.668 1.00 0.65 63 GLY A CA 16
ATOM 12769 C C . GLY A 1 63 ? -4.992 2.166 -6.802 1.00 0.48 63 GLY A C 16
ATOM 12770 O O . GLY A 1 63 ? -4.894 3.390 -6.833 1.00 0.52 63 GLY A O 16
ATOM 12774 N N . ILE A 1 64 ? -4.244 1.406 -6.018 1.00 0.39 64 ILE A N 16
ATOM 12775 C CA . ILE A 1 64 ? -3.253 1.957 -5.157 1.00 0.30 64 ILE A CA 16
ATOM 12776 C C . ILE A 1 64 ? -2.268 2.798 -5.923 1.00 0.39 64 ILE A C 16
ATOM 12777 O O . ILE A 1 64 ? -1.440 2.300 -6.690 1.00 0.41 64 ILE A O 16
ATOM 12788 N N . SER A 1 65 ? -2.394 4.076 -5.724 1.00 0.58 65 SER A N 16
ATOM 12789 C CA . SER A 1 65 ? -1.544 5.043 -6.321 1.00 0.80 65 SER A CA 16
ATOM 12790 C C . SER A 1 65 ? -1.610 6.235 -5.410 1.00 0.98 65 SER A C 16
ATOM 12791 O O . SER A 1 65 ? -2.264 6.159 -4.373 1.00 1.90 65 SER A O 16
ATOM 12799 N N . GLN A 1 66 ? -0.918 7.286 -5.747 1.00 0.76 66 GLN A N 16
ATOM 12800 C CA . GLN A 1 66 ? -0.945 8.502 -4.952 1.00 0.75 66 GLN A CA 16
ATOM 12801 C C . GLN A 1 66 ? -1.933 8.380 -3.793 1.00 0.61 66 GLN A C 16
ATOM 12802 O O . GLN A 1 66 ? -1.562 8.487 -2.626 1.00 0.69 66 GLN A O 16
ATOM 12815 N N . GLY A 1 67 ? -3.186 8.123 -4.118 1.00 0.48 67 GLY A N 16
ATOM 12816 C CA . GLY A 1 67 ? -4.194 7.996 -3.087 1.00 0.48 67 GLY A CA 16
ATOM 12817 C C . GLY A 1 67 ? -3.857 6.904 -2.089 1.00 0.41 67 GLY A C 16
ATOM 12818 O O . GLY A 1 67 ? -3.654 7.172 -0.913 1.00 0.55 67 GLY A O 16
ATOM 12822 N N . LEU A 1 68 ? -3.774 5.675 -2.564 1.00 0.27 68 LEU A N 16
ATOM 12823 C CA . LEU A 1 68 ? -3.456 4.540 -1.710 1.00 0.24 68 LEU A CA 16
ATOM 12824 C C . LEU A 1 68 ? -1.955 4.412 -1.555 1.00 0.19 68 LEU A C 16
ATOM 12825 O O . LEU A 1 68 ? -1.449 4.178 -0.465 1.00 0.19 68 LEU A O 16
ATOM 12837 N N . ALA A 1 69 ? -1.249 4.580 -2.653 1.00 0.19 69 ALA A N 16
ATOM 12838 C CA . ALA A 1 69 ? 0.201 4.489 -2.637 1.00 0.18 69 ALA A CA 16
ATOM 12839 C C . ALA A 1 69 ? 0.760 5.267 -1.456 1.00 0.15 69 ALA A C 16
ATOM 12840 O O . ALA A 1 69 ? 1.434 4.708 -0.596 1.00 0.20 69 ALA A O 16
ATOM 12847 N N . GLU A 1 70 ? 0.464 6.555 -1.406 1.00 0.18 70 GLU A N 16
ATOM 12848 C CA . GLU A 1 70 ? 0.938 7.385 -0.313 1.00 0.21 70 GLU A CA 16
ATOM 12849 C C . GLU A 1 70 ? 0.373 6.858 0.993 1.00 0.21 70 GLU A C 16
ATOM 12850 O O . GLU A 1 70 ? 1.094 6.662 1.969 1.00 0.25 70 GLU A O 16
ATOM 12862 N N . LYS A 1 71 ? -0.927 6.602 0.987 1.00 0.23 71 LYS A N 16
ATOM 12863 C CA . LYS A 1 71 ? -1.613 6.088 2.150 1.00 0.28 71 LYS A CA 16
ATOM 12864 C C . LYS A 1 71 ? -0.830 4.930 2.741 1.00 0.30 71 LYS A C 16
ATOM 12865 O O . LYS A 1 71 ? -0.712 4.791 3.962 1.00 0.41 71 LYS A O 16
ATOM 12884 N N . ILE A 1 72 ? -0.301 4.103 1.861 1.00 0.23 72 ILE A N 16
ATOM 12885 C CA . ILE A 1 72 ? 0.485 2.957 2.272 1.00 0.25 72 ILE A CA 16
ATOM 12886 C C . ILE A 1 72 ? 1.863 3.409 2.697 1.00 0.24 72 ILE A C 16
ATOM 12887 O O . ILE A 1 72 ? 2.341 3.081 3.785 1.00 0.29 72 ILE A O 16
ATOM 12898 N N . PHE A 1 73 ? 2.479 4.196 1.837 1.00 0.22 73 PHE A N 16
ATOM 12899 C CA . PHE A 1 73 ? 3.814 4.694 2.102 1.00 0.25 73 PHE A CA 16
ATOM 12900 C C . PHE A 1 73 ? 3.873 5.256 3.509 1.00 0.31 73 PHE A C 16
ATOM 12901 O O . PHE A 1 73 ? 4.861 5.094 4.226 1.00 0.41 73 PHE A O 16
ATOM 12918 N N . TRP A 1 74 ? 2.801 5.911 3.903 1.00 0.34 74 TRP A N 16
ATOM 12919 C CA . TRP A 1 74 ? 2.717 6.484 5.228 1.00 0.45 74 TRP A CA 16
ATOM 12920 C C . TRP A 1 74 ? 2.969 5.404 6.276 1.00 0.48 74 TRP A C 16
ATOM 12921 O O . TRP A 1 74 ? 3.823 5.549 7.149 1.00 0.64 74 TRP A O 16
ATOM 12942 N N . SER A 1 75 ? 2.254 4.298 6.155 1.00 0.52 75 SER A N 16
ATOM 12943 C CA . SER A 1 75 ? 2.390 3.208 7.107 1.00 0.67 75 SER A CA 16
ATOM 12944 C C . SER A 1 75 ? 3.802 2.641 7.091 1.00 0.76 75 SER A C 16
ATOM 12945 O O . SER A 1 75 ? 4.253 2.036 8.067 1.00 1.22 75 SER A O 16
ATOM 12953 N N . LEU A 1 76 ? 4.495 2.834 5.979 1.00 0.64 76 LEU A N 16
ATOM 12954 C CA . LEU A 1 76 ? 5.848 2.347 5.829 1.00 0.84 76 LEU A CA 16
ATOM 12955 C C . LEU A 1 76 ? 6.838 3.094 6.690 1.00 1.07 76 LEU A C 16
ATOM 12956 O O . LEU A 1 76 ? 7.149 2.716 7.821 1.00 1.45 76 LEU A O 16
ATOM 12968 N N . LYS A 1 77 ? 7.326 4.167 6.095 1.00 1.10 77 LYS A N 16
ATOM 12969 C CA . LYS A 1 77 ? 8.346 5.006 6.670 1.00 1.55 77 LYS A CA 16
ATOM 12970 C C . LYS A 1 77 ? 7.847 6.422 6.918 1.00 1.37 77 LYS A C 16
ATOM 12971 O O . LYS A 1 77 ? 8.627 7.376 6.895 1.00 1.74 77 LYS A O 16
ATOM 12990 N N . HIS A 1 78 ? 6.558 6.564 7.153 1.00 1.66 78 HIS A N 16
ATOM 12991 C CA . HIS A 1 78 ? 5.978 7.872 7.390 1.00 2.18 78 HIS A CA 16
ATOM 12992 C C . HIS A 1 78 ? 4.703 7.747 8.211 1.00 2.90 78 HIS A C 16
ATOM 12993 O O . HIS A 1 78 ? 4.776 7.192 9.332 1.00 3.54 78 HIS A O 16
ATOM 13009 N N . THR A 1 23 ? -7.241 11.477 1.460 1.00 12.87 23 THR A N 17
ATOM 13010 C CA . THR A 1 23 ? -8.412 12.144 2.009 1.00 12.40 23 THR A CA 17
ATOM 13011 C C . THR A 1 23 ? -9.667 11.324 1.749 1.00 11.26 23 THR A C 17
ATOM 13012 O O . THR A 1 23 ? -10.780 11.744 2.063 1.00 10.91 23 THR A O 17
ATOM 13021 N N . SER A 1 24 ? -9.480 10.147 1.180 1.00 10.84 24 SER A N 17
ATOM 13022 C CA . SER A 1 24 ? -10.588 9.261 0.875 1.00 9.88 24 SER A CA 17
ATOM 13023 C C . SER A 1 24 ? -10.506 7.982 1.700 1.00 8.88 24 SER A C 17
ATOM 13024 O O . SER A 1 24 ? -10.957 6.924 1.266 1.00 8.94 24 SER A O 17
ATOM 13032 N N . SER A 1 25 ? -9.916 8.077 2.878 1.00 8.15 25 SER A N 17
ATOM 13033 C CA . SER A 1 25 ? -9.775 6.916 3.744 1.00 7.30 25 SER A CA 17
ATOM 13034 C C . SER A 1 25 ? -8.866 5.881 3.093 1.00 6.57 25 SER A C 17
ATOM 13035 O O . SER A 1 25 ? -8.669 4.788 3.619 1.00 5.75 25 SER A O 17
ATOM 13043 N N . LEU A 1 26 ? -8.291 6.253 1.964 1.00 7.14 26 LEU A N 17
ATOM 13044 C CA . LEU A 1 26 ? -7.421 5.373 1.188 1.00 6.89 26 LEU A CA 17
ATOM 13045 C C . LEU A 1 26 ? -6.431 4.584 2.045 1.00 6.55 26 LEU A C 17
ATOM 13046 O O . LEU A 1 26 ? -5.974 3.519 1.642 1.00 6.21 26 LEU A O 17
ATOM 13058 N N . GLU A 1 27 ? -6.115 5.080 3.226 1.00 6.94 27 GLU A N 17
ATOM 13059 C CA . GLU A 1 27 ? -5.153 4.400 4.089 1.00 7.02 27 GLU A CA 17
ATOM 13060 C C . GLU A 1 27 ? -5.841 3.498 5.101 1.00 6.28 27 GLU A C 17
ATOM 13061 O O . GLU A 1 27 ? -5.229 2.586 5.655 1.00 6.42 27 GLU A O 17
ATOM 13073 N N . THR A 1 28 ? -7.107 3.758 5.348 1.00 5.77 28 THR A N 17
ATOM 13074 C CA . THR A 1 28 ? -7.875 2.980 6.292 1.00 5.34 28 THR A CA 17
ATOM 13075 C C . THR A 1 28 ? -9.304 2.856 5.819 1.00 4.42 28 THR A C 17
ATOM 13076 O O . THR A 1 28 ? -10.243 2.770 6.614 1.00 4.45 28 THR A O 17
ATOM 13085 N N . ILE A 1 29 ? -9.461 2.852 4.513 1.00 4.01 29 ILE A N 17
ATOM 13086 C CA . ILE A 1 29 ? -10.772 2.754 3.924 1.00 3.56 29 ILE A CA 17
ATOM 13087 C C . ILE A 1 29 ? -11.547 1.612 4.552 1.00 3.24 29 ILE A C 17
ATOM 13088 O O . ILE A 1 29 ? -10.977 0.713 5.176 1.00 3.39 29 ILE A O 17
ATOM 13099 N N . GLU A 1 30 ? -12.841 1.644 4.361 1.00 3.49 30 GLU A N 17
ATOM 13100 C CA . GLU A 1 30 ? -13.728 0.635 4.896 1.00 3.95 30 GLU A CA 17
ATOM 13101 C C . GLU A 1 30 ? -13.687 -0.641 4.070 1.00 4.11 30 GLU A C 17
ATOM 13102 O O . GLU A 1 30 ? -14.692 -1.348 3.968 1.00 4.90 30 GLU A O 17
ATOM 13114 N N . GLY A 1 31 ? -12.537 -0.954 3.502 1.00 3.73 31 GLY A N 17
ATOM 13115 C CA . GLY A 1 31 ? -12.438 -2.144 2.691 1.00 4.17 31 GLY A CA 17
ATOM 13116 C C . GLY A 1 31 ? -11.070 -2.280 2.105 1.00 3.45 31 GLY A C 17
ATOM 13117 O O . GLY A 1 31 ? -10.903 -2.576 0.924 1.00 3.82 31 GLY A O 17
ATOM 13121 N N . VAL A 1 32 ? -10.084 -2.037 2.940 1.00 2.72 32 VAL A N 17
ATOM 13122 C CA . VAL A 1 32 ? -8.711 -2.105 2.534 1.00 2.24 32 VAL A CA 17
ATOM 13123 C C . VAL A 1 32 ? -7.931 -2.997 3.493 1.00 2.14 32 VAL A C 17
ATOM 13124 O O . VAL A 1 32 ? -7.344 -4.010 3.097 1.00 2.77 32 VAL A O 17
ATOM 13133 N N . GLY A 1 33 ? -7.918 -2.598 4.752 1.00 1.69 33 GLY A N 17
ATOM 13134 C CA . GLY A 1 33 ? -7.255 -3.378 5.770 1.00 1.86 33 GLY A CA 17
ATOM 13135 C C . GLY A 1 33 ? -7.457 -4.864 5.547 1.00 1.69 33 GLY A C 17
ATOM 13136 O O . GLY A 1 33 ? -6.501 -5.638 5.575 1.00 1.88 33 GLY A O 17
ATOM 13140 N N . PRO A 1 34 ? -8.698 -5.289 5.291 1.00 1.60 34 PRO A N 17
ATOM 13141 C CA . PRO A 1 34 ? -9.032 -6.681 5.054 1.00 1.62 34 PRO A CA 17
ATOM 13142 C C . PRO A 1 34 ? -7.893 -7.462 4.408 1.00 1.33 34 PRO A C 17
ATOM 13143 O O . PRO A 1 34 ? -7.628 -8.609 4.772 1.00 1.51 34 PRO A O 17
ATOM 13154 N N . LYS A 1 35 ? -7.221 -6.845 3.450 1.00 1.11 35 LYS A N 17
ATOM 13155 C CA . LYS A 1 35 ? -6.122 -7.502 2.761 1.00 0.99 35 LYS A CA 17
ATOM 13156 C C . LYS A 1 35 ? -5.410 -6.540 1.831 1.00 0.77 35 LYS A C 17
ATOM 13157 O O . LYS A 1 35 ? -4.246 -6.726 1.503 1.00 0.72 35 LYS A O 17
ATOM 13176 N N . ARG A 1 36 ? -6.104 -5.494 1.448 1.00 0.85 36 ARG A N 17
ATOM 13177 C CA . ARG A 1 36 ? -5.553 -4.510 0.532 1.00 0.99 36 ARG A CA 17
ATOM 13178 C C . ARG A 1 36 ? -4.114 -4.184 0.889 1.00 0.92 36 ARG A C 17
ATOM 13179 O O . ARG A 1 36 ? -3.203 -4.384 0.086 1.00 0.97 36 ARG A O 17
ATOM 13198 N N . ARG A 1 37 ? -3.901 -3.703 2.099 1.00 0.98 37 ARG A N 17
ATOM 13199 C CA . ARG A 1 37 ? -2.554 -3.365 2.528 1.00 1.15 37 ARG A CA 17
ATOM 13200 C C . ARG A 1 37 ? -1.656 -4.588 2.422 1.00 0.98 37 ARG A C 17
ATOM 13201 O O . ARG A 1 37 ? -0.470 -4.488 2.111 1.00 1.10 37 ARG A O 17
ATOM 13220 N N . GLN A 1 38 ? -2.242 -5.746 2.681 1.00 0.83 38 GLN A N 17
ATOM 13221 C CA . GLN A 1 38 ? -1.511 -7.001 2.606 1.00 0.84 38 GLN A CA 17
ATOM 13222 C C . GLN A 1 38 ? -1.198 -7.327 1.157 1.00 0.68 38 GLN A C 17
ATOM 13223 O O . GLN A 1 38 ? -0.161 -7.916 0.853 1.00 0.73 38 GLN A O 17
ATOM 13236 N N . MET A 1 39 ? -2.088 -6.924 0.262 1.00 0.59 39 MET A N 17
ATOM 13237 C CA . MET A 1 39 ? -1.899 -7.190 -1.151 1.00 0.57 39 MET A CA 17
ATOM 13238 C C . MET A 1 39 ? -0.500 -6.777 -1.542 1.00 0.45 39 MET A C 17
ATOM 13239 O O . MET A 1 39 ? 0.210 -7.511 -2.217 1.00 0.46 39 MET A O 17
ATOM 13253 N N . LEU A 1 40 ? -0.096 -5.605 -1.083 1.00 0.43 40 LEU A N 17
ATOM 13254 C CA . LEU A 1 40 ? 1.229 -5.112 -1.361 1.00 0.39 40 LEU A CA 17
ATOM 13255 C C . LEU A 1 40 ? 2.225 -6.231 -1.160 1.00 0.32 40 LEU A C 17
ATOM 13256 O O . LEU A 1 40 ? 3.070 -6.497 -2.011 1.00 0.33 40 LEU A O 17
ATOM 13268 N N . LEU A 1 41 ? 2.108 -6.911 -0.040 1.00 0.34 41 LEU A N 17
ATOM 13269 C CA . LEU A 1 41 ? 2.999 -8.004 0.247 1.00 0.37 41 LEU A CA 17
ATOM 13270 C C . LEU A 1 41 ? 2.644 -9.192 -0.619 1.00 0.36 41 LEU A C 17
ATOM 13271 O O . LEU A 1 41 ? 3.504 -9.835 -1.199 1.00 0.45 41 LEU A O 17
ATOM 13283 N N . LYS A 1 42 ? 1.385 -9.479 -0.732 1.00 0.40 42 LYS A N 17
ATOM 13284 C CA . LYS A 1 42 ? 0.988 -10.557 -1.597 1.00 0.48 42 LYS A CA 17
ATOM 13285 C C . LYS A 1 42 ? 1.547 -10.249 -2.970 1.00 0.46 42 LYS A C 17
ATOM 13286 O O . LYS A 1 42 ? 1.673 -11.113 -3.837 1.00 0.55 42 LYS A O 17
ATOM 13305 N N . TYR A 1 43 ? 1.888 -8.980 -3.134 1.00 0.40 43 TYR A N 17
ATOM 13306 C CA . TYR A 1 43 ? 2.464 -8.472 -4.356 1.00 0.42 43 TYR A CA 17
ATOM 13307 C C . TYR A 1 43 ? 3.991 -8.489 -4.272 1.00 0.42 43 TYR A C 17
ATOM 13308 O O . TYR A 1 43 ? 4.667 -8.717 -5.278 1.00 0.55 43 TYR A O 17
ATOM 13326 N N . MET A 1 44 ? 4.533 -8.251 -3.076 1.00 0.34 44 MET A N 17
ATOM 13327 C CA . MET A 1 44 ? 5.983 -8.244 -2.883 1.00 0.40 44 MET A CA 17
ATOM 13328 C C . MET A 1 44 ? 6.459 -9.441 -2.059 1.00 0.39 44 MET A C 17
ATOM 13329 O O . MET A 1 44 ? 7.475 -10.059 -2.378 1.00 0.52 44 MET A O 17
ATOM 13343 N N . GLY A 1 45 ? 5.725 -9.769 -1.005 1.00 0.32 45 GLY A N 17
ATOM 13344 C CA . GLY A 1 45 ? 6.080 -10.909 -0.185 1.00 0.40 45 GLY A CA 17
ATOM 13345 C C . GLY A 1 45 ? 6.931 -10.543 1.009 1.00 0.37 45 GLY A C 17
ATOM 13346 O O . GLY A 1 45 ? 7.581 -11.408 1.606 1.00 0.51 45 GLY A O 17
ATOM 13350 N N . GLY A 1 46 ? 6.926 -9.274 1.379 1.00 0.32 46 GLY A N 17
ATOM 13351 C CA . GLY A 1 46 ? 7.718 -8.850 2.505 1.00 0.40 46 GLY A CA 17
ATOM 13352 C C . GLY A 1 46 ? 7.532 -7.384 2.816 1.00 0.32 46 GLY A C 17
ATOM 13353 O O . GLY A 1 46 ? 7.905 -6.522 2.021 1.00 0.30 46 GLY A O 17
ATOM 13357 N N . LEU A 1 47 ? 6.951 -7.094 3.964 1.00 0.33 47 LEU A N 17
ATOM 13358 C CA . LEU A 1 47 ? 6.716 -5.717 4.356 1.00 0.32 47 LEU A CA 17
ATOM 13359 C C . LEU A 1 47 ? 7.939 -4.880 4.036 1.00 0.29 47 LEU A C 17
ATOM 13360 O O . LEU A 1 47 ? 7.835 -3.774 3.518 1.00 0.30 47 LEU A O 17
ATOM 13372 N N . GLN A 1 48 ? 9.101 -5.417 4.345 1.00 0.36 48 GLN A N 17
ATOM 13373 C CA . GLN A 1 48 ? 10.339 -4.715 4.070 1.00 0.41 48 GLN A CA 17
ATOM 13374 C C . GLN A 1 48 ? 10.258 -4.098 2.684 1.00 0.36 48 GLN A C 17
ATOM 13375 O O . GLN A 1 48 ? 10.431 -2.893 2.518 1.00 0.38 48 GLN A O 17
ATOM 13388 N N . GLY A 1 49 ? 9.968 -4.933 1.697 1.00 0.44 49 GLY A N 17
ATOM 13389 C CA . GLY A 1 49 ? 9.858 -4.459 0.335 1.00 0.51 49 GLY A CA 17
ATOM 13390 C C . GLY A 1 49 ? 8.941 -3.273 0.261 1.00 0.45 49 GLY A C 17
ATOM 13391 O O . GLY A 1 49 ? 9.147 -2.348 -0.528 1.00 0.55 49 GLY A O 17
ATOM 13395 N N . LEU A 1 50 ? 7.932 -3.299 1.101 1.00 0.37 50 LEU A N 17
ATOM 13396 C CA . LEU A 1 50 ? 6.964 -2.233 1.164 1.00 0.43 50 LEU A CA 17
ATOM 13397 C C . LEU A 1 50 ? 7.569 -1.062 1.910 1.00 0.40 50 LEU A C 17
ATOM 13398 O O . LEU A 1 50 ? 7.246 0.096 1.670 1.00 0.56 50 LEU A O 17
ATOM 13410 N N . ARG A 1 51 ? 8.470 -1.390 2.811 1.00 0.31 51 ARG A N 17
ATOM 13411 C CA . ARG A 1 51 ? 9.158 -0.396 3.604 1.00 0.40 51 ARG A CA 17
ATOM 13412 C C . ARG A 1 51 ? 10.105 0.401 2.726 1.00 0.42 51 ARG A C 17
ATOM 13413 O O . ARG A 1 51 ? 10.229 1.619 2.865 1.00 0.61 51 ARG A O 17
ATOM 13432 N N . ASN A 1 52 ? 10.772 -0.291 1.823 1.00 0.40 52 ASN A N 17
ATOM 13433 C CA . ASN A 1 52 ? 11.682 0.362 0.892 1.00 0.51 52 ASN A CA 17
ATOM 13434 C C . ASN A 1 52 ? 10.879 0.921 -0.265 1.00 0.47 52 ASN A C 17
ATOM 13435 O O . ASN A 1 52 ? 11.191 1.979 -0.804 1.00 0.65 52 ASN A O 17
ATOM 13445 N N . ALA A 1 53 ? 9.815 0.216 -0.612 1.00 0.39 53 ALA A N 17
ATOM 13446 C CA . ALA A 1 53 ? 8.945 0.640 -1.689 1.00 0.35 53 ALA A CA 17
ATOM 13447 C C . ALA A 1 53 ? 8.190 1.888 -1.278 1.00 0.32 53 ALA A C 17
ATOM 13448 O O . ALA A 1 53 ? 7.577 1.928 -0.212 1.00 0.50 53 ALA A O 17
ATOM 13455 N N . SER A 1 54 ? 8.230 2.902 -2.109 1.00 0.27 54 SER A N 17
ATOM 13456 C CA . SER A 1 54 ? 7.544 4.127 -1.818 1.00 0.28 54 SER A CA 17
ATOM 13457 C C . SER A 1 54 ? 6.380 4.247 -2.775 1.00 0.22 54 SER A C 17
ATOM 13458 O O . SER A 1 54 ? 6.112 3.325 -3.546 1.00 0.26 54 SER A O 17
ATOM 13466 N N . VAL A 1 55 ? 5.707 5.366 -2.755 1.00 0.23 55 VAL A N 17
ATOM 13467 C CA . VAL A 1 55 ? 4.568 5.555 -3.621 1.00 0.23 55 VAL A CA 17
ATOM 13468 C C . VAL A 1 55 ? 4.871 5.013 -5.001 1.00 0.24 55 VAL A C 17
ATOM 13469 O O . VAL A 1 55 ? 4.055 4.340 -5.617 1.00 0.28 55 VAL A O 17
ATOM 13478 N N . GLU A 1 56 ? 6.057 5.322 -5.471 1.00 0.28 56 GLU A N 17
ATOM 13479 C CA . GLU A 1 56 ? 6.505 4.882 -6.775 1.00 0.36 56 GLU A CA 17
ATOM 13480 C C . GLU A 1 56 ? 6.254 3.393 -6.981 1.00 0.35 56 GLU A C 17
ATOM 13481 O O . GLU A 1 56 ? 5.726 2.979 -8.012 1.00 0.46 56 GLU A O 17
ATOM 13493 N N . GLU A 1 57 ? 6.629 2.590 -6.000 1.00 0.29 57 GLU A N 17
ATOM 13494 C CA . GLU A 1 57 ? 6.461 1.156 -6.087 1.00 0.34 57 GLU A CA 17
ATOM 13495 C C . GLU A 1 57 ? 5.081 0.746 -5.605 1.00 0.30 57 GLU A C 17
ATOM 13496 O O . GLU A 1 57 ? 4.384 -0.033 -6.249 1.00 0.36 57 GLU A O 17
ATOM 13508 N N . ILE A 1 58 ? 4.707 1.283 -4.460 1.00 0.24 58 ILE A N 17
ATOM 13509 C CA . ILE A 1 58 ? 3.429 0.988 -3.854 1.00 0.24 58 ILE A CA 17
ATOM 13510 C C . ILE A 1 58 ? 2.303 1.317 -4.813 1.00 0.27 58 ILE A C 17
ATOM 13511 O O . ILE A 1 58 ? 1.246 0.707 -4.789 1.00 0.36 58 ILE A O 17
ATOM 13522 N N . ALA A 1 59 ? 2.537 2.296 -5.658 1.00 0.24 59 ALA A N 17
ATOM 13523 C CA . ALA A 1 59 ? 1.543 2.702 -6.636 1.00 0.28 59 ALA A CA 17
ATOM 13524 C C . ALA A 1 59 ? 1.448 1.690 -7.774 1.00 0.34 59 ALA A C 17
ATOM 13525 O O . ALA A 1 59 ? 1.098 2.043 -8.901 1.00 0.43 59 ALA A O 17
ATOM 13532 N N . LYS A 1 60 ? 1.738 0.431 -7.478 1.00 0.34 60 LYS A N 17
ATOM 13533 C CA . LYS A 1 60 ? 1.689 -0.620 -8.482 1.00 0.42 60 LYS A CA 17
ATOM 13534 C C . LYS A 1 60 ? 0.808 -1.747 -7.990 1.00 0.42 60 LYS A C 17
ATOM 13535 O O . LYS A 1 60 ? 1.140 -2.927 -8.109 1.00 0.51 60 LYS A O 17
ATOM 13554 N N . VAL A 1 61 ? -0.307 -1.361 -7.417 1.00 0.39 61 VAL A N 17
ATOM 13555 C CA . VAL A 1 61 ? -1.251 -2.312 -6.867 1.00 0.43 61 VAL A CA 17
ATOM 13556 C C . VAL A 1 61 ? -2.697 -1.882 -7.140 1.00 0.50 61 VAL A C 17
ATOM 13557 O O . VAL A 1 61 ? -2.942 -0.823 -7.720 1.00 0.58 61 VAL A O 17
ATOM 13566 N N . PRO A 1 62 ? -3.664 -2.693 -6.710 1.00 0.56 62 PRO A N 17
ATOM 13567 C CA . PRO A 1 62 ? -5.098 -2.444 -6.897 1.00 0.66 62 PRO A CA 17
ATOM 13568 C C . PRO A 1 62 ? -5.484 -1.010 -6.589 1.00 0.71 62 PRO A C 17
ATOM 13569 O O . PRO A 1 62 ? -5.635 -0.635 -5.423 1.00 1.49 62 PRO A O 17
ATOM 13580 N N . GLY A 1 63 ? -5.626 -0.204 -7.624 1.00 0.68 63 GLY A N 17
ATOM 13581 C CA . GLY A 1 63 ? -5.995 1.177 -7.432 1.00 0.65 63 GLY A CA 17
ATOM 13582 C C . GLY A 1 63 ? -4.934 1.953 -6.681 1.00 0.48 63 GLY A C 17
ATOM 13583 O O . GLY A 1 63 ? -4.817 3.167 -6.827 1.00 0.52 63 GLY A O 17
ATOM 13587 N N . ILE A 1 64 ? -4.144 1.249 -5.887 1.00 0.39 64 ILE A N 17
ATOM 13588 C CA . ILE A 1 64 ? -3.113 1.856 -5.110 1.00 0.30 64 ILE A CA 17
ATOM 13589 C C . ILE A 1 64 ? -2.193 2.676 -5.974 1.00 0.39 64 ILE A C 17
ATOM 13590 O O . ILE A 1 64 ? -1.412 2.154 -6.772 1.00 0.41 64 ILE A O 17
ATOM 13601 N N . SER A 1 65 ? -2.326 3.964 -5.821 1.00 0.58 65 SER A N 17
ATOM 13602 C CA . SER A 1 65 ? -1.539 4.920 -6.516 1.00 0.80 65 SER A CA 17
ATOM 13603 C C . SER A 1 65 ? -1.516 6.125 -5.621 1.00 0.98 65 SER A C 17
ATOM 13604 O O . SER A 1 65 ? -2.212 6.121 -4.611 1.00 1.90 65 SER A O 17
ATOM 13612 N N . GLN A 1 66 ? -0.715 7.103 -5.945 1.00 0.76 66 GLN A N 17
ATOM 13613 C CA . GLN A 1 66 ? -0.627 8.315 -5.150 1.00 0.75 66 GLN A CA 17
ATOM 13614 C C . GLN A 1 66 ? -1.563 8.280 -3.942 1.00 0.61 66 GLN A C 17
ATOM 13615 O O . GLN A 1 66 ? -1.114 8.322 -2.805 1.00 0.69 66 GLN A O 17
ATOM 13628 N N . GLY A 1 67 ? -2.857 8.134 -4.193 1.00 0.48 67 GLY A N 17
ATOM 13629 C CA . GLY A 1 67 ? -3.806 8.115 -3.097 1.00 0.48 67 GLY A CA 17
ATOM 13630 C C . GLY A 1 67 ? -3.544 6.990 -2.116 1.00 0.41 67 GLY A C 17
ATOM 13631 O O . GLY A 1 67 ? -3.212 7.234 -0.958 1.00 0.55 67 GLY A O 17
ATOM 13635 N N . LEU A 1 68 ? -3.665 5.754 -2.577 1.00 0.27 68 LEU A N 17
ATOM 13636 C CA . LEU A 1 68 ? -3.413 4.605 -1.723 1.00 0.24 68 LEU A CA 17
ATOM 13637 C C . LEU A 1 68 ? -1.918 4.439 -1.575 1.00 0.19 68 LEU A C 17
ATOM 13638 O O . LEU A 1 68 ? -1.406 4.154 -0.500 1.00 0.19 68 LEU A O 17
ATOM 13650 N N . ALA A 1 69 ? -1.227 4.641 -2.677 1.00 0.19 69 ALA A N 17
ATOM 13651 C CA . ALA A 1 69 ? 0.220 4.539 -2.696 1.00 0.18 69 ALA A CA 17
ATOM 13652 C C . ALA A 1 69 ? 0.800 5.329 -1.538 1.00 0.15 69 ALA A C 17
ATOM 13653 O O . ALA A 1 69 ? 1.551 4.794 -0.726 1.00 0.20 69 ALA A O 17
ATOM 13660 N N . GLU A 1 70 ? 0.445 6.605 -1.462 1.00 0.18 70 GLU A N 17
ATOM 13661 C CA . GLU A 1 70 ? 0.913 7.450 -0.377 1.00 0.21 70 GLU A CA 17
ATOM 13662 C C . GLU A 1 70 ? 0.429 6.870 0.935 1.00 0.21 70 GLU A C 17
ATOM 13663 O O . GLU A 1 70 ? 1.196 6.649 1.871 1.00 0.25 70 GLU A O 17
ATOM 13675 N N . LYS A 1 71 ? -0.859 6.592 0.966 1.00 0.23 71 LYS A N 17
ATOM 13676 C CA . LYS A 1 71 ? -1.502 6.051 2.138 1.00 0.28 71 LYS A CA 17
ATOM 13677 C C . LYS A 1 71 ? -0.688 4.898 2.694 1.00 0.30 71 LYS A C 17
ATOM 13678 O O . LYS A 1 71 ? -0.504 4.776 3.907 1.00 0.41 71 LYS A O 17
ATOM 13697 N N . ILE A 1 72 ? -0.202 4.052 1.804 1.00 0.23 72 ILE A N 17
ATOM 13698 C CA . ILE A 1 72 ? 0.617 2.925 2.207 1.00 0.25 72 ILE A CA 17
ATOM 13699 C C . ILE A 1 72 ? 2.014 3.413 2.527 1.00 0.24 72 ILE A C 17
ATOM 13700 O O . ILE A 1 72 ? 2.594 3.063 3.548 1.00 0.29 72 ILE A O 17
ATOM 13711 N N . PHE A 1 73 ? 2.525 4.268 1.661 1.00 0.22 73 PHE A N 17
ATOM 13712 C CA . PHE A 1 73 ? 3.854 4.824 1.829 1.00 0.25 73 PHE A CA 17
ATOM 13713 C C . PHE A 1 73 ? 4.057 5.242 3.277 1.00 0.31 73 PHE A C 17
ATOM 13714 O O . PHE A 1 73 ? 5.032 4.846 3.925 1.00 0.41 73 PHE A O 17
ATOM 13731 N N . TRP A 1 74 ? 3.124 6.030 3.787 1.00 0.34 74 TRP A N 17
ATOM 13732 C CA . TRP A 1 74 ? 3.200 6.494 5.157 1.00 0.45 74 TRP A CA 17
ATOM 13733 C C . TRP A 1 74 ? 3.269 5.309 6.105 1.00 0.48 74 TRP A C 17
ATOM 13734 O O . TRP A 1 74 ? 3.907 5.371 7.151 1.00 0.64 74 TRP A O 17
ATOM 13755 N N . SER A 1 75 ? 2.620 4.220 5.728 1.00 0.52 75 SER A N 17
ATOM 13756 C CA . SER A 1 75 ? 2.598 3.028 6.556 1.00 0.67 75 SER A CA 17
ATOM 13757 C C . SER A 1 75 ? 4.013 2.549 6.862 1.00 0.76 75 SER A C 17
ATOM 13758 O O . SER A 1 75 ? 4.251 1.867 7.860 1.00 1.22 75 SER A O 17
ATOM 13766 N N . LEU A 1 76 ? 4.960 2.920 6.020 1.00 0.64 76 LEU A N 17
ATOM 13767 C CA . LEU A 1 76 ? 6.346 2.512 6.217 1.00 0.84 76 LEU A CA 17
ATOM 13768 C C . LEU A 1 76 ? 7.244 3.723 6.272 1.00 1.07 76 LEU A C 17
ATOM 13769 O O . LEU A 1 76 ? 7.832 4.053 7.299 1.00 1.45 76 LEU A O 17
ATOM 13781 N N . LYS A 1 77 ? 7.319 4.375 5.139 1.00 1.10 77 LYS A N 17
ATOM 13782 C CA . LYS A 1 77 ? 8.148 5.560 4.961 1.00 1.55 77 LYS A CA 17
ATOM 13783 C C . LYS A 1 77 ? 7.808 6.669 5.955 1.00 1.37 77 LYS A C 17
ATOM 13784 O O . LYS A 1 77 ? 8.319 7.784 5.835 1.00 1.74 77 LYS A O 17
ATOM 13803 N N . HIS A 1 78 ? 6.954 6.379 6.926 1.00 1.66 78 HIS A N 17
ATOM 13804 C CA . HIS A 1 78 ? 6.582 7.376 7.915 1.00 2.18 78 HIS A CA 17
ATOM 13805 C C . HIS A 1 78 ? 5.662 6.763 8.958 1.00 2.90 78 HIS A C 17
ATOM 13806 O O . HIS A 1 78 ? 5.760 5.537 9.179 1.00 3.54 78 HIS A O 17
ATOM 13822 N N . THR A 1 23 ? -18.333 1.410 -1.912 1.00 12.87 23 THR A N 18
ATOM 13823 C CA . THR A 1 23 ? -18.015 2.608 -1.147 1.00 12.40 23 THR A CA 18
ATOM 13824 C C . THR A 1 23 ? -16.751 2.395 -0.323 1.00 11.26 23 THR A C 18
ATOM 13825 O O . THR A 1 23 ? -16.613 2.918 0.785 1.00 10.91 23 THR A O 18
ATOM 13834 N N . SER A 1 24 ? -15.838 1.617 -0.871 1.00 10.84 24 SER A N 18
ATOM 13835 C CA . SER A 1 24 ? -14.591 1.318 -0.196 1.00 9.88 24 SER A CA 18
ATOM 13836 C C . SER A 1 24 ? -13.851 2.592 0.191 1.00 8.88 24 SER A C 18
ATOM 13837 O O . SER A 1 24 ? -14.245 3.700 -0.183 1.00 8.94 24 SER A O 18
ATOM 13845 N N . SER A 1 25 ? -12.778 2.428 0.941 1.00 8.15 25 SER A N 18
ATOM 13846 C CA . SER A 1 25 ? -11.970 3.543 1.386 1.00 7.30 25 SER A CA 18
ATOM 13847 C C . SER A 1 25 ? -10.592 3.033 1.779 1.00 6.57 25 SER A C 18
ATOM 13848 O O . SER A 1 25 ? -9.993 3.497 2.746 1.00 5.75 25 SER A O 18
ATOM 13856 N N . LEU A 1 26 ? -10.100 2.081 1.005 1.00 7.14 26 LEU A N 18
ATOM 13857 C CA . LEU A 1 26 ? -8.807 1.457 1.258 1.00 6.89 26 LEU A CA 18
ATOM 13858 C C . LEU A 1 26 ? -7.753 2.482 1.664 1.00 6.55 26 LEU A C 18
ATOM 13859 O O . LEU A 1 26 ? -6.777 2.153 2.347 1.00 6.21 26 LEU A O 18
ATOM 13871 N N . GLU A 1 27 ? -7.943 3.717 1.238 1.00 6.94 27 GLU A N 18
ATOM 13872 C CA . GLU A 1 27 ? -7.000 4.779 1.544 1.00 7.02 27 GLU A CA 18
ATOM 13873 C C . GLU A 1 27 ? -7.429 5.572 2.771 1.00 6.28 27 GLU A C 18
ATOM 13874 O O . GLU A 1 27 ? -6.602 6.165 3.458 1.00 6.42 27 GLU A O 18
ATOM 13886 N N . THR A 1 28 ? -8.714 5.560 3.059 1.00 5.77 28 THR A N 18
ATOM 13887 C CA . THR A 1 28 ? -9.248 6.322 4.178 1.00 5.34 28 THR A CA 18
ATOM 13888 C C . THR A 1 28 ? -9.298 5.495 5.450 1.00 4.42 28 THR A C 18
ATOM 13889 O O . THR A 1 28 ? -9.371 6.037 6.557 1.00 4.45 28 THR A O 18
ATOM 13898 N N . ILE A 1 29 ? -9.246 4.189 5.289 1.00 4.01 29 ILE A N 18
ATOM 13899 C CA . ILE A 1 29 ? -9.283 3.296 6.432 1.00 3.56 29 ILE A CA 18
ATOM 13900 C C . ILE A 1 29 ? -8.183 3.660 7.416 1.00 3.24 29 ILE A C 18
ATOM 13901 O O . ILE A 1 29 ? -7.410 4.588 7.191 1.00 3.39 29 ILE A O 18
ATOM 13912 N N . GLU A 1 30 ? -8.110 2.892 8.483 1.00 3.49 30 GLU A N 18
ATOM 13913 C CA . GLU A 1 30 ? -7.152 3.104 9.541 1.00 3.95 30 GLU A CA 18
ATOM 13914 C C . GLU A 1 30 ? -5.947 2.195 9.358 1.00 4.11 30 GLU A C 18
ATOM 13915 O O . GLU A 1 30 ? -5.888 1.100 9.922 1.00 4.90 30 GLU A O 18
ATOM 13927 N N . GLY A 1 31 ? -4.992 2.638 8.554 1.00 3.73 31 GLY A N 18
ATOM 13928 C CA . GLY A 1 31 ? -3.826 1.823 8.291 1.00 4.17 31 GLY A CA 18
ATOM 13929 C C . GLY A 1 31 ? -4.232 0.493 7.725 1.00 3.45 31 GLY A C 18
ATOM 13930 O O . GLY A 1 31 ? -3.399 -0.370 7.445 1.00 3.82 31 GLY A O 18
ATOM 13934 N N . VAL A 1 32 ? -5.525 0.349 7.527 1.00 2.72 32 VAL A N 18
ATOM 13935 C CA . VAL A 1 32 ? -6.088 -0.848 6.986 1.00 2.24 32 VAL A CA 18
ATOM 13936 C C . VAL A 1 32 ? -5.329 -2.084 7.443 1.00 2.14 32 VAL A C 18
ATOM 13937 O O . VAL A 1 32 ? -4.757 -2.126 8.540 1.00 2.77 32 VAL A O 18
ATOM 13946 N N . GLY A 1 33 ? -5.331 -3.081 6.589 1.00 1.69 33 GLY A N 18
ATOM 13947 C CA . GLY A 1 33 ? -4.682 -4.334 6.892 1.00 1.86 33 GLY A CA 18
ATOM 13948 C C . GLY A 1 33 ? -5.465 -5.499 6.328 1.00 1.69 33 GLY A C 18
ATOM 13949 O O . GLY A 1 33 ? -4.897 -6.387 5.696 1.00 1.88 33 GLY A O 18
ATOM 13953 N N . PRO A 1 34 ? -6.794 -5.498 6.511 1.00 1.60 34 PRO A N 18
ATOM 13954 C CA . PRO A 1 34 ? -7.667 -6.555 6.019 1.00 1.62 34 PRO A CA 18
ATOM 13955 C C . PRO A 1 34 ? -7.224 -7.055 4.653 1.00 1.33 34 PRO A C 18
ATOM 13956 O O . PRO A 1 34 ? -7.263 -8.252 4.373 1.00 1.51 34 PRO A O 18
ATOM 13967 N N . LYS A 1 35 ? -6.793 -6.129 3.809 1.00 1.11 35 LYS A N 18
ATOM 13968 C CA . LYS A 1 35 ? -6.333 -6.477 2.474 1.00 0.99 35 LYS A CA 18
ATOM 13969 C C . LYS A 1 35 ? -5.473 -5.363 1.894 1.00 0.77 35 LYS A C 18
ATOM 13970 O O . LYS A 1 35 ? -4.438 -5.616 1.285 1.00 0.72 35 LYS A O 18
ATOM 13989 N N . ARG A 1 36 ? -5.878 -4.126 2.125 1.00 0.85 36 ARG A N 18
ATOM 13990 C CA . ARG A 1 36 ? -5.160 -2.985 1.613 1.00 0.99 36 ARG A CA 18
ATOM 13991 C C . ARG A 1 36 ? -3.663 -3.149 1.824 1.00 0.92 36 ARG A C 18
ATOM 13992 O O . ARG A 1 36 ? -2.881 -3.152 0.878 1.00 0.97 36 ARG A O 18
ATOM 14011 N N . ARG A 1 37 ? -3.280 -3.300 3.072 1.00 0.98 37 ARG A N 18
ATOM 14012 C CA . ARG A 1 37 ? -1.884 -3.461 3.419 1.00 1.15 37 ARG A CA 18
ATOM 14013 C C . ARG A 1 37 ? -1.360 -4.757 2.827 1.00 0.98 37 ARG A C 18
ATOM 14014 O O . ARG A 1 37 ? -0.189 -4.868 2.458 1.00 1.10 37 ARG A O 18
ATOM 14033 N N . GLN A 1 38 ? -2.242 -5.735 2.738 1.00 0.83 38 GLN A N 18
ATOM 14034 C CA . GLN A 1 38 ? -1.882 -7.021 2.186 1.00 0.84 38 GLN A CA 18
ATOM 14035 C C . GLN A 1 38 ? -1.652 -6.908 0.697 1.00 0.68 38 GLN A C 18
ATOM 14036 O O . GLN A 1 38 ? -0.957 -7.720 0.116 1.00 0.73 38 GLN A O 18
ATOM 14049 N N . MET A 1 39 ? -2.234 -5.903 0.073 1.00 0.59 39 MET A N 18
ATOM 14050 C CA . MET A 1 39 ? -2.059 -5.733 -1.355 1.00 0.57 39 MET A CA 18
ATOM 14051 C C . MET A 1 39 ? -0.578 -5.703 -1.680 1.00 0.45 39 MET A C 18
ATOM 14052 O O . MET A 1 39 ? -0.101 -6.445 -2.537 1.00 0.46 39 MET A O 18
ATOM 14066 N N . LEU A 1 40 ? 0.149 -4.869 -0.957 1.00 0.43 40 LEU A N 18
ATOM 14067 C CA . LEU A 1 40 ? 1.578 -4.736 -1.160 1.00 0.39 40 LEU A CA 18
ATOM 14068 C C . LEU A 1 40 ? 2.275 -6.050 -0.865 1.00 0.32 40 LEU A C 18
ATOM 14069 O O . LEU A 1 40 ? 2.918 -6.645 -1.732 1.00 0.33 40 LEU A O 18
ATOM 14081 N N . LEU A 1 41 ? 2.132 -6.518 0.360 1.00 0.34 41 LEU A N 18
ATOM 14082 C CA . LEU A 1 41 ? 2.755 -7.764 0.767 1.00 0.37 41 LEU A CA 18
ATOM 14083 C C . LEU A 1 41 ? 2.344 -8.897 -0.154 1.00 0.36 41 LEU A C 18
ATOM 14084 O O . LEU A 1 41 ? 3.135 -9.785 -0.448 1.00 0.45 41 LEU A O 18
ATOM 14096 N N . LYS A 1 42 ? 1.115 -8.857 -0.620 1.00 0.40 42 LYS A N 18
ATOM 14097 C CA . LYS A 1 42 ? 0.621 -9.888 -1.513 1.00 0.48 42 LYS A CA 18
ATOM 14098 C C . LYS A 1 42 ? 1.138 -9.655 -2.918 1.00 0.46 42 LYS A C 18
ATOM 14099 O O . LYS A 1 42 ? 1.210 -10.575 -3.737 1.00 0.55 42 LYS A O 18
ATOM 14118 N N . TYR A 1 43 ? 1.497 -8.416 -3.195 1.00 0.40 43 TYR A N 18
ATOM 14119 C CA . TYR A 1 43 ? 2.013 -8.060 -4.503 1.00 0.42 43 TYR A CA 18
ATOM 14120 C C . TYR A 1 43 ? 3.498 -8.365 -4.596 1.00 0.42 43 TYR A C 18
ATOM 14121 O O . TYR A 1 43 ? 3.996 -8.746 -5.653 1.00 0.55 43 TYR A O 18
ATOM 14139 N N . MET A 1 44 ? 4.205 -8.212 -3.489 1.00 0.34 44 MET A N 18
ATOM 14140 C CA . MET A 1 44 ? 5.634 -8.475 -3.473 1.00 0.40 44 MET A CA 18
ATOM 14141 C C . MET A 1 44 ? 5.969 -9.699 -2.624 1.00 0.39 44 MET A C 18
ATOM 14142 O O . MET A 1 44 ? 6.857 -10.488 -2.968 1.00 0.52 44 MET A O 18
ATOM 14156 N N . GLY A 1 45 ? 5.247 -9.866 -1.527 1.00 0.32 45 GLY A N 18
ATOM 14157 C CA . GLY A 1 45 ? 5.491 -10.988 -0.642 1.00 0.40 45 GLY A CA 18
ATOM 14158 C C . GLY A 1 45 ? 6.611 -10.699 0.331 1.00 0.37 45 GLY A C 18
ATOM 14159 O O . GLY A 1 45 ? 7.361 -11.599 0.724 1.00 0.51 45 GLY A O 18
ATOM 14163 N N . GLY A 1 46 ? 6.729 -9.447 0.741 1.00 0.32 46 GLY A N 18
ATOM 14164 C CA . GLY A 1 46 ? 7.782 -9.081 1.659 1.00 0.40 46 GLY A CA 18
ATOM 14165 C C . GLY A 1 46 ? 7.645 -7.662 2.155 1.00 0.32 46 GLY A C 18
ATOM 14166 O O . GLY A 1 46 ? 7.971 -6.713 1.445 1.00 0.30 46 GLY A O 18
ATOM 14170 N N . LEU A 1 47 ? 7.175 -7.513 3.380 1.00 0.33 47 LEU A N 18
ATOM 14171 C CA . LEU A 1 47 ? 6.984 -6.198 3.959 1.00 0.32 47 LEU A CA 18
ATOM 14172 C C . LEU A 1 47 ? 8.148 -5.292 3.649 1.00 0.29 47 LEU A C 18
ATOM 14173 O O . LEU A 1 47 ? 7.983 -4.258 3.018 1.00 0.30 47 LEU A O 18
ATOM 14185 N N . GLN A 1 48 ? 9.328 -5.694 4.075 1.00 0.36 48 GLN A N 18
ATOM 14186 C CA . GLN A 1 48 ? 10.516 -4.895 3.850 1.00 0.41 48 GLN A CA 18
ATOM 14187 C C . GLN A 1 48 ? 10.483 -4.293 2.462 1.00 0.36 48 GLN A C 18
ATOM 14188 O O . GLN A 1 48 ? 10.439 -3.073 2.304 1.00 0.38 48 GLN A O 18
ATOM 14201 N N . GLY A 1 49 ? 10.474 -5.162 1.466 1.00 0.44 49 GLY A N 18
ATOM 14202 C CA . GLY A 1 49 ? 10.461 -4.714 0.086 1.00 0.51 49 GLY A CA 18
ATOM 14203 C C . GLY A 1 49 ? 9.467 -3.599 -0.114 1.00 0.45 49 GLY A C 18
ATOM 14204 O O . GLY A 1 49 ? 9.689 -2.675 -0.898 1.00 0.55 49 GLY A O 18
ATOM 14208 N N . LEU A 1 50 ? 8.376 -3.688 0.610 1.00 0.37 50 LEU A N 18
ATOM 14209 C CA . LEU A 1 50 ? 7.331 -2.688 0.539 1.00 0.43 50 LEU A CA 18
ATOM 14210 C C . LEU A 1 50 ? 7.705 -1.492 1.384 1.00 0.40 50 LEU A C 18
ATOM 14211 O O . LEU A 1 50 ? 7.578 -0.344 0.968 1.00 0.56 50 LEU A O 18
ATOM 14223 N N . ARG A 1 51 ? 8.232 -1.784 2.552 1.00 0.31 51 ARG A N 18
ATOM 14224 C CA . ARG A 1 51 ? 8.586 -0.784 3.507 1.00 0.40 51 ARG A CA 18
ATOM 14225 C C . ARG A 1 51 ? 9.600 0.202 2.952 1.00 0.42 51 ARG A C 18
ATOM 14226 O O . ARG A 1 51 ? 9.538 1.399 3.240 1.00 0.61 51 ARG A O 18
ATOM 14245 N N . ASN A 1 52 ? 10.546 -0.299 2.175 1.00 0.40 52 ASN A N 18
ATOM 14246 C CA . ASN A 1 52 ? 11.541 0.569 1.559 1.00 0.51 52 ASN A CA 18
ATOM 14247 C C . ASN A 1 52 ? 10.965 1.113 0.280 1.00 0.47 52 ASN A C 18
ATOM 14248 O O . ASN A 1 52 ? 11.559 1.961 -0.387 1.00 0.65 52 ASN A O 18
ATOM 14258 N N . ALA A 1 53 ? 9.802 0.598 -0.064 1.00 0.39 53 ALA A N 18
ATOM 14259 C CA . ALA A 1 53 ? 9.112 1.027 -1.254 1.00 0.35 53 ALA A CA 18
ATOM 14260 C C . ALA A 1 53 ? 8.392 2.328 -0.972 1.00 0.32 53 ALA A C 18
ATOM 14261 O O . ALA A 1 53 ? 7.770 2.493 0.080 1.00 0.50 53 ALA A O 18
ATOM 14268 N N . SER A 1 54 ? 8.504 3.261 -1.888 1.00 0.27 54 SER A N 18
ATOM 14269 C CA . SER A 1 54 ? 7.856 4.529 -1.731 1.00 0.28 54 SER A CA 18
ATOM 14270 C C . SER A 1 54 ? 6.604 4.545 -2.583 1.00 0.22 54 SER A C 18
ATOM 14271 O O . SER A 1 54 ? 6.311 3.574 -3.284 1.00 0.26 54 SER A O 18
ATOM 14279 N N . VAL A 1 55 ? 5.884 5.635 -2.527 1.00 0.23 55 VAL A N 18
ATOM 14280 C CA . VAL A 1 55 ? 4.667 5.771 -3.283 1.00 0.23 55 VAL A CA 18
ATOM 14281 C C . VAL A 1 55 ? 4.875 5.230 -4.676 1.00 0.24 55 VAL A C 18
ATOM 14282 O O . VAL A 1 55 ? 4.000 4.594 -5.255 1.00 0.28 55 VAL A O 18
ATOM 14291 N N . GLU A 1 56 ? 6.058 5.474 -5.188 1.00 0.28 56 GLU A N 18
ATOM 14292 C CA . GLU A 1 56 ? 6.424 5.046 -6.513 1.00 0.36 56 GLU A CA 18
ATOM 14293 C C . GLU A 1 56 ? 6.209 3.552 -6.676 1.00 0.35 56 GLU A C 18
ATOM 14294 O O . GLU A 1 56 ? 5.541 3.107 -7.600 1.00 0.46 56 GLU A O 18
ATOM 14306 N N . GLU A 1 57 ? 6.762 2.787 -5.759 1.00 0.29 57 GLU A N 18
ATOM 14307 C CA . GLU A 1 57 ? 6.648 1.354 -5.800 1.00 0.34 57 GLU A CA 18
ATOM 14308 C C . GLU A 1 57 ? 5.266 0.938 -5.361 1.00 0.30 57 GLU A C 18
ATOM 14309 O O . GLU A 1 57 ? 4.570 0.186 -6.043 1.00 0.36 57 GLU A O 18
ATOM 14321 N N . ILE A 1 58 ? 4.878 1.444 -4.210 1.00 0.24 58 ILE A N 18
ATOM 14322 C CA . ILE A 1 58 ? 3.593 1.139 -3.649 1.00 0.24 58 ILE A CA 18
ATOM 14323 C C . ILE A 1 58 ? 2.498 1.432 -4.657 1.00 0.27 58 ILE A C 18
ATOM 14324 O O . ILE A 1 58 ? 1.439 0.824 -4.637 1.00 0.36 58 ILE A O 18
ATOM 14335 N N . ALA A 1 59 ? 2.759 2.374 -5.536 1.00 0.24 59 ALA A N 18
ATOM 14336 C CA . ALA A 1 59 ? 1.794 2.745 -6.555 1.00 0.28 59 ALA A CA 18
ATOM 14337 C C . ALA A 1 59 ? 1.810 1.763 -7.725 1.00 0.34 59 ALA A C 18
ATOM 14338 O O . ALA A 1 59 ? 1.545 2.142 -8.867 1.00 0.43 59 ALA A O 18
ATOM 14345 N N . LYS A 1 60 ? 2.106 0.503 -7.436 1.00 0.34 60 LYS A N 18
ATOM 14346 C CA . LYS A 1 60 ? 2.156 -0.529 -8.465 1.00 0.42 60 LYS A CA 18
ATOM 14347 C C . LYS A 1 60 ? 1.331 -1.724 -8.027 1.00 0.42 60 LYS A C 18
ATOM 14348 O O . LYS A 1 60 ? 1.688 -2.880 -8.277 1.00 0.51 60 LYS A O 18
ATOM 14367 N N . VAL A 1 61 ? 0.224 -1.423 -7.388 1.00 0.39 61 VAL A N 18
ATOM 14368 C CA . VAL A 1 61 ? -0.679 -2.436 -6.859 1.00 0.43 61 VAL A CA 18
ATOM 14369 C C . VAL A 1 61 ? -2.113 -2.130 -7.293 1.00 0.50 61 VAL A C 18
ATOM 14370 O O . VAL A 1 61 ? -2.312 -1.308 -8.185 1.00 0.58 61 VAL A O 18
ATOM 14379 N N . PRO A 1 62 ? -3.115 -2.839 -6.742 1.00 0.56 62 PRO A N 18
ATOM 14380 C CA . PRO A 1 62 ? -4.535 -2.605 -7.044 1.00 0.66 62 PRO A CA 18
ATOM 14381 C C . PRO A 1 62 ? -4.868 -1.104 -7.017 1.00 0.71 62 PRO A C 18
ATOM 14382 O O . PRO A 1 62 ? -4.029 -0.281 -7.381 1.00 1.49 62 PRO A O 18
ATOM 14393 N N . GLY A 1 63 ? -6.090 -0.742 -6.631 1.00 0.68 63 GLY A N 18
ATOM 14394 C CA . GLY A 1 63 ? -6.443 0.668 -6.551 1.00 0.65 63 GLY A CA 18
ATOM 14395 C C . GLY A 1 63 ? -5.236 1.517 -6.213 1.00 0.48 63 GLY A C 18
ATOM 14396 O O . GLY A 1 63 ? -5.167 2.698 -6.568 1.00 0.52 63 GLY A O 18
ATOM 14400 N N . ILE A 1 64 ? -4.295 0.917 -5.507 1.00 0.39 64 ILE A N 18
ATOM 14401 C CA . ILE A 1 64 ? -3.074 1.591 -5.136 1.00 0.30 64 ILE A CA 18
ATOM 14402 C C . ILE A 1 64 ? -2.353 2.086 -6.382 1.00 0.39 64 ILE A C 18
ATOM 14403 O O . ILE A 1 64 ? -1.410 1.459 -6.871 1.00 0.41 64 ILE A O 18
ATOM 14414 N N . SER A 1 65 ? -2.792 3.221 -6.875 1.00 0.58 65 SER A N 18
ATOM 14415 C CA . SER A 1 65 ? -2.210 3.830 -8.053 1.00 0.80 65 SER A CA 18
ATOM 14416 C C . SER A 1 65 ? -1.316 4.988 -7.658 1.00 0.98 65 SER A C 18
ATOM 14417 O O . SER A 1 65 ? -0.305 5.261 -8.300 1.00 1.90 65 SER A O 18
ATOM 14425 N N . GLN A 1 66 ? -1.707 5.662 -6.595 1.00 0.76 66 GLN A N 18
ATOM 14426 C CA . GLN A 1 66 ? -0.956 6.793 -6.086 1.00 0.75 66 GLN A CA 18
ATOM 14427 C C . GLN A 1 66 ? -1.480 7.171 -4.719 1.00 0.61 66 GLN A C 18
ATOM 14428 O O . GLN A 1 66 ? -0.745 7.152 -3.739 1.00 0.69 66 GLN A O 18
ATOM 14441 N N . GLY A 1 67 ? -2.771 7.456 -4.644 1.00 0.48 67 GLY A N 18
ATOM 14442 C CA . GLY A 1 67 ? -3.349 7.833 -3.373 1.00 0.48 67 GLY A CA 18
ATOM 14443 C C . GLY A 1 67 ? -3.106 6.769 -2.329 1.00 0.41 67 GLY A C 18
ATOM 14444 O O . GLY A 1 67 ? -2.421 7.005 -1.331 1.00 0.55 67 GLY A O 18
ATOM 14448 N N . LEU A 1 68 ? -3.646 5.588 -2.570 1.00 0.27 68 LEU A N 18
ATOM 14449 C CA . LEU A 1 68 ? -3.458 4.475 -1.673 1.00 0.24 68 LEU A CA 18
ATOM 14450 C C . LEU A 1 68 ? -1.983 4.311 -1.442 1.00 0.19 68 LEU A C 18
ATOM 14451 O O . LEU A 1 68 ? -1.529 4.085 -0.328 1.00 0.19 68 LEU A O 18
ATOM 14463 N N . ALA A 1 69 ? -1.237 4.429 -2.517 1.00 0.19 69 ALA A N 18
ATOM 14464 C CA . ALA A 1 69 ? 0.200 4.320 -2.433 1.00 0.18 69 ALA A CA 18
ATOM 14465 C C . ALA A 1 69 ? 0.726 5.200 -1.309 1.00 0.15 69 ALA A C 18
ATOM 14466 O O . ALA A 1 69 ? 1.399 4.722 -0.400 1.00 0.20 69 ALA A O 18
ATOM 14473 N N . GLU A 1 70 ? 0.410 6.487 -1.366 1.00 0.18 70 GLU A N 18
ATOM 14474 C CA . GLU A 1 70 ? 0.845 7.409 -0.330 1.00 0.21 70 GLU A CA 18
ATOM 14475 C C . GLU A 1 70 ? 0.331 6.911 1.004 1.00 0.21 70 GLU A C 18
ATOM 14476 O O . GLU A 1 70 ? 1.062 6.821 1.989 1.00 0.25 70 GLU A O 18
ATOM 14488 N N . LYS A 1 71 ? -0.942 6.570 1.005 1.00 0.23 71 LYS A N 18
ATOM 14489 C CA . LYS A 1 71 ? -1.607 6.078 2.184 1.00 0.28 71 LYS A CA 18
ATOM 14490 C C . LYS A 1 71 ? -0.793 4.955 2.803 1.00 0.30 71 LYS A C 18
ATOM 14491 O O . LYS A 1 71 ? -0.590 4.900 4.016 1.00 0.41 71 LYS A O 18
ATOM 14510 N N . ILE A 1 72 ? -0.322 4.068 1.949 1.00 0.23 72 ILE A N 18
ATOM 14511 C CA . ILE A 1 72 ? 0.491 2.945 2.372 1.00 0.25 72 ILE A CA 18
ATOM 14512 C C . ILE A 1 72 ? 1.838 3.443 2.825 1.00 0.24 72 ILE A C 18
ATOM 14513 O O . ILE A 1 72 ? 2.358 3.032 3.862 1.00 0.29 72 ILE A O 18
ATOM 14524 N N . PHE A 1 73 ? 2.385 4.353 2.044 1.00 0.22 73 PHE A N 18
ATOM 14525 C CA . PHE A 1 73 ? 3.678 4.920 2.360 1.00 0.25 73 PHE A CA 18
ATOM 14526 C C . PHE A 1 73 ? 3.656 5.452 3.782 1.00 0.31 73 PHE A C 18
ATOM 14527 O O . PHE A 1 73 ? 4.624 5.302 4.531 1.00 0.41 73 PHE A O 18
ATOM 14544 N N . TRP A 1 74 ? 2.541 6.066 4.150 1.00 0.34 74 TRP A N 18
ATOM 14545 C CA . TRP A 1 74 ? 2.379 6.614 5.484 1.00 0.45 74 TRP A CA 18
ATOM 14546 C C . TRP A 1 74 ? 2.279 5.491 6.507 1.00 0.48 74 TRP A C 18
ATOM 14547 O O . TRP A 1 74 ? 2.911 5.536 7.562 1.00 0.64 74 TRP A O 18
ATOM 14568 N N . SER A 1 75 ? 1.496 4.476 6.179 1.00 0.52 75 SER A N 18
ATOM 14569 C CA . SER A 1 75 ? 1.293 3.353 7.082 1.00 0.67 75 SER A CA 18
ATOM 14570 C C . SER A 1 75 ? 2.589 2.589 7.346 1.00 0.76 75 SER A C 18
ATOM 14571 O O . SER A 1 75 ? 2.853 2.166 8.473 1.00 1.22 75 SER A O 18
ATOM 14579 N N . LEU A 1 76 ? 3.397 2.431 6.313 1.00 0.64 76 LEU A N 18
ATOM 14580 C CA . LEU A 1 76 ? 4.638 1.697 6.410 1.00 0.84 76 LEU A CA 18
ATOM 14581 C C . LEU A 1 76 ? 5.510 2.108 7.574 1.00 1.07 76 LEU A C 18
ATOM 14582 O O . LEU A 1 76 ? 5.414 1.588 8.687 1.00 1.45 76 LEU A O 18
ATOM 14594 N N . LYS A 1 77 ? 6.382 3.051 7.266 1.00 1.10 77 LYS A N 18
ATOM 14595 C CA . LYS A 1 77 ? 7.379 3.534 8.185 1.00 1.55 77 LYS A CA 18
ATOM 14596 C C . LYS A 1 77 ? 7.454 5.055 8.142 1.00 1.37 77 LYS A C 18
ATOM 14597 O O . LYS A 1 77 ? 8.533 5.637 8.002 1.00 1.74 77 LYS A O 18
ATOM 14616 N N . HIS A 1 78 ? 6.303 5.685 8.242 1.00 1.66 78 HIS A N 18
ATOM 14617 C CA . HIS A 1 78 ? 6.223 7.132 8.212 1.00 2.18 78 HIS A CA 18
ATOM 14618 C C . HIS A 1 78 ? 5.747 7.669 9.555 1.00 2.90 78 HIS A C 18
ATOM 14619 O O . HIS A 1 78 ? 6.343 8.648 10.054 1.00 3.54 78 HIS A O 18
ATOM 14635 N N . THR A 1 23 ? -0.860 4.322 16.714 1.00 12.87 23 THR A N 19
ATOM 14636 C CA . THR A 1 23 ? -2.155 4.989 16.667 1.00 12.40 23 THR A CA 19
ATOM 14637 C C . THR A 1 23 ? -2.503 5.401 15.240 1.00 11.26 23 THR A C 19
ATOM 14638 O O . THR A 1 23 ? -3.674 5.489 14.871 1.00 10.91 23 THR A O 19
ATOM 14647 N N . SER A 1 24 ? -1.478 5.655 14.442 1.00 10.84 24 SER A N 19
ATOM 14648 C CA . SER A 1 24 ? -1.675 6.048 13.057 1.00 9.88 24 SER A CA 19
ATOM 14649 C C . SER A 1 24 ? -2.521 5.006 12.336 1.00 8.88 24 SER A C 19
ATOM 14650 O O . SER A 1 24 ? -3.205 5.305 11.358 1.00 8.94 24 SER A O 19
ATOM 14658 N N . SER A 1 25 ? -2.468 3.776 12.827 1.00 8.15 25 SER A N 19
ATOM 14659 C CA . SER A 1 25 ? -3.233 2.690 12.236 1.00 7.30 25 SER A CA 19
ATOM 14660 C C . SER A 1 25 ? -3.020 2.669 10.726 1.00 6.57 25 SER A C 19
ATOM 14661 O O . SER A 1 25 ? -3.930 2.365 9.953 1.00 5.75 25 SER A O 19
ATOM 14669 N N . LEU A 1 26 ? -1.803 2.993 10.320 1.00 7.14 26 LEU A N 19
ATOM 14670 C CA . LEU A 1 26 ? -1.449 3.039 8.910 1.00 6.89 26 LEU A CA 19
ATOM 14671 C C . LEU A 1 26 ? -1.831 1.752 8.188 1.00 6.55 26 LEU A C 19
ATOM 14672 O O . LEU A 1 26 ? -2.646 1.756 7.273 1.00 6.21 26 LEU A O 19
ATOM 14684 N N . GLU A 1 27 ? -1.273 0.645 8.616 1.00 6.94 27 GLU A N 19
ATOM 14685 C CA . GLU A 1 27 ? -1.566 -0.626 7.979 1.00 7.02 27 GLU A CA 19
ATOM 14686 C C . GLU A 1 27 ? -3.074 -0.819 7.878 1.00 6.28 27 GLU A C 19
ATOM 14687 O O . GLU A 1 27 ? -3.557 -1.737 7.219 1.00 6.42 27 GLU A O 19
ATOM 14699 N N . THR A 1 28 ? -3.814 0.059 8.525 1.00 5.77 28 THR A N 19
ATOM 14700 C CA . THR A 1 28 ? -5.252 -0.006 8.501 1.00 5.34 28 THR A CA 19
ATOM 14701 C C . THR A 1 28 ? -5.817 1.395 8.313 1.00 4.42 28 THR A C 19
ATOM 14702 O O . THR A 1 28 ? -6.740 1.827 9.007 1.00 4.45 28 THR A O 19
ATOM 14711 N N . ILE A 1 29 ? -5.224 2.108 7.376 1.00 4.01 29 ILE A N 19
ATOM 14712 C CA . ILE A 1 29 ? -5.631 3.470 7.073 1.00 3.56 29 ILE A CA 19
ATOM 14713 C C . ILE A 1 29 ? -7.104 3.569 6.687 1.00 3.24 29 ILE A C 19
ATOM 14714 O O . ILE A 1 29 ? -7.496 3.175 5.585 1.00 3.39 29 ILE A O 19
ATOM 14725 N N . GLU A 1 30 ? -7.909 4.083 7.600 1.00 3.49 30 GLU A N 19
ATOM 14726 C CA . GLU A 1 30 ? -9.334 4.278 7.375 1.00 3.95 30 GLU A CA 19
ATOM 14727 C C . GLU A 1 30 ? -9.883 3.392 6.258 1.00 4.11 30 GLU A C 19
ATOM 14728 O O . GLU A 1 30 ? -10.562 3.869 5.347 1.00 4.90 30 GLU A O 19
ATOM 14740 N N . GLY A 1 31 ? -9.574 2.114 6.314 1.00 3.73 31 GLY A N 19
ATOM 14741 C CA . GLY A 1 31 ? -10.077 1.198 5.319 1.00 4.17 31 GLY A CA 19
ATOM 14742 C C . GLY A 1 31 ? -9.112 0.090 5.079 1.00 3.45 31 GLY A C 19
ATOM 14743 O O . GLY A 1 31 ? -9.446 -1.087 5.184 1.00 3.82 31 GLY A O 19
ATOM 14747 N N . VAL A 1 32 ? -7.894 0.466 4.783 1.00 2.72 32 VAL A N 19
ATOM 14748 C CA . VAL A 1 32 ? -6.885 -0.519 4.529 1.00 2.24 32 VAL A CA 19
ATOM 14749 C C . VAL A 1 32 ? -6.730 -1.409 5.743 1.00 2.14 32 VAL A C 19
ATOM 14750 O O . VAL A 1 32 ? -7.148 -1.062 6.847 1.00 2.77 32 VAL A O 19
ATOM 14759 N N . GLY A 1 33 ? -6.193 -2.577 5.503 1.00 1.69 33 GLY A N 19
ATOM 14760 C CA . GLY A 1 33 ? -5.984 -3.549 6.557 1.00 1.86 33 GLY A CA 19
ATOM 14761 C C . GLY A 1 33 ? -6.684 -4.847 6.223 1.00 1.69 33 GLY A C 19
ATOM 14762 O O . GLY A 1 33 ? -6.053 -5.897 6.116 1.00 1.88 33 GLY A O 19
ATOM 14766 N N . PRO A 1 34 ? -8.002 -4.793 6.039 1.00 1.60 34 PRO A N 19
ATOM 14767 C CA . PRO A 1 34 ? -8.805 -5.945 5.678 1.00 1.62 34 PRO A CA 19
ATOM 14768 C C . PRO A 1 34 ? -8.070 -6.870 4.715 1.00 1.33 34 PRO A C 19
ATOM 14769 O O . PRO A 1 34 ? -8.293 -8.081 4.702 1.00 1.51 34 PRO A O 19
ATOM 14780 N N . LYS A 1 35 ? -7.187 -6.292 3.912 1.00 1.11 35 LYS A N 19
ATOM 14781 C CA . LYS A 1 35 ? -6.421 -7.062 2.940 1.00 0.99 35 LYS A CA 19
ATOM 14782 C C . LYS A 1 35 ? -5.601 -6.140 2.053 1.00 0.77 35 LYS A C 19
ATOM 14783 O O . LYS A 1 35 ? -4.594 -6.541 1.468 1.00 0.72 35 LYS A O 19
ATOM 14802 N N . ARG A 1 36 ? -6.034 -4.900 1.978 1.00 0.85 36 ARG A N 19
ATOM 14803 C CA . ARG A 1 36 ? -5.386 -3.906 1.175 1.00 0.99 36 ARG A CA 19
ATOM 14804 C C . ARG A 1 36 ? -3.882 -3.969 1.332 1.00 0.92 36 ARG A C 19
ATOM 14805 O O . ARG A 1 36 ? -3.152 -4.153 0.363 1.00 0.97 36 ARG A O 19
ATOM 14824 N N . ARG A 1 37 ? -3.418 -3.815 2.555 1.00 0.98 37 ARG A N 19
ATOM 14825 C CA . ARG A 1 37 ? -1.998 -3.857 2.816 1.00 1.15 37 ARG A CA 19
ATOM 14826 C C . ARG A 1 37 ? -1.427 -5.170 2.318 1.00 0.98 37 ARG A C 19
ATOM 14827 O O . ARG A 1 37 ? -0.455 -5.199 1.562 1.00 1.10 37 ARG A O 19
ATOM 14846 N N . GLN A 1 38 ? -2.064 -6.257 2.720 1.00 0.83 38 GLN A N 19
ATOM 14847 C CA . GLN A 1 38 ? -1.622 -7.577 2.330 1.00 0.84 38 GLN A CA 19
ATOM 14848 C C . GLN A 1 38 ? -1.289 -7.582 0.849 1.00 0.68 38 GLN A C 19
ATOM 14849 O O . GLN A 1 38 ? -0.244 -8.084 0.443 1.00 0.73 38 GLN A O 19
ATOM 14862 N N . MET A 1 39 ? -2.166 -6.993 0.052 1.00 0.59 39 MET A N 19
ATOM 14863 C CA . MET A 1 39 ? -1.949 -6.937 -1.383 1.00 0.57 39 MET A CA 19
ATOM 14864 C C . MET A 1 39 ? -0.505 -6.577 -1.654 1.00 0.45 39 MET A C 19
ATOM 14865 O O . MET A 1 39 ? 0.213 -7.295 -2.354 1.00 0.46 39 MET A O 19
ATOM 14879 N N . LEU A 1 40 ? -0.072 -5.483 -1.060 1.00 0.43 40 LEU A N 19
ATOM 14880 C CA . LEU A 1 40 ? 1.292 -5.040 -1.220 1.00 0.39 40 LEU A CA 19
ATOM 14881 C C . LEU A 1 40 ? 2.208 -6.200 -0.918 1.00 0.32 40 LEU A C 19
ATOM 14882 O O . LEU A 1 40 ? 3.042 -6.589 -1.729 1.00 0.33 40 LEU A O 19
ATOM 14894 N N . LEU A 1 41 ? 1.987 -6.794 0.240 1.00 0.34 41 LEU A N 19
ATOM 14895 C CA . LEU A 1 41 ? 2.787 -7.910 0.700 1.00 0.37 41 LEU A CA 19
ATOM 14896 C C . LEU A 1 41 ? 2.680 -9.067 -0.269 1.00 0.36 41 LEU A C 19
ATOM 14897 O O . LEU A 1 41 ? 3.589 -9.883 -0.387 1.00 0.45 41 LEU A O 19
ATOM 14909 N N . LYS A 1 42 ? 1.569 -9.129 -0.964 1.00 0.40 42 LYS A N 19
ATOM 14910 C CA . LYS A 1 42 ? 1.353 -10.158 -1.953 1.00 0.48 42 LYS A CA 19
ATOM 14911 C C . LYS A 1 42 ? 1.983 -9.706 -3.252 1.00 0.46 42 LYS A C 19
ATOM 14912 O O . LYS A 1 42 ? 2.249 -10.498 -4.155 1.00 0.55 42 LYS A O 19
ATOM 14931 N N . TYR A 1 43 ? 2.217 -8.414 -3.329 1.00 0.40 43 TYR A N 19
ATOM 14932 C CA . TYR A 1 43 ? 2.816 -7.805 -4.502 1.00 0.42 43 TYR A CA 19
ATOM 14933 C C . TYR A 1 43 ? 4.332 -7.741 -4.364 1.00 0.42 43 TYR A C 19
ATOM 14934 O O . TYR A 1 43 ? 5.062 -7.790 -5.357 1.00 0.55 43 TYR A O 19
ATOM 14952 N N . MET A 1 44 ? 4.800 -7.631 -3.131 1.00 0.34 44 MET A N 19
ATOM 14953 C CA . MET A 1 44 ? 6.218 -7.534 -2.846 1.00 0.40 44 MET A CA 19
ATOM 14954 C C . MET A 1 44 ? 6.713 -8.743 -2.065 1.00 0.39 44 MET A C 19
ATOM 14955 O O . MET A 1 44 ? 7.872 -9.137 -2.177 1.00 0.52 44 MET A O 19
ATOM 14969 N N . GLY A 1 45 ? 5.831 -9.326 -1.268 1.00 0.32 45 GLY A N 19
ATOM 14970 C CA . GLY A 1 45 ? 6.192 -10.501 -0.507 1.00 0.40 45 GLY A CA 19
ATOM 14971 C C . GLY A 1 45 ? 6.887 -10.167 0.789 1.00 0.37 45 GLY A C 19
ATOM 14972 O O . GLY A 1 45 ? 7.640 -10.981 1.323 1.00 0.51 45 GLY A O 19
ATOM 14976 N N . GLY A 1 46 ? 6.644 -8.977 1.304 1.00 0.32 46 GLY A N 19
ATOM 14977 C CA . GLY A 1 46 ? 7.258 -8.602 2.546 1.00 0.40 46 GLY A CA 19
ATOM 14978 C C . GLY A 1 46 ? 7.075 -7.146 2.864 1.00 0.32 46 GLY A C 19
ATOM 14979 O O . GLY A 1 46 ? 7.401 -6.274 2.059 1.00 0.30 46 GLY A O 19
ATOM 14983 N N . LEU A 1 47 ? 6.539 -6.878 4.033 1.00 0.33 47 LEU A N 19
ATOM 14984 C CA . LEU A 1 47 ? 6.308 -5.512 4.451 1.00 0.32 47 LEU A CA 19
ATOM 14985 C C . LEU A 1 47 ? 7.589 -4.727 4.308 1.00 0.29 47 LEU A C 19
ATOM 14986 O O . LEU A 1 47 ? 7.578 -3.554 3.961 1.00 0.30 47 LEU A O 19
ATOM 14998 N N . GLN A 1 48 ? 8.697 -5.389 4.566 1.00 0.36 48 GLN A N 19
ATOM 14999 C CA . GLN A 1 48 ? 9.984 -4.752 4.433 1.00 0.41 48 GLN A CA 19
ATOM 15000 C C . GLN A 1 48 ? 10.129 -4.261 3.013 1.00 0.36 48 GLN A C 19
ATOM 15001 O O . GLN A 1 48 ? 10.598 -3.151 2.767 1.00 0.38 48 GLN A O 19
ATOM 15014 N N . GLY A 1 49 ? 9.677 -5.083 2.082 1.00 0.44 49 GLY A N 19
ATOM 15015 C CA . GLY A 1 49 ? 9.756 -4.723 0.693 1.00 0.51 49 GLY A CA 19
ATOM 15016 C C . GLY A 1 49 ? 8.767 -3.634 0.418 1.00 0.45 49 GLY A C 19
ATOM 15017 O O . GLY A 1 49 ? 8.912 -2.845 -0.515 1.00 0.55 49 GLY A O 19
ATOM 15021 N N . LEU A 1 50 ? 7.772 -3.579 1.282 1.00 0.37 50 LEU A N 19
ATOM 15022 C CA . LEU A 1 50 ? 6.730 -2.588 1.186 1.00 0.43 50 LEU A CA 19
ATOM 15023 C C . LEU A 1 50 ? 7.262 -1.301 1.771 1.00 0.40 50 LEU A C 19
ATOM 15024 O O . LEU A 1 50 ? 6.899 -0.201 1.365 1.00 0.56 50 LEU A O 19
ATOM 15036 N N . ARG A 1 51 ? 8.147 -1.465 2.734 1.00 0.31 51 ARG A N 19
ATOM 15037 C CA . ARG A 1 51 ? 8.793 -0.346 3.374 1.00 0.40 51 ARG A CA 19
ATOM 15038 C C . ARG A 1 51 ? 9.796 0.219 2.408 1.00 0.42 51 ARG A C 19
ATOM 15039 O O . ARG A 1 51 ? 9.924 1.428 2.237 1.00 0.61 51 ARG A O 19
ATOM 15058 N N . ASN A 1 52 ? 10.512 -0.681 1.774 1.00 0.40 52 ASN A N 19
ATOM 15059 C CA . ASN A 1 52 ? 11.496 -0.291 0.787 1.00 0.51 52 ASN A CA 19
ATOM 15060 C C . ASN A 1 52 ? 10.773 0.411 -0.333 1.00 0.47 52 ASN A C 19
ATOM 15061 O O . ASN A 1 52 ? 11.178 1.473 -0.807 1.00 0.65 52 ASN A O 19
ATOM 15071 N N . ALA A 1 53 ? 9.659 -0.176 -0.712 1.00 0.39 53 ALA A N 19
ATOM 15072 C CA . ALA A 1 53 ? 8.839 0.373 -1.764 1.00 0.35 53 ALA A CA 19
ATOM 15073 C C . ALA A 1 53 ? 8.185 1.656 -1.294 1.00 0.32 53 ALA A C 19
ATOM 15074 O O . ALA A 1 53 ? 7.648 1.723 -0.193 1.00 0.50 53 ALA A O 19
ATOM 15081 N N . SER A 1 54 ? 8.280 2.692 -2.097 1.00 0.27 54 SER A N 19
ATOM 15082 C CA . SER A 1 54 ? 7.663 3.949 -1.777 1.00 0.28 54 SER A CA 19
ATOM 15083 C C . SER A 1 54 ? 6.488 4.133 -2.713 1.00 0.22 54 SER A C 19
ATOM 15084 O O . SER A 1 54 ? 6.173 3.227 -3.486 1.00 0.26 54 SER A O 19
ATOM 15092 N N . VAL A 1 55 ? 5.856 5.281 -2.678 1.00 0.23 55 VAL A N 19
ATOM 15093 C CA . VAL A 1 55 ? 4.719 5.516 -3.536 1.00 0.23 55 VAL A CA 19
ATOM 15094 C C . VAL A 1 55 ? 5.050 5.026 -4.929 1.00 0.24 55 VAL A C 19
ATOM 15095 O O . VAL A 1 55 ? 4.244 4.386 -5.597 1.00 0.28 55 VAL A O 19
ATOM 15104 N N . GLU A 1 56 ? 6.269 5.313 -5.328 1.00 0.28 56 GLU A N 19
ATOM 15105 C CA . GLU A 1 56 ? 6.773 4.933 -6.627 1.00 0.36 56 GLU A CA 19
ATOM 15106 C C . GLU A 1 56 ? 6.422 3.485 -6.957 1.00 0.35 56 GLU A C 19
ATOM 15107 O O . GLU A 1 56 ? 5.803 3.204 -7.981 1.00 0.46 56 GLU A O 19
ATOM 15119 N N . GLU A 1 57 ? 6.802 2.565 -6.082 1.00 0.29 57 GLU A N 19
ATOM 15120 C CA . GLU A 1 57 ? 6.538 1.160 -6.301 1.00 0.34 57 GLU A CA 19
ATOM 15121 C C . GLU A 1 57 ? 5.153 0.789 -5.809 1.00 0.30 57 GLU A C 19
ATOM 15122 O O . GLU A 1 57 ? 4.388 0.122 -6.503 1.00 0.36 57 GLU A O 19
ATOM 15134 N N . ILE A 1 58 ? 4.830 1.234 -4.609 1.00 0.24 58 ILE A N 19
ATOM 15135 C CA . ILE A 1 58 ? 3.547 0.945 -4.026 1.00 0.24 58 ILE A CA 19
ATOM 15136 C C . ILE A 1 58 ? 2.455 1.324 -5.002 1.00 0.27 58 ILE A C 19
ATOM 15137 O O . ILE A 1 58 ? 1.370 0.769 -4.989 1.00 0.36 58 ILE A O 19
ATOM 15148 N N . ALA A 1 59 ? 2.753 2.287 -5.844 1.00 0.24 59 ALA A N 19
ATOM 15149 C CA . ALA A 1 59 ? 1.806 2.748 -6.844 1.00 0.28 59 ALA A CA 19
ATOM 15150 C C . ALA A 1 59 ? 1.694 1.754 -7.995 1.00 0.34 59 ALA A C 19
ATOM 15151 O O . ALA A 1 59 ? 1.440 2.137 -9.141 1.00 0.43 59 ALA A O 19
ATOM 15158 N N . LYS A 1 60 ? 1.858 0.476 -7.693 1.00 0.34 60 LYS A N 19
ATOM 15159 C CA . LYS A 1 60 ? 1.788 -0.559 -8.719 1.00 0.42 60 LYS A CA 19
ATOM 15160 C C . LYS A 1 60 ? 0.830 -1.650 -8.293 1.00 0.42 60 LYS A C 19
ATOM 15161 O O . LYS A 1 60 ? 0.962 -2.812 -8.682 1.00 0.51 60 LYS A O 19
ATOM 15180 N N . VAL A 1 61 ? -0.135 -1.261 -7.487 1.00 0.39 61 VAL A N 19
ATOM 15181 C CA . VAL A 1 61 ? -1.127 -2.186 -6.986 1.00 0.43 61 VAL A CA 19
ATOM 15182 C C . VAL A 1 61 ? -2.500 -1.796 -7.552 1.00 0.50 61 VAL A C 19
ATOM 15183 O O . VAL A 1 61 ? -2.578 -0.937 -8.431 1.00 0.58 61 VAL A O 19
ATOM 15192 N N . PRO A 1 62 ? -3.593 -2.397 -7.080 1.00 0.56 62 PRO A N 19
ATOM 15193 C CA . PRO A 1 62 ? -4.933 -2.105 -7.599 1.00 0.66 62 PRO A CA 19
ATOM 15194 C C . PRO A 1 62 ? -5.336 -0.647 -7.443 1.00 0.71 62 PRO A C 19
ATOM 15195 O O . PRO A 1 62 ? -5.062 0.189 -8.309 1.00 1.49 62 PRO A O 19
ATOM 15206 N N . GLY A 1 63 ? -5.982 -0.347 -6.348 1.00 0.68 63 GLY A N 19
ATOM 15207 C CA . GLY A 1 63 ? -6.422 1.008 -6.091 1.00 0.65 63 GLY A CA 19
ATOM 15208 C C . GLY A 1 63 ? -5.292 1.845 -5.546 1.00 0.48 63 GLY A C 19
ATOM 15209 O O . GLY A 1 63 ? -5.436 3.046 -5.301 1.00 0.52 63 GLY A O 19
ATOM 15213 N N . ILE A 1 64 ? -4.163 1.192 -5.347 1.00 0.39 64 ILE A N 19
ATOM 15214 C CA . ILE A 1 64 ? -2.981 1.826 -4.828 1.00 0.30 64 ILE A CA 19
ATOM 15215 C C . ILE A 1 64 ? -2.151 2.443 -5.946 1.00 0.39 64 ILE A C 19
ATOM 15216 O O . ILE A 1 64 ? -1.290 1.789 -6.534 1.00 0.41 64 ILE A O 19
ATOM 15227 N N . SER A 1 65 ? -2.438 3.691 -6.246 1.00 0.58 65 SER A N 19
ATOM 15228 C CA . SER A 1 65 ? -1.728 4.422 -7.274 1.00 0.80 65 SER A CA 19
ATOM 15229 C C . SER A 1 65 ? -0.979 5.584 -6.651 1.00 0.98 65 SER A C 19
ATOM 15230 O O . SER A 1 65 ? 0.245 5.592 -6.578 1.00 1.90 65 SER A O 19
ATOM 15238 N N . GLN A 1 66 ? -1.735 6.561 -6.197 1.00 0.76 66 GLN A N 19
ATOM 15239 C CA . GLN A 1 66 ? -1.169 7.724 -5.550 1.00 0.75 66 GLN A CA 19
ATOM 15240 C C . GLN A 1 66 ? -1.809 7.885 -4.190 1.00 0.61 66 GLN A C 19
ATOM 15241 O O . GLN A 1 66 ? -1.126 8.013 -3.180 1.00 0.69 66 GLN A O 19
ATOM 15254 N N . GLY A 1 67 ? -3.129 7.842 -4.169 1.00 0.48 67 GLY A N 19
ATOM 15255 C CA . GLY A 1 67 ? -3.838 7.990 -2.919 1.00 0.48 67 GLY A CA 19
ATOM 15256 C C . GLY A 1 67 ? -3.472 6.897 -1.938 1.00 0.41 67 GLY A C 19
ATOM 15257 O O . GLY A 1 67 ? -2.916 7.159 -0.873 1.00 0.55 67 GLY A O 19
ATOM 15261 N N . LEU A 1 68 ? -3.768 5.664 -2.311 1.00 0.27 68 LEU A N 19
ATOM 15262 C CA . LEU A 1 68 ? -3.449 4.519 -1.480 1.00 0.24 68 LEU A CA 19
ATOM 15263 C C . LEU A 1 68 ? -1.947 4.369 -1.402 1.00 0.19 68 LEU A C 19
ATOM 15264 O O . LEU A 1 68 ? -1.397 4.105 -0.346 1.00 0.19 68 LEU A O 19
ATOM 15276 N N . ALA A 1 69 ? -1.285 4.557 -2.531 1.00 0.19 69 ALA A N 19
ATOM 15277 C CA . ALA A 1 69 ? 0.165 4.448 -2.571 1.00 0.18 69 ALA A CA 19
ATOM 15278 C C . ALA A 1 69 ? 0.756 5.328 -1.490 1.00 0.15 69 ALA A C 19
ATOM 15279 O O . ALA A 1 69 ? 1.625 4.905 -0.733 1.00 0.20 69 ALA A O 19
ATOM 15286 N N . GLU A 1 70 ? 0.276 6.558 -1.428 1.00 0.18 70 GLU A N 19
ATOM 15287 C CA . GLU A 1 70 ? 0.716 7.497 -0.418 1.00 0.21 70 GLU A CA 19
ATOM 15288 C C . GLU A 1 70 ? 0.415 6.922 0.948 1.00 0.21 70 GLU A C 19
ATOM 15289 O O . GLU A 1 70 ? 1.296 6.727 1.788 1.00 0.25 70 GLU A O 19
ATOM 15301 N N . LYS A 1 71 ? -0.858 6.613 1.125 1.00 0.23 71 LYS A N 19
ATOM 15302 C CA . LYS A 1 71 ? -1.370 6.055 2.354 1.00 0.28 71 LYS A CA 19
ATOM 15303 C C . LYS A 1 71 ? -0.486 4.919 2.828 1.00 0.30 71 LYS A C 19
ATOM 15304 O O . LYS A 1 71 ? -0.134 4.825 4.006 1.00 0.41 71 LYS A O 19
ATOM 15323 N N . ILE A 1 72 ? -0.118 4.068 1.894 1.00 0.23 72 ILE A N 19
ATOM 15324 C CA . ILE A 1 72 ? 0.723 2.930 2.190 1.00 0.25 72 ILE A CA 19
ATOM 15325 C C . ILE A 1 72 ? 2.147 3.376 2.435 1.00 0.24 72 ILE A C 19
ATOM 15326 O O . ILE A 1 72 ? 2.777 2.964 3.403 1.00 0.29 72 ILE A O 19
ATOM 15337 N N . PHE A 1 73 ? 2.640 4.255 1.575 1.00 0.22 73 PHE A N 19
ATOM 15338 C CA . PHE A 1 73 ? 3.998 4.741 1.708 1.00 0.25 73 PHE A CA 19
ATOM 15339 C C . PHE A 1 73 ? 4.235 5.187 3.139 1.00 0.31 73 PHE A C 19
ATOM 15340 O O . PHE A 1 73 ? 5.165 4.732 3.814 1.00 0.41 73 PHE A O 19
ATOM 15357 N N . TRP A 1 74 ? 3.380 6.076 3.601 1.00 0.34 74 TRP A N 19
ATOM 15358 C CA . TRP A 1 74 ? 3.470 6.584 4.951 1.00 0.45 74 TRP A CA 19
ATOM 15359 C C . TRP A 1 74 ? 3.236 5.443 5.922 1.00 0.48 74 TRP A C 19
ATOM 15360 O O . TRP A 1 74 ? 3.657 5.473 7.079 1.00 0.64 74 TRP A O 19
ATOM 15381 N N . SER A 1 75 ? 2.580 4.413 5.421 1.00 0.52 75 SER A N 19
ATOM 15382 C CA . SER A 1 75 ? 2.277 3.246 6.213 1.00 0.67 75 SER A CA 19
ATOM 15383 C C . SER A 1 75 ? 3.555 2.481 6.544 1.00 0.76 75 SER A C 19
ATOM 15384 O O . SER A 1 75 ? 3.559 1.605 7.413 1.00 1.22 75 SER A O 19
ATOM 15392 N N . LEU A 1 76 ? 4.638 2.794 5.838 1.00 0.64 76 LEU A N 19
ATOM 15393 C CA . LEU A 1 76 ? 5.921 2.145 6.093 1.00 0.84 76 LEU A CA 19
ATOM 15394 C C . LEU A 1 76 ? 6.969 3.187 6.411 1.00 1.07 76 LEU A C 19
ATOM 15395 O O . LEU A 1 76 ? 7.472 3.291 7.528 1.00 1.45 76 LEU A O 19
ATOM 15407 N N . LYS A 1 77 ? 7.280 3.961 5.394 1.00 1.10 77 LYS A N 19
ATOM 15408 C CA . LYS A 1 77 ? 8.296 4.996 5.470 1.00 1.55 77 LYS A CA 19
ATOM 15409 C C . LYS A 1 77 ? 7.940 6.120 6.435 1.00 1.37 77 LYS A C 19
ATOM 15410 O O . LYS A 1 77 ? 8.543 7.195 6.386 1.00 1.74 77 LYS A O 19
ATOM 15429 N N . HIS A 1 78 ? 6.988 5.892 7.318 1.00 1.66 78 HIS A N 19
ATOM 15430 C CA . HIS A 1 78 ? 6.606 6.921 8.274 1.00 2.18 78 HIS A CA 19
ATOM 15431 C C . HIS A 1 78 ? 5.633 6.374 9.306 1.00 2.90 78 HIS A C 19
ATOM 15432 O O . HIS A 1 78 ? 6.008 5.430 10.041 1.00 3.54 78 HIS A O 19
ATOM 15448 N N . THR A 1 23 ? -0.325 11.210 9.622 1.00 12.87 23 THR A N 20
ATOM 15449 C CA . THR A 1 23 ? -1.601 11.911 9.603 1.00 12.40 23 THR A CA 20
ATOM 15450 C C . THR A 1 23 ? -2.758 10.939 9.803 1.00 11.26 23 THR A C 20
ATOM 15451 O O . THR A 1 23 ? -3.907 11.339 9.986 1.00 10.91 23 THR A O 20
ATOM 15460 N N . SER A 1 24 ? -2.444 9.661 9.751 1.00 10.84 24 SER A N 20
ATOM 15461 C CA . SER A 1 24 ? -3.431 8.621 9.942 1.00 9.88 24 SER A CA 20
ATOM 15462 C C . SER A 1 24 ? -2.737 7.272 10.007 1.00 8.88 24 SER A C 20
ATOM 15463 O O . SER A 1 24 ? -1.596 7.143 9.562 1.00 8.94 24 SER A O 20
ATOM 15471 N N . SER A 1 25 ? -3.398 6.283 10.580 1.00 8.15 25 SER A N 20
ATOM 15472 C CA . SER A 1 25 ? -2.827 4.955 10.671 1.00 7.30 25 SER A CA 20
ATOM 15473 C C . SER A 1 25 ? -2.841 4.300 9.298 1.00 6.57 25 SER A C 20
ATOM 15474 O O . SER A 1 25 ? -3.491 3.283 9.084 1.00 5.75 25 SER A O 20
ATOM 15482 N N . LEU A 1 26 ? -2.110 4.890 8.371 1.00 7.14 26 LEU A N 20
ATOM 15483 C CA . LEU A 1 26 ? -2.060 4.397 7.010 1.00 6.89 26 LEU A CA 20
ATOM 15484 C C . LEU A 1 26 ? -1.718 2.918 6.964 1.00 6.55 26 LEU A C 20
ATOM 15485 O O . LEU A 1 26 ? -2.086 2.220 6.023 1.00 6.21 26 LEU A O 20
ATOM 15497 N N . GLU A 1 27 ? -1.025 2.439 7.978 1.00 6.94 27 GLU A N 20
ATOM 15498 C CA . GLU A 1 27 ? -0.622 1.042 8.022 1.00 7.02 27 GLU A CA 20
ATOM 15499 C C . GLU A 1 27 ? -1.781 0.140 8.418 1.00 6.28 27 GLU A C 20
ATOM 15500 O O . GLU A 1 27 ? -1.756 -1.064 8.170 1.00 6.42 27 GLU A O 20
ATOM 15512 N N . THR A 1 28 ? -2.805 0.730 9.014 1.00 5.77 28 THR A N 20
ATOM 15513 C CA . THR A 1 28 ? -3.952 -0.031 9.471 1.00 5.34 28 THR A CA 20
ATOM 15514 C C . THR A 1 28 ? -5.232 0.769 9.320 1.00 4.42 28 THR A C 20
ATOM 15515 O O . THR A 1 28 ? -6.259 0.445 9.922 1.00 4.45 28 THR A O 20
ATOM 15524 N N . ILE A 1 29 ? -5.175 1.809 8.521 1.00 4.01 29 ILE A N 20
ATOM 15525 C CA . ILE A 1 29 ? -6.317 2.638 8.303 1.00 3.56 29 ILE A CA 20
ATOM 15526 C C . ILE A 1 29 ? -7.517 1.776 7.953 1.00 3.24 29 ILE A C 20
ATOM 15527 O O . ILE A 1 29 ? -7.383 0.769 7.257 1.00 3.39 29 ILE A O 20
ATOM 15538 N N . GLU A 1 30 ? -8.684 2.167 8.434 1.00 3.49 30 GLU A N 20
ATOM 15539 C CA . GLU A 1 30 ? -9.889 1.406 8.190 1.00 3.95 30 GLU A CA 20
ATOM 15540 C C . GLU A 1 30 ? -9.603 -0.079 8.349 1.00 4.11 30 GLU A C 20
ATOM 15541 O O . GLU A 1 30 ? -10.210 -0.928 7.691 1.00 4.90 30 GLU A O 20
ATOM 15553 N N . GLY A 1 31 ? -8.654 -0.380 9.219 1.00 3.73 31 GLY A N 20
ATOM 15554 C CA . GLY A 1 31 ? -8.295 -1.753 9.492 1.00 4.17 31 GLY A CA 20
ATOM 15555 C C . GLY A 1 31 ? -7.872 -2.522 8.276 1.00 3.45 31 GLY A C 20
ATOM 15556 O O . GLY A 1 31 ? -8.175 -3.713 8.145 1.00 3.82 31 GLY A O 20
ATOM 15560 N N . VAL A 1 32 ? -7.177 -1.867 7.374 1.00 2.72 32 VAL A N 20
ATOM 15561 C CA . VAL A 1 32 ? -6.697 -2.538 6.215 1.00 2.24 32 VAL A CA 20
ATOM 15562 C C . VAL A 1 32 ? -5.950 -3.789 6.632 1.00 2.14 32 VAL A C 20
ATOM 15563 O O . VAL A 1 32 ? -5.724 -4.035 7.817 1.00 2.77 32 VAL A O 20
ATOM 15572 N N . GLY A 1 33 ? -5.577 -4.565 5.653 1.00 1.69 33 GLY A N 20
ATOM 15573 C CA . GLY A 1 33 ? -4.863 -5.790 5.912 1.00 1.86 33 GLY A CA 20
ATOM 15574 C C . GLY A 1 33 ? -5.339 -6.911 5.018 1.00 1.69 33 GLY A C 20
ATOM 15575 O O . GLY A 1 33 ? -4.543 -7.524 4.311 1.00 1.88 33 GLY A O 20
ATOM 15579 N N . PRO A 1 34 ? -6.650 -7.153 4.982 1.00 1.60 34 PRO A N 20
ATOM 15580 C CA . PRO A 1 34 ? -7.245 -8.227 4.182 1.00 1.62 34 PRO A CA 20
ATOM 15581 C C . PRO A 1 34 ? -6.821 -8.166 2.725 1.00 1.33 34 PRO A C 20
ATOM 15582 O O . PRO A 1 34 ? -6.610 -9.193 2.083 1.00 1.51 34 PRO A O 20
ATOM 15593 N N . LYS A 1 35 ? -6.707 -6.954 2.201 1.00 1.11 35 LYS A N 20
ATOM 15594 C CA . LYS A 1 35 ? -6.321 -6.775 0.812 1.00 0.99 35 LYS A CA 20
ATOM 15595 C C . LYS A 1 35 ? -5.351 -5.623 0.639 1.00 0.77 35 LYS A C 20
ATOM 15596 O O . LYS A 1 35 ? -4.357 -5.745 -0.064 1.00 0.72 35 LYS A O 20
ATOM 15615 N N . ARG A 1 36 ? -5.629 -4.511 1.290 1.00 0.85 36 ARG A N 20
ATOM 15616 C CA . ARG A 1 36 ? -4.778 -3.344 1.163 1.00 0.99 36 ARG A CA 20
ATOM 15617 C C . ARG A 1 36 ? -3.329 -3.685 1.479 1.00 0.92 36 ARG A C 20
ATOM 15618 O O . ARG A 1 36 ? -2.451 -3.553 0.636 1.00 0.97 36 ARG A O 20
ATOM 15637 N N . ARG A 1 37 ? -3.087 -4.128 2.704 1.00 0.98 37 ARG A N 20
ATOM 15638 C CA . ARG A 1 37 ? -1.743 -4.485 3.125 1.00 1.15 37 ARG A CA 20
ATOM 15639 C C . ARG A 1 37 ? -1.375 -5.805 2.489 1.00 0.98 37 ARG A C 20
ATOM 15640 O O . ARG A 1 37 ? -0.213 -6.076 2.176 1.00 1.10 37 ARG A O 20
ATOM 15659 N N . GLN A 1 38 ? -2.398 -6.613 2.294 1.00 0.83 38 GLN A N 20
ATOM 15660 C CA . GLN A 1 38 ? -2.245 -7.914 1.692 1.00 0.84 38 GLN A CA 20
ATOM 15661 C C . GLN A 1 38 ? -1.632 -7.808 0.318 1.00 0.68 38 GLN A C 20
ATOM 15662 O O . GLN A 1 38 ? -0.747 -8.578 -0.037 1.00 0.73 38 GLN A O 20
ATOM 15675 N N . MET A 1 39 ? -2.096 -6.848 -0.453 1.00 0.59 39 MET A N 20
ATOM 15676 C CA . MET A 1 39 ? -1.605 -6.685 -1.797 1.00 0.57 39 MET A CA 20
ATOM 15677 C C . MET A 1 39 ? -0.112 -6.475 -1.796 1.00 0.45 39 MET A C 20
ATOM 15678 O O . MET A 1 39 ? 0.628 -7.259 -2.375 1.00 0.46 39 MET A O 20
ATOM 15692 N N . LEU A 1 40 ? 0.333 -5.431 -1.125 1.00 0.43 40 LEU A N 20
ATOM 15693 C CA . LEU A 1 40 ? 1.746 -5.141 -1.049 1.00 0.39 40 LEU A CA 20
ATOM 15694 C C . LEU A 1 40 ? 2.520 -6.409 -0.717 1.00 0.32 40 LEU A C 20
ATOM 15695 O O . LEU A 1 40 ? 3.375 -6.845 -1.479 1.00 0.33 40 LEU A O 20
ATOM 15707 N N . LEU A 1 41 ? 2.190 -7.021 0.408 1.00 0.34 41 LEU A N 20
ATOM 15708 C CA . LEU A 1 41 ? 2.870 -8.231 0.838 1.00 0.37 41 LEU A CA 20
ATOM 15709 C C . LEU A 1 41 ? 2.762 -9.325 -0.213 1.00 0.36 41 LEU A C 20
ATOM 15710 O O . LEU A 1 41 ? 3.738 -9.999 -0.515 1.00 0.45 41 LEU A O 20
ATOM 15722 N N . LYS A 1 42 ? 1.583 -9.522 -0.756 1.00 0.40 42 LYS A N 20
ATOM 15723 C CA . LYS A 1 42 ? 1.393 -10.532 -1.788 1.00 0.48 42 LYS A CA 20
ATOM 15724 C C . LYS A 1 42 ? 2.013 -10.086 -3.097 1.00 0.46 42 LYS A C 20
ATOM 15725 O O . LYS A 1 42 ? 2.272 -10.890 -3.995 1.00 0.55 42 LYS A O 20
ATOM 15744 N N . TYR A 1 43 ? 2.251 -8.799 -3.196 1.00 0.40 43 TYR A N 20
ATOM 15745 C CA . TYR A 1 43 ? 2.838 -8.213 -4.390 1.00 0.42 43 TYR A CA 20
ATOM 15746 C C . TYR A 1 43 ? 4.354 -8.297 -4.340 1.00 0.42 43 TYR A C 20
ATOM 15747 O O . TYR A 1 43 ? 5.012 -8.541 -5.352 1.00 0.55 43 TYR A O 20
ATOM 15765 N N . MET A 1 44 ? 4.900 -8.109 -3.152 1.00 0.34 44 MET A N 20
ATOM 15766 C CA . MET A 1 44 ? 6.341 -8.133 -2.962 1.00 0.40 44 MET A CA 20
ATOM 15767 C C . MET A 1 44 ? 6.777 -9.408 -2.264 1.00 0.39 44 MET A C 20
ATOM 15768 O O . MET A 1 44 ? 7.794 -10.000 -2.614 1.00 0.52 44 MET A O 20
ATOM 15782 N N . GLY A 1 45 ? 5.990 -9.830 -1.290 1.00 0.32 45 GLY A N 20
ATOM 15783 C CA . GLY A 1 45 ? 6.311 -11.027 -0.545 1.00 0.40 45 GLY A CA 20
ATOM 15784 C C . GLY A 1 45 ? 7.097 -10.724 0.712 1.00 0.37 45 GLY A C 20
ATOM 15785 O O . GLY A 1 45 ? 7.856 -11.563 1.196 1.00 0.51 45 GLY A O 20
ATOM 15789 N N . GLY A 1 46 ? 6.899 -9.532 1.254 1.00 0.32 46 GLY A N 20
ATOM 15790 C CA . GLY A 1 46 ? 7.603 -9.140 2.449 1.00 0.40 46 GLY A CA 20
ATOM 15791 C C . GLY A 1 46 ? 7.394 -7.676 2.760 1.00 0.32 46 GLY A C 20
ATOM 15792 O O . GLY A 1 46 ? 7.786 -6.808 1.982 1.00 0.30 46 GLY A O 20
ATOM 15796 N N . LEU A 1 47 ? 6.778 -7.398 3.896 1.00 0.33 47 LEU A N 20
ATOM 15797 C CA . LEU A 1 47 ? 6.499 -6.027 4.288 1.00 0.32 47 LEU A CA 20
ATOM 15798 C C . LEU A 1 47 ? 7.679 -5.131 4.008 1.00 0.29 47 LEU A C 20
ATOM 15799 O O . LEU A 1 47 ? 7.523 -4.061 3.438 1.00 0.30 47 LEU A O 20
ATOM 15811 N N . GLN A 1 48 ? 8.857 -5.557 4.412 1.00 0.36 48 GLN A N 20
ATOM 15812 C CA . GLN A 1 48 ? 10.041 -4.757 4.185 1.00 0.41 48 GLN A CA 20
ATOM 15813 C C . GLN A 1 48 ? 10.003 -4.171 2.786 1.00 0.36 48 GLN A C 20
ATOM 15814 O O . GLN A 1 48 ? 10.240 -2.976 2.588 1.00 0.38 48 GLN A O 20
ATOM 15827 N N . GLY A 1 49 ? 9.683 -5.019 1.822 1.00 0.44 49 GLY A N 20
ATOM 15828 C CA . GLY A 1 49 ? 9.616 -4.578 0.447 1.00 0.51 49 GLY A CA 20
ATOM 15829 C C . GLY A 1 49 ? 8.677 -3.419 0.329 1.00 0.45 49 GLY A C 20
ATOM 15830 O O . GLY A 1 49 ? 8.911 -2.467 -0.417 1.00 0.55 49 GLY A O 20
ATOM 15834 N N . LEU A 1 50 ? 7.619 -3.498 1.100 1.00 0.37 50 LEU A N 20
ATOM 15835 C CA . LEU A 1 50 ? 6.625 -2.454 1.125 1.00 0.43 50 LEU A CA 20
ATOM 15836 C C . LEU A 1 50 ? 7.227 -1.258 1.817 1.00 0.40 50 LEU A C 20
ATOM 15837 O O . LEU A 1 50 ? 7.111 -0.123 1.366 1.00 0.56 50 LEU A O 20
ATOM 15849 N N . ARG A 1 51 ? 7.898 -1.539 2.911 1.00 0.31 51 ARG A N 20
ATOM 15850 C CA . ARG A 1 51 ? 8.563 -0.512 3.664 1.00 0.40 51 ARG A CA 20
ATOM 15851 C C . ARG A 1 51 ? 9.595 0.144 2.764 1.00 0.42 51 ARG A C 20
ATOM 15852 O O . ARG A 1 51 ? 9.998 1.288 2.961 1.00 0.61 51 ARG A O 20
ATOM 15871 N N . ASN A 1 52 ? 10.023 -0.623 1.774 1.00 0.40 52 ASN A N 20
ATOM 15872 C CA . ASN A 1 52 ? 10.994 -0.158 0.799 1.00 0.51 52 ASN A CA 20
ATOM 15873 C C . ASN A 1 52 ? 10.254 0.365 -0.415 1.00 0.47 52 ASN A C 20
ATOM 15874 O O . ASN A 1 52 ? 10.839 0.949 -1.330 1.00 0.65 52 ASN A O 20
ATOM 15884 N N . ALA A 1 53 ? 8.958 0.132 -0.415 1.00 0.39 53 ALA A N 20
ATOM 15885 C CA . ALA A 1 53 ? 8.103 0.564 -1.491 1.00 0.35 53 ALA A CA 20
ATOM 15886 C C . ALA A 1 53 ? 7.539 1.943 -1.202 1.00 0.32 53 ALA A C 20
ATOM 15887 O O . ALA A 1 53 ? 6.930 2.175 -0.160 1.00 0.50 53 ALA A O 20
ATOM 15894 N N . SER A 1 54 ? 7.742 2.854 -2.124 1.00 0.27 54 SER A N 20
ATOM 15895 C CA . SER A 1 54 ? 7.238 4.193 -1.970 1.00 0.28 54 SER A CA 20
ATOM 15896 C C . SER A 1 54 ? 6.127 4.347 -2.977 1.00 0.22 54 SER A C 20
ATOM 15897 O O . SER A 1 54 ? 5.844 3.401 -3.704 1.00 0.26 54 SER A O 20
ATOM 15905 N N . VAL A 1 55 ? 5.520 5.498 -3.069 1.00 0.23 55 VAL A N 20
ATOM 15906 C CA . VAL A 1 55 ? 4.439 5.648 -4.006 1.00 0.23 55 VAL A CA 20
ATOM 15907 C C . VAL A 1 55 ? 4.830 4.987 -5.305 1.00 0.24 55 VAL A C 20
ATOM 15908 O O . VAL A 1 55 ? 4.063 4.247 -5.908 1.00 0.28 55 VAL A O 20
ATOM 15917 N N . GLU A 1 56 ? 6.049 5.254 -5.709 1.00 0.28 56 GLU A N 20
ATOM 15918 C CA . GLU A 1 56 ? 6.587 4.692 -6.925 1.00 0.36 56 GLU A CA 20
ATOM 15919 C C . GLU A 1 56 ? 6.279 3.205 -6.999 1.00 0.35 56 GLU A C 20
ATOM 15920 O O . GLU A 1 56 ? 5.773 2.707 -8.000 1.00 0.46 56 GLU A O 20
ATOM 15932 N N . GLU A 1 57 ? 6.572 2.513 -5.920 1.00 0.29 57 GLU A N 20
ATOM 15933 C CA . GLU A 1 57 ? 6.360 1.088 -5.822 1.00 0.34 57 GLU A CA 20
ATOM 15934 C C . GLU A 1 57 ? 4.937 0.798 -5.411 1.00 0.30 57 GLU A C 20
ATOM 15935 O O . GLU A 1 57 ? 4.179 0.128 -6.103 1.00 0.36 57 GLU A O 20
ATOM 15947 N N . ILE A 1 58 ? 4.598 1.322 -4.254 1.00 0.24 58 ILE A N 20
ATOM 15948 C CA . ILE A 1 58 ? 3.297 1.154 -3.672 1.00 0.24 58 ILE A CA 20
ATOM 15949 C C . ILE A 1 58 ? 2.213 1.454 -4.686 1.00 0.27 58 ILE A C 20
ATOM 15950 O O . ILE A 1 58 ? 1.100 0.956 -4.594 1.00 0.36 58 ILE A O 20
ATOM 15961 N N . ALA A 1 59 ? 2.538 2.282 -5.647 1.00 0.24 59 ALA A N 20
ATOM 15962 C CA . ALA A 1 59 ? 1.584 2.632 -6.677 1.00 0.28 59 ALA A CA 20
ATOM 15963 C C . ALA A 1 59 ? 1.568 1.574 -7.771 1.00 0.34 59 ALA A C 20
ATOM 15964 O O . ALA A 1 59 ? 1.135 1.830 -8.900 1.00 0.43 59 ALA A O 20
ATOM 15971 N N . LYS A 1 60 ? 2.028 0.373 -7.434 1.00 0.34 60 LYS A N 20
ATOM 15972 C CA . LYS A 1 60 ? 2.056 -0.724 -8.390 1.00 0.42 60 LYS A CA 20
ATOM 15973 C C . LYS A 1 60 ? 1.058 -1.773 -7.966 1.00 0.42 60 LYS A C 20
ATOM 15974 O O . LYS A 1 60 ? 1.100 -2.912 -8.428 1.00 0.51 60 LYS A O 20
ATOM 15993 N N . VAL A 1 61 ? 0.152 -1.383 -7.091 1.00 0.39 61 VAL A N 20
ATOM 15994 C CA . VAL A 1 61 ? -0.839 -2.298 -6.582 1.00 0.43 61 VAL A CA 20
ATOM 15995 C C . VAL A 1 61 ? -2.223 -1.836 -7.017 1.00 0.50 61 VAL A C 20
ATOM 15996 O O . VAL A 1 61 ? -2.333 -0.882 -7.785 1.00 0.58 61 VAL A O 20
ATOM 16005 N N . PRO A 1 62 ? -3.274 -2.553 -6.594 1.00 0.56 62 PRO A N 20
ATOM 16006 C CA . PRO A 1 62 ? -4.675 -2.252 -6.903 1.00 0.66 62 PRO A CA 20
ATOM 16007 C C . PRO A 1 62 ? -4.969 -0.753 -6.907 1.00 0.71 62 PRO A C 20
ATOM 16008 O O . PRO A 1 62 ? -4.109 0.055 -7.232 1.00 1.49 62 PRO A O 20
ATOM 16019 N N . GLY A 1 63 ? -6.192 -0.371 -6.578 1.00 0.68 63 GLY A N 20
ATOM 16020 C CA . GLY A 1 63 ? -6.520 1.036 -6.539 1.00 0.65 63 GLY A CA 20
ATOM 16021 C C . GLY A 1 63 ? -5.352 1.864 -6.042 1.00 0.48 63 GLY A C 20
ATOM 16022 O O . GLY A 1 63 ? -5.264 3.062 -6.316 1.00 0.52 63 GLY A O 20
ATOM 16026 N N . ILE A 1 64 ? -4.449 1.216 -5.327 1.00 0.39 64 ILE A N 20
ATOM 16027 C CA . ILE A 1 64 ? -3.283 1.858 -4.787 1.00 0.30 64 ILE A CA 20
ATOM 16028 C C . ILE A 1 64 ? -2.471 2.576 -5.833 1.00 0.39 64 ILE A C 20
ATOM 16029 O O . ILE A 1 64 ? -1.868 1.976 -6.722 1.00 0.41 64 ILE A O 20
ATOM 16040 N N . SER A 1 65 ? -2.471 3.865 -5.711 1.00 0.58 65 SER A N 20
ATOM 16041 C CA . SER A 1 65 ? -1.723 4.732 -6.547 1.00 0.80 65 SER A CA 20
ATOM 16042 C C . SER A 1 65 ? -1.645 6.015 -5.774 1.00 0.98 65 SER A C 20
ATOM 16043 O O . SER A 1 65 ? -2.265 6.109 -4.719 1.00 1.90 65 SER A O 20
ATOM 16051 N N . GLN A 1 66 ? -0.866 6.944 -6.236 1.00 0.76 66 GLN A N 20
ATOM 16052 C CA . GLN A 1 66 ? -0.713 8.223 -5.568 1.00 0.75 66 GLN A CA 20
ATOM 16053 C C . GLN A 1 66 ? -1.534 8.326 -4.276 1.00 0.61 66 GLN A C 20
ATOM 16054 O O . GLN A 1 66 ? -0.977 8.498 -3.195 1.00 0.69 66 GLN A O 20
ATOM 16067 N N . GLY A 1 67 ? -2.847 8.176 -4.385 1.00 0.48 67 GLY A N 20
ATOM 16068 C CA . GLY A 1 67 ? -3.695 8.288 -3.215 1.00 0.48 67 GLY A CA 20
ATOM 16069 C C . GLY A 1 67 ? -3.390 7.233 -2.176 1.00 0.41 67 GLY A C 20
ATOM 16070 O O . GLY A 1 67 ? -2.956 7.548 -1.068 1.00 0.55 67 GLY A O 20
ATOM 16074 N N . LEU A 1 68 ? -3.591 5.980 -2.536 1.00 0.27 68 LEU A N 20
ATOM 16075 C CA . LEU A 1 68 ? -3.311 4.895 -1.621 1.00 0.24 68 LEU A CA 20
ATOM 16076 C C . LEU A 1 68 ? -1.817 4.732 -1.551 1.00 0.19 68 LEU A C 20
ATOM 16077 O O . LEU A 1 68 ? -1.250 4.535 -0.490 1.00 0.19 68 LEU A O 20
ATOM 16089 N N . ALA A 1 69 ? -1.180 4.819 -2.703 1.00 0.19 69 ALA A N 20
ATOM 16090 C CA . ALA A 1 69 ? 0.260 4.708 -2.760 1.00 0.18 69 ALA A CA 20
ATOM 16091 C C . ALA A 1 69 ? 0.868 5.559 -1.656 1.00 0.15 69 ALA A C 20
ATOM 16092 O O . ALA A 1 69 ? 1.638 5.069 -0.830 1.00 0.20 69 ALA A O 20
ATOM 16099 N N . GLU A 1 70 ? 0.508 6.834 -1.643 1.00 0.18 70 GLU A N 20
ATOM 16100 C CA . GLU A 1 70 ? 0.993 7.738 -0.620 1.00 0.21 70 GLU A CA 20
ATOM 16101 C C . GLU A 1 70 ? 0.618 7.183 0.737 1.00 0.21 70 GLU A C 20
ATOM 16102 O O . GLU A 1 70 ? 1.454 7.020 1.623 1.00 0.25 70 GLU A O 20
ATOM 16114 N N . LYS A 1 71 ? -0.658 6.877 0.872 1.00 0.23 71 LYS A N 20
ATOM 16115 C CA . LYS A 1 71 ? -1.192 6.334 2.095 1.00 0.28 71 LYS A CA 20
ATOM 16116 C C . LYS A 1 71 ? -0.275 5.242 2.618 1.00 0.30 71 LYS A C 20
ATOM 16117 O O . LYS A 1 71 ? 0.207 5.297 3.749 1.00 0.41 71 LYS A O 20
ATOM 16136 N N . ILE A 1 72 ? -0.011 4.263 1.777 1.00 0.23 72 ILE A N 20
ATOM 16137 C CA . ILE A 1 72 ? 0.847 3.163 2.148 1.00 0.25 72 ILE A CA 20
ATOM 16138 C C . ILE A 1 72 ? 2.231 3.683 2.463 1.00 0.24 72 ILE A C 20
ATOM 16139 O O . ILE A 1 72 ? 2.861 3.272 3.438 1.00 0.29 72 ILE A O 20
ATOM 16150 N N . PHE A 1 73 ? 2.694 4.600 1.642 1.00 0.22 73 PHE A N 20
ATOM 16151 C CA . PHE A 1 73 ? 3.992 5.193 1.846 1.00 0.25 73 PHE A CA 20
ATOM 16152 C C . PHE A 1 73 ? 4.073 5.699 3.279 1.00 0.31 73 PHE A C 20
ATOM 16153 O O . PHE A 1 73 ? 4.994 5.371 4.030 1.00 0.41 73 PHE A O 20
ATOM 16170 N N . TRP A 1 74 ? 3.074 6.471 3.660 1.00 0.34 74 TRP A N 20
ATOM 16171 C CA . TRP A 1 74 ? 2.999 7.022 4.997 1.00 0.45 74 TRP A CA 20
ATOM 16172 C C . TRP A 1 74 ? 2.849 5.899 6.015 1.00 0.48 74 TRP A C 20
ATOM 16173 O O . TRP A 1 74 ? 3.049 6.095 7.211 1.00 0.64 74 TRP A O 20
ATOM 16194 N N . SER A 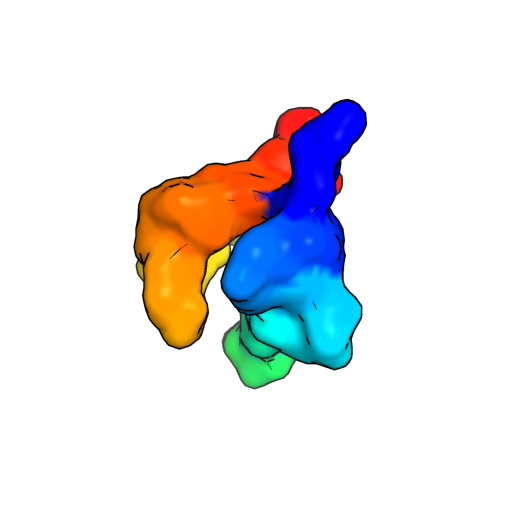1 75 ? 2.497 4.719 5.539 1.00 0.52 75 SER A N 20
ATOM 16195 C CA . SER A 1 75 ? 2.324 3.581 6.421 1.00 0.67 75 SER A CA 20
ATOM 16196 C C . SER A 1 75 ? 3.672 3.106 6.955 1.00 0.76 75 SER A C 20
ATOM 16197 O O . SER A 1 75 ? 3.822 2.870 8.152 1.00 1.22 75 SER A O 20
ATOM 16205 N N . LEU A 1 76 ? 4.652 2.967 6.067 1.00 0.64 76 LEU A N 20
ATOM 16206 C CA . LEU A 1 76 ? 5.978 2.528 6.472 1.00 0.84 76 LEU A CA 20
ATOM 16207 C C . LEU A 1 76 ? 7.055 3.507 6.012 1.00 1.07 76 LEU A C 20
ATOM 16208 O O . LEU A 1 76 ? 7.967 3.842 6.765 1.00 1.45 76 LEU A O 20
ATOM 16220 N N . LYS A 1 77 ? 6.933 3.975 4.783 1.00 1.10 77 LYS A N 20
ATOM 16221 C CA . LYS A 1 77 ? 7.914 4.885 4.215 1.00 1.55 77 LYS A CA 20
ATOM 16222 C C . LYS A 1 77 ? 8.104 6.107 5.102 1.00 1.37 77 LYS A C 20
ATOM 16223 O O . LYS A 1 77 ? 9.224 6.589 5.282 1.00 1.74 77 LYS A O 20
ATOM 16242 N N . HIS A 1 78 ? 7.012 6.607 5.652 1.00 1.66 78 HIS A N 20
ATOM 16243 C CA . HIS A 1 78 ? 7.069 7.777 6.516 1.00 2.18 78 HIS A CA 20
ATOM 16244 C C . HIS A 1 78 ? 6.039 7.672 7.631 1.00 2.90 78 HIS A C 20
ATOM 16245 O O . HIS A 1 78 ? 5.065 8.456 7.632 1.00 3.54 78 HIS A O 20
ATOM 16261 N N . THR A 1 23 ? -18.353 -3.823 1.188 1.00 12.87 23 THR A N 21
ATOM 16262 C CA . THR A 1 23 ? -19.356 -2.797 1.426 1.00 12.40 23 THR A CA 21
ATOM 16263 C C . THR A 1 23 ? -18.741 -1.399 1.344 1.00 11.26 23 THR A C 21
ATOM 16264 O O . THR A 1 23 ? -19.074 -0.611 0.459 1.00 10.91 23 THR A O 21
ATOM 16273 N N . SER A 1 24 ? -17.831 -1.103 2.258 1.00 10.84 24 SER A N 21
ATOM 16274 C CA . SER A 1 24 ? -17.181 0.198 2.287 1.00 9.88 24 SER A CA 21
ATOM 16275 C C . SER A 1 24 ? -15.918 0.199 1.420 1.00 8.88 24 SER A C 21
ATOM 16276 O O . SER A 1 24 ? -15.591 -0.801 0.781 1.00 8.94 24 SER A O 21
ATOM 16284 N N . SER A 1 25 ? -15.205 1.311 1.428 1.00 8.15 25 SER A N 21
ATOM 16285 C CA . SER A 1 25 ? -13.998 1.463 0.628 1.00 7.30 25 SER A CA 21
ATOM 16286 C C . SER A 1 25 ? -12.780 0.893 1.352 1.00 6.57 25 SER A C 21
ATOM 16287 O O . SER A 1 25 ? -11.684 1.447 1.279 1.00 5.75 25 SER A O 21
ATOM 16295 N N . LEU A 1 26 ? -12.977 -0.229 2.025 1.00 7.14 26 LEU A N 21
ATOM 16296 C CA . LEU A 1 26 ? -11.914 -0.881 2.778 1.00 6.89 26 LEU A CA 21
ATOM 16297 C C . LEU A 1 26 ? -10.647 -1.058 1.949 1.00 6.55 26 LEU A C 21
ATOM 16298 O O . LEU A 1 26 ? -9.551 -1.192 2.495 1.00 6.21 26 LEU A O 21
ATOM 16310 N N . GLU A 1 27 ? -10.800 -1.092 0.640 1.00 6.94 27 GLU A N 21
ATOM 16311 C CA . GLU A 1 27 ? -9.666 -1.283 -0.255 1.00 7.02 27 GLU A CA 21
ATOM 16312 C C . GLU A 1 27 ? -9.210 0.027 -0.888 1.00 6.28 27 GLU A C 21
ATOM 16313 O O . GLU A 1 27 ? -8.142 0.099 -1.497 1.00 6.42 27 GLU A O 21
ATOM 16325 N N . THR A 1 28 ? -10.009 1.065 -0.731 1.00 5.77 28 THR A N 21
ATOM 16326 C CA . THR A 1 28 ? -9.696 2.358 -1.318 1.00 5.34 28 THR A CA 21
ATOM 16327 C C . THR A 1 28 ? -9.265 3.343 -0.248 1.00 4.42 28 THR A C 21
ATOM 16328 O O . THR A 1 28 ? -8.632 4.361 -0.526 1.00 4.45 28 THR A O 21
ATOM 16337 N N . ILE A 1 29 ? -9.609 3.015 0.972 1.00 4.01 29 ILE A N 21
ATOM 16338 C CA . ILE A 1 29 ? -9.306 3.829 2.107 1.00 3.56 29 ILE A CA 21
ATOM 16339 C C . ILE A 1 29 ? -7.813 3.930 2.358 1.00 3.24 29 ILE A C 21
ATOM 16340 O O . ILE A 1 29 ? -7.070 2.968 2.163 1.00 3.39 29 ILE A O 21
ATOM 16351 N N . GLU A 1 30 ? -7.374 5.084 2.818 1.00 3.49 30 GLU A N 21
ATOM 16352 C CA . GLU A 1 30 ? -5.975 5.270 3.124 1.00 3.95 30 GLU A CA 21
ATOM 16353 C C . GLU A 1 30 ? -5.634 4.356 4.271 1.00 4.11 30 GLU A C 21
ATOM 16354 O O . GLU A 1 30 ? -4.473 4.081 4.576 1.00 4.90 30 GLU A O 21
ATOM 16366 N N . GLY A 1 31 ? -6.691 3.892 4.882 1.00 3.73 31 GLY A N 21
ATOM 16367 C CA . GLY A 1 31 ? -6.593 3.000 6.008 1.00 4.17 31 GLY A CA 21
ATOM 16368 C C . GLY A 1 31 ? -6.971 1.600 5.649 1.00 3.45 31 GLY A C 21
ATOM 16369 O O . GLY A 1 31 ? -7.540 0.863 6.461 1.00 3.82 31 GLY A O 21
ATOM 16373 N N . VAL A 1 32 ? -6.693 1.248 4.411 1.00 2.72 32 VAL A N 21
ATOM 16374 C CA . VAL A 1 32 ? -6.941 -0.085 3.934 1.00 2.24 32 VAL A CA 21
ATOM 16375 C C . VAL A 1 32 ? -6.304 -1.069 4.892 1.00 2.14 32 VAL A C 21
ATOM 16376 O O . VAL A 1 32 ? -5.882 -0.707 5.991 1.00 2.77 32 VAL A O 21
ATOM 16385 N N . GLY A 1 33 ? -6.197 -2.300 4.462 1.00 1.69 33 GLY A N 21
ATOM 16386 C CA . GLY A 1 33 ? -5.628 -3.321 5.307 1.00 1.86 33 GLY A CA 21
ATOM 16387 C C . GLY A 1 33 ? -6.317 -4.645 5.121 1.00 1.69 33 GLY A C 21
ATOM 16388 O O . GLY A 1 33 ? -5.654 -5.659 4.908 1.00 1.88 33 GLY A O 21
ATOM 16392 N N . PRO A 1 34 ? -7.654 -4.665 5.158 1.00 1.60 34 PRO A N 21
ATOM 16393 C CA . PRO A 1 34 ? -8.430 -5.871 4.981 1.00 1.62 34 PRO A CA 21
ATOM 16394 C C . PRO A 1 34 ? -7.657 -6.871 4.130 1.00 1.33 34 PRO A C 21
ATOM 16395 O O . PRO A 1 34 ? -7.284 -7.954 4.589 1.00 1.51 34 PRO A O 21
ATOM 16406 N N . LYS A 1 35 ? -7.409 -6.496 2.890 1.00 1.11 35 LYS A N 21
ATOM 16407 C CA . LYS A 1 35 ? -6.632 -7.330 1.991 1.00 0.99 35 LYS A CA 21
ATOM 16408 C C . LYS A 1 35 ? -5.715 -6.454 1.158 1.00 0.77 35 LYS A C 21
ATOM 16409 O O . LYS A 1 35 ? -4.655 -6.879 0.732 1.00 0.72 35 LYS A O 21
ATOM 16428 N N . ARG A 1 36 ? -6.120 -5.209 0.976 1.00 0.85 36 ARG A N 21
ATOM 16429 C CA . ARG A 1 36 ? -5.378 -4.263 0.192 1.00 0.99 36 ARG A CA 21
ATOM 16430 C C . ARG A 1 36 ? -3.911 -4.235 0.598 1.00 0.92 36 ARG A C 21
ATOM 16431 O O . ARG A 1 36 ? -3.022 -4.518 -0.203 1.00 0.97 36 ARG A O 21
ATOM 16450 N N . ARG A 1 37 ? -3.671 -3.914 1.857 1.00 0.98 37 ARG A N 21
ATOM 16451 C CA . ARG A 1 37 ? -2.318 -3.846 2.375 1.00 1.15 37 ARG A CA 21
ATOM 16452 C C . ARG A 1 37 ? -1.676 -5.215 2.304 1.00 0.98 37 ARG A C 21
ATOM 16453 O O . ARG A 1 37 ? -0.460 -5.356 2.174 1.00 1.10 37 ARG A O 21
ATOM 16472 N N . GLN A 1 38 ? -2.513 -6.221 2.380 1.00 0.83 38 GLN A N 21
ATOM 16473 C CA . GLN A 1 38 ? -2.063 -7.592 2.299 1.00 0.84 38 GLN A CA 21
ATOM 16474 C C . GLN A 1 38 ? -1.544 -7.853 0.901 1.00 0.68 38 GLN A C 21
ATOM 16475 O O . GLN A 1 38 ? -0.469 -8.421 0.714 1.00 0.73 38 GLN A O 21
ATOM 16488 N N . MET A 1 39 ? -2.300 -7.389 -0.076 1.00 0.59 39 MET A N 21
ATOM 16489 C CA . MET A 1 39 ? -1.924 -7.560 -1.454 1.00 0.57 39 MET A CA 21
ATOM 16490 C C . MET A 1 39 ? -0.515 -7.049 -1.630 1.00 0.45 39 MET A C 21
ATOM 16491 O O . MET A 1 39 ? 0.274 -7.634 -2.355 1.00 0.46 39 MET A O 21
ATOM 16505 N N . LEU A 1 40 ? -0.186 -5.968 -0.935 1.00 0.43 40 LEU A N 21
ATOM 16506 C CA . LEU A 1 40 ? 1.147 -5.421 -1.006 1.00 0.39 40 LEU A CA 21
ATOM 16507 C C . LEU A 1 40 ? 2.145 -6.502 -0.650 1.00 0.32 40 LEU A C 21
ATOM 16508 O O . LEU A 1 40 ? 3.050 -6.817 -1.420 1.00 0.33 40 LEU A O 21
ATOM 16520 N N . LEU A 1 41 ? 1.961 -7.090 0.519 1.00 0.34 41 LEU A N 21
ATOM 16521 C CA . LEU A 1 41 ? 2.840 -8.149 0.961 1.00 0.37 41 LEU A CA 21
ATOM 16522 C C . LEU A 1 41 ? 2.852 -9.247 -0.082 1.00 0.36 41 LEU A C 21
ATOM 16523 O O . LEU A 1 41 ? 3.871 -9.896 -0.314 1.00 0.45 41 LEU A O 21
ATOM 16535 N N . LYS A 1 42 ? 1.704 -9.435 -0.716 1.00 0.40 42 LYS A N 21
ATOM 16536 C CA . LYS A 1 42 ? 1.564 -10.426 -1.773 1.00 0.48 42 LYS A CA 21
ATOM 16537 C C . LYS A 1 42 ? 2.130 -9.872 -3.072 1.00 0.46 42 LYS A C 21
ATOM 16538 O O . LYS A 1 42 ? 2.476 -10.613 -3.991 1.00 0.55 42 LYS A O 21
ATOM 16557 N N . TYR A 1 43 ? 2.229 -8.557 -3.120 1.00 0.40 43 TYR A N 21
ATOM 16558 C CA . TYR A 1 43 ? 2.729 -7.844 -4.284 1.00 0.42 43 TYR A CA 21
ATOM 16559 C C . TYR A 1 43 ? 4.232 -7.626 -4.191 1.00 0.42 43 TYR A C 21
ATOM 16560 O O . TYR A 1 43 ? 4.900 -7.353 -5.188 1.00 0.55 43 TYR A O 21
ATOM 16578 N N . MET A 1 44 ? 4.752 -7.733 -2.985 1.00 0.34 44 MET A N 21
ATOM 16579 C CA . MET A 1 44 ? 6.173 -7.539 -2.742 1.00 0.40 44 MET A CA 21
ATOM 16580 C C . MET A 1 44 ? 6.816 -8.811 -2.230 1.00 0.39 44 MET A C 21
ATOM 16581 O O . MET A 1 44 ? 7.947 -9.144 -2.580 1.00 0.52 44 MET A O 21
ATOM 16595 N N . GLY A 1 45 ? 6.085 -9.500 -1.377 1.00 0.32 45 GLY A N 21
ATOM 16596 C CA . GLY A 1 45 ? 6.570 -10.725 -0.798 1.00 0.40 45 GLY A CA 21
ATOM 16597 C C . GLY A 1 45 ? 7.314 -10.461 0.482 1.00 0.37 45 GLY A C 21
ATOM 16598 O O . GLY A 1 45 ? 8.372 -11.040 0.737 1.00 0.51 45 GLY A O 21
ATOM 16602 N N . GLY A 1 46 ? 6.756 -9.581 1.294 1.00 0.32 46 GLY A N 21
ATOM 16603 C CA . GLY A 1 46 ? 7.379 -9.232 2.540 1.00 0.40 46 GLY A CA 21
ATOM 16604 C C . GLY A 1 46 ? 7.354 -7.742 2.740 1.00 0.32 46 GLY A C 21
ATOM 16605 O O . GLY A 1 46 ? 7.911 -7.000 1.937 1.00 0.30 46 GLY A O 21
ATOM 16609 N N . LEU A 1 47 ? 6.697 -7.299 3.790 1.00 0.33 47 LEU A N 21
ATOM 16610 C CA . LEU A 1 47 ? 6.592 -5.877 4.061 1.00 0.32 47 LEU A CA 21
ATOM 16611 C C . LEU A 1 47 ? 7.915 -5.193 3.788 1.00 0.29 47 LEU A C 21
ATOM 16612 O O . LEU A 1 47 ? 7.957 -4.022 3.422 1.00 0.30 47 LEU A O 21
ATOM 16624 N N . GLN A 1 48 ? 8.994 -5.923 3.987 1.00 0.36 48 GLN A N 21
ATOM 16625 C CA . GLN A 1 48 ? 10.314 -5.392 3.739 1.00 0.41 48 GLN A CA 21
ATOM 16626 C C . GLN A 1 48 ? 10.295 -4.608 2.446 1.00 0.36 48 GLN A C 21
ATOM 16627 O O . GLN A 1 48 ? 10.684 -3.443 2.397 1.00 0.38 48 GLN A O 21
ATOM 16640 N N . GLY A 1 49 ? 9.773 -5.253 1.419 1.00 0.44 49 GLY A N 21
ATOM 16641 C CA . GLY A 1 49 ? 9.715 -4.646 0.109 1.00 0.51 49 GLY A CA 21
ATOM 16642 C C . GLY A 1 49 ? 8.938 -3.360 0.136 1.00 0.45 49 GLY A C 21
ATOM 16643 O O . GLY A 1 49 ? 9.211 -2.433 -0.623 1.00 0.55 49 GLY A O 21
ATOM 16647 N N . LEU A 1 50 ? 7.981 -3.304 1.035 1.00 0.37 50 LEU A N 21
ATOM 16648 C CA . LEU A 1 50 ? 7.139 -2.145 1.188 1.00 0.43 50 LEU A CA 21
ATOM 16649 C C . LEU A 1 50 ? 7.865 -1.076 1.992 1.00 0.40 50 LEU A C 21
ATOM 16650 O O . LEU A 1 50 ? 7.749 0.119 1.728 1.00 0.56 50 LEU A O 21
ATOM 16662 N N . ARG A 1 51 ? 8.634 -1.523 2.964 1.00 0.31 51 ARG A N 21
ATOM 16663 C CA . ARG A 1 51 ? 9.387 -0.617 3.812 1.00 0.40 51 ARG A CA 21
ATOM 16664 C C . ARG A 1 51 ? 10.248 0.285 2.954 1.00 0.42 51 ARG A C 21
ATOM 16665 O O . ARG A 1 51 ? 10.361 1.491 3.195 1.00 0.61 51 ARG A O 21
ATOM 16684 N N . ASN A 1 52 ? 10.848 -0.313 1.947 1.00 0.40 52 ASN A N 21
ATOM 16685 C CA . ASN A 1 52 ? 11.699 0.429 1.023 1.00 0.51 52 ASN A CA 21
ATOM 16686 C C . ASN A 1 52 ? 10.858 1.006 -0.090 1.00 0.47 52 ASN A C 21
ATOM 16687 O O . ASN A 1 52 ? 11.113 2.110 -0.576 1.00 0.65 52 ASN A O 21
ATOM 16697 N N . ALA A 1 53 ? 9.852 0.259 -0.500 1.00 0.39 53 ALA A N 21
ATOM 16698 C CA . ALA A 1 53 ? 8.961 0.718 -1.543 1.00 0.35 53 ALA A CA 21
ATOM 16699 C C . ALA A 1 53 ? 8.275 1.995 -1.099 1.00 0.32 53 ALA A C 21
ATOM 16700 O O . ALA A 1 53 ? 7.912 2.138 0.071 1.00 0.50 53 ALA A O 21
ATOM 16707 N N . SER A 1 54 ? 8.114 2.929 -2.011 1.00 0.27 54 SER A N 21
ATOM 16708 C CA . SER A 1 54 ? 7.454 4.162 -1.690 1.00 0.28 54 SER A CA 21
ATOM 16709 C C . SER A 1 54 ? 6.169 4.238 -2.486 1.00 0.22 54 SER A C 21
ATOM 16710 O O . SER A 1 54 ? 5.599 3.210 -2.851 1.00 0.26 54 SER A O 21
ATOM 16718 N N . VAL A 1 55 ? 5.717 5.434 -2.770 1.00 0.23 55 VAL A N 21
ATOM 16719 C CA . VAL A 1 55 ? 4.498 5.594 -3.514 1.00 0.23 55 VAL A CA 21
ATOM 16720 C C . VAL A 1 55 ? 4.640 5.016 -4.903 1.00 0.24 55 VAL A C 21
ATOM 16721 O O . VAL A 1 55 ? 3.667 4.592 -5.507 1.00 0.28 55 VAL A O 21
ATOM 16730 N N . GLU A 1 56 ? 5.862 4.949 -5.388 1.00 0.28 56 GLU A N 21
ATOM 16731 C CA . GLU A 1 56 ? 6.100 4.457 -6.729 1.00 0.36 56 GLU A CA 21
ATOM 16732 C C . GLU A 1 56 ? 5.827 2.974 -6.802 1.00 0.35 56 GLU A C 21
ATOM 16733 O O . GLU A 1 56 ? 5.118 2.501 -7.687 1.00 0.46 56 GLU A O 21
ATOM 16745 N N . GLU A 1 57 ? 6.395 2.254 -5.861 1.00 0.29 57 GLU A N 21
ATOM 16746 C CA . GLU A 1 57 ? 6.237 0.820 -5.798 1.00 0.34 57 GLU A CA 21
ATOM 16747 C C . GLU A 1 57 ? 4.840 0.520 -5.344 1.00 0.30 57 GLU A C 21
ATOM 16748 O O . GLU A 1 57 ? 4.092 -0.237 -5.967 1.00 0.36 57 GLU A O 21
ATOM 16760 N N . ILE A 1 58 ? 4.504 1.127 -4.235 1.00 0.24 58 ILE A N 21
ATOM 16761 C CA . ILE A 1 58 ? 3.211 0.971 -3.664 1.00 0.24 58 ILE A CA 21
ATOM 16762 C C . ILE A 1 58 ? 2.170 1.356 -4.690 1.00 0.27 58 ILE A C 21
ATOM 16763 O O . ILE A 1 58 ? 1.054 0.851 -4.686 1.00 0.36 58 ILE A O 21
ATOM 16774 N N . ALA A 1 59 ? 2.548 2.248 -5.589 1.00 0.24 59 ALA A N 21
ATOM 16775 C CA . ALA A 1 59 ? 1.624 2.681 -6.626 1.00 0.28 59 ALA A CA 21
ATOM 16776 C C . ALA A 1 59 ? 1.515 1.647 -7.737 1.00 0.34 59 ALA A C 21
ATOM 16777 O O . ALA A 1 59 ? 1.269 1.998 -8.896 1.00 0.43 59 ALA A O 21
ATOM 16784 N N . LYS A 1 60 ? 1.684 0.378 -7.395 1.00 0.34 60 LYS A N 21
ATOM 16785 C CA . LYS A 1 60 ? 1.597 -0.694 -8.376 1.00 0.42 60 LYS A CA 21
ATOM 16786 C C . LYS A 1 60 ? 0.646 -1.756 -7.879 1.00 0.42 60 LYS A C 21
ATOM 16787 O O . LYS A 1 60 ? 0.820 -2.946 -8.147 1.00 0.51 60 LYS A O 21
ATOM 16806 N N . VAL A 1 61 ? -0.360 -1.314 -7.157 1.00 0.39 61 VAL A N 21
ATOM 16807 C CA . VAL A 1 61 ? -1.326 -2.223 -6.588 1.00 0.43 61 VAL A CA 21
ATOM 16808 C C . VAL A 1 61 ? -2.749 -1.729 -6.861 1.00 0.50 61 VAL A C 21
ATOM 16809 O O . VAL A 1 61 ? -2.935 -0.654 -7.434 1.00 0.58 61 VAL A O 21
ATOM 16818 N N . PRO A 1 62 ? -3.767 -2.494 -6.443 1.00 0.56 62 PRO A N 21
ATOM 16819 C CA . PRO A 1 62 ? -5.184 -2.165 -6.671 1.00 0.66 62 PRO A CA 21
ATOM 16820 C C . PRO A 1 62 ? -5.553 -0.800 -6.120 1.00 0.71 62 PRO A C 21
ATOM 16821 O O . PRO A 1 62 ? -5.428 -0.554 -4.920 1.00 1.49 62 PRO A O 21
ATOM 16832 N N . GLY A 1 63 ? -5.997 0.086 -6.995 1.00 0.68 63 GLY A N 21
ATOM 16833 C CA . GLY A 1 63 ? -6.363 1.418 -6.576 1.00 0.65 63 GLY A CA 21
ATOM 16834 C C . GLY A 1 63 ? -5.149 2.208 -6.154 1.00 0.48 63 GLY A C 21
ATOM 16835 O O . GLY A 1 63 ? -5.098 3.430 -6.302 1.00 0.52 63 GLY A O 21
ATOM 16839 N N . ILE A 1 64 ? -4.165 1.502 -5.625 1.00 0.39 64 ILE A N 21
ATOM 16840 C CA . ILE A 1 64 ? -2.940 2.111 -5.196 1.00 0.30 64 ILE A CA 21
ATOM 16841 C C . ILE A 1 64 ? -2.170 2.584 -6.412 1.00 0.39 64 ILE A C 21
ATOM 16842 O O . ILE A 1 64 ? -1.278 1.898 -6.916 1.00 0.41 64 ILE A O 21
ATOM 16853 N N . SER A 1 65 ? -2.549 3.745 -6.891 1.00 0.58 65 SER A N 21
ATOM 16854 C CA . SER A 1 65 ? -1.919 4.348 -8.044 1.00 0.80 65 SER A CA 21
ATOM 16855 C C . SER A 1 65 ? -1.018 5.481 -7.594 1.00 0.98 65 SER A C 21
ATOM 16856 O O . SER A 1 65 ? 0.062 5.696 -8.143 1.00 1.90 65 SER A O 21
ATOM 16864 N N . GLN A 1 66 ? -1.477 6.200 -6.587 1.00 0.76 66 GLN A N 21
ATOM 16865 C CA . GLN A 1 66 ? -0.720 7.303 -6.036 1.00 0.75 66 GLN A CA 21
ATOM 16866 C C . GLN A 1 66 ? -1.257 7.659 -4.660 1.00 0.61 66 GLN A C 21
ATOM 16867 O O . GLN A 1 66 ? -0.526 7.637 -3.676 1.00 0.69 66 GLN A O 21
ATOM 16880 N N . GLY A 1 67 ? -2.551 7.941 -4.583 1.00 0.48 67 GLY A N 21
ATOM 16881 C CA . GLY A 1 67 ? -3.135 8.299 -3.305 1.00 0.48 67 GLY A CA 21
ATOM 16882 C C . GLY A 1 67 ? -2.937 7.210 -2.272 1.00 0.41 67 GLY A C 21
ATOM 16883 O O . GLY A 1 67 ? -2.231 7.405 -1.281 1.00 0.55 67 GLY A O 21
ATOM 16887 N N . LEU A 1 68 ? -3.525 6.050 -2.521 1.00 0.27 68 LEU A N 21
ATOM 16888 C CA . LEU A 1 68 ? -3.380 4.919 -1.624 1.00 0.24 68 LEU A CA 21
ATOM 16889 C C . LEU A 1 68 ? -1.911 4.717 -1.387 1.00 0.19 68 LEU A C 21
ATOM 16890 O O . LEU A 1 68 ? -1.453 4.495 -0.271 1.00 0.19 68 LEU A O 21
ATOM 16902 N N . ALA A 1 69 ? -1.174 4.813 -2.469 1.00 0.19 69 ALA A N 21
ATOM 16903 C CA . ALA A 1 69 ? 0.263 4.670 -2.413 1.00 0.18 69 ALA A CA 21
ATOM 16904 C C . ALA A 1 69 ? 0.821 5.547 -1.305 1.00 0.15 69 ALA A C 21
ATOM 16905 O O . ALA A 1 69 ? 1.574 5.081 -0.456 1.00 0.20 69 ALA A O 21
ATOM 16912 N N . GLU A 1 70 ? 0.437 6.814 -1.310 1.00 0.18 70 GLU A N 21
ATOM 16913 C CA . GLU A 1 70 ? 0.881 7.734 -0.277 1.00 0.21 70 GLU A CA 21
ATOM 16914 C C . GLU A 1 70 ? 0.382 7.228 1.062 1.00 0.21 70 GLU A C 21
ATOM 16915 O O . GLU A 1 70 ? 1.124 7.140 2.041 1.00 0.25 70 GLU A O 21
ATOM 16927 N N . LYS A 1 71 ? -0.892 6.885 1.072 1.00 0.23 71 LYS A N 21
ATOM 16928 C CA . LYS A 1 71 ? -1.552 6.382 2.246 1.00 0.28 71 LYS A CA 21
ATOM 16929 C C . LYS A 1 71 ? -0.720 5.282 2.879 1.00 0.30 71 LYS A C 21
ATOM 16930 O O . LYS A 1 71 ? -0.574 5.215 4.099 1.00 0.41 71 LYS A O 21
ATOM 16949 N N . ILE A 1 72 ? -0.191 4.422 2.032 1.00 0.23 72 ILE A N 21
ATOM 16950 C CA . ILE A 1 72 ? 0.645 3.318 2.476 1.00 0.25 72 ILE A CA 21
ATOM 16951 C C . ILE A 1 72 ? 2.035 3.805 2.806 1.00 0.24 72 ILE A C 21
ATOM 16952 O O . ILE A 1 72 ? 2.652 3.385 3.790 1.00 0.29 72 ILE A O 21
ATOM 16963 N N . PHE A 1 73 ? 2.520 4.702 1.972 1.00 0.22 73 PHE A N 21
ATOM 16964 C CA . PHE A 1 73 ? 3.846 5.256 2.134 1.00 0.25 73 PHE A CA 21
ATOM 16965 C C . PHE A 1 73 ? 4.068 5.690 3.573 1.00 0.31 73 PHE A C 21
ATOM 16966 O O . PHE A 1 73 ? 4.897 5.128 4.291 1.00 0.41 73 PHE A O 21
ATOM 16983 N N . TRP A 1 74 ? 3.284 6.657 3.993 1.00 0.34 74 TRP A N 21
ATOM 16984 C CA . TRP A 1 74 ? 3.392 7.216 5.326 1.00 0.45 74 TRP A CA 21
ATOM 16985 C C . TRP A 1 74 ? 3.087 6.197 6.420 1.00 0.48 74 TRP A C 21
ATOM 16986 O O . TRP A 1 74 ? 3.362 6.442 7.596 1.00 0.64 74 TRP A O 21
ATOM 17007 N N . SER A 1 75 ? 2.543 5.055 6.045 1.00 0.52 75 SER A N 21
ATOM 17008 C CA . SER A 1 75 ? 2.163 4.050 7.025 1.00 0.67 75 SER A CA 21
ATOM 17009 C C . SER A 1 75 ? 3.345 3.311 7.646 1.00 0.76 75 SER A C 21
ATOM 17010 O O . SER A 1 75 ? 3.693 3.536 8.806 1.00 1.22 75 SER A O 21
ATOM 17018 N N . LEU A 1 76 ? 3.964 2.444 6.869 1.00 0.64 76 LEU A N 21
ATOM 17019 C CA . LEU A 1 76 ? 5.046 1.611 7.359 1.00 0.84 76 LEU A CA 21
ATOM 17020 C C . LEU A 1 76 ? 6.143 2.370 8.075 1.00 1.07 76 LEU A C 21
ATOM 17021 O O . LEU A 1 76 ? 6.153 2.484 9.301 1.00 1.45 76 LEU A O 21
ATOM 17033 N N . LYS A 1 77 ? 7.066 2.890 7.290 1.00 1.10 77 LYS A N 21
ATOM 17034 C CA . LYS A 1 77 ? 8.241 3.562 7.831 1.00 1.55 77 LYS A CA 21
ATOM 17035 C C . LYS A 1 77 ? 8.684 4.746 6.984 1.00 1.37 77 LYS A C 21
ATOM 17036 O O . LYS A 1 77 ? 9.879 4.996 6.836 1.00 1.74 77 LYS A O 21
ATOM 17055 N N . HIS A 1 78 ? 7.739 5.460 6.418 1.00 1.66 78 HIS A N 21
ATOM 17056 C CA . HIS A 1 78 ? 8.059 6.619 5.605 1.00 2.18 78 HIS A CA 21
ATOM 17057 C C . HIS A 1 78 ? 6.786 7.326 5.187 1.00 2.90 78 HIS A C 21
ATOM 17058 O O . HIS A 1 78 ? 6.215 8.058 6.031 1.00 3.54 78 HIS A O 21
ATOM 17074 N N . THR A 1 23 ? -18.188 -7.344 -4.507 1.00 12.30 23 THR A N 22
ATOM 17075 C CA . THR A 1 23 ? -17.814 -5.989 -4.883 1.00 11.89 23 THR A CA 22
ATOM 17076 C C . THR A 1 23 ? -16.563 -5.539 -4.134 1.00 10.83 23 THR A C 22
ATOM 17077 O O . THR A 1 23 ? -16.633 -4.705 -3.230 1.00 10.60 23 THR A O 22
ATOM 17088 N N . SER A 1 24 ? -15.424 -6.111 -4.491 1.00 10.36 24 SER A N 22
ATOM 17089 C CA . SER A 1 24 ? -14.177 -5.751 -3.842 1.00 9.48 24 SER A CA 22
ATOM 17090 C C . SER A 1 24 ? -14.005 -4.237 -3.844 1.00 8.60 24 SER A C 22
ATOM 17091 O O . SER A 1 24 ? -14.525 -3.543 -4.721 1.00 8.73 24 SER A O 22
ATOM 17099 N N . SER A 1 25 ? -13.269 -3.728 -2.874 1.00 7.91 25 SER A N 22
ATOM 17100 C CA . SER A 1 25 ? -13.040 -2.301 -2.763 1.00 7.21 25 SER A CA 22
ATOM 17101 C C . SER A 1 25 ? -11.651 -1.932 -3.264 1.00 6.60 25 SER A C 22
ATOM 17102 O O . SER A 1 25 ? -11.092 -0.917 -2.868 1.00 6.07 25 SER A O 22
ATOM 17110 N N . LEU A 1 26 ? -11.102 -2.742 -4.149 1.00 6.95 26 LEU A N 22
ATOM 17111 C CA . LEU A 1 26 ? -9.768 -2.482 -4.668 1.00 6.75 26 LEU A CA 22
ATOM 17112 C C . LEU A 1 26 ? -9.647 -1.051 -5.185 1.00 6.39 26 LEU A C 22
ATOM 17113 O O . LEU A 1 26 ? -8.581 -0.444 -5.114 1.00 5.99 26 LEU A O 22
ATOM 17129 N N . GLU A 1 27 ? -10.739 -0.511 -5.691 1.00 6.83 27 GLU A N 22
ATOM 17130 C CA . GLU A 1 27 ? -10.740 0.849 -6.213 1.00 6.93 27 GLU A CA 22
ATOM 17131 C C . GLU A 1 27 ? -11.092 1.845 -5.117 1.00 6.21 27 GLU A C 22
ATOM 17132 O O . GLU A 1 27 ? -10.909 3.055 -5.268 1.00 6.39 27 GLU A O 22
ATOM 17144 N N . THR A 1 28 ? -11.584 1.326 -4.008 1.00 5.66 28 THR A N 22
ATOM 17145 C CA . THR A 1 28 ? -11.987 2.150 -2.883 1.00 5.25 28 THR A CA 22
ATOM 17146 C C . THR A 1 28 ? -11.422 1.607 -1.578 1.00 4.37 28 THR A C 22
ATOM 17147 O O . THR A 1 28 ? -11.962 1.855 -0.497 1.00 4.43 28 THR A O 22
ATOM 17158 N N . ILE A 1 29 ? -10.330 0.869 -1.691 1.00 3.96 29 ILE A N 22
ATOM 17159 C CA . ILE A 1 29 ? -9.686 0.270 -0.531 1.00 3.57 29 ILE A CA 22
ATOM 17160 C C . ILE A 1 29 ? -9.457 1.304 0.554 1.00 3.21 29 ILE A C 22
ATOM 17161 O O . ILE A 1 29 ? -8.376 1.882 0.661 1.00 3.34 29 ILE A O 22
ATOM 17177 N N . GLU A 1 30 ? -10.492 1.547 1.328 1.00 3.43 30 GLU A N 22
ATOM 17178 C CA . GLU A 1 30 ? -10.435 2.474 2.445 1.00 3.83 30 GLU A CA 22
ATOM 17179 C C . GLU A 1 30 ? -9.225 3.397 2.376 1.00 3.87 30 GLU A C 22
ATOM 17180 O O . GLU A 1 30 ? -8.277 3.242 3.149 1.00 4.60 30 GLU A O 22
ATOM 17192 N N . GLY A 1 31 ? -9.236 4.336 1.443 1.00 3.49 31 GLY A N 22
ATOM 17193 C CA . GLY A 1 31 ? -8.138 5.275 1.359 1.00 3.88 31 GLY A CA 22
ATOM 17194 C C . GLY A 1 31 ? -7.391 5.261 0.042 1.00 3.20 31 GLY A C 22
ATOM 17195 O O . GLY A 1 31 ? -6.524 6.107 -0.185 1.00 3.61 31 GLY A O 22
ATOM 17199 N N . VAL A 1 32 ? -7.684 4.319 -0.835 1.00 2.47 32 VAL A N 22
ATOM 17200 C CA . VAL A 1 32 ? -6.993 4.290 -2.102 1.00 2.00 32 VAL A CA 22
ATOM 17201 C C . VAL A 1 32 ? -7.627 5.252 -3.076 1.00 2.00 32 VAL A C 22
ATOM 17202 O O . VAL A 1 32 ? -8.807 5.159 -3.413 1.00 2.63 32 VAL A O 22
ATOM 17215 N N . GLY A 1 33 ? -6.812 6.190 -3.490 1.00 1.69 33 GLY A N 22
ATOM 17216 C CA . GLY A 1 33 ? -7.233 7.238 -4.389 1.00 1.99 33 GLY A CA 22
ATOM 17217 C C . GLY A 1 33 ? -6.867 8.557 -3.765 1.00 1.82 33 GLY A C 22
ATOM 17218 O O . GLY A 1 33 ? -6.247 9.418 -4.389 1.00 2.06 33 GLY A O 22
ATOM 17222 N N . PRO A 1 34 ? -7.247 8.717 -2.499 1.00 1.68 34 PRO A N 22
ATOM 17223 C CA . PRO A 1 34 ? -6.929 9.894 -1.717 1.00 1.73 34 PRO A CA 22
ATOM 17224 C C . PRO A 1 34 ? -5.464 10.263 -1.856 1.00 1.42 34 PRO A C 22
ATOM 17225 O O . PRO A 1 34 ? -5.107 11.434 -2.009 1.00 1.62 34 PRO A O 22
ATOM 17236 N N . LYS A 1 35 ? -4.624 9.239 -1.815 1.00 1.21 35 LYS A N 22
ATOM 17237 C CA . LYS A 1 35 ? -3.181 9.416 -1.888 1.00 1.02 35 LYS A CA 22
ATOM 17238 C C . LYS A 1 35 ? -2.477 8.169 -1.383 1.00 0.79 35 LYS A C 22
ATOM 17239 O O . LYS A 1 35 ? -1.310 7.921 -1.686 1.00 0.74 35 LYS A O 22
ATOM 17258 N N . ARG A 1 36 ? -3.211 7.370 -0.630 1.00 0.86 36 ARG A N 22
ATOM 17259 C CA . ARG A 1 36 ? -2.680 6.171 -0.035 1.00 0.97 36 ARG A CA 22
ATOM 17260 C C . ARG A 1 36 ? -1.846 5.371 -1.026 1.00 0.91 36 ARG A C 22
ATOM 17261 O O . ARG A 1 36 ? -0.796 4.847 -0.678 1.00 0.97 36 ARG A O 22
ATOM 17282 N N . ARG A 1 37 ? -2.312 5.281 -2.254 1.00 0.95 37 ARG A N 22
ATOM 17283 C CA . ARG A 1 37 ? -1.590 4.541 -3.272 1.00 1.11 37 ARG A CA 22
ATOM 17284 C C . ARG A 1 37 ? -0.299 5.267 -3.609 1.00 0.96 37 ARG A C 22
ATOM 17285 O O . ARG A 1 37 ? 0.766 4.654 -3.721 1.00 1.06 37 ARG A O 22
ATOM 17306 N N . GLN A 1 38 ? -0.403 6.579 -3.754 1.00 0.83 38 GLN A N 22
ATOM 17307 C CA . GLN A 1 38 ? 0.751 7.404 -4.065 1.00 0.85 38 GLN A CA 22
ATOM 17308 C C . GLN A 1 38 ? 1.796 7.251 -2.973 1.00 0.70 38 GLN A C 22
ATOM 17309 O O . GLN A 1 38 ? 2.994 7.190 -3.244 1.00 0.72 38 GLN A O 22
ATOM 17323 N N . MET A 1 39 ? 1.327 7.163 -1.736 1.00 0.63 39 MET A N 22
ATOM 17324 C CA . MET A 1 39 ? 2.216 7.015 -0.594 1.00 0.60 39 MET A CA 22
ATOM 17325 C C . MET A 1 39 ? 3.312 6.023 -0.917 1.00 0.48 39 MET A C 22
ATOM 17326 O O . MET A 1 39 ? 4.493 6.364 -0.923 1.00 0.45 39 MET A O 22
ATOM 17340 N N . LEU A 1 40 ? 2.921 4.797 -1.211 1.00 0.49 40 LEU A N 22
ATOM 17341 C CA . LEU A 1 40 ? 3.884 3.771 -1.550 1.00 0.46 40 LEU A CA 22
ATOM 17342 C C . LEU A 1 40 ? 4.807 4.287 -2.632 1.00 0.36 40 LEU A C 22
ATOM 17343 O O . LEU A 1 40 ? 6.029 4.234 -2.516 1.00 0.35 40 LEU A O 22
ATOM 17359 N N . LEU A 1 41 ? 4.198 4.812 -3.677 1.00 0.35 41 LEU A N 22
ATOM 17360 C CA . LEU A 1 41 ? 4.935 5.343 -4.806 1.00 0.33 41 LEU A CA 22
ATOM 17361 C C . LEU A 1 41 ? 5.893 6.430 -4.369 1.00 0.34 41 LEU A C 22
ATOM 17362 O O . LEU A 1 41 ? 6.953 6.612 -4.965 1.00 0.41 41 LEU A O 22
ATOM 17378 N N . LYS A 1 42 ? 5.528 7.145 -3.328 1.00 0.39 42 LYS A N 22
ATOM 17379 C CA . LYS A 1 42 ? 6.362 8.212 -2.817 1.00 0.48 42 LYS A CA 22
ATOM 17380 C C . LYS A 1 42 ? 7.411 7.626 -1.895 1.00 0.48 42 LYS A C 22
ATOM 17381 O O . LYS A 1 42 ? 8.520 8.147 -1.762 1.00 0.58 42 LYS A O 22
ATOM 17400 N N . TYR A 1 43 ? 7.047 6.522 -1.277 1.00 0.41 43 TYR A N 22
ATOM 17401 C CA . TYR A 1 43 ? 7.928 5.833 -0.361 1.00 0.47 43 TYR A CA 22
ATOM 17402 C C . TYR A 1 43 ? 8.957 5.013 -1.127 1.00 0.52 43 TYR A C 22
ATOM 17403 O O . TYR A 1 43 ? 10.076 4.802 -0.655 1.00 0.68 43 TYR A O 22
ATOM 17421 N N . MET A 1 44 ? 8.583 4.572 -2.320 1.00 0.45 44 MET A N 22
ATOM 17422 C CA . MET A 1 44 ? 9.477 3.759 -3.134 1.00 0.57 44 MET A CA 22
ATOM 17423 C C . MET A 1 44 ? 9.837 4.452 -4.439 1.00 0.54 44 MET A C 22
ATOM 17424 O O . MET A 1 44 ? 10.984 4.404 -4.888 1.00 0.72 44 MET A O 22
ATOM 17438 N N . GLY A 1 45 ? 8.859 5.102 -5.044 1.00 0.40 45 GLY A N 22
ATOM 17439 C CA . GLY A 1 45 ? 9.087 5.776 -6.299 1.00 0.47 45 GLY A CA 22
ATOM 17440 C C . GLY A 1 45 ? 8.871 4.850 -7.476 1.00 0.44 45 GLY A C 22
ATOM 17441 O O . GLY A 1 45 ? 9.707 4.768 -8.376 1.00 0.58 45 GLY A O 22
ATOM 17445 N N . GLY A 1 46 ? 7.756 4.132 -7.463 1.00 0.36 46 GLY A N 22
ATOM 17446 C CA . GLY A 1 46 ? 7.461 3.225 -8.550 1.00 0.46 46 GLY A CA 22
ATOM 17447 C C . GLY A 1 46 ? 6.538 2.099 -8.134 1.00 0.36 46 GLY A C 22
ATOM 17448 O O . GLY A 1 46 ? 6.931 1.212 -7.379 1.00 0.34 46 GLY A O 22
ATOM 17452 N N . LEU A 1 47 ? 5.306 2.132 -8.623 1.00 0.36 47 LEU A N 22
ATOM 17453 C CA . LEU A 1 47 ? 4.337 1.105 -8.283 1.00 0.34 47 LEU A CA 22
ATOM 17454 C C . LEU A 1 47 ? 4.986 -0.256 -8.389 1.00 0.31 47 LEU A C 22
ATOM 17455 O O . LEU A 1 47 ? 4.792 -1.130 -7.547 1.00 0.33 47 LEU A O 22
ATOM 17471 N N . GLN A 1 48 ? 5.743 -0.431 -9.448 1.00 0.37 48 GLN A N 22
ATOM 17472 C CA . GLN A 1 48 ? 6.448 -1.674 -9.672 1.00 0.43 48 GLN A CA 22
ATOM 17473 C C . GLN A 1 48 ? 7.126 -2.094 -8.384 1.00 0.41 48 GLN A C 22
ATOM 17474 O O . GLN A 1 48 ? 6.983 -3.225 -7.925 1.00 0.45 48 GLN A O 22
ATOM 17488 N N . GLY A 1 49 ? 7.858 -1.160 -7.806 1.00 0.48 49 GLY A N 22
ATOM 17489 C CA . GLY A 1 49 ? 8.556 -1.426 -6.574 1.00 0.57 49 GLY A CA 22
ATOM 17490 C C . GLY A 1 49 ? 7.599 -1.829 -5.478 1.00 0.51 49 GLY A C 22
ATOM 17491 O O . GLY A 1 49 ? 7.975 -2.532 -4.540 1.00 0.62 49 GLY A O 22
ATOM 17495 N N . LEU A 1 50 ? 6.359 -1.402 -5.615 1.00 0.44 50 LEU A N 22
ATOM 17496 C CA . LEU A 1 50 ? 5.336 -1.704 -4.634 1.00 0.49 50 LEU A CA 22
ATOM 17497 C C . LEU A 1 50 ? 4.745 -3.087 -4.862 1.00 0.44 50 LEU A C 22
ATOM 17498 O O . LEU A 1 50 ? 4.690 -3.906 -3.948 1.00 0.58 50 LEU A O 22
ATOM 17514 N N . ARG A 1 51 ? 4.332 -3.354 -6.084 1.00 0.34 51 ARG A N 22
ATOM 17515 C CA . ARG A 1 51 ? 3.721 -4.633 -6.414 1.00 0.43 51 ARG A CA 22
ATOM 17516 C C . ARG A 1 51 ? 4.497 -5.786 -5.809 1.00 0.45 51 ARG A C 22
ATOM 17517 O O . ARG A 1 51 ? 3.952 -6.590 -5.051 1.00 0.67 51 ARG A O 22
ATOM 17538 N N . ASN A 1 52 ? 5.764 -5.862 -6.135 1.00 0.42 52 ASN A N 22
ATOM 17539 C CA . ASN A 1 52 ? 6.612 -6.915 -5.594 1.00 0.55 52 ASN A CA 22
ATOM 17540 C C . ASN A 1 52 ? 6.574 -6.836 -4.077 1.00 0.52 52 ASN A C 22
ATOM 17541 O O . ASN A 1 52 ? 6.602 -7.848 -3.376 1.00 0.75 52 ASN A O 22
ATOM 17552 N N . ALA A 1 53 ? 6.501 -5.614 -3.576 1.00 0.40 53 ALA A N 22
ATOM 17553 C CA . ALA A 1 53 ? 6.427 -5.373 -2.154 1.00 0.38 53 ALA A CA 22
ATOM 17554 C C . ALA A 1 53 ? 5.129 -5.934 -1.603 1.00 0.35 53 ALA A C 22
ATOM 17555 O O . ALA A 1 53 ? 4.050 -5.607 -2.080 1.00 0.52 53 ALA A O 22
ATOM 17562 N N . SER A 1 54 ? 5.221 -6.813 -0.632 1.00 0.30 54 SER A N 22
ATOM 17563 C CA . SER A 1 54 ? 4.041 -7.378 -0.039 1.00 0.32 54 SER A CA 22
ATOM 17564 C C . SER A 1 54 ? 3.824 -6.677 1.285 1.00 0.25 54 SER A C 22
ATOM 17565 O O . SER A 1 54 ? 4.537 -5.720 1.593 1.00 0.28 54 SER A O 22
ATOM 17573 N N . VAL A 1 55 ? 2.881 -7.132 2.070 1.00 0.25 55 VAL A N 22
ATOM 17574 C CA . VAL A 1 55 ? 2.640 -6.505 3.349 1.00 0.26 55 VAL A CA 22
ATOM 17575 C C . VAL A 1 55 ? 3.970 -6.250 4.023 1.00 0.26 55 VAL A C 22
ATOM 17576 O O . VAL A 1 55 ? 4.180 -5.238 4.685 1.00 0.31 55 VAL A O 22
ATOM 17589 N N . GLU A 1 56 ? 4.870 -7.184 3.816 1.00 0.30 56 GLU A N 22
ATOM 17590 C CA . GLU A 1 56 ? 6.198 -7.116 4.374 1.00 0.38 56 GLU A CA 22
ATOM 17591 C C . GLU A 1 56 ? 6.818 -5.754 4.142 1.00 0.37 56 GLU A C 22
ATOM 17592 O O . GLU A 1 56 ? 7.356 -5.139 5.057 1.00 0.47 56 GLU A O 22
ATOM 17604 N N . GLU A 1 57 ? 6.763 -5.295 2.911 1.00 0.31 57 GLU A N 22
ATOM 17605 C CA . GLU A 1 57 ? 7.318 -4.012 2.563 1.00 0.34 57 GLU A CA 22
ATOM 17606 C C . GLU A 1 57 ? 6.291 -2.919 2.768 1.00 0.30 57 GLU A C 22
ATOM 17607 O O . GLU A 1 57 ? 6.551 -1.896 3.400 1.00 0.35 57 GLU A O 22
ATOM 17619 N N . ILE A 1 58 ? 5.124 -3.151 2.215 1.00 0.25 58 ILE A N 22
ATOM 17620 C CA . ILE A 1 58 ? 4.037 -2.214 2.301 1.00 0.26 58 ILE A CA 22
ATOM 17621 C C . ILE A 1 58 ? 3.788 -1.803 3.739 1.00 0.28 58 ILE A C 22
ATOM 17622 O O . ILE A 1 58 ? 3.310 -0.714 4.012 1.00 0.35 58 ILE A O 22
ATOM 17638 N N . ALA A 1 59 ? 4.111 -2.679 4.659 1.00 0.25 59 ALA A N 22
ATOM 17639 C CA . ALA A 1 59 ? 3.910 -2.393 6.065 1.00 0.29 59 ALA A CA 22
ATOM 17640 C C . ALA A 1 59 ? 5.001 -1.469 6.598 1.00 0.34 59 ALA A C 22
ATOM 17641 O O . ALA A 1 59 ? 5.315 -1.485 7.793 1.00 0.43 59 ALA A O 22
ATOM 17648 N N . LYS A 1 60 ? 5.570 -0.649 5.718 1.00 0.35 60 LYS A N 22
ATOM 17649 C CA . LYS A 1 60 ? 6.635 0.267 6.106 1.00 0.42 60 LYS A CA 22
ATOM 17650 C C . LYS A 1 60 ? 6.307 1.678 5.651 1.00 0.39 60 LYS A C 22
ATOM 17651 O O . LYS A 1 60 ? 7.187 2.530 5.523 1.00 0.49 60 LYS A O 22
ATOM 17670 N N . VAL A 1 61 ? 5.032 1.924 5.426 1.00 0.38 61 VAL A N 22
ATOM 17671 C CA . VAL A 1 61 ? 4.579 3.222 4.969 1.00 0.40 61 VAL A CA 22
ATOM 17672 C C . VAL A 1 61 ? 3.683 3.868 6.031 1.00 0.46 61 VAL A C 22
ATOM 17673 O O . VAL A 1 61 ? 3.416 3.265 7.074 1.00 0.57 61 VAL A O 22
ATOM 17686 N N . PRO A 1 62 ? 3.206 5.089 5.776 1.00 0.50 62 PRO A N 22
ATOM 17687 C CA . PRO A 1 62 ? 2.367 5.852 6.703 1.00 0.59 62 PRO A CA 22
ATOM 17688 C C . PRO A 1 62 ? 1.348 4.989 7.426 1.00 0.65 62 PRO A C 22
ATOM 17689 O O . PRO A 1 62 ? 0.240 4.776 6.933 1.00 1.42 62 PRO A O 22
ATOM 17700 N N . GLY A 1 63 ? 1.719 4.481 8.582 1.00 0.60 63 GLY A N 22
ATOM 17701 C CA . GLY A 1 63 ? 0.804 3.659 9.337 1.00 0.56 63 GLY A CA 22
ATOM 17702 C C . GLY A 1 63 ? 0.515 2.349 8.640 1.00 0.42 63 GLY A C 22
ATOM 17703 O O . GLY A 1 63 ? 0.144 1.358 9.273 1.00 0.45 63 GLY A O 22
ATOM 17707 N N . ILE A 1 64 ? 0.706 2.337 7.332 1.00 0.34 64 ILE A N 22
ATOM 17708 C CA . ILE A 1 64 ? 0.475 1.183 6.536 1.00 0.30 64 ILE A CA 22
ATOM 17709 C C . ILE A 1 64 ? 1.235 -0.003 7.066 1.00 0.37 64 ILE A C 22
ATOM 17710 O O . ILE A 1 64 ? 2.464 -0.072 6.996 1.00 0.38 64 ILE A O 22
ATOM 17726 N N . SER A 1 65 ? 0.483 -0.911 7.624 1.00 0.56 65 SER A N 22
ATOM 17727 C CA . SER A 1 65 ? 0.995 -2.122 8.158 1.00 0.77 65 SER A CA 22
ATOM 17728 C C . SER A 1 65 ? -0.081 -3.145 7.952 1.00 0.95 65 SER A C 22
ATOM 17729 O O . SER A 1 65 ? -1.156 -2.792 7.481 1.00 1.91 65 SER A O 22
ATOM 17737 N N . GLN A 1 66 ? 0.212 -4.376 8.260 1.00 0.70 66 GLN A N 22
ATOM 17738 C CA . GLN A 1 66 ? -0.753 -5.449 8.142 1.00 0.71 66 GLN A CA 22
ATOM 17739 C C . GLN A 1 66 ? -2.100 -4.944 7.627 1.00 0.59 66 GLN A C 22
ATOM 17740 O O . GLN A 1 66 ? -2.557 -5.339 6.557 1.00 0.68 66 GLN A O 22
ATOM 17754 N N . GLY A 1 67 ? -2.696 -4.014 8.363 1.00 0.47 67 GLY A N 22
ATOM 17755 C CA . GLY A 1 67 ? -3.994 -3.493 7.978 1.00 0.49 67 GLY A CA 22
ATOM 17756 C C . GLY A 1 67 ? -3.964 -2.791 6.635 1.00 0.42 67 GLY A C 22
ATOM 17757 O O . GLY A 1 67 ? -4.595 -3.239 5.674 1.00 0.57 67 GLY A O 22
ATOM 17761 N N . LEU A 1 68 ? -3.213 -1.705 6.546 1.00 0.27 68 LEU A N 22
ATOM 17762 C CA . LEU A 1 68 ? -3.108 -0.973 5.296 1.00 0.24 68 LEU A CA 22
ATOM 17763 C C . LEU A 1 68 ? -2.237 -1.768 4.353 1.00 0.19 68 LEU A C 22
ATOM 17764 O O . LEU A 1 68 ? -2.503 -1.863 3.158 1.00 0.20 68 LEU A O 22
ATOM 17780 N N . ALA A 1 69 ? -1.204 -2.358 4.922 1.00 0.19 69 ALA A N 22
ATOM 17781 C CA . ALA A 1 69 ? -0.285 -3.172 4.160 1.00 0.19 69 ALA A CA 22
ATOM 17782 C C . ALA A 1 69 ? -1.061 -4.064 3.205 1.00 0.18 69 ALA A C 22
ATOM 17783 O O . ALA A 1 69 ? -0.844 -4.027 1.997 1.00 0.22 69 ALA A O 22
ATOM 17790 N N . GLU A 1 70 ? -1.977 -4.856 3.744 1.00 0.21 70 GLU A N 22
ATOM 17791 C CA . GLU A 1 70 ? -2.791 -5.725 2.913 1.00 0.25 70 GLU A CA 22
ATOM 17792 C C . GLU A 1 70 ? -3.626 -4.873 1.982 1.00 0.26 70 GLU A C 22
ATOM 17793 O O . GLU A 1 70 ? -3.676 -5.094 0.775 1.00 0.31 70 GLU A O 22
ATOM 17805 N N . LYS A 1 71 ? -4.260 -3.874 2.564 1.00 0.26 71 LYS A N 22
ATOM 17806 C CA . LYS A 1 71 ? -5.098 -2.966 1.825 1.00 0.32 71 LYS A CA 22
ATOM 17807 C C . LYS A 1 71 ? -4.380 -2.517 0.565 1.00 0.33 71 LYS A C 22
ATOM 17808 O O . LYS A 1 71 ? -4.998 -2.281 -0.473 1.00 0.46 71 LYS A O 22
ATOM 17827 N N . ILE A 1 72 ? -3.073 -2.372 0.677 1.00 0.25 72 ILE A N 22
ATOM 17828 C CA . ILE A 1 72 ? -2.253 -1.984 -0.456 1.00 0.27 72 ILE A CA 22
ATOM 17829 C C . ILE A 1 72 ? -1.868 -3.219 -1.248 1.00 0.28 72 ILE A C 22
ATOM 17830 O O . ILE A 1 72 ? -1.823 -3.214 -2.477 1.00 0.36 72 ILE A O 22
ATOM 17846 N N . PHE A 1 73 ? -1.598 -4.281 -0.520 1.00 0.24 73 PHE A N 22
ATOM 17847 C CA . PHE A 1 73 ? -1.229 -5.545 -1.119 1.00 0.28 73 PHE A CA 22
ATOM 17848 C C . PHE A 1 73 ? -2.212 -5.891 -2.223 1.00 0.32 73 PHE A C 22
ATOM 17849 O O . PHE A 1 73 ? -1.831 -6.090 -3.381 1.00 0.41 73 PHE A O 22
ATOM 17866 N N . TRP A 1 74 ? -3.485 -5.931 -1.855 1.00 0.35 74 TRP A N 22
ATOM 17867 C CA . TRP A 1 74 ? -4.541 -6.252 -2.797 1.00 0.46 74 TRP A CA 22
ATOM 17868 C C . TRP A 1 74 ? -4.564 -5.239 -3.938 1.00 0.48 74 TRP A C 22
ATOM 17869 O O . TRP A 1 74 ? -5.196 -5.465 -4.968 1.00 0.61 74 TRP A O 22
ATOM 17890 N N . SER A 1 75 ? -3.866 -4.125 -3.751 1.00 0.56 75 SER A N 22
ATOM 17891 C CA . SER A 1 75 ? -3.837 -3.069 -4.753 1.00 0.71 75 SER A CA 22
ATOM 17892 C C . SER A 1 75 ? -2.955 -3.423 -5.958 1.00 0.74 75 SER A C 22
ATOM 17893 O O . SER A 1 75 ? -3.248 -3.026 -7.090 1.00 1.16 75 SER A O 22
ATOM 17901 N N . LEU A 1 76 ? -1.871 -4.155 -5.732 1.00 0.68 76 LEU A N 22
ATOM 17902 C CA . LEU A 1 76 ? -0.986 -4.516 -6.829 1.00 0.93 76 LEU A CA 22
ATOM 17903 C C . LEU A 1 76 ? -0.799 -6.018 -6.985 1.00 1.09 76 LEU A C 22
ATOM 17904 O O . LEU A 1 76 ? -0.712 -6.524 -8.104 1.00 1.53 76 LEU A O 22
ATOM 17920 N N . LYS A 1 77 ? -0.730 -6.731 -5.881 1.00 1.05 77 LYS A N 22
ATOM 17921 C CA . LYS A 1 77 ? -0.503 -8.162 -5.936 1.00 1.52 77 LYS A CA 22
ATOM 17922 C C . LYS A 1 77 ? -1.537 -8.877 -6.787 1.00 1.29 77 LYS A C 22
ATOM 17923 O O . LYS A 1 77 ? -1.306 -9.153 -7.964 1.00 1.73 77 LYS A O 22
ATOM 17942 N N . HIS A 1 78 ? -2.675 -9.171 -6.194 1.00 1.45 78 HIS A N 22
ATOM 17943 C CA . HIS A 1 78 ? -3.724 -9.885 -6.889 1.00 1.91 78 HIS A CA 22
ATOM 17944 C C . HIS A 1 78 ? -5.065 -9.227 -6.638 1.00 2.63 78 HIS A C 22
ATOM 17945 O O . HIS A 1 78 ? -5.573 -8.546 -7.555 1.00 3.25 78 HIS A O 22
#

GO terms:
  GO:0009314 response to radiation (P, IMP)
  GO:0006289 nucleotide-excision repair (P, IDA)
  GO:0009380 excinuclease repair complex (C, IDA)

Radius of gyration: 9.41 Å; Cα contacts (8 Å, |Δi|>4): 81; chains: 1; bounding box: 23×21×21 Å

Organism: Escherichia coli (strain K12) (NCBI:txid83333)